Protein AF-0000000078466934 (afdb_homodimer)

Organism: Toxocara canis (NCBI:txid6265)

Sequence (794 aa):
MNRVVITGIGVLSPFGVGKKLLFESLISAKVGLKYNNALKTIVGCIPEGTAPDQLDLSKWPKGERRKMSRGSLLALIAAEEAIKDSGLEEKDLLETGVDIGMGIADLELIAESANLIRDGKSHKVTPYFVPRILTNMPAGHVSIRYGMRGANLSSCTACATGLHAIGDASTFIAMGRAKKMLAGAVEGCINPIAITGFQRCRALSASGSRPFDRTRDGFILSEGAALLVLEKLEDAQERNAHIYAEVRGYGVAGDAFHLTLPAEDGVGGSLSMQRCLNDAHVNASDITYVNAHATSTPAGDRAEAHAIAALMPGVPVSSIKGHIGHTLGAAGAIEVAATAMCIDQKVIVGNVNLNETDINENVNLLRSPVDWEGRRIALVNSFGFGGSHATLCLFGFMNRVVITGIGVLSPFGVGKKLLFESLISAKVGLKYNNALKTIVGCIPEGTAPDQLDLSKWPKGERRKMSRGSLLALIAAEEAIKDSGLEEKDLLETGVDIGMGIADLELIAESANLIRDGKSHKVTPYFVPRILTNMPAGHVSIRYGMRGANLSSCTACATGLHAIGDASTFIAMGRAKKMLAGAVEGCINPIAITGFQRCRALSASGSRPFDRTRDGFILSEGAALLVLEKLEDAQERNAHIYAEVRGYGVAGDAFHLTLPAEDGVGGSLSMQRCLNDAHVNASDITYVNAHATSTPAGDRAEAHAIAALMPGVPVSSIKGHIGHTLGAAGAIEVAATAMCIDQKVIVGNVNLNETDINENVNLLRSPVDWEGRRIALVNSFGFGGSHATLCLFGF

pLDDT: mean 97.26, std 2.37, range [85.25, 99.0]

Structure (mmCIF, N/CA/C/O backbone):
data_AF-0000000078466934-model_v1
#
loop_
_entity.id
_entity.type
_entity.pdbx_description
1 polymer beta-ketoacyl-
#
loop_
_atom_site.group_PDB
_atom_site.id
_atom_site.type_symbol
_atom_site.label_atom_id
_atom_site.label_alt_id
_atom_site.label_comp_id
_atom_site.label_asym_id
_atom_site.label_entity_id
_atom_site.label_seq_id
_atom_site.pdbx_PDB_ins_code
_atom_site.Cartn_x
_atom_site.Cartn_y
_atom_site.Cartn_z
_atom_site.occupancy
_atom_site.B_iso_or_equiv
_atom_site.auth_seq_id
_atom_site.auth_comp_id
_atom_site.auth_asym_id
_atom_site.auth_atom_id
_atom_site.pdbx_PDB_model_num
ATOM 1 N N . MET A 1 1 ? 24.797 -0.264 -6.109 1 90.25 1 MET A N 1
ATOM 2 C CA . MET A 1 1 ? 23.672 -0.821 -5.359 1 90.25 1 MET A CA 1
ATOM 3 C C . MET A 1 1 ? 24 -2.227 -4.859 1 90.25 1 MET A C 1
ATOM 5 O O . MET A 1 1 ? 24.797 -2.938 -5.473 1 90.25 1 MET A O 1
ATOM 9 N N . ASN A 1 2 ? 23.484 -2.596 -3.73 1 96.38 2 ASN A N 1
ATOM 10 C CA . ASN A 1 2 ? 23.688 -3.932 -3.184 1 96.38 2 ASN A CA 1
ATOM 11 C C . ASN A 1 2 ? 22.938 -4.992 -3.988 1 96.38 2 ASN A C 1
ATOM 13 O O . ASN A 1 2 ? 21.844 -4.734 -4.488 1 96.38 2 ASN A O 1
ATOM 17 N N . ARG A 1 3 ? 23.562 -6.109 -4.121 1 98 3 ARG A N 1
ATOM 18 C CA . ARG A 1 3 ? 22.875 -7.238 -4.742 1 98 3 ARG A CA 1
ATOM 19 C C . ARG A 1 3 ? 21.938 -7.918 -3.754 1 98 3 ARG A C 1
ATOM 21 O O . ARG A 1 3 ? 22.281 -8.094 -2.582 1 98 3 ARG A O 1
ATOM 28 N N . VAL A 1 4 ? 20.734 -8.273 -4.176 1 98.75 4 VAL A N 1
ATOM 29 C CA . VAL A 1 4 ? 19.688 -8.773 -3.291 1 98.75 4 VAL A CA 1
ATOM 30 C C . VAL A 1 4 ? 19.344 -10.211 -3.672 1 98.75 4 VAL A C 1
ATOM 32 O O . VAL A 1 4 ? 19.094 -10.508 -4.844 1 98.75 4 VAL A O 1
ATOM 35 N N . VAL A 1 5 ? 19.266 -11.133 -2.654 1 98.94 5 VAL A N 1
ATOM 36 C CA . VAL A 1 5 ? 19 -12.539 -2.941 1 98.94 5 VAL A CA 1
ATOM 37 C C . VAL A 1 5 ? 17.844 -13.031 -2.072 1 98.94 5 VAL A C 1
ATOM 39 O O . VAL A 1 5 ? 17.562 -12.453 -1.02 1 98.94 5 VAL A O 1
ATOM 42 N N . ILE A 1 6 ? 17.172 -14 -2.562 1 98.94 6 ILE A N 1
ATOM 43 C CA . ILE A 1 6 ? 16.125 -14.703 -1.837 1 98.94 6 ILE A CA 1
ATOM 44 C C . ILE A 1 6 ? 16.719 -15.906 -1.101 1 98.94 6 ILE A C 1
ATOM 46 O O . ILE A 1 6 ? 17.266 -16.812 -1.726 1 98.94 6 ILE A O 1
ATOM 50 N N . THR A 1 7 ? 16.516 -15.93 0.231 1 98.94 7 THR A N 1
ATOM 51 C CA . THR A 1 7 ? 17.156 -17 0.992 1 98.94 7 THR A CA 1
ATOM 52 C C . THR A 1 7 ? 16.125 -17.781 1.794 1 98.94 7 THR A C 1
ATOM 54 O O . THR A 1 7 ? 16.453 -18.828 2.377 1 98.94 7 THR A O 1
ATOM 57 N N . GLY A 1 8 ? 14.93 -17.328 1.836 1 98.94 8 GLY A N 1
ATOM 58 C CA . GLY A 1 8 ? 13.844 -18.016 2.514 1 98.94 8 GLY A CA 1
ATOM 59 C C . GLY A 1 8 ? 12.508 -17.844 1.814 1 98.94 8 GLY A C 1
ATOM 60 O O . GLY A 1 8 ? 12.219 -16.781 1.263 1 98.94 8 GLY A O 1
ATOM 61 N N . ILE A 1 9 ? 11.734 -18.922 1.892 1 98.94 9 ILE A N 1
ATOM 62 C CA . ILE A 1 9 ? 10.43 -18.938 1.245 1 98.94 9 ILE A CA 1
ATOM 63 C C . ILE A 1 9 ? 9.406 -19.594 2.172 1 98.94 9 ILE A C 1
ATOM 65 O O . ILE A 1 9 ? 9.641 -20.672 2.717 1 98.94 9 ILE A O 1
ATOM 69 N N . GLY A 1 10 ? 8.289 -18.875 2.424 1 98.88 10 GLY A N 1
ATOM 70 C CA . GLY A 1 10 ? 7.09 -19.422 3.047 1 98.88 10 GLY A CA 1
ATOM 71 C C . GLY A 1 10 ? 5.84 -19.234 2.209 1 98.88 10 GLY A C 1
ATOM 72 O O . GLY A 1 10 ? 5.621 -18.156 1.65 1 98.88 10 GLY A O 1
ATOM 73 N N . VAL A 1 11 ? 5.031 -20.375 2.061 1 98.75 11 VAL A N 1
ATOM 74 C CA . VAL A 1 11 ? 3.906 -20.266 1.135 1 98.75 11 VAL A CA 1
ATOM 75 C C . VAL A 1 11 ? 2.715 -21.062 1.678 1 98.75 11 VAL A C 1
ATOM 77 O O . VAL A 1 11 ? 2.887 -22.125 2.271 1 98.75 11 VAL A O 1
ATOM 80 N N . LEU A 1 12 ? 1.579 -20.516 1.614 1 98.81 12 LEU A N 1
ATOM 81 C CA . LEU A 1 12 ? 0.293 -21.188 1.695 1 98.81 12 LEU A CA 1
ATOM 82 C C . LEU A 1 12 ? -0.465 -21.078 0.376 1 98.81 12 LEU A C 1
ATOM 84 O O . LEU A 1 12 ? -0.507 -20.016 -0.233 1 98.81 12 LEU A O 1
ATOM 88 N N . SER A 1 13 ? -1 -22.156 -0.11 1 98.81 13 SER A N 1
ATOM 89 C CA . SER A 1 13 ? -1.737 -22.203 -1.369 1 98.81 13 SER A CA 1
ATOM 90 C C . SER A 1 13 ? -2.924 -23.156 -1.271 1 98.81 13 SER A C 1
ATOM 92 O O . SER A 1 13 ? -3.113 -23.812 -0.248 1 98.81 13 SER A O 1
ATOM 94 N N . PRO A 1 14 ? -3.725 -23.25 -2.297 1 98.62 14 PRO A N 1
ATOM 95 C CA . PRO A 1 14 ? -4.855 -24.188 -2.271 1 98.62 14 PRO A CA 1
ATOM 96 C C . PRO A 1 14 ? -4.418 -25.641 -2.113 1 98.62 14 PRO A C 1
ATOM 98 O O . PRO A 1 14 ? -5.242 -26.5 -1.812 1 98.62 14 PRO A O 1
ATOM 101 N N . PHE A 1 15 ? -3.17 -25.922 -2.312 1 98.75 15 PHE A N 1
ATOM 102 C CA . PHE A 1 15 ? -2.666 -27.281 -2.076 1 98.75 15 PHE A CA 1
ATOM 103 C C . PHE A 1 15 ? -2.461 -27.516 -0.585 1 98.75 15 PHE A C 1
ATOM 105 O O . PHE A 1 15 ? -2.451 -28.672 -0.136 1 98.75 15 PHE A O 1
ATOM 112 N N . GLY A 1 16 ? -2.223 -26.469 0.193 1 98.56 16 GLY A N 1
ATOM 113 C CA . GLY A 1 16 ? -1.96 -26.562 1.62 1 98.56 16 GLY A CA 1
ATOM 114 C C . GLY A 1 16 ? -0.81 -25.688 2.074 1 98.56 16 GLY A C 1
ATOM 115 O O . GLY A 1 16 ? -0.494 -24.688 1.428 1 98.56 16 GLY A O 1
ATOM 116 N N . VAL A 1 17 ? -0.292 -26.047 3.221 1 98.19 17 VAL A N 1
ATOM 117 C CA . VAL A 1 17 ? 0.762 -25.25 3.848 1 98.19 17 VAL A CA 1
ATOM 118 C C . VAL A 1 17 ? 2.127 -25.828 3.482 1 98.19 17 VAL A C 1
ATOM 120 O O . VAL A 1 17 ? 2.365 -27.031 3.643 1 98.19 17 VAL A O 1
ATOM 123 N N . GLY A 1 18 ? 2.947 -24.891 2.867 1 98.56 18 GLY A N 1
ATOM 124 C CA . GLY A 1 18 ? 4.32 -25.312 2.658 1 98.56 18 GLY A CA 1
ATOM 125 C C . GLY A 1 18 ? 4.797 -25.125 1.231 1 98.56 18 GLY A C 1
ATOM 126 O O . GLY A 1 18 ? 4.094 -25.469 0.281 1 98.56 18 GLY A O 1
ATOM 127 N N . LYS A 1 19 ? 6.062 -24.656 1.145 1 98.44 19 LYS A N 1
ATOM 128 C CA . LYS A 1 19 ? 6.641 -24.375 -0.167 1 98.44 19 LYS A CA 1
ATOM 129 C C . LYS A 1 19 ? 6.887 -25.656 -0.944 1 98.44 19 LYS A C 1
ATOM 131 O O . LYS A 1 19 ? 6.699 -25.703 -2.162 1 98.44 19 LYS A O 1
ATOM 136 N N . LYS A 1 20 ? 7.27 -26.719 -0.302 1 98.25 20 LYS A N 1
ATOM 137 C CA . LYS A 1 20 ? 7.539 -27.984 -0.962 1 98.25 20 LYS A CA 1
ATOM 138 C C . LYS A 1 20 ? 6.273 -28.562 -1.591 1 98.25 20 LYS A C 1
ATOM 140 O O . LYS A 1 20 ? 6.305 -29.062 -2.715 1 98.25 20 LYS A O 1
ATOM 145 N N . LEU A 1 21 ? 5.238 -28.516 -0.794 1 98.56 21 LEU A N 1
ATOM 146 C CA . LEU A 1 21 ? 3.959 -29.016 -1.287 1 98.56 21 LEU A CA 1
ATOM 147 C C . LEU A 1 21 ? 3.525 -28.25 -2.533 1 98.56 21 LEU A C 1
ATOM 149 O O . LEU A 1 21 ? 3.041 -28.844 -3.498 1 98.56 21 LEU A O 1
ATOM 153 N N . LEU A 1 22 ? 3.629 -26.938 -2.498 1 98.75 22 LEU A N 1
ATOM 154 C CA . LEU A 1 22 ? 3.309 -26.156 -3.68 1 98.75 22 LEU A CA 1
ATOM 155 C C . LEU A 1 22 ? 4.141 -26.594 -4.879 1 98.75 22 LEU A C 1
ATOM 157 O O . LEU A 1 22 ? 3.592 -26.906 -5.941 1 98.75 22 LEU A O 1
ATOM 161 N N . PHE A 1 23 ? 5.445 -26.641 -4.68 1 98.69 23 PHE A N 1
ATOM 162 C CA . PHE A 1 23 ? 6.352 -26.875 -5.797 1 98.69 23 PHE A CA 1
ATOM 163 C C . PHE A 1 23 ? 6.117 -28.266 -6.398 1 98.69 23 PHE A C 1
ATOM 165 O O . PHE A 1 23 ? 6.012 -28.406 -7.621 1 98.69 23 PHE A O 1
ATOM 172 N N . GLU A 1 24 ? 6 -29.234 -5.582 1 98.56 24 GLU A N 1
ATOM 173 C CA . GLU A 1 24 ? 5.777 -30.594 -6.055 1 98.56 24 GLU A CA 1
ATOM 174 C C . GLU A 1 24 ? 4.445 -30.719 -6.789 1 98.56 24 GLU A C 1
ATOM 176 O O . GLU A 1 24 ? 4.344 -31.422 -7.789 1 98.56 24 GLU A O 1
ATOM 181 N N . SER A 1 25 ? 3.451 -30.078 -6.27 1 98.75 25 SER A N 1
ATOM 182 C CA . SER A 1 25 ? 2.141 -30.109 -6.91 1 98.75 25 SER A CA 1
ATOM 183 C C . SER A 1 25 ? 2.18 -29.438 -8.281 1 98.75 25 SER A C 1
ATOM 185 O O . SER A 1 25 ? 1.555 -29.922 -9.234 1 98.75 25 SER A O 1
ATOM 187 N N . LEU A 1 26 ? 2.943 -28.312 -8.375 1 98.69 26 LEU A N 1
ATOM 188 C CA . LEU A 1 26 ? 3.066 -27.594 -9.641 1 98.69 26 LEU A CA 1
ATOM 189 C C . LEU A 1 26 ? 3.762 -28.469 -10.688 1 98.69 26 LEU A C 1
ATOM 191 O O . LEU A 1 26 ? 3.299 -28.562 -11.828 1 98.69 26 LEU A O 1
ATOM 195 N N . ILE A 1 27 ? 4.832 -29.109 -10.297 1 98.06 27 ILE A N 1
ATOM 196 C CA . ILE A 1 27 ? 5.641 -29.891 -11.227 1 98.06 27 ILE A CA 1
ATOM 197 C C . ILE A 1 27 ? 4.883 -31.156 -11.633 1 98.06 27 ILE A C 1
ATOM 199 O O . ILE A 1 27 ? 5.086 -31.688 -12.727 1 98.06 27 ILE A O 1
ATOM 203 N N . SER A 1 28 ? 3.977 -31.578 -10.797 1 98 28 SER A N 1
ATOM 204 C CA . SER A 1 28 ? 3.178 -32.781 -11.086 1 98 28 SER A CA 1
ATOM 205 C C . SER A 1 28 ? 1.878 -32.406 -11.797 1 98 28 SER A C 1
ATOM 207 O O . SER A 1 28 ? 0.989 -33.25 -11.953 1 98 28 SER A O 1
ATOM 209 N N . ALA A 1 29 ? 1.684 -31.125 -12.117 1 97.56 29 ALA A N 1
ATOM 210 C CA . ALA A 1 29 ? 0.549 -30.609 -12.875 1 97.56 29 ALA A CA 1
ATOM 211 C C . ALA A 1 29 ? -0.764 -30.844 -12.141 1 97.56 29 ALA A C 1
ATOM 213 O O . ALA A 1 29 ? -1.777 -31.188 -12.758 1 97.56 29 ALA A O 1
ATOM 214 N N . LYS A 1 30 ? -0.741 -30.766 -10.852 1 98.12 30 LYS A N 1
ATOM 215 C CA . LYS A 1 30 ? -1.953 -30.906 -10.055 1 98.12 30 LYS A CA 1
ATOM 216 C C . LYS A 1 30 ? -2.768 -29.625 -10.039 1 98.12 30 LYS A C 1
ATOM 218 O O . LYS A 1 30 ? -2.232 -28.531 -10.289 1 98.12 30 LYS A O 1
ATOM 223 N N . VAL A 1 31 ? -4.059 -29.75 -9.789 1 98.31 31 VAL A N 1
ATOM 224 C CA . VAL A 1 31 ? -4.977 -28.625 -9.672 1 98.31 31 VAL A CA 1
ATOM 225 C C . VAL A 1 31 ? -5.594 -28.609 -8.273 1 98.31 31 VAL A C 1
ATOM 227 O O . VAL A 1 31 ? -6.188 -29.594 -7.836 1 98.31 31 VAL A O 1
ATOM 230 N N . GLY A 1 32 ? -5.391 -27.453 -7.566 1 98.19 32 GLY A N 1
ATOM 231 C CA . GLY A 1 32 ? -5.836 -27.359 -6.184 1 98.19 32 GLY A CA 1
ATOM 232 C C . GLY A 1 32 ? -7.203 -26.719 -6.043 1 98.19 32 GLY A C 1
ATOM 233 O O . GLY A 1 32 ? -7.605 -26.328 -4.945 1 98.19 32 GLY A O 1
ATOM 234 N N . LEU A 1 33 ? -8.023 -26.625 -7.074 1 98.12 33 LEU A N 1
ATOM 235 C CA . LEU A 1 33 ? -9.328 -25.969 -7.105 1 98.12 33 LEU A CA 1
ATOM 236 C C . LEU A 1 33 ? -10.445 -27 -6.922 1 98.12 33 LEU A C 1
ATOM 238 O O . LEU A 1 33 ? -10.383 -28.094 -7.48 1 98.12 33 LEU A O 1
ATOM 242 N N . LYS A 1 34 ? -11.398 -26.656 -6.066 1 97.19 34 LYS A N 1
ATOM 243 C CA . LYS A 1 34 ? -12.484 -27.594 -5.762 1 97.19 34 LYS A CA 1
ATOM 244 C C . LYS A 1 34 ? -13.812 -26.859 -5.641 1 97.19 34 LYS A C 1
ATOM 246 O O . LYS A 1 34 ? -13.859 -25.688 -5.266 1 97.19 34 LYS A O 1
ATOM 251 N N . TYR A 1 35 ? -14.859 -27.594 -5.973 1 97.56 35 TYR A N 1
ATOM 252 C CA . TYR A 1 35 ? -16.203 -27.062 -5.766 1 97.56 35 TYR A CA 1
ATOM 253 C C . TYR A 1 35 ? -16.516 -26.922 -4.277 1 97.56 35 TYR A C 1
ATOM 255 O O . TYR A 1 35 ? -16.25 -27.844 -3.5 1 97.56 35 TYR A O 1
ATOM 263 N N . ASN A 1 36 ? -16.953 -25.766 -3.904 1 97.25 36 ASN A N 1
ATOM 264 C CA . ASN A 1 36 ? -17.375 -25.484 -2.539 1 97.25 36 ASN A CA 1
ATOM 265 C C . ASN A 1 36 ? -18.906 -25.438 -2.432 1 97.25 36 ASN A C 1
ATOM 267 O O . ASN A 1 36 ? -19.531 -24.531 -2.971 1 97.25 36 ASN A O 1
ATOM 271 N N . ASN A 1 37 ? -19.484 -26.328 -1.675 1 96.25 37 ASN A N 1
ATOM 272 C CA . ASN A 1 37 ? -20.938 -26.469 -1.6 1 96.25 37 ASN A CA 1
ATOM 273 C C . ASN A 1 37 ? -21.594 -25.234 -0.994 1 96.25 37 ASN A C 1
ATOM 275 O O . ASN A 1 37 ? -22.688 -24.844 -1.414 1 96.25 37 ASN A O 1
ATOM 279 N N . ALA A 1 38 ? -20.969 -24.656 -0.015 1 94.56 38 ALA A N 1
ATOM 280 C CA . ALA A 1 38 ? -21.531 -23.5 0.668 1 94.56 38 ALA A CA 1
ATOM 281 C C . ALA A 1 38 ? -21.547 -22.281 -0.245 1 94.56 38 ALA A C 1
ATOM 283 O O . ALA A 1 38 ? -22.469 -21.453 -0.176 1 94.56 38 ALA A O 1
ATOM 284 N N . LEU A 1 39 ? -20.562 -22.188 -1.089 1 95.88 39 LEU A N 1
ATOM 285 C CA . LEU A 1 39 ? -20.406 -21.031 -1.964 1 95.88 39 LEU A CA 1
ATOM 286 C C . LEU A 1 39 ? -20.984 -21.312 -3.344 1 95.88 39 LEU A C 1
ATOM 288 O O . LEU A 1 39 ? -21.172 -20.406 -4.145 1 95.88 39 LEU A O 1
ATOM 292 N N . LYS A 1 40 ? -21.266 -22.531 -3.686 1 95.19 40 LYS A N 1
ATOM 293 C CA . LYS A 1 40 ? -21.891 -23.016 -4.914 1 95.19 40 LYS A CA 1
ATOM 294 C C . LYS A 1 40 ? -21.062 -22.625 -6.137 1 95.19 40 LYS A C 1
ATOM 296 O O . LYS A 1 40 ? -21.609 -22.172 -7.148 1 95.19 40 LYS A O 1
ATOM 301 N N . THR A 1 41 ? -19.797 -22.688 -5.969 1 97.25 41 THR A N 1
ATOM 302 C CA . THR A 1 41 ? -18.859 -22.422 -7.059 1 97.25 41 THR A CA 1
ATOM 303 C C . THR A 1 41 ? -17.5 -23.062 -6.77 1 97.25 41 THR A C 1
ATOM 305 O O . THR A 1 41 ? -17.266 -23.562 -5.668 1 97.25 41 THR A O 1
ATOM 308 N N . ILE A 1 42 ? -16.656 -23.188 -7.758 1 98.19 42 ILE A N 1
ATOM 309 C CA . ILE A 1 42 ? -15.305 -23.688 -7.59 1 98.19 42 ILE A CA 1
ATOM 310 C C . ILE A 1 42 ? -14.422 -22.578 -7.004 1 98.19 42 ILE A C 1
ATOM 312 O O . ILE A 1 42 ? -14.461 -21.438 -7.461 1 98.19 42 ILE A O 1
ATOM 316 N N . VAL A 1 43 ? -13.648 -22.859 -5.957 1 98.62 43 VAL A N 1
ATOM 317 C CA . VAL A 1 43 ? -12.742 -21.922 -5.312 1 98.62 43 VAL A CA 1
ATOM 318 C C . VAL A 1 43 ? -11.438 -22.641 -4.945 1 98.62 43 VAL A C 1
ATOM 320 O O . VAL A 1 43 ? -11.359 -23.875 -5 1 98.62 43 VAL A O 1
ATOM 323 N N . GLY A 1 44 ? -10.391 -21.859 -4.754 1 98.69 44 GLY A N 1
ATOM 324 C CA . GLY A 1 44 ? -9.133 -22.359 -4.215 1 98.69 44 GLY A CA 1
ATOM 325 C C . GLY A 1 44 ? -8.938 -22.031 -2.752 1 98.69 44 GLY A C 1
ATOM 326 O O . GLY A 1 44 ? -8.211 -21.078 -2.418 1 98.69 44 GLY A O 1
ATOM 327 N N . CYS A 1 45 ? -9.453 -22.844 -1.829 1 98.25 45 CYS A N 1
ATOM 328 C CA . CYS A 1 45 ? -9.312 -22.672 -0.389 1 98.25 45 CYS A CA 1
ATOM 329 C C . CYS A 1 45 ? -8.117 -23.453 0.143 1 98.25 45 CYS A C 1
ATOM 331 O O . CYS A 1 45 ? -7.82 -24.547 -0.345 1 98.25 45 CYS A O 1
ATOM 333 N N . ILE A 1 46 ? -7.441 -22.859 1.079 1 98.56 46 ILE A N 1
ATOM 334 C CA . ILE A 1 46 ? -6.422 -23.609 1.798 1 98.56 46 ILE A CA 1
ATOM 335 C C . ILE A 1 46 ? -7.09 -24.641 2.707 1 98.56 46 ILE A C 1
ATOM 337 O O . ILE A 1 46 ? -7.934 -24.297 3.537 1 98.56 46 ILE A O 1
ATOM 341 N N . PRO A 1 47 ? -6.762 -25.906 2.551 1 97.81 47 PRO A N 1
ATOM 342 C CA . PRO A 1 47 ? -7.387 -26.922 3.41 1 97.81 47 PRO A CA 1
ATOM 343 C C . PRO A 1 47 ? -7.105 -26.688 4.895 1 97.81 47 PRO A C 1
ATOM 345 O O . PRO A 1 47 ? -5.953 -26.469 5.281 1 97.81 47 PRO A O 1
ATOM 348 N N . GLU A 1 48 ? -8.156 -26.703 5.676 1 96.56 48 GLU A N 1
ATOM 349 C CA . GLU A 1 48 ? -8.031 -26.531 7.121 1 96.56 48 GLU A CA 1
ATOM 350 C C . GLU A 1 48 ? -8.055 -27.875 7.836 1 96.56 48 GLU A C 1
ATOM 352 O O . GLU A 1 48 ? -8.766 -28.797 7.422 1 96.56 48 GLU A O 1
ATOM 357 N N . GLY A 1 49 ? -7.277 -28.016 8.812 1 96 49 GLY A N 1
ATOM 358 C CA . GLY A 1 49 ? -7.176 -29.234 9.609 1 96 49 GLY A CA 1
ATOM 359 C C . GLY A 1 49 ? -5.941 -29.281 10.484 1 96 49 GLY A C 1
ATOM 360 O O . GLY A 1 49 ? -5.312 -28.234 10.734 1 96 49 GLY A O 1
ATOM 361 N N . THR A 1 50 ? -5.574 -30.438 11.008 1 93.88 50 THR A N 1
ATOM 362 C CA . THR A 1 50 ? -4.469 -30.547 11.953 1 93.88 50 THR A CA 1
ATOM 363 C C . THR A 1 50 ? -3.293 -31.281 11.328 1 93.88 50 THR A C 1
ATOM 365 O O . THR A 1 50 ? -2.225 -31.391 11.93 1 93.88 50 THR A O 1
ATOM 368 N N . ALA A 1 51 ? -3.486 -31.688 10.07 1 93.88 51 ALA A N 1
ATOM 369 C CA . ALA A 1 51 ? -2.371 -32.344 9.391 1 93.88 51 ALA A CA 1
ATOM 370 C C . ALA A 1 51 ? -1.274 -31.344 9.047 1 93.88 51 ALA A C 1
ATOM 372 O O . ALA A 1 51 ? -1.527 -30.141 8.961 1 93.88 51 ALA A O 1
ATOM 373 N N . PRO A 1 52 ? -0.032 -31.812 8.875 1 90.62 52 PRO A N 1
ATOM 374 C CA . PRO A 1 52 ? 1.103 -30.906 8.641 1 90.62 52 PRO A CA 1
ATOM 375 C C . PRO A 1 52 ? 0.914 -30.031 7.406 1 90.62 52 PRO A C 1
ATOM 377 O O . PRO A 1 52 ? 1.456 -28.922 7.344 1 90.62 52 PRO A O 1
ATOM 380 N N . ASP A 1 53 ? 0.176 -30.469 6.477 1 94.19 53 ASP A N 1
ATOM 381 C CA . ASP A 1 53 ? 0.009 -29.719 5.238 1 94.19 53 ASP A CA 1
ATOM 382 C C . ASP A 1 53 ? -1.29 -28.906 5.254 1 94.19 53 ASP A C 1
ATOM 384 O O . ASP A 1 53 ? -1.7 -28.359 4.23 1 94.19 53 ASP A O 1
ATOM 388 N N . GLN A 1 54 ? -1.911 -28.828 6.41 1 96.81 54 GLN A N 1
ATOM 389 C CA . GLN A 1 54 ? -3.184 -28.125 6.527 1 96.81 54 GLN A CA 1
ATOM 390 C C . GLN A 1 54 ? -3.051 -26.891 7.414 1 96.81 54 GLN A C 1
ATOM 392 O O . GLN A 1 54 ? -2.121 -26.797 8.219 1 96.81 54 GLN A O 1
ATOM 397 N N . LEU A 1 55 ? -3.857 -25.922 7.098 1 96.44 55 LEU A N 1
ATOM 398 C CA . LEU A 1 55 ? -3.943 -24.75 7.945 1 96.44 55 LEU A CA 1
ATOM 399 C C . LEU A 1 55 ? -4.543 -25.094 9.305 1 96.44 55 LEU A C 1
ATOM 401 O O . LEU A 1 55 ? -5.742 -25.344 9.414 1 96.44 55 LEU A O 1
ATOM 405 N N . ASP A 1 56 ? -3.732 -25.094 10.336 1 94.12 56 ASP A N 1
ATOM 406 C CA . ASP A 1 56 ? -4.168 -25.438 11.688 1 94.12 56 ASP A CA 1
ATOM 407 C C . ASP A 1 56 ? -4.465 -24.172 12.5 1 94.12 56 ASP A C 1
ATOM 409 O O . ASP A 1 56 ? -3.57 -23.625 13.148 1 94.12 56 ASP A O 1
ATOM 413 N N . LEU A 1 57 ? -5.66 -23.781 12.555 1 90.31 57 LEU A N 1
ATOM 414 C CA . LEU A 1 57 ? -6.09 -22.578 13.25 1 90.31 57 LEU A CA 1
ATOM 415 C C . LEU A 1 57 ? -6.125 -22.797 14.758 1 90.31 57 LEU A C 1
ATOM 417 O O . LEU A 1 57 ? -6.18 -21.844 15.539 1 90.31 57 LEU A O 1
ATOM 421 N N . SER A 1 58 ? -6.086 -24.031 15.219 1 89.19 58 SER A N 1
ATOM 422 C CA . SER A 1 58 ? -6.148 -24.328 16.641 1 89.19 58 SER A CA 1
ATOM 423 C C . SER A 1 58 ? -4.871 -23.906 17.359 1 89.19 58 SER A C 1
ATOM 425 O O . SER A 1 58 ? -4.832 -23.844 18.578 1 89.19 58 SER A O 1
ATOM 427 N N . LYS A 1 59 ? -3.945 -23.641 16.531 1 87.38 59 LYS A N 1
ATOM 428 C CA . LYS A 1 59 ? -2.688 -23.172 17.109 1 87.38 59 LYS A CA 1
ATOM 429 C C . LYS A 1 59 ? -2.859 -21.797 17.75 1 87.38 59 LYS A C 1
ATOM 431 O O . LYS A 1 59 ? -2.008 -21.359 18.531 1 87.38 59 LYS A O 1
ATOM 436 N N . TRP A 1 60 ? -3.92 -21.062 17.422 1 90.06 60 TRP A N 1
ATOM 437 C CA . TRP A 1 60 ? -4.23 -19.781 18.031 1 90.06 60 TRP A CA 1
ATOM 438 C C . TRP A 1 60 ? -5.461 -19.875 18.922 1 90.06 60 TRP A C 1
ATOM 440 O O . TRP A 1 60 ? -6.523 -20.312 18.484 1 90.06 60 TRP A O 1
ATOM 450 N N . PRO A 1 61 ? -5.215 -19.516 20.203 1 91.62 61 PRO A N 1
ATOM 451 C CA . PRO A 1 61 ? -6.41 -19.453 21.047 1 91.62 61 PRO A CA 1
ATOM 452 C C . PRO A 1 61 ? -7.508 -18.578 20.438 1 91.62 61 PRO A C 1
ATOM 454 O O . PRO A 1 61 ? -7.219 -17.656 19.672 1 91.62 61 PRO A O 1
ATOM 457 N N . LYS A 1 62 ? -8.695 -18.875 20.859 1 87.88 62 LYS A N 1
ATOM 458 C CA . LYS A 1 62 ? -9.867 -18.172 20.344 1 87.88 62 LYS A CA 1
ATOM 459 C C . LYS A 1 62 ? -9.734 -16.672 20.516 1 87.88 62 LYS A C 1
ATOM 461 O O . LYS A 1 62 ? -10.141 -15.898 19.641 1 87.88 62 LYS A O 1
ATOM 466 N N . GLY A 1 63 ? -9.258 -16.266 21.594 1 88.94 63 GLY A N 1
ATOM 467 C CA . GLY A 1 63 ? -9.086 -14.852 21.859 1 88.94 63 GLY A CA 1
ATOM 468 C C . GLY A 1 63 ? -8.148 -14.164 20.875 1 88.94 63 GLY A C 1
ATOM 469 O O . GLY A 1 63 ? -8.398 -13.039 20.453 1 88.94 63 GLY A O 1
ATOM 470 N N . GLU A 1 64 ? -7.121 -14.844 20.469 1 89.94 64 GLU A N 1
ATOM 471 C CA . GLU A 1 64 ? -6.16 -14.297 19.516 1 89.94 64 GLU A CA 1
ATOM 472 C C . GLU A 1 64 ? -6.75 -14.273 18.109 1 89.94 64 GLU A C 1
ATOM 474 O O . GLU A 1 64 ? -6.523 -13.32 17.344 1 89.94 64 GLU A O 1
ATOM 479 N N . ARG A 1 65 ? -7.434 -15.281 17.797 1 91.44 65 ARG A N 1
ATOM 480 C CA . ARG A 1 65 ? -8.031 -15.391 16.469 1 91.44 65 ARG A CA 1
ATOM 481 C C . ARG A 1 65 ? -9.031 -14.266 16.219 1 91.44 65 ARG A C 1
ATOM 483 O O . ARG A 1 65 ? -9.188 -13.797 15.094 1 91.44 65 ARG A O 1
ATOM 490 N N . ARG A 1 66 ? -9.695 -13.82 17.266 1 90.56 66 ARG A N 1
ATOM 491 C CA . ARG A 1 66 ? -10.688 -12.758 17.141 1 90.56 66 ARG A CA 1
ATOM 492 C C . ARG A 1 66 ? -10.031 -11.414 16.859 1 90.56 66 ARG A C 1
ATOM 494 O O . ARG A 1 66 ? -10.68 -10.492 16.375 1 90.56 66 ARG A O 1
ATOM 501 N N . LYS A 1 67 ? -8.742 -11.32 17.125 1 92.69 67 LYS A N 1
ATOM 502 C CA . LYS A 1 67 ? -8.023 -10.055 17 1 92.69 67 LYS A CA 1
ATOM 503 C C . LYS A 1 67 ? -7.391 -9.922 15.617 1 92.69 67 LYS A C 1
ATOM 505 O O . LYS A 1 67 ? -6.934 -8.836 15.242 1 92.69 67 LYS A O 1
ATOM 510 N N . MET A 1 68 ? -7.465 -11.039 14.859 1 95.69 68 MET A N 1
ATOM 511 C CA . MET A 1 68 ? -6.723 -11.055 13.602 1 95.69 68 MET A CA 1
ATOM 512 C C . MET A 1 68 ? -7.629 -11.445 12.438 1 95.69 68 MET A C 1
ATOM 514 O O . MET A 1 68 ? -8.516 -12.289 12.586 1 95.69 68 MET A O 1
ATOM 518 N N . SER A 1 69 ? -7.387 -10.781 11.336 1 96.12 69 SER A N 1
ATOM 519 C CA . SER A 1 69 ? -8.023 -11.242 10.109 1 96.12 69 SER A CA 1
ATOM 520 C C . SER A 1 69 ? -7.414 -12.555 9.633 1 96.12 69 SER A C 1
ATOM 522 O O . SER A 1 69 ? -6.309 -12.922 10.039 1 96.12 69 SER A O 1
ATOM 524 N N . ARG A 1 70 ? -8.148 -13.281 8.797 1 96.25 70 ARG A N 1
ATOM 525 C CA . ARG A 1 70 ? -7.617 -14.492 8.188 1 96.25 70 ARG A CA 1
ATOM 526 C C . ARG A 1 70 ? -6.309 -14.211 7.453 1 96.25 70 ARG A C 1
ATOM 528 O O . ARG A 1 70 ? -5.352 -14.984 7.555 1 96.25 70 ARG A O 1
ATOM 535 N N . GLY A 1 71 ? -6.238 -13.07 6.719 1 97.19 71 GLY A N 1
ATOM 536 C CA . GLY A 1 71 ? -5.008 -12.688 6.051 1 97.19 71 GLY A CA 1
ATOM 537 C C . GLY A 1 71 ? -3.826 -12.57 6.996 1 97.19 71 GLY A C 1
ATOM 538 O O . GLY A 1 71 ? -2.715 -12.992 6.664 1 97.19 71 GLY A O 1
ATOM 539 N N . SER A 1 72 ? -4.047 -11.992 8.164 1 97.5 72 SER A N 1
ATOM 540 C CA . SER A 1 72 ? -2.98 -11.836 9.148 1 97.5 72 SER A CA 1
ATOM 541 C C . SER A 1 72 ? -2.502 -13.195 9.664 1 97.5 72 SER A C 1
ATOM 543 O O . SER A 1 72 ? -1.305 -13.398 9.867 1 97.5 72 SER A O 1
ATOM 545 N N . LEU A 1 73 ? -3.424 -14.086 9.891 1 97.25 73 LEU A N 1
ATOM 546 C CA . LEU A 1 73 ? -3.066 -15.422 10.352 1 97.25 73 LEU A CA 1
ATOM 547 C C . LEU A 1 73 ? -2.232 -16.156 9.305 1 97.25 73 LEU A C 1
ATOM 549 O O . LEU A 1 73 ? -1.231 -16.797 9.641 1 97.25 73 LEU A O 1
ATOM 553 N N . LEU A 1 74 ? -2.648 -16.047 8.039 1 98.12 74 LEU A N 1
ATOM 554 C CA . LEU A 1 74 ? -1.892 -16.672 6.953 1 98.12 74 LEU A CA 1
ATOM 555 C C . LEU A 1 74 ? -0.483 -16.078 6.879 1 98.12 74 LEU A C 1
ATOM 557 O O . LEU A 1 74 ? 0.484 -16.812 6.656 1 98.12 74 LEU A O 1
ATOM 561 N N . ALA A 1 75 ? -0.381 -14.781 7.09 1 98.5 75 ALA A N 1
ATOM 562 C CA . ALA A 1 75 ? 0.914 -14.109 7.043 1 98.5 75 ALA A CA 1
ATOM 563 C C . ALA A 1 75 ? 1.847 -14.641 8.125 1 98.5 75 ALA A C 1
ATOM 565 O O . ALA A 1 75 ? 3.041 -14.828 7.891 1 98.5 75 ALA A O 1
ATOM 566 N N . LEU A 1 76 ? 1.339 -14.836 9.289 1 97.94 76 LEU A N 1
ATOM 567 C CA . LEU A 1 76 ? 2.15 -15.32 10.398 1 97.94 76 LEU A CA 1
ATOM 568 C C . LEU A 1 76 ? 2.686 -16.719 10.109 1 97.94 76 LEU A C 1
ATOM 570 O O . LEU A 1 76 ? 3.834 -17.031 10.438 1 97.94 76 LEU A O 1
ATOM 574 N N . ILE A 1 77 ? 1.853 -17.562 9.484 1 97.75 77 ILE A N 1
ATOM 575 C CA . ILE A 1 77 ? 2.262 -18.922 9.164 1 97.75 77 ILE A CA 1
ATOM 576 C C . ILE A 1 77 ? 3.316 -18.891 8.062 1 97.75 77 ILE A C 1
ATOM 578 O O . ILE A 1 77 ? 4.332 -19.594 8.148 1 97.75 77 ILE A O 1
ATOM 582 N N . ALA A 1 78 ? 3.094 -18.109 7.047 1 98.62 78 ALA A N 1
ATOM 583 C CA . ALA A 1 78 ? 4.066 -17.969 5.969 1 98.62 78 ALA A CA 1
ATOM 584 C C . ALA A 1 78 ? 5.391 -17.422 6.496 1 98.62 78 ALA A C 1
ATOM 586 O O . ALA A 1 78 ? 6.465 -17.844 6.059 1 98.62 78 ALA A O 1
ATOM 587 N N . ALA A 1 79 ? 5.316 -16.453 7.395 1 98.69 79 ALA A N 1
ATOM 588 C CA . ALA A 1 79 ? 6.508 -15.852 7.98 1 98.69 79 ALA A CA 1
ATOM 589 C C . ALA A 1 79 ? 7.336 -16.891 8.727 1 98.69 79 ALA A C 1
ATOM 591 O O . ALA A 1 79 ? 8.562 -16.922 8.609 1 98.69 79 ALA A O 1
ATOM 592 N N . GLU A 1 80 ? 6.656 -17.656 9.508 1 97.5 80 GLU A N 1
ATOM 593 C CA . GLU A 1 80 ? 7.348 -18.703 10.258 1 97.5 80 GLU A CA 1
ATOM 594 C C . GLU A 1 80 ? 8.133 -19.625 9.336 1 97.5 80 GLU A C 1
ATOM 596 O O . GLU A 1 80 ? 9.305 -19.906 9.578 1 97.5 80 GLU A O 1
ATOM 601 N N . GLU A 1 81 ? 7.484 -20.078 8.289 1 98.31 81 GLU A N 1
ATOM 602 C CA . GLU A 1 81 ? 8.156 -20.969 7.348 1 98.31 81 GLU A CA 1
ATOM 603 C C . GLU A 1 81 ? 9.32 -20.266 6.66 1 98.31 81 GLU A C 1
ATOM 605 O O . GLU A 1 81 ? 10.398 -20.859 6.496 1 98.31 81 GLU A O 1
ATOM 610 N N . ALA A 1 82 ? 9.148 -19.031 6.188 1 98.88 82 ALA A N 1
ATOM 611 C CA . ALA A 1 82 ? 10.188 -18.297 5.469 1 98.88 82 ALA A CA 1
ATOM 612 C C . ALA A 1 82 ? 11.414 -18.078 6.352 1 98.88 82 ALA A C 1
ATOM 614 O O . ALA A 1 82 ? 12.547 -18.219 5.895 1 98.88 82 ALA A O 1
ATOM 615 N N . ILE A 1 83 ? 11.18 -17.688 7.605 1 98.75 83 ILE A N 1
ATOM 616 C CA . ILE A 1 83 ? 12.266 -17.438 8.547 1 98.75 83 ILE A CA 1
ATOM 617 C C . ILE A 1 83 ? 13.031 -18.734 8.797 1 98.75 83 ILE A C 1
ATOM 619 O O . ILE A 1 83 ? 14.266 -18.75 8.758 1 98.75 83 ILE A O 1
ATOM 623 N N . LYS A 1 84 ? 12.281 -19.797 9.055 1 98.31 84 LYS A N 1
ATOM 624 C CA . LYS A 1 84 ? 12.922 -21.094 9.266 1 98.31 84 LYS A CA 1
ATOM 625 C C . LYS A 1 84 ? 13.719 -21.531 8.039 1 98.31 84 LYS A C 1
ATOM 627 O O . LYS A 1 84 ? 14.852 -21.984 8.156 1 98.31 84 LYS A O 1
ATOM 632 N N . ASP A 1 85 ? 13.148 -21.359 6.914 1 98.75 85 ASP A N 1
ATOM 633 C CA . ASP A 1 85 ? 13.781 -21.75 5.656 1 98.75 85 ASP A CA 1
ATOM 634 C C . ASP A 1 85 ? 15.062 -20.953 5.426 1 98.75 85 ASP A C 1
ATOM 636 O O . ASP A 1 85 ? 16.031 -21.469 4.875 1 98.75 85 ASP A O 1
ATOM 640 N N . SER A 1 86 ? 15.117 -19.719 5.77 1 98.56 86 SER A N 1
ATOM 641 C CA . SER A 1 86 ? 16.25 -18.828 5.531 1 98.56 86 SER A CA 1
ATOM 642 C C . SER A 1 86 ? 17.422 -19.156 6.461 1 98.56 86 SER A C 1
ATOM 644 O O . SER A 1 86 ? 18.562 -18.781 6.184 1 98.56 86 SER A O 1
ATOM 646 N N . GLY A 1 87 ? 17.078 -19.719 7.609 1 98.12 87 GLY A N 1
ATOM 647 C CA . GLY A 1 87 ? 18.109 -19.984 8.602 1 98.12 87 GLY A CA 1
ATOM 648 C C . GLY A 1 87 ? 18.453 -18.766 9.445 1 98.12 87 GLY A C 1
ATOM 649 O O . GLY A 1 87 ? 19.422 -18.781 10.195 1 98.12 87 GLY A O 1
ATOM 650 N N . LEU A 1 88 ? 17.672 -17.703 9.359 1 97.19 88 LEU A N 1
ATOM 651 C CA . LEU A 1 88 ? 17.906 -16.531 10.195 1 97.19 88 LEU A CA 1
ATOM 652 C C . LEU A 1 88 ? 17.688 -16.875 11.672 1 97.19 88 LEU A C 1
ATOM 654 O O . LEU A 1 88 ? 16.797 -17.656 12.016 1 97.19 88 LEU A O 1
ATOM 658 N N . GLU A 1 89 ? 18.484 -16.234 12.469 1 95.81 89 GLU A N 1
ATOM 659 C CA . GLU A 1 89 ? 18.391 -16.391 13.922 1 95.81 89 GLU A CA 1
ATOM 660 C C . GLU A 1 89 ? 17.719 -15.195 14.562 1 95.81 89 GLU A C 1
ATOM 662 O O . GLU A 1 89 ? 17.469 -14.18 13.906 1 95.81 89 GLU A O 1
ATOM 667 N N . GLU A 1 90 ? 17.406 -15.352 15.773 1 93.88 90 GLU A N 1
ATOM 668 C CA . GLU A 1 90 ? 16.719 -14.297 16.516 1 93.88 90 GLU A CA 1
ATOM 669 C C . GLU A 1 90 ? 17.484 -12.977 16.438 1 93.88 90 GLU A C 1
ATOM 671 O O . GLU A 1 90 ? 16.875 -11.906 16.328 1 93.88 90 GLU A O 1
ATOM 676 N N . LYS A 1 91 ? 18.734 -13.031 16.5 1 92.75 91 LYS A N 1
ATOM 677 C CA . LYS A 1 91 ? 19.578 -11.844 16.484 1 92.75 91 LYS A CA 1
ATOM 678 C C . LYS A 1 91 ? 19.469 -11.094 15.164 1 92.75 91 LYS A C 1
ATOM 680 O O . LYS A 1 91 ? 19.703 -9.891 15.102 1 92.75 91 LYS A O 1
ATOM 685 N N . ASP A 1 92 ? 19.094 -11.797 14.117 1 94.44 92 ASP A N 1
ATOM 686 C CA . ASP A 1 92 ? 19 -11.203 12.789 1 94.44 92 ASP A CA 1
ATOM 687 C C . ASP A 1 92 ? 17.656 -10.492 12.594 1 94.44 92 ASP A C 1
ATOM 689 O O . ASP A 1 92 ? 17.516 -9.688 11.672 1 94.44 92 ASP A O 1
ATOM 693 N N . LEU A 1 93 ? 16.719 -10.766 13.453 1 97.19 93 LEU A N 1
ATOM 694 C CA . LEU A 1 93 ? 15.336 -10.383 13.188 1 97.19 93 LEU A CA 1
ATOM 695 C C . LEU A 1 93 ? 15.078 -8.938 13.617 1 97.19 93 LEU A C 1
ATOM 697 O O . LEU A 1 93 ? 14.242 -8.25 13.031 1 97.19 93 LEU A O 1
ATOM 701 N N . LEU A 1 94 ? 15.75 -8.383 14.57 1 96.25 94 LEU A N 1
ATOM 702 C CA . LEU A 1 94 ? 15.484 -7.066 15.133 1 96.25 94 LEU A CA 1
ATOM 703 C C . LEU A 1 94 ? 15.578 -5.984 14.062 1 96.25 94 LEU A C 1
ATOM 705 O O . LEU A 1 94 ? 14.719 -5.102 13.992 1 96.25 94 LEU A O 1
ATOM 709 N N . GLU A 1 95 ? 16.578 -6.07 13.219 1 94.69 95 GLU A N 1
ATOM 710 C CA . GLU A 1 95 ? 16.781 -5.023 12.219 1 94.69 95 GLU A CA 1
ATOM 711 C C . GLU A 1 95 ? 16.125 -5.375 10.898 1 94.69 95 GLU A C 1
ATOM 713 O O . GLU A 1 95 ? 16.156 -4.59 9.945 1 94.69 95 GLU A O 1
ATOM 718 N N . THR A 1 96 ? 15.516 -6.559 10.844 1 98.25 96 THR A N 1
ATOM 719 C CA . THR A 1 96 ? 14.82 -6.984 9.633 1 98.25 96 THR A CA 1
ATOM 720 C C . THR A 1 96 ? 13.547 -6.168 9.422 1 98.25 96 THR A C 1
ATOM 722 O O . THR A 1 96 ? 12.828 -5.883 10.375 1 98.25 96 THR A O 1
ATOM 725 N N . GLY A 1 97 ? 13.328 -5.695 8.219 1 98.62 97 GLY A N 1
ATOM 726 C CA . GLY A 1 97 ? 12.086 -5.023 7.895 1 98.62 97 GLY A CA 1
ATOM 727 C C . GLY A 1 97 ? 11.031 -5.957 7.328 1 98.62 97 GLY A C 1
ATOM 728 O O . GLY A 1 97 ? 11.312 -7.125 7.047 1 98.62 97 GLY A O 1
ATOM 729 N N . VAL A 1 98 ? 9.836 -5.465 7.234 1 98.88 98 VAL A N 1
ATOM 730 C CA . VAL A 1 98 ? 8.742 -6.203 6.621 1 98.88 98 VAL A CA 1
ATOM 731 C C . VAL A 1 98 ? 8.078 -5.34 5.547 1 98.88 98 VAL A C 1
ATOM 733 O O . VAL A 1 98 ? 7.969 -4.121 5.699 1 98.88 98 VAL A O 1
ATOM 736 N N . ASP A 1 99 ? 7.738 -5.887 4.465 1 98.88 99 ASP A N 1
ATOM 737 C CA . ASP A 1 99 ? 6.848 -5.332 3.451 1 98.88 99 ASP A CA 1
ATOM 738 C C . ASP A 1 99 ? 5.816 -6.363 2.998 1 98.88 99 ASP A C 1
ATOM 740 O O . ASP A 1 99 ? 6.062 -7.121 2.057 1 98.88 99 ASP A O 1
ATOM 744 N N . ILE A 1 100 ? 4.676 -6.359 3.672 1 98.94 100 ILE A N 1
ATOM 745 C CA . ILE A 1 100 ? 3.635 -7.359 3.463 1 98.94 100 ILE A CA 1
ATOM 746 C C . ILE A 1 100 ? 2.326 -6.668 3.088 1 98.94 100 ILE A C 1
ATOM 748 O O . ILE A 1 100 ? 1.802 -5.859 3.855 1 98.94 100 ILE A O 1
ATOM 752 N N . GLY A 1 101 ? 1.85 -6.996 1.882 1 98.56 101 GLY A N 1
ATOM 753 C CA . GLY A 1 101 ? 0.625 -6.375 1.406 1 98.56 101 GLY A CA 1
ATOM 754 C C . GLY A 1 101 ? -0.577 -7.297 1.468 1 98.56 101 GLY A C 1
ATOM 755 O O . GLY A 1 101 ? -0.427 -8.516 1.606 1 98.56 101 GLY A O 1
ATOM 756 N N . MET A 1 102 ? -1.712 -6.766 1.405 1 98.31 102 MET A N 1
ATOM 757 C CA . MET A 1 102 ? -3.014 -7.414 1.279 1 98.31 102 MET A CA 1
ATOM 758 C C . MET A 1 102 ? -3.98 -6.543 0.482 1 98.31 102 MET A C 1
ATOM 760 O O . MET A 1 102 ? -4 -5.32 0.645 1 98.31 102 MET A O 1
ATOM 764 N N . GLY A 1 103 ? -4.742 -7.16 -0.353 1 96.62 103 GLY A N 1
ATOM 765 C CA . GLY A 1 103 ? -5.52 -6.391 -1.309 1 96.62 103 GLY A CA 1
ATOM 766 C C . GLY A 1 103 ? -6.906 -6.031 -0.801 1 96.62 103 GLY A C 1
ATOM 767 O O . GLY A 1 103 ? -7.434 -4.961 -1.12 1 96.62 103 GLY A O 1
ATOM 768 N N . ILE A 1 104 ? -7.52 -6.883 -0.033 1 97.62 104 ILE A N 1
ATOM 769 C CA . ILE A 1 104 ? -8.93 -6.707 0.28 1 97.62 104 ILE A CA 1
ATOM 770 C C . ILE A 1 104 ? -9.141 -6.785 1.791 1 97.62 104 ILE A C 1
ATOM 772 O O . ILE A 1 104 ? -8.633 -7.691 2.449 1 97.62 104 ILE A O 1
ATOM 776 N N . ALA A 1 105 ? -9.883 -5.816 2.295 1 97.19 105 ALA A N 1
ATOM 777 C CA . ALA A 1 105 ? -10.188 -5.758 3.721 1 97.19 105 ALA A CA 1
ATOM 778 C C . ALA A 1 105 ? -11.117 -6.895 4.129 1 97.19 105 ALA A C 1
ATOM 780 O O . ALA A 1 105 ? -11.609 -7.637 3.279 1 97.19 105 ALA A O 1
ATOM 781 N N . ASP A 1 106 ? -11.305 -7.098 5.426 1 97.44 106 ASP A N 1
ATOM 782 C CA . ASP A 1 106 ? -12.188 -8.117 5.988 1 97.44 106 ASP A CA 1
ATOM 783 C C . ASP A 1 106 ? -13.656 -7.773 5.727 1 97.44 106 ASP A C 1
ATOM 785 O O . ASP A 1 106 ? -14.336 -7.215 6.594 1 97.44 106 ASP A O 1
ATOM 789 N N . LEU A 1 107 ? -14.172 -8.211 4.582 1 98.5 107 LEU A N 1
ATOM 790 C CA . LEU A 1 107 ? -15.492 -7.832 4.102 1 98.5 107 LEU A CA 1
ATOM 791 C C . LEU A 1 107 ? -16.578 -8.305 5.062 1 98.5 107 LEU A C 1
ATOM 793 O O . LEU A 1 107 ? -17.547 -7.582 5.332 1 98.5 107 LEU A O 1
ATOM 797 N N . GLU A 1 108 ? -16.422 -9.477 5.535 1 97.81 108 GLU A N 1
ATOM 798 C CA . GLU A 1 108 ? -17.438 -10.055 6.41 1 97.81 108 GLU A CA 1
ATOM 799 C C . GLU A 1 108 ? -17.5 -9.305 7.742 1 97.81 108 GLU A C 1
ATOM 801 O O . GLU A 1 108 ? -18.594 -9.055 8.266 1 97.81 108 GLU A O 1
ATOM 806 N N . LEU A 1 109 ? -16.344 -9 8.297 1 98.19 109 LEU A N 1
ATOM 807 C CA . LEU A 1 109 ? -16.344 -8.242 9.539 1 98.19 109 LEU A CA 1
ATOM 808 C C . LEU A 1 109 ? -16.984 -6.879 9.352 1 98.19 109 LEU A C 1
ATOM 810 O O . LEU A 1 109 ? -17.719 -6.41 10.227 1 98.19 109 LEU A O 1
ATOM 814 N N . ILE A 1 110 ? -16.688 -6.211 8.242 1 98.69 110 ILE A N 1
ATOM 815 C CA . ILE A 1 110 ? -17.266 -4.906 7.941 1 98.69 110 ILE A CA 1
ATOM 816 C C . ILE A 1 110 ? -18.797 -5.02 7.867 1 98.69 110 ILE A C 1
ATOM 818 O O . ILE A 1 110 ? -19.516 -4.211 8.453 1 98.69 110 ILE A O 1
ATOM 822 N N . ALA A 1 111 ? -19.266 -6.008 7.152 1 98.56 111 ALA A N 1
ATOM 823 C CA . ALA A 1 111 ? -20.703 -6.234 7.008 1 98.56 111 ALA A CA 1
ATOM 824 C C . ALA A 1 111 ? -21.359 -6.492 8.359 1 98.56 111 ALA A C 1
ATOM 826 O O . ALA A 1 111 ? -22.406 -5.914 8.672 1 98.56 111 ALA A O 1
ATOM 827 N N . GLU A 1 112 ? -20.734 -7.387 9.133 1 98.25 112 GLU A N 1
ATOM 828 C CA . GLU A 1 112 ? -21.266 -7.738 10.453 1 98.25 112 GLU A CA 1
ATOM 829 C C . GLU A 1 112 ? -21.344 -6.512 11.359 1 98.25 112 GLU A C 1
ATOM 831 O O . GLU A 1 112 ? -22.359 -6.285 12.016 1 98.25 112 GLU A O 1
ATOM 836 N N . SER A 1 113 ? -20.297 -5.754 11.398 1 98.62 113 SER A N 1
ATOM 837 C CA . SER A 1 113 ? -20.234 -4.574 12.25 1 98.62 113 SER A CA 1
ATOM 838 C C . SER A 1 113 ? -21.234 -3.514 11.812 1 98.62 113 SER A C 1
ATOM 840 O O . SER A 1 113 ? -21.859 -2.865 12.648 1 98.62 113 SER A O 1
ATOM 842 N N . ALA A 1 114 ? -21.328 -3.33 10.508 1 98.56 114 ALA A N 1
ATOM 843 C CA . ALA A 1 114 ? -22.297 -2.373 9.977 1 98.56 114 ALA A CA 1
ATOM 844 C C . ALA A 1 114 ? -23.719 -2.746 10.383 1 98.56 114 ALA A C 1
ATOM 846 O O . ALA A 1 114 ? -24.531 -1.873 10.695 1 98.56 114 ALA A O 1
ATOM 847 N N . ASN A 1 115 ? -24.047 -4.004 10.352 1 98.38 115 ASN A N 1
ATOM 848 C CA . ASN A 1 115 ? -25.375 -4.473 10.734 1 98.38 115 ASN A CA 1
ATOM 849 C C . ASN A 1 115 ? -25.625 -4.262 12.227 1 98.38 115 ASN A C 1
ATOM 851 O O . ASN A 1 115 ? -26.75 -3.924 12.625 1 98.38 115 ASN A O 1
ATOM 855 N N . LEU A 1 116 ? -24.594 -4.547 13.062 1 98.56 116 LEU A N 1
ATOM 856 C CA . LEU A 1 116 ? -24.719 -4.273 14.492 1 98.56 116 LEU A CA 1
ATOM 857 C C . LEU A 1 116 ? -25.078 -2.807 14.734 1 98.56 116 LEU A C 1
ATOM 859 O O . LEU A 1 116 ? -25.953 -2.498 15.531 1 98.56 116 LEU A O 1
ATOM 863 N N . ILE A 1 117 ? -24.406 -1.92 14.047 1 98.25 117 ILE A N 1
ATOM 864 C CA . ILE A 1 117 ? -24.609 -0.483 14.195 1 98.25 117 ILE A CA 1
ATOM 865 C C . ILE A 1 117 ? -26.031 -0.111 13.742 1 98.25 117 ILE A C 1
ATOM 867 O O . ILE A 1 117 ? -26.734 0.64 14.422 1 98.25 117 ILE A O 1
ATOM 871 N N . ARG A 1 118 ? -26.391 -0.611 12.602 1 96.94 118 ARG A N 1
ATOM 872 C CA . ARG A 1 118 ? -27.734 -0.363 12.062 1 96.94 118 ARG A CA 1
ATOM 873 C C . ARG A 1 118 ? -28.812 -0.801 13.047 1 96.94 118 ARG A C 1
ATOM 875 O O . ARG A 1 118 ? -29.844 -0.149 13.164 1 96.94 118 ARG A O 1
ATOM 882 N N . 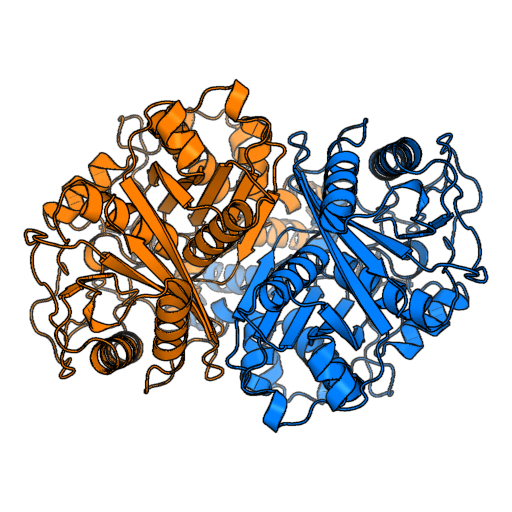ASP A 1 119 ? -28.531 -1.832 13.781 1 97.56 119 ASP A N 1
ATOM 883 C CA . ASP A 1 119 ? -29.5 -2.418 14.703 1 97.56 119 ASP A CA 1
ATOM 884 C C . ASP A 1 119 ? -29.422 -1.748 16.078 1 97.56 119 ASP A C 1
ATOM 886 O O . ASP A 1 119 ? -30.062 -2.199 17.031 1 97.56 119 ASP A O 1
ATOM 890 N N . GLY A 1 120 ? -28.672 -0.756 16.297 1 97 120 GLY A N 1
ATOM 891 C CA . GLY A 1 120 ? -28.547 -0.033 17.547 1 97 120 GLY A CA 1
ATOM 892 C C . GLY A 1 120 ? -27.656 -0.727 18.562 1 97 120 GLY A C 1
ATOM 893 O O . GLY A 1 120 ? -27.766 -0.482 19.766 1 97 120 GLY A O 1
ATOM 894 N N . LYS A 1 121 ? -26.844 -1.642 18.125 1 98.12 121 LYS A N 1
ATOM 895 C CA . LYS A 1 121 ? -25.969 -2.426 19 1 98.12 121 LYS A CA 1
ATOM 896 C C . LYS A 1 121 ? -24.5 -2.066 18.781 1 98.12 121 LYS A C 1
ATOM 898 O O . LYS A 1 121 ? -23.656 -2.951 18.625 1 98.12 121 LYS A O 1
ATOM 903 N N . SER A 1 122 ? -24.203 -0.807 18.625 1 97.69 122 SER A N 1
ATOM 904 C CA . SER A 1 122 ? -22.859 -0.326 18.359 1 97.69 122 SER A CA 1
ATOM 905 C C . SER A 1 122 ? -21.891 -0.798 19.438 1 97.69 122 SER A C 1
ATOM 907 O O . SER A 1 122 ? -20.703 -1.006 19.156 1 97.69 122 SER A O 1
ATOM 909 N N . HIS A 1 123 ? -22.344 -0.981 20.641 1 97.19 123 HIS A N 1
ATOM 910 C CA . HIS A 1 123 ? -21.5 -1.385 21.75 1 97.19 123 HIS A CA 1
ATOM 911 C C . HIS A 1 123 ? -20.984 -2.807 21.562 1 97.19 123 HIS A C 1
ATOM 913 O O . HIS A 1 123 ? -20.047 -3.227 22.25 1 97.19 123 HIS A O 1
ATOM 919 N N . LYS A 1 124 ? -21.547 -3.568 20.625 1 98 124 LYS A N 1
ATOM 920 C CA . LYS A 1 124 ? -21.141 -4.953 20.375 1 98 124 LYS A CA 1
ATOM 921 C C . LYS A 1 124 ? -20.062 -5.035 19.312 1 98 124 LYS A C 1
ATOM 923 O O . LYS A 1 124 ? -19.484 -6.102 19.078 1 98 124 LYS A O 1
ATOM 928 N N . VAL A 1 125 ? -19.812 -3.93 18.641 1 98.31 125 VAL A N 1
ATOM 929 C CA . VAL A 1 125 ? -18.703 -3.91 17.688 1 98.31 125 VAL A CA 1
ATOM 930 C C . VAL A 1 125 ? -17.391 -4.129 18.406 1 98.31 125 VAL A C 1
ATOM 932 O O . VAL A 1 125 ? -17.125 -3.506 19.438 1 98.31 125 VAL A O 1
ATOM 935 N N . THR A 1 126 ? -16.578 -5.074 17.938 1 97.5 126 THR A N 1
ATOM 936 C CA . THR A 1 126 ? -15.32 -5.434 18.578 1 97.5 126 THR A CA 1
ATOM 937 C C . THR A 1 126 ? -14.352 -4.254 18.594 1 97.5 126 THR A C 1
ATOM 939 O O . THR A 1 126 ? -14.289 -3.492 17.609 1 97.5 126 THR A O 1
ATOM 942 N N . PRO A 1 127 ? -13.547 -4.047 19.656 1 96.19 127 PRO A N 1
ATOM 943 C CA . PRO A 1 127 ? -12.516 -3.012 19.672 1 96.19 127 PRO A CA 1
ATOM 944 C C . PRO A 1 127 ? -11.406 -3.271 18.656 1 96.19 127 PRO A C 1
ATOM 946 O O . PRO A 1 127 ? -10.586 -2.387 18.375 1 96.19 127 PRO A O 1
ATOM 949 N N . TYR A 1 128 ? -11.391 -4.457 18.031 1 96.44 128 TYR A N 1
ATOM 950 C CA . TYR A 1 128 ? -10.367 -4.82 17.062 1 96.44 128 TYR A CA 1
ATOM 951 C C . TYR A 1 128 ? -10.867 -4.609 15.633 1 96.44 128 TYR A C 1
ATOM 953 O O . TYR A 1 128 ? -10.195 -4.973 14.672 1 96.44 128 TYR A O 1
ATOM 961 N N . PHE A 1 129 ? -12.062 -3.949 15.516 1 98.06 129 PHE A N 1
ATOM 962 C CA . PHE A 1 129 ? -12.648 -3.736 14.195 1 98.06 129 PHE A CA 1
ATOM 963 C C . PHE A 1 129 ? -11.672 -3.004 13.289 1 98.06 129 PHE A C 1
ATOM 965 O O . PHE A 1 129 ? -11.328 -3.498 12.211 1 98.06 129 PHE A O 1
ATOM 972 N N . VAL A 1 130 ? -11.117 -1.86 13.727 1 97.5 130 VAL A N 1
ATOM 973 C CA . VAL A 1 130 ? -10.281 -1.026 12.867 1 97.5 130 VAL A CA 1
ATOM 974 C C . VAL A 1 130 ? -8.992 -1.764 12.531 1 97.5 130 VAL A C 1
ATOM 976 O O . VAL A 1 130 ? -8.648 -1.931 11.359 1 97.5 130 VAL A O 1
ATOM 979 N N . PRO A 1 131 ? -8.273 -2.305 13.484 1 96 131 PRO A N 1
ATOM 980 C CA . PRO A 1 131 ? -7.047 -3.031 13.133 1 96 131 PRO A CA 1
ATOM 981 C C . PRO A 1 131 ? -7.309 -4.207 12.195 1 96 131 PRO A C 1
ATOM 983 O O . PRO A 1 131 ? -6.492 -4.492 11.32 1 96 131 PRO A O 1
ATOM 986 N N . ARG A 1 132 ? -8.414 -4.84 12.336 1 97.06 132 ARG A N 1
ATOM 987 C CA . ARG A 1 132 ? -8.672 -6.055 11.57 1 97.06 132 ARG A CA 1
ATOM 988 C C . ARG A 1 132 ? -9.016 -5.73 10.125 1 97.06 132 ARG A C 1
ATOM 990 O O . ARG A 1 132 ? -8.812 -6.555 9.227 1 97.06 132 ARG A O 1
ATOM 997 N N . ILE A 1 133 ? -9.5 -4.531 9.875 1 97.44 133 ILE A N 1
ATOM 998 C CA . ILE A 1 133 ? -9.953 -4.27 8.508 1 97.44 133 ILE A CA 1
ATOM 999 C C . ILE A 1 133 ? -8.867 -3.535 7.734 1 97.44 133 ILE A C 1
ATOM 1001 O O . ILE A 1 133 ? -9.016 -3.283 6.535 1 97.44 133 ILE A O 1
ATOM 1005 N N . LEU A 1 134 ? -7.77 -3.168 8.375 1 97.69 134 LEU A N 1
ATOM 1006 C CA . LEU A 1 134 ? -6.668 -2.498 7.691 1 97.69 134 LEU A CA 1
ATOM 1007 C C . LEU A 1 134 ? -5.781 -3.506 6.969 1 97.69 134 LEU A C 1
ATOM 1009 O O . LEU A 1 134 ? -5.402 -4.531 7.539 1 97.69 134 LEU A O 1
ATOM 1013 N N . THR A 1 135 ? -5.387 -3.154 5.734 1 98 135 THR A N 1
ATOM 1014 C CA . THR A 1 135 ? -4.711 -4.125 4.883 1 98 135 THR A CA 1
ATOM 1015 C C . THR A 1 135 ? -3.223 -4.188 5.215 1 98 135 THR A C 1
ATOM 1017 O O . THR A 1 135 ? -2.512 -5.07 4.73 1 98 135 THR A O 1
ATOM 1020 N N . ASN A 1 136 ? -2.727 -3.307 6.051 1 98.44 136 ASN A N 1
ATOM 1021 C CA . ASN A 1 136 ? -1.317 -3.359 6.422 1 98.44 136 ASN A CA 1
ATOM 1022 C C . ASN A 1 136 ? -1.104 -4.18 7.691 1 98.44 136 ASN A C 1
ATOM 1024 O O . ASN A 1 136 ? 0.032 -4.379 8.125 1 98.44 136 ASN A O 1
ATOM 1028 N N . MET A 1 137 ? -2.104 -4.734 8.297 1 98.25 137 MET A N 1
ATOM 1029 C CA . MET A 1 137 ? -1.998 -5.34 9.617 1 98.25 137 MET A CA 1
ATOM 1030 C C . MET A 1 137 ? -1.238 -6.66 9.555 1 98.25 137 MET A C 1
ATOM 1032 O O . MET A 1 137 ? -0.568 -7.047 10.516 1 98.25 137 MET A O 1
ATOM 1036 N N . PRO A 1 138 ? -1.334 -7.414 8.406 1 98.5 138 PRO A N 1
ATOM 1037 C CA . PRO A 1 138 ? -0.433 -8.57 8.344 1 98.5 138 PRO A CA 1
ATOM 1038 C C . PRO A 1 138 ? 1.024 -8.195 8.602 1 98.5 138 PRO A C 1
ATOM 1040 O O . PRO A 1 138 ? 1.73 -8.906 9.32 1 98.5 138 PRO A O 1
ATOM 1043 N N . ALA A 1 139 ? 1.511 -7.102 8.031 1 98.75 139 ALA A N 1
ATOM 1044 C CA . ALA A 1 139 ? 2.865 -6.625 8.289 1 98.75 139 ALA A CA 1
ATOM 1045 C C . ALA A 1 139 ? 3.059 -6.289 9.766 1 98.75 139 ALA A C 1
ATOM 1047 O O . ALA A 1 139 ? 4.09 -6.617 10.352 1 98.75 139 ALA A O 1
ATOM 1048 N N . GLY A 1 140 ? 2.076 -5.598 10.336 1 98.31 140 GLY A N 1
ATOM 1049 C CA . GLY A 1 140 ? 2.129 -5.254 11.75 1 98.31 140 GLY A CA 1
ATOM 1050 C C . GLY A 1 140 ? 2.244 -6.469 12.656 1 98.31 140 GLY A C 1
ATOM 1051 O O . GLY A 1 140 ? 3.09 -6.504 13.547 1 98.31 140 GLY A O 1
ATOM 1052 N N . HIS A 1 141 ? 1.352 -7.508 12.414 1 98.12 141 HIS A N 1
ATOM 1053 C CA . HIS A 1 141 ? 1.341 -8.711 13.227 1 98.12 141 HIS A CA 1
ATOM 1054 C C . HIS A 1 141 ? 2.674 -9.445 13.141 1 98.12 141 HIS A C 1
ATOM 1056 O O . HIS A 1 141 ? 3.188 -9.938 14.156 1 98.12 141 HIS A O 1
ATOM 1062 N N . VAL A 1 142 ? 3.23 -9.516 11.961 1 98.56 142 VAL A N 1
ATOM 1063 C CA . VAL A 1 142 ? 4.492 -10.219 11.766 1 98.56 142 VAL A CA 1
ATOM 1064 C C . VAL A 1 142 ? 5.621 -9.461 12.453 1 98.56 142 VAL A C 1
ATOM 1066 O O . VAL A 1 142 ? 6.453 -10.055 13.141 1 98.56 142 VAL A O 1
ATOM 1069 N N . SER A 1 143 ? 5.703 -8.148 12.266 1 98.38 143 SER A N 1
ATOM 1070 C CA . SER A 1 143 ? 6.711 -7.305 12.898 1 98.38 143 SER A CA 1
ATOM 1071 C C . SER A 1 143 ? 6.684 -7.465 14.414 1 98.38 143 SER A C 1
ATOM 1073 O O . SER A 1 143 ? 7.73 -7.633 15.047 1 98.38 143 SER A O 1
ATOM 1075 N N . ILE A 1 144 ? 5.527 -7.461 15.008 1 97.5 144 ILE A N 1
ATOM 1076 C CA . ILE A 1 144 ? 5.352 -7.551 16.453 1 97.5 144 ILE A CA 1
ATOM 1077 C C . ILE A 1 144 ? 5.762 -8.938 16.938 1 97.5 144 ILE A C 1
ATOM 1079 O O . ILE A 1 144 ? 6.496 -9.07 17.922 1 97.5 144 ILE A O 1
ATOM 1083 N N . ARG A 1 145 ? 5.301 -9.992 16.219 1 96.69 145 ARG A N 1
ATOM 1084 C CA . ARG A 1 145 ? 5.551 -11.367 16.625 1 96.69 145 ARG A CA 1
ATOM 1085 C C . ARG A 1 145 ? 7.047 -11.656 16.703 1 96.69 145 ARG A C 1
ATOM 1087 O O . ARG A 1 145 ? 7.5 -12.367 17.594 1 96.69 145 ARG A O 1
ATOM 1094 N N . TYR A 1 146 ? 7.82 -11.062 15.766 1 97.94 146 TYR A N 1
ATOM 1095 C CA . TYR A 1 146 ? 9.219 -11.453 15.664 1 97.94 146 TYR A CA 1
ATOM 1096 C C . TYR A 1 146 ? 10.141 -10.305 16.047 1 97.94 146 TYR A C 1
ATOM 1098 O O . TYR A 1 146 ? 11.359 -10.383 15.867 1 97.94 146 TYR A O 1
ATOM 1106 N N . GLY A 1 147 ? 9.578 -9.234 16.562 1 97.38 147 GLY A N 1
ATOM 1107 C CA . GLY A 1 147 ? 10.367 -8.117 17.047 1 97.38 147 GLY A CA 1
ATOM 1108 C C . GLY A 1 147 ? 11.141 -7.406 15.953 1 97.38 147 GLY A C 1
ATOM 1109 O O . GLY A 1 147 ? 12.273 -6.977 16.172 1 97.38 147 GLY A O 1
ATOM 1110 N N . MET A 1 148 ? 10.594 -7.293 14.781 1 98.25 148 MET A N 1
ATOM 1111 C CA . MET A 1 148 ? 11.273 -6.703 13.633 1 98.25 148 MET A CA 1
ATOM 1112 C C . MET A 1 148 ? 11.094 -5.188 13.617 1 98.25 148 MET A C 1
ATOM 1114 O O . MET A 1 148 ? 10.008 -4.688 13.336 1 98.25 148 MET A O 1
ATOM 1118 N N . ARG A 1 149 ? 12.172 -4.41 13.766 1 98 149 ARG A N 1
ATOM 1119 C CA . ARG A 1 149 ? 12.062 -2.959 13.891 1 98 149 ARG A CA 1
ATOM 1120 C C . ARG A 1 149 ? 12.633 -2.264 12.656 1 98 149 ARG A C 1
ATOM 1122 O O . ARG A 1 149 ? 12.82 -1.045 12.656 1 98 149 ARG A O 1
ATOM 1129 N N . GLY A 1 150 ? 12.992 -3.059 11.609 1 98.19 150 GLY A N 1
ATOM 1130 C CA . GLY A 1 150 ? 13.297 -2.455 10.32 1 98.19 150 GLY A CA 1
ATOM 1131 C C . GLY A 1 150 ? 12.109 -1.76 9.695 1 98.19 150 GLY A C 1
ATOM 1132 O O . GLY A 1 150 ? 11.125 -1.453 10.375 1 98.19 150 GLY A O 1
ATOM 1133 N N . ALA A 1 151 ? 12.195 -1.512 8.438 1 98.25 151 ALA A N 1
ATOM 1134 C CA . ALA A 1 151 ? 11.102 -0.883 7.703 1 98.25 151 ALA A CA 1
ATOM 1135 C C . ALA A 1 151 ? 9.812 -1.676 7.863 1 98.25 151 ALA A C 1
ATOM 1137 O O . ALA A 1 151 ? 9.82 -2.908 7.832 1 98.25 151 ALA A O 1
ATOM 1138 N N . ASN A 1 152 ? 8.75 -1.025 8.18 1 98.56 152 ASN A N 1
ATOM 1139 C CA . ASN A 1 152 ? 7.414 -1.609 8.242 1 98.56 152 ASN A CA 1
ATOM 1140 C C . ASN A 1 152 ? 6.496 -1.026 7.172 1 98.56 152 ASN A C 1
ATOM 1142 O O . ASN A 1 152 ? 5.871 0.015 7.383 1 98.56 152 ASN A O 1
ATOM 1146 N N . LEU A 1 153 ? 6.395 -1.718 6.035 1 98.62 153 LEU A N 1
ATOM 1147 C CA . LEU A 1 153 ? 5.738 -1.243 4.82 1 98.62 153 LEU A CA 1
ATOM 1148 C C . LEU A 1 153 ? 4.621 -2.191 4.398 1 98.62 153 LEU A C 1
ATOM 1150 O O . LEU A 1 153 ? 4.602 -3.355 4.809 1 98.62 153 LEU A O 1
ATOM 1154 N N . SER A 1 154 ? 3.756 -1.658 3.592 1 98.69 154 SER A N 1
ATOM 1155 C CA . SER A 1 154 ? 2.674 -2.445 3.006 1 98.69 154 SER A CA 1
ATOM 1156 C C . SER A 1 154 ? 2.172 -1.816 1.711 1 98.69 154 SER A C 1
ATOM 1158 O O . SER A 1 154 ? 1.765 -0.653 1.696 1 98.69 154 SER A O 1
ATOM 1160 N N . SER A 1 155 ? 2.219 -2.568 0.656 1 97.12 155 SER A N 1
ATOM 1161 C CA . SER A 1 155 ? 1.647 -2.164 -0.625 1 97.12 155 SER A CA 1
ATOM 1162 C C . SER A 1 155 ? 0.23 -2.703 -0.791 1 97.12 155 SER A C 1
ATOM 1164 O O . SER A 1 155 ? -0.109 -3.754 -0.245 1 97.12 155 SER A O 1
ATOM 1166 N N . CYS A 1 156 ? -0.567 -1.943 -1.471 1 97.19 156 CYS A N 1
ATOM 1167 C CA . CYS A 1 156 ? -1.897 -2.385 -1.876 1 97.19 156 CYS A CA 1
ATOM 1168 C C . CYS A 1 156 ? -2.213 -1.932 -3.297 1 97.19 156 CYS A C 1
ATOM 1170 O O . CYS A 1 156 ? -2.762 -0.848 -3.5 1 97.19 156 CYS A O 1
ATOM 1172 N N . THR A 1 157 ? -1.909 -2.781 -4.219 1 97.81 157 THR A N 1
ATOM 1173 C CA . THR A 1 157 ? -2.088 -2.482 -5.633 1 97.81 157 THR A CA 1
ATOM 1174 C C . THR A 1 157 ? -2.857 -3.602 -6.332 1 97.81 157 THR A C 1
ATOM 1176 O O . THR A 1 157 ? -2.463 -4.055 -7.406 1 97.81 157 THR A O 1
ATOM 1179 N N . ALA A 1 158 ? -3.85 -4.082 -5.668 1 97.19 158 ALA A N 1
ATOM 1180 C CA . ALA A 1 158 ? -4.695 -5.156 -6.18 1 97.19 158 ALA A CA 1
ATOM 1181 C C . ALA A 1 158 ? -3.875 -6.41 -6.465 1 97.19 158 ALA A C 1
ATOM 1183 O O . ALA A 1 158 ? -3.131 -6.883 -5.605 1 97.19 158 ALA A O 1
ATOM 1184 N N . CYS A 1 159 ? -4.012 -6.973 -7.641 1 97.69 159 CYS A N 1
ATOM 1185 C CA . CYS A 1 159 ? -3.408 -8.266 -7.957 1 97.69 159 CYS A CA 1
ATOM 1186 C C . CYS A 1 159 ? -1.895 -8.141 -8.078 1 97.69 159 CYS A C 1
ATOM 1188 O O . CYS A 1 159 ? -1.184 -9.148 -8.055 1 97.69 159 CYS A O 1
ATOM 1190 N N . ALA A 1 160 ? -1.343 -6.934 -8.094 1 98.25 160 ALA A N 1
ATOM 1191 C CA . ALA A 1 160 ? 0.097 -6.727 -8.234 1 98.25 160 ALA A CA 1
ATOM 1192 C C . ALA A 1 160 ? 0.747 -6.484 -6.871 1 98.25 160 ALA A C 1
ATOM 1194 O O . ALA A 1 160 ? 1.96 -6.277 -6.785 1 98.25 160 ALA A O 1
ATOM 1195 N N . THR A 1 161 ? 0.004 -6.555 -5.801 1 98.75 161 THR A N 1
ATOM 1196 C CA . THR A 1 161 ? 0.414 -6.199 -4.445 1 98.75 161 THR A CA 1
ATOM 1197 C C . THR A 1 161 ? 1.678 -6.953 -4.047 1 98.75 161 THR A C 1
ATOM 1199 O O . THR A 1 161 ? 2.652 -6.352 -3.594 1 98.75 161 THR A O 1
ATOM 1202 N N . GLY A 1 162 ? 1.647 -8.234 -4.223 1 98.81 162 GLY A N 1
ATOM 1203 C CA . GLY A 1 162 ? 2.773 -9.055 -3.797 1 98.81 162 GLY A CA 1
ATOM 1204 C C . GLY A 1 162 ? 4.062 -8.719 -4.523 1 98.81 162 GLY A C 1
ATOM 1205 O O . GLY A 1 162 ? 5.133 -8.68 -3.914 1 98.81 162 GLY A O 1
ATOM 1206 N N . LEU A 1 163 ? 3.971 -8.516 -5.816 1 98.69 163 LEU A N 1
ATOM 1207 C CA . LEU A 1 163 ? 5.164 -8.219 -6.605 1 98.69 163 LEU A CA 1
ATOM 1208 C C . LEU A 1 163 ? 5.723 -6.844 -6.246 1 98.69 163 LEU A C 1
ATOM 1210 O O . LEU A 1 163 ? 6.938 -6.664 -6.176 1 98.69 163 LEU A O 1
ATOM 1214 N N . HIS A 1 164 ? 4.828 -5.867 -6.062 1 98.75 164 HIS A N 1
ATOM 1215 C CA . HIS A 1 164 ? 5.262 -4.547 -5.625 1 98.75 164 HIS A CA 1
ATOM 1216 C C . HIS A 1 164 ? 5.949 -4.613 -4.266 1 98.75 164 HIS A C 1
ATOM 1218 O O . HIS A 1 164 ? 6.961 -3.941 -4.043 1 98.75 164 HIS A O 1
ATOM 1224 N N . ALA A 1 165 ? 5.387 -5.414 -3.344 1 98.88 165 ALA A N 1
ATOM 1225 C CA . ALA A 1 165 ? 5.984 -5.539 -2.016 1 98.88 165 ALA A CA 1
ATOM 1226 C C . ALA A 1 165 ? 7.406 -6.074 -2.102 1 98.88 165 ALA A C 1
ATOM 1228 O O . ALA A 1 165 ? 8.32 -5.551 -1.455 1 98.88 165 ALA A O 1
ATOM 1229 N N . ILE A 1 166 ? 7.637 -7.078 -2.893 1 98.94 166 ILE A N 1
ATOM 1230 C CA . ILE A 1 166 ? 8.953 -7.695 -3.029 1 98.94 166 ILE A CA 1
ATOM 1231 C C . ILE A 1 166 ? 9.898 -6.742 -3.752 1 98.94 166 ILE A C 1
ATOM 1233 O O . ILE A 1 166 ? 11.062 -6.598 -3.361 1 98.94 166 ILE A O 1
ATOM 1237 N N . GLY A 1 167 ? 9.43 -6.102 -4.84 1 98.81 167 GLY A N 1
ATOM 1238 C CA . GLY A 1 167 ? 10.25 -5.133 -5.555 1 98.81 167 GLY A CA 1
ATOM 1239 C C . GLY A 1 167 ? 10.695 -3.971 -4.688 1 98.81 167 GLY A C 1
ATOM 1240 O O . GLY A 1 167 ? 11.859 -3.578 -4.719 1 98.81 167 GLY A O 1
ATOM 1241 N N . ASP A 1 168 ? 9.766 -3.42 -3.904 1 98.56 168 ASP A N 1
ATOM 1242 C CA . ASP A 1 168 ? 10.078 -2.303 -3.02 1 98.56 168 ASP A CA 1
ATOM 1243 C C . ASP A 1 168 ? 11.047 -2.727 -1.919 1 98.56 168 ASP A C 1
ATOM 1245 O O . ASP A 1 168 ? 11.961 -1.979 -1.565 1 98.56 168 ASP A O 1
ATOM 1249 N N . ALA A 1 169 ? 10.758 -3.914 -1.371 1 98.81 169 ALA A N 1
ATOM 1250 C CA . ALA A 1 169 ? 11.664 -4.434 -0.353 1 98.81 169 ALA A CA 1
ATOM 1251 C C . ALA A 1 169 ? 13.078 -4.613 -0.912 1 98.81 169 ALA A C 1
ATOM 1253 O O . ALA A 1 169 ? 14.062 -4.273 -0.251 1 98.81 169 ALA A O 1
ATOM 1254 N N . SER A 1 170 ? 13.164 -5.141 -2.086 1 98.75 170 SER A N 1
ATOM 1255 C CA . SER A 1 170 ? 14.461 -5.301 -2.742 1 98.75 170 SER A CA 1
ATOM 1256 C C . SER A 1 170 ? 15.141 -3.953 -2.957 1 98.75 170 SER A C 1
ATOM 1258 O O . SER A 1 170 ? 16.359 -3.844 -2.844 1 98.75 170 SER A O 1
ATOM 1260 N N . THR A 1 171 ? 14.383 -2.938 -3.309 1 98 171 THR A N 1
ATOM 1261 C CA . THR A 1 171 ? 14.898 -1.589 -3.51 1 98 171 THR A CA 1
ATOM 1262 C C . THR A 1 171 ? 15.5 -1.041 -2.219 1 98 171 THR A C 1
ATOM 1264 O O . THR A 1 171 ? 16.578 -0.424 -2.238 1 98 171 THR A O 1
ATOM 1267 N N . PHE A 1 172 ? 14.836 -1.284 -1.078 1 98.12 172 PHE A N 1
ATOM 1268 C CA . PHE A 1 172 ? 15.328 -0.823 0.212 1 98.12 172 PHE A CA 1
ATOM 1269 C C . PHE A 1 172 ? 16.688 -1.453 0.528 1 98.12 172 PHE A C 1
ATOM 1271 O O . PHE A 1 172 ? 17.578 -0.78 1.029 1 98.12 172 PHE A O 1
ATOM 1278 N N . ILE A 1 173 ? 16.797 -2.682 0.246 1 98.31 173 ILE A N 1
ATOM 1279 C CA . ILE A 1 173 ? 18.062 -3.369 0.494 1 98.31 173 ILE A CA 1
ATOM 1280 C C . ILE A 1 173 ? 19.125 -2.867 -0.481 1 98.31 173 ILE A C 1
ATOM 1282 O O . ILE A 1 173 ? 20.25 -2.588 -0.084 1 98.31 173 ILE A O 1
ATOM 1286 N N . ALA A 1 174 ? 18.734 -2.771 -1.752 1 97.5 174 ALA A N 1
ATOM 1287 C CA . ALA A 1 174 ? 19.672 -2.355 -2.791 1 97.5 174 ALA A CA 1
ATOM 1288 C C . ALA A 1 174 ? 20.281 -0.988 -2.471 1 97.5 174 ALA A C 1
ATOM 1290 O O . ALA A 1 174 ? 21.453 -0.748 -2.723 1 97.5 174 ALA A O 1
ATOM 1291 N N . MET A 1 175 ? 19.484 -0.136 -1.844 1 95.06 175 MET A N 1
ATOM 1292 C CA . MET A 1 175 ? 19.938 1.233 -1.6 1 95.06 175 MET A CA 1
ATOM 1293 C C . MET A 1 175 ? 20.578 1.357 -0.225 1 95.06 175 MET A C 1
ATOM 1295 O O . MET A 1 175 ? 21.062 2.432 0.146 1 95.06 175 MET A O 1
ATOM 1299 N N . GLY A 1 176 ? 20.547 0.307 0.563 1 95.56 176 GLY A N 1
ATOM 1300 C CA . GLY A 1 176 ? 21.219 0.31 1.855 1 95.56 176 GLY A CA 1
ATOM 1301 C C . GLY A 1 176 ? 20.328 0.778 2.988 1 95.56 176 GLY A C 1
ATOM 1302 O O . GLY A 1 176 ? 20.797 1.004 4.105 1 95.56 176 GLY A O 1
ATOM 1303 N N . ARG A 1 177 ? 19.016 0.944 2.746 1 96.31 177 ARG A N 1
ATOM 1304 C CA . ARG A 1 177 ? 18.078 1.367 3.777 1 96.31 177 ARG A CA 1
ATOM 1305 C C . ARG A 1 177 ? 17.703 0.203 4.688 1 96.31 177 ARG A C 1
ATOM 1307 O O . ARG A 1 177 ? 17.188 0.411 5.793 1 96.31 177 ARG A O 1
ATOM 1314 N N . ALA A 1 178 ? 17.891 -1.038 4.219 1 96.31 178 ALA A N 1
ATOM 1315 C CA . ALA A 1 178 ? 17.656 -2.256 4.984 1 96.31 178 ALA A CA 1
ATOM 1316 C C . ALA A 1 178 ? 18.703 -3.322 4.668 1 96.31 178 ALA A C 1
ATOM 1318 O O . ALA A 1 178 ? 19.266 -3.344 3.568 1 96.31 178 ALA A O 1
ATOM 1319 N N . LYS A 1 179 ? 18.984 -4.156 5.609 1 95 179 LYS A N 1
ATOM 1320 C CA . LYS A 1 179 ? 19.875 -5.281 5.359 1 95 179 LYS A CA 1
ATOM 1321 C C . LYS A 1 179 ? 19.094 -6.531 4.969 1 95 179 LYS A C 1
ATOM 1323 O O . LYS A 1 179 ? 19.547 -7.32 4.141 1 95 179 LYS A O 1
ATOM 1328 N N . LYS A 1 180 ? 18.016 -6.734 5.645 1 98.31 180 LYS A N 1
ATOM 1329 C CA . LYS A 1 180 ? 17.125 -7.871 5.418 1 98.31 180 LYS A CA 1
ATOM 1330 C C . LYS A 1 180 ? 15.664 -7.438 5.449 1 98.31 180 LYS A C 1
ATOM 1332 O O . LYS A 1 180 ? 15.297 -6.52 6.184 1 98.31 180 LYS A O 1
ATOM 1337 N N . MET A 1 181 ? 14.891 -8.039 4.637 1 98.88 181 MET A N 1
ATOM 1338 C CA . MET A 1 181 ? 13.461 -7.789 4.598 1 98.88 181 MET A CA 1
ATOM 1339 C C . MET A 1 181 ? 12.68 -9.094 4.469 1 98.88 181 MET A C 1
ATOM 1341 O O . MET A 1 181 ? 13.109 -10.016 3.775 1 98.88 181 MET A O 1
ATOM 1345 N N . LEU A 1 182 ? 11.625 -9.219 5.168 1 98.94 182 LEU A N 1
ATOM 1346 C CA . LEU A 1 182 ? 10.57 -10.195 4.891 1 98.94 182 LEU A CA 1
ATOM 1347 C C . LEU A 1 182 ? 9.469 -9.578 4.039 1 98.94 182 LEU A C 1
ATOM 1349 O O . LEU A 1 182 ? 8.773 -8.656 4.484 1 98.94 182 LEU A O 1
ATOM 1353 N N . ALA A 1 183 ? 9.297 -10.062 2.764 1 98.94 183 ALA A N 1
ATOM 1354 C CA . ALA A 1 183 ? 8.461 -9.336 1.814 1 98.94 183 ALA A CA 1
ATOM 1355 C C . ALA A 1 183 ? 7.52 -10.281 1.077 1 98.94 183 ALA A C 1
ATOM 1357 O O . ALA A 1 183 ? 7.879 -11.43 0.791 1 98.94 183 ALA A O 1
ATOM 1358 N N . GLY A 1 184 ? 6.359 -9.828 0.738 1 98.94 184 GLY A N 1
ATOM 1359 C CA . GLY A 1 184 ? 5.352 -10.578 -0.001 1 98.94 184 GLY A CA 1
ATOM 1360 C C . GLY A 1 184 ? 3.941 -10.086 0.26 1 98.94 184 GLY A C 1
ATOM 1361 O O . GLY A 1 184 ? 3.709 -8.883 0.394 1 98.94 184 GLY A O 1
ATOM 1362 N N . ALA A 1 185 ? 2.979 -11.023 0.182 1 98.94 185 ALA A N 1
ATOM 1363 C CA . ALA A 1 185 ? 1.583 -10.633 0.361 1 98.94 185 ALA A CA 1
ATOM 1364 C C . ALA A 1 185 ? 0.719 -11.836 0.728 1 98.94 185 ALA A C 1
ATOM 1366 O O . ALA A 1 185 ? 1.162 -12.977 0.619 1 98.94 185 ALA A O 1
ATOM 1367 N N . VAL A 1 186 ? -0.464 -11.492 1.192 1 98.81 186 VAL A N 1
ATOM 1368 C CA . VAL A 1 186 ? -1.454 -12.477 1.605 1 98.81 186 VAL A CA 1
ATOM 1369 C C . VAL A 1 186 ? -2.836 -12.062 1.104 1 98.81 186 VAL A C 1
ATOM 1371 O O . VAL A 1 186 ? -3.07 -10.891 0.803 1 98.81 186 VAL A O 1
ATOM 1374 N N . GLU A 1 187 ? -3.664 -13.039 0.95 1 98.69 187 GLU A N 1
ATOM 1375 C CA . GLU A 1 187 ? -5.086 -12.797 0.721 1 98.69 187 GLU A CA 1
ATOM 1376 C C . GLU A 1 187 ? -5.938 -13.922 1.297 1 98.69 187 GLU A C 1
ATOM 1378 O O . GLU A 1 187 ? -5.645 -15.102 1.081 1 98.69 187 GLU A O 1
ATOM 1383 N N . GLY A 1 188 ? -6.859 -13.641 2.133 1 97.56 188 GLY A N 1
ATOM 1384 C CA . GLY A 1 188 ? -7.797 -14.586 2.699 1 97.56 188 GLY A CA 1
ATOM 1385 C C . GLY A 1 188 ? -9.25 -14.18 2.52 1 97.56 188 GLY A C 1
ATOM 1386 O O . GLY A 1 188 ? -10.023 -14.172 3.479 1 97.56 188 GLY A O 1
ATOM 1387 N N . CYS A 1 189 ? -9.664 -13.914 1.254 1 95.06 189 CYS A N 1
ATOM 1388 C CA . CYS A 1 189 ? -10.938 -13.234 1.037 1 95.06 189 CYS A CA 1
ATOM 1389 C C . CYS A 1 189 ? -11.906 -14.125 0.275 1 95.06 189 CYS A C 1
ATOM 1391 O O . CYS A 1 189 ? -12.625 -13.656 -0.609 1 95.06 189 CYS A O 1
ATOM 1393 N N . ILE A 1 190 ? -12.023 -15.391 0.531 1 98 190 ILE A N 1
ATOM 1394 C CA . ILE A 1 190 ? -13.023 -16.25 -0.096 1 98 190 ILE A CA 1
ATOM 1395 C C . ILE A 1 190 ? -14.305 -16.25 0.734 1 98 190 ILE A C 1
ATOM 1397 O O . ILE A 1 190 ? -14.398 -16.938 1.748 1 98 190 ILE A O 1
ATOM 1401 N N . ASN A 1 191 ? -15.32 -15.547 0.356 1 98.06 191 ASN A N 1
ATOM 1402 C CA . ASN A 1 191 ? -16.625 -15.422 0.982 1 98.06 191 ASN A CA 1
ATOM 1403 C C . ASN A 1 191 ? -17.688 -14.953 -0.014 1 98.06 191 ASN A C 1
ATOM 1405 O O . ASN A 1 191 ? -17.344 -14.531 -1.124 1 98.06 191 ASN A O 1
ATOM 1409 N N . PRO A 1 192 ? -18.953 -14.977 0.305 1 98 192 PRO A N 1
ATOM 1410 C CA . PRO A 1 192 ? -20.016 -14.648 -0.651 1 98 192 PRO A CA 1
ATOM 1411 C C . PRO A 1 192 ? -19.906 -13.227 -1.193 1 98 192 PRO A C 1
ATOM 1413 O O . PRO A 1 192 ? -20.266 -12.977 -2.352 1 98 192 PRO A O 1
ATOM 1416 N N . ILE A 1 193 ? -19.438 -12.281 -0.387 1 98.62 193 ILE A N 1
ATOM 1417 C CA . ILE A 1 193 ? -19.344 -10.891 -0.808 1 98.62 193 ILE A CA 1
ATOM 1418 C C . ILE A 1 193 ? -18.312 -10.75 -1.918 1 98.62 193 ILE A C 1
ATOM 1420 O O . ILE A 1 193 ? -18.594 -10.164 -2.967 1 98.62 193 ILE A O 1
ATOM 1424 N N . ALA A 1 194 ? -17.141 -11.336 -1.667 1 98.38 194 ALA A N 1
ATOM 1425 C CA . ALA A 1 194 ? -16.062 -11.289 -2.656 1 98.38 194 ALA A CA 1
ATOM 1426 C C . ALA A 1 194 ? -16.453 -12.023 -3.934 1 98.38 194 ALA A C 1
ATOM 1428 O O . ALA A 1 194 ? -16.234 -11.523 -5.039 1 98.38 194 ALA A O 1
ATOM 1429 N N . ILE A 1 195 ? -17.016 -13.211 -3.777 1 98.19 195 ILE A N 1
ATOM 1430 C CA . ILE A 1 195 ? -17.406 -14.016 -4.926 1 98.19 195 ILE A CA 1
ATOM 1431 C C . ILE A 1 195 ? -18.422 -13.25 -5.777 1 98.19 195 ILE A C 1
ATOM 1433 O O . ILE A 1 195 ? -18.266 -13.141 -6.992 1 98.19 195 ILE A O 1
ATOM 1437 N N . THR A 1 196 ? -19.438 -12.656 -5.121 1 98.31 196 THR A N 1
ATOM 1438 C CA . THR A 1 196 ? -20.438 -11.883 -5.84 1 98.31 196 THR A CA 1
ATOM 1439 C C . THR A 1 196 ? -19.797 -10.68 -6.531 1 98.31 196 THR A C 1
ATOM 1441 O O . THR A 1 196 ? -20.125 -10.375 -7.684 1 98.31 196 THR A O 1
ATOM 1444 N N . GLY A 1 197 ? -18.953 -9.977 -5.797 1 98.12 197 GLY A N 1
ATOM 1445 C CA . GLY A 1 197 ? -18.281 -8.82 -6.367 1 98.12 197 GLY A CA 1
ATOM 1446 C C . GLY A 1 197 ? -17.516 -9.141 -7.645 1 98.12 197 GLY A C 1
ATOM 1447 O O . GLY A 1 197 ? -17.656 -8.438 -8.648 1 98.12 197 GLY A O 1
ATOM 1448 N N . PHE A 1 198 ? -16.766 -10.219 -7.656 1 97.5 198 PHE A N 1
ATOM 1449 C CA . PHE A 1 198 ? -15.945 -10.57 -8.805 1 97.5 198 PHE A CA 1
ATOM 1450 C C . PHE A 1 198 ? -16.797 -11.18 -9.914 1 97.5 198 PHE A C 1
ATOM 1452 O O . PHE A 1 198 ? -16.453 -11.07 -11.094 1 97.5 198 PHE A O 1
ATOM 1459 N N . GLN A 1 199 ? -17.844 -11.82 -9.539 1 96.81 199 GLN A N 1
ATOM 1460 C CA . GLN A 1 199 ? -18.781 -12.289 -10.547 1 96.81 199 GLN A CA 1
ATOM 1461 C C . GLN A 1 199 ? -19.422 -11.125 -11.297 1 96.81 199 GLN A C 1
ATOM 1463 O O . GLN A 1 199 ? -19.578 -11.164 -12.516 1 96.81 199 GLN A O 1
ATOM 1468 N N . ARG A 1 200 ? -19.812 -10.086 -10.531 1 96.69 200 ARG A N 1
ATOM 1469 C CA . ARG A 1 200 ? -20.516 -8.938 -11.094 1 96.69 200 ARG A CA 1
ATOM 1470 C C . ARG A 1 200 ? -19.609 -8.18 -12.062 1 96.69 200 ARG A C 1
ATOM 1472 O O . ARG A 1 200 ? -20.109 -7.543 -13.008 1 96.69 200 ARG A O 1
ATOM 1479 N N . CYS A 1 201 ? -18.344 -8.266 -11.844 1 93.88 201 CYS A N 1
ATOM 1480 C CA . CYS A 1 201 ? -17.469 -7.574 -12.781 1 93.88 201 CYS A CA 1
ATOM 1481 C C . CYS A 1 201 ? -16.953 -8.531 -13.852 1 93.88 201 CYS A C 1
ATOM 1483 O O . CYS A 1 201 ? -16.016 -8.195 -14.586 1 93.88 201 CYS A O 1
ATOM 1485 N N . ARG A 1 202 ? -17.438 -9.789 -13.961 1 93.38 202 ARG A N 1
ATOM 1486 C CA . ARG A 1 202 ? -17.266 -10.781 -15.016 1 93.38 202 ARG A CA 1
ATOM 1487 C C . ARG A 1 202 ? -15.82 -11.258 -15.078 1 93.38 202 ARG A C 1
ATOM 1489 O O . ARG A 1 202 ? -15.273 -11.461 -16.172 1 93.38 202 ARG A O 1
ATOM 1496 N N . ALA A 1 203 ? -15.297 -11.43 -13.883 1 94.56 203 ALA A N 1
ATOM 1497 C CA . ALA A 1 203 ? -13.898 -11.836 -13.82 1 94.56 203 ALA A CA 1
ATOM 1498 C C . ALA A 1 203 ? -13.766 -13.328 -13.539 1 94.56 203 ALA A C 1
ATOM 1500 O O . ALA A 1 203 ? -12.727 -13.93 -13.805 1 94.56 203 ALA A O 1
ATOM 1501 N N . LEU A 1 204 ? -14.836 -13.961 -13.055 1 97.06 204 LEU A N 1
ATOM 1502 C CA . LEU A 1 204 ? -14.711 -15.32 -12.531 1 97.06 204 LEU A CA 1
ATOM 1503 C C . LEU A 1 204 ? -15.148 -16.344 -13.578 1 97.06 204 LEU A C 1
ATOM 1505 O O . LEU A 1 204 ? -16.109 -16.109 -14.32 1 97.06 204 LEU A O 1
ATOM 1509 N N . SER A 1 205 ? -14.438 -17.406 -13.57 1 97.5 205 SER A N 1
ATOM 1510 C CA . SER A 1 205 ? -14.867 -18.594 -14.312 1 97.5 205 SER A CA 1
ATOM 1511 C C . SER A 1 205 ? -15.703 -19.516 -13.438 1 97.5 205 SER A C 1
ATOM 1513 O O . SER A 1 205 ? -15.492 -19.594 -12.219 1 97.5 205 SER A O 1
ATOM 1515 N N . ALA A 1 206 ? -16.562 -20.25 -14.07 1 92.88 206 ALA A N 1
ATOM 1516 C CA . ALA A 1 206 ? -17.375 -21.25 -13.359 1 92.88 206 ALA A CA 1
ATOM 1517 C C . ALA A 1 206 ? -16.719 -22.625 -13.414 1 92.88 206 ALA A C 1
ATOM 1519 O O . ALA A 1 206 ? -17.094 -23.531 -12.664 1 92.88 206 ALA A O 1
ATOM 1520 N N . SER A 1 207 ? -15.695 -22.75 -14.203 1 92.25 207 SER A N 1
ATOM 1521 C CA . SER A 1 207 ? -15.234 -24.109 -14.469 1 92.25 207 SER A CA 1
ATOM 1522 C C . SER A 1 207 ? -13.742 -24.25 -14.195 1 92.25 207 SER A C 1
ATOM 1524 O O . SER A 1 207 ? -13.258 -25.359 -13.969 1 92.25 207 SER A O 1
ATOM 1526 N N . GLY A 1 208 ? -13.031 -23.219 -14.281 1 95.12 208 GLY A N 1
ATOM 1527 C CA . GLY A 1 208 ? -11.602 -23.328 -14.016 1 95.12 208 GLY A CA 1
ATOM 1528 C C . GLY A 1 208 ? -10.805 -22.172 -14.578 1 95.12 208 GLY A C 1
ATOM 1529 O O . GLY A 1 208 ? -11.289 -21.438 -15.453 1 95.12 208 GLY A O 1
ATOM 1530 N N . SER A 1 209 ? -9.633 -21.953 -13.992 1 96.81 209 SER A N 1
ATOM 1531 C CA . SER A 1 209 ? -8.664 -21.031 -14.578 1 96.81 209 SER A CA 1
ATOM 1532 C C . SER A 1 209 ? -7.816 -21.734 -15.641 1 96.81 209 SER A C 1
ATOM 1534 O O . SER A 1 209 ? -7.168 -22.734 -15.359 1 96.81 209 SER A O 1
ATOM 1536 N N . ARG A 1 210 ? -7.77 -21.203 -16.844 1 97.75 210 ARG A N 1
ATOM 1537 C CA . ARG A 1 210 ? -7.094 -21.844 -17.953 1 97.75 210 ARG A CA 1
ATOM 1538 C C . ARG A 1 210 ? -6.242 -20.844 -18.734 1 97.75 210 ARG A C 1
ATOM 1540 O O . ARG A 1 210 ? -6.539 -20.531 -19.891 1 97.75 210 ARG A O 1
ATOM 1547 N N . PRO A 1 211 ? -5.164 -20.453 -18.172 1 98.44 211 PRO A N 1
ATOM 1548 C CA . PRO A 1 211 ? -4.328 -19.453 -18.844 1 98.44 211 PRO A CA 1
ATOM 1549 C C . PRO A 1 211 ? -4.008 -19.828 -20.297 1 98.44 211 PRO A C 1
ATOM 1551 O O . PRO A 1 211 ? -3.527 -20.938 -20.547 1 98.44 211 PRO A O 1
ATOM 1554 N N . PHE A 1 212 ? -4.32 -18.938 -21.234 1 98.56 212 PHE A N 1
ATOM 1555 C CA . PHE A 1 212 ? -3.959 -18.938 -22.641 1 98.56 212 PHE A CA 1
ATOM 1556 C C . PHE A 1 212 ? -4.758 -20 -23.406 1 98.56 212 PHE A C 1
ATOM 1558 O O . PHE A 1 212 ? -4.633 -20.125 -24.625 1 98.56 212 PHE A O 1
ATOM 1565 N N . ASP A 1 213 ? -5.582 -20.766 -22.703 1 98.62 213 ASP A N 1
ATOM 1566 C CA . ASP A 1 213 ? -6.426 -21.734 -23.391 1 98.62 213 ASP A CA 1
ATOM 1567 C C . ASP A 1 213 ? -7.547 -21.047 -24.156 1 98.62 213 ASP A C 1
ATOM 1569 O O . ASP A 1 213 ? -8.055 -20.016 -23.734 1 98.62 213 ASP A O 1
ATOM 1573 N N . ARG A 1 214 ? -7.969 -21.594 -25.219 1 97.75 214 ARG A N 1
ATOM 1574 C CA . ARG A 1 214 ? -8.969 -20.984 -26.078 1 97.75 214 ARG A CA 1
ATOM 1575 C C . ARG A 1 214 ? -10.312 -20.875 -25.375 1 97.75 214 ARG A C 1
ATOM 1577 O O . ARG A 1 214 ? -11.117 -19.984 -25.688 1 97.75 214 ARG A O 1
ATOM 1584 N N . THR A 1 215 ? -10.555 -21.703 -24.438 1 97.5 215 THR A N 1
ATOM 1585 C CA . THR A 1 215 ? -11.859 -21.734 -23.781 1 97.5 215 THR A CA 1
ATOM 1586 C C . THR A 1 215 ? -11.828 -20.938 -22.484 1 97.5 215 THR A C 1
ATOM 1588 O O . THR A 1 215 ? -12.789 -20.969 -21.703 1 97.5 215 THR A O 1
ATOM 1591 N N . ARG A 1 216 ? -10.758 -20.234 -22.25 1 97.81 216 ARG A N 1
ATOM 1592 C CA . ARG A 1 216 ? -10.633 -19.469 -21.016 1 97.81 216 ARG A CA 1
ATOM 1593 C C . ARG A 1 216 ? -11.75 -18.422 -20.906 1 97.81 216 ARG A C 1
ATOM 1595 O O . ARG A 1 216 ? -12.133 -17.812 -21.906 1 97.81 216 ARG A O 1
ATOM 1602 N N . ASP A 1 217 ? -12.25 -18.188 -19.672 1 97.56 217 ASP A N 1
ATOM 1603 C CA . ASP A 1 217 ? -13.344 -17.234 -19.5 1 97.56 217 ASP A CA 1
ATOM 1604 C C . ASP A 1 217 ? -13.242 -16.531 -18.156 1 97.56 217 ASP A C 1
ATOM 1606 O O . ASP A 1 217 ? -14.234 -15.984 -17.656 1 97.56 217 ASP A O 1
ATOM 1610 N N . GLY A 1 218 ? -12.125 -16.594 -17.484 1 97.44 218 GLY A N 1
ATOM 1611 C CA . GLY A 1 218 ? -11.93 -15.961 -16.203 1 97.44 218 GLY A CA 1
ATOM 1612 C C . GLY A 1 218 ? -11.094 -16.797 -15.242 1 97.44 218 GLY A C 1
ATOM 1613 O O . GLY A 1 218 ? -10.609 -17.859 -15.602 1 97.44 218 GLY A O 1
ATOM 1614 N N . PHE A 1 219 ? -10.906 -16.234 -14.07 1 97.62 219 PHE A N 1
ATOM 1615 C CA . PHE A 1 219 ? -10.117 -16.969 -13.086 1 97.62 219 PHE A CA 1
ATOM 1616 C C . PHE A 1 219 ? -11.008 -17.516 -11.977 1 97.62 219 PHE A C 1
ATOM 1618 O O . PHE A 1 219 ? -12.18 -17.156 -11.875 1 97.62 219 PHE A O 1
ATOM 1625 N N . ILE A 1 220 ? -10.469 -18.469 -11.273 1 98.5 220 ILE A N 1
ATOM 1626 C CA . ILE A 1 220 ? -11.078 -18.984 -10.047 1 98.5 220 ILE A CA 1
ATOM 1627 C C . ILE A 1 220 ? -10.539 -18.219 -8.844 1 98.5 220 ILE A C 1
ATOM 1629 O O . ILE A 1 220 ? -9.32 -18.047 -8.703 1 98.5 220 ILE A O 1
ATOM 1633 N N . LEU A 1 221 ? -11.484 -17.75 -7.992 1 98.56 221 LEU A N 1
ATOM 1634 C CA . LEU A 1 221 ? -11.07 -17.031 -6.793 1 98.56 221 LEU A CA 1
ATOM 1635 C C . LEU A 1 221 ? -10.391 -17.969 -5.805 1 98.56 221 LEU A C 1
ATOM 1637 O O . LEU A 1 221 ? -10.922 -19.031 -5.48 1 98.56 221 LEU A O 1
ATOM 1641 N N . SER A 1 222 ? -9.227 -17.609 -5.363 1 98.75 222 SER A N 1
ATOM 1642 C CA . SER A 1 222 ? -8.453 -18.422 -4.426 1 98.75 222 SER A CA 1
ATOM 1643 C C . SER A 1 222 ? -7.848 -17.562 -3.32 1 98.75 222 SER A C 1
ATOM 1645 O O . SER A 1 222 ? -7.832 -16.328 -3.422 1 98.75 222 SER A O 1
ATOM 1647 N N . GLU A 1 223 ? -7.453 -18.141 -2.219 1 98.69 223 GLU A N 1
ATOM 1648 C CA . GLU A 1 223 ? -6.684 -17.5 -1.157 1 98.69 223 GLU A CA 1
ATOM 1649 C C . GLU A 1 223 ? -5.273 -18.078 -1.069 1 98.69 223 GLU A C 1
ATOM 1651 O O . GLU A 1 223 ? -5 -19.141 -1.612 1 98.69 223 GLU A O 1
ATOM 1656 N N . GLY A 1 224 ? -4.367 -17.312 -0.474 1 98.81 224 GLY A N 1
ATOM 1657 C CA . GLY A 1 224 ? -2.994 -17.781 -0.319 1 98.81 224 GLY A CA 1
ATOM 1658 C C . GLY A 1 224 ? -2.082 -16.734 0.298 1 98.81 224 GLY A C 1
ATOM 1659 O O . GLY A 1 224 ? -2.537 -15.656 0.688 1 98.81 224 GLY A O 1
ATOM 1660 N N . ALA A 1 225 ? -0.867 -17.109 0.455 1 98.88 225 ALA A N 1
ATOM 1661 C CA . ALA A 1 225 ? 0.17 -16.25 1.006 1 98.88 225 ALA A CA 1
ATOM 1662 C C . ALA A 1 225 ? 1.557 -16.688 0.555 1 98.88 225 ALA A C 1
ATOM 1664 O O . ALA A 1 225 ? 1.809 -17.891 0.397 1 98.88 225 ALA A O 1
ATOM 1665 N N . ALA A 1 226 ? 2.389 -15.766 0.309 1 98.94 226 ALA A N 1
ATOM 1666 C CA . ALA A 1 226 ? 3.816 -16.031 0.164 1 98.94 226 ALA A CA 1
ATOM 1667 C C . ALA A 1 226 ? 4.656 -14.906 0.749 1 98.94 226 ALA A C 1
ATOM 1669 O O . ALA A 1 226 ? 4.363 -13.727 0.525 1 98.94 226 ALA A O 1
ATOM 1670 N N . LEU A 1 227 ? 5.57 -15.266 1.577 1 98.94 227 LEU A N 1
ATOM 1671 C CA . LEU A 1 227 ? 6.559 -14.344 2.123 1 98.94 227 LEU A CA 1
ATOM 1672 C C . LEU A 1 227 ? 7.977 -14.844 1.858 1 98.94 227 LEU A C 1
ATOM 1674 O O . LEU A 1 227 ? 8.25 -16.031 1.984 1 98.94 227 LEU A O 1
ATOM 1678 N N . LEU A 1 228 ? 8.836 -13.93 1.412 1 99 228 LEU A N 1
ATOM 1679 C CA . LEU A 1 228 ? 10.219 -14.227 1.071 1 99 228 LEU A CA 1
ATOM 1680 C C . LEU A 1 228 ? 11.18 -13.461 1.978 1 99 228 LEU A C 1
ATOM 1682 O O . LEU A 1 228 ? 10.938 -12.297 2.301 1 99 228 LEU A O 1
ATOM 1686 N N . VAL A 1 229 ? 12.211 -14.133 2.398 1 98.94 229 VAL A N 1
ATOM 1687 C CA . VAL A 1 229 ? 13.32 -13.43 3.039 1 98.94 229 VAL A CA 1
ATOM 1688 C C . VAL A 1 229 ? 14.281 -12.914 1.975 1 98.94 229 VAL A C 1
ATOM 1690 O O . VAL A 1 229 ? 14.828 -13.688 1.191 1 98.94 229 VAL A O 1
ATOM 1693 N N . LEU A 1 230 ? 14.453 -11.633 1.916 1 98.94 230 LEU A N 1
ATOM 1694 C CA . LEU A 1 230 ? 15.406 -10.961 1.052 1 98.94 230 LEU A CA 1
ATOM 1695 C C . LEU A 1 230 ? 16.578 -10.422 1.861 1 98.94 230 LEU A C 1
ATOM 1697 O O . LEU A 1 230 ? 16.391 -9.883 2.955 1 98.94 230 LEU A O 1
ATOM 1701 N N . GLU A 1 231 ? 17.734 -10.547 1.427 1 98.5 231 GLU A N 1
ATOM 1702 C CA . GLU A 1 231 ? 18.891 -9.977 2.123 1 98.5 231 GLU A CA 1
ATOM 1703 C C . GLU A 1 231 ? 20.031 -9.703 1.16 1 98.5 231 GLU A C 1
ATOM 1705 O O . GLU A 1 231 ? 20.016 -10.148 0.012 1 98.5 231 GLU A O 1
ATOM 1710 N N . LYS A 1 232 ? 20.984 -8.953 1.597 1 98 232 LYS A N 1
ATOM 1711 C CA . LYS A 1 232 ? 22.203 -8.664 0.831 1 98 232 LYS A CA 1
ATOM 1712 C C . LYS A 1 232 ? 22.969 -9.945 0.531 1 98 232 LYS A C 1
ATOM 1714 O O . LYS A 1 232 ? 23.125 -10.805 1.4 1 98 232 LYS A O 1
ATOM 1719 N N . LEU A 1 233 ? 23.422 -10.008 -0.724 1 98 233 LEU A N 1
ATOM 1720 C CA . LEU A 1 233 ? 24.172 -11.188 -1.139 1 98 233 LEU A CA 1
ATOM 1721 C C . LEU A 1 233 ? 25.312 -11.469 -0.171 1 98 233 LEU A C 1
ATOM 1723 O O . LEU A 1 233 ? 25.516 -12.617 0.236 1 98 233 LEU A O 1
ATOM 1727 N N . GLU A 1 234 ? 26.031 -10.422 0.223 1 97.69 234 GLU A N 1
ATOM 1728 C CA . GLU A 1 234 ? 27.203 -10.594 1.09 1 97.69 234 GLU A CA 1
ATOM 1729 C C . GLU A 1 234 ? 26.797 -11.164 2.445 1 97.69 234 GLU A C 1
ATOM 1731 O O . GLU A 1 234 ? 27.484 -12.031 2.988 1 97.69 234 GLU A O 1
ATOM 1736 N N . ASP A 1 235 ? 25.688 -10.719 2.979 1 96.62 235 ASP A N 1
ATOM 1737 C CA . ASP A 1 235 ? 25.188 -11.234 4.254 1 96.62 235 ASP A CA 1
ATOM 1738 C C . ASP A 1 235 ? 24.812 -12.711 4.141 1 96.62 235 ASP A C 1
ATOM 1740 O O . ASP A 1 235 ? 25.109 -13.5 5.043 1 96.62 235 ASP A O 1
ATOM 1744 N N . ALA A 1 236 ? 24.125 -13.055 3.078 1 97.81 236 ALA A N 1
ATOM 1745 C CA . ALA A 1 236 ? 23.719 -14.438 2.842 1 97.81 236 ALA A CA 1
ATOM 1746 C C . ALA A 1 236 ? 24.922 -15.359 2.725 1 97.81 236 ALA A C 1
ATOM 1748 O O . ALA A 1 236 ? 24.938 -16.469 3.271 1 97.81 236 ALA A O 1
ATOM 1749 N N . GLN A 1 237 ? 25.938 -14.891 1.997 1 97.88 237 GLN A N 1
ATOM 1750 C CA . GLN A 1 237 ? 27.141 -15.68 1.79 1 97.88 237 GLN A CA 1
ATOM 1751 C C . GLN A 1 237 ? 27.906 -15.867 3.098 1 97.88 237 GLN A C 1
ATOM 1753 O O . GLN A 1 237 ? 28.453 -16.938 3.357 1 97.88 237 GLN A O 1
ATOM 1758 N N . GLU A 1 238 ? 27.969 -14.836 3.934 1 96.88 238 GLU A N 1
ATOM 1759 C CA . GLU A 1 238 ? 28.672 -14.891 5.207 1 96.88 238 GLU A CA 1
ATOM 1760 C C . GLU A 1 238 ? 28.109 -15.984 6.105 1 96.88 238 GLU A C 1
ATOM 1762 O O . GLU A 1 238 ? 28.859 -16.641 6.84 1 96.88 238 GLU A O 1
ATOM 1767 N N . ARG A 1 239 ? 26.875 -16.219 6.039 1 95.88 239 ARG A N 1
ATOM 1768 C CA . ARG A 1 239 ? 26.266 -17.219 6.906 1 95.88 239 ARG A CA 1
ATOM 1769 C C . ARG A 1 239 ? 25.984 -18.516 6.141 1 95.88 239 ARG A C 1
ATOM 1771 O O . ARG A 1 239 ? 25.219 -19.359 6.602 1 95.88 239 ARG A O 1
ATOM 1778 N N . ASN A 1 240 ? 26.438 -18.672 4.902 1 97.56 240 ASN A N 1
ATOM 1779 C CA . ASN A 1 240 ? 26.281 -19.844 4.055 1 97.56 240 ASN A CA 1
ATOM 1780 C C . ASN A 1 240 ? 24.812 -20.203 3.859 1 97.56 240 ASN A C 1
ATOM 1782 O O . ASN A 1 240 ? 24.438 -21.375 3.98 1 97.56 240 ASN A O 1
ATOM 1786 N N . ALA A 1 241 ? 24.062 -19.156 3.602 1 98.06 241 ALA A N 1
ATOM 1787 C CA . ALA A 1 241 ? 22.641 -19.375 3.365 1 98.06 241 ALA A CA 1
ATOM 1788 C C . ALA A 1 241 ? 22.406 -20.016 1.998 1 98.06 241 ALA A C 1
ATOM 1790 O O . ALA A 1 241 ? 23.141 -19.766 1.051 1 98.06 241 ALA A O 1
ATOM 1791 N N . HIS A 1 242 ? 21.391 -20.891 1.953 1 98.44 242 HIS A N 1
ATOM 1792 C CA . HIS A 1 242 ? 20.891 -21.312 0.651 1 98.44 242 HIS A CA 1
ATOM 1793 C C . HIS A 1 242 ? 20.281 -20.141 -0.116 1 98.44 242 HIS A C 1
ATOM 1795 O O . HIS A 1 242 ? 19.484 -19.391 0.434 1 98.44 242 HIS A O 1
ATOM 1801 N N . ILE A 1 243 ? 20.734 -19.953 -1.376 1 98.81 243 ILE A N 1
ATOM 1802 C CA . ILE A 1 243 ? 20.219 -18.859 -2.209 1 98.81 243 ILE A CA 1
ATOM 1803 C C . ILE A 1 243 ? 19.375 -19.438 -3.34 1 98.81 243 ILE A C 1
ATOM 1805 O O . ILE A 1 243 ? 19.859 -20.188 -4.184 1 98.81 243 ILE A O 1
ATOM 1809 N N . TYR A 1 244 ? 18.094 -19.078 -3.352 1 98.88 244 TYR A N 1
ATOM 1810 C CA . TYR A 1 244 ? 17.172 -19.562 -4.379 1 98.88 244 TYR A CA 1
ATOM 1811 C C . TYR A 1 244 ? 17.391 -18.812 -5.695 1 98.88 244 TYR A C 1
ATOM 1813 O O . TYR A 1 244 ? 17.406 -19.438 -6.766 1 98.88 244 TYR A O 1
ATOM 1821 N N . ALA A 1 245 ? 17.469 -17.531 -5.617 1 98.88 245 ALA A N 1
ATOM 1822 C CA . ALA A 1 245 ? 17.594 -16.656 -6.781 1 98.88 245 ALA A CA 1
ATOM 1823 C C . ALA A 1 245 ? 18.031 -15.258 -6.371 1 98.88 245 ALA A C 1
ATOM 1825 O O . ALA A 1 245 ? 18.016 -14.906 -5.188 1 98.88 245 ALA A O 1
ATOM 1826 N N . GLU A 1 246 ? 18.547 -14.5 -7.297 1 98.75 246 GLU A N 1
ATOM 1827 C CA . GLU A 1 246 ? 18.875 -13.086 -7.129 1 98.75 246 GLU A CA 1
ATOM 1828 C C . GLU A 1 246 ? 17.812 -12.195 -7.773 1 98.75 246 GLU A C 1
ATOM 1830 O O . GLU A 1 246 ? 17.359 -12.461 -8.891 1 98.75 246 GLU A O 1
ATOM 1835 N N . VAL A 1 247 ? 17.328 -11.188 -7.031 1 98.75 247 VAL A N 1
ATOM 1836 C CA . VAL A 1 247 ? 16.438 -10.18 -7.602 1 98.75 247 VAL A CA 1
ATOM 1837 C C . VAL A 1 247 ? 17.266 -9.062 -8.234 1 98.75 247 VAL A C 1
ATOM 1839 O O . VAL A 1 247 ? 17.906 -8.273 -7.527 1 98.75 247 VAL A O 1
ATOM 1842 N N . ARG A 1 248 ? 17.203 -8.875 -9.547 1 97.25 248 ARG A N 1
ATOM 1843 C CA . ARG A 1 248 ? 18.141 -7.977 -10.211 1 97.25 248 ARG A CA 1
ATOM 1844 C C . ARG A 1 248 ? 17.422 -6.824 -10.898 1 97.25 248 ARG A C 1
ATOM 1846 O O . ARG A 1 248 ? 18.031 -5.816 -11.25 1 97.25 248 ARG A O 1
ATOM 1853 N N . GLY A 1 249 ? 16.141 -6.977 -11.055 1 98.06 249 GLY A N 1
ATOM 1854 C CA . GLY A 1 249 ? 15.391 -5.938 -11.75 1 98.06 249 GLY A CA 1
ATOM 1855 C C . GLY A 1 249 ? 13.977 -5.773 -11.227 1 98.06 249 GLY A C 1
ATOM 1856 O O . GLY A 1 249 ? 13.352 -6.742 -10.789 1 98.06 249 GLY A O 1
ATOM 1857 N N . TYR A 1 250 ? 13.562 -4.609 -11.305 1 98.69 250 TYR A N 1
ATOM 1858 C CA . TYR A 1 250 ? 12.219 -4.207 -10.883 1 98.69 250 TYR A CA 1
ATOM 1859 C C . TYR A 1 250 ? 11.656 -3.139 -11.812 1 98.69 250 TYR A C 1
ATOM 1861 O O . TYR A 1 250 ? 12.211 -2.043 -11.922 1 98.69 250 TYR A O 1
ATOM 1869 N N . GLY A 1 251 ? 10.57 -3.475 -12.539 1 98.69 251 GLY A N 1
ATOM 1870 C CA . GLY A 1 251 ? 9.898 -2.557 -13.445 1 98.69 251 GLY A CA 1
ATOM 1871 C C . GLY A 1 251 ? 8.438 -2.346 -13.102 1 98.69 251 GLY A C 1
ATOM 1872 O O . GLY A 1 251 ? 7.734 -3.293 -12.75 1 98.69 251 GLY A O 1
ATOM 1873 N N . VAL A 1 252 ? 8.039 -1.092 -13.148 1 98.44 252 VAL A N 1
ATOM 1874 C CA . VAL A 1 252 ? 6.66 -0.746 -12.82 1 98.44 252 VAL A CA 1
ATOM 1875 C C . VAL A 1 252 ? 6.109 0.231 -13.852 1 98.44 252 VAL A C 1
ATOM 1877 O O . VAL A 1 252 ? 6.863 0.998 -14.461 1 98.44 252 VAL A O 1
ATOM 1880 N N . ALA A 1 253 ? 4.754 0.155 -14.055 1 98.38 253 ALA A N 1
ATOM 1881 C CA . ALA A 1 253 ? 4.086 1.026 -15.016 1 98.38 253 ALA A CA 1
ATOM 1882 C C . ALA A 1 253 ? 2.586 1.09 -14.758 1 98.38 253 ALA A C 1
ATOM 1884 O O . ALA A 1 253 ? 2.041 0.258 -14.023 1 98.38 253 ALA A O 1
ATOM 1885 N N . GLY A 1 254 ? 2.025 2.154 -15.281 1 96.69 254 GLY A N 1
ATOM 1886 C CA . GLY A 1 254 ? 0.583 2.23 -15.445 1 96.69 254 GLY A CA 1
ATOM 1887 C C . GLY A 1 254 ? 0.143 2.146 -16.891 1 96.69 254 GLY A C 1
ATOM 1888 O O . GLY A 1 254 ? 0.797 2.701 -17.781 1 96.69 254 GLY A O 1
ATOM 1889 N N . ASP A 1 255 ? -0.939 1.468 -17.094 1 93.5 255 ASP A N 1
ATOM 1890 C CA . ASP A 1 255 ? -1.389 1.408 -18.484 1 93.5 255 ASP A CA 1
ATOM 1891 C C . ASP A 1 255 ? -2.234 2.629 -18.844 1 93.5 255 ASP A C 1
ATOM 1893 O O . ASP A 1 255 ? -2.359 2.98 -20.016 1 93.5 255 ASP A O 1
ATOM 1897 N N . ALA A 1 256 ? -2.82 3.268 -17.797 1 94.31 256 ALA A N 1
ATOM 1898 C CA . ALA A 1 256 ? -3.617 4.48 -17.938 1 94.31 256 ALA A CA 1
ATOM 1899 C C . ALA A 1 256 ? -4.773 4.262 -18.906 1 94.31 256 ALA A C 1
ATOM 1901 O O . ALA A 1 256 ? -5.078 5.133 -19.734 1 94.31 256 ALA A O 1
ATOM 1902 N N . PHE A 1 257 ? -5.406 3.104 -18.844 1 91.06 257 PHE A N 1
ATOM 1903 C CA . PHE A 1 257 ? -6.398 2.752 -19.859 1 91.06 257 PHE A CA 1
ATOM 1904 C C . PHE A 1 257 ? -7.762 2.508 -19.219 1 91.06 257 PHE A C 1
ATOM 1906 O O . PHE A 1 257 ? -8.727 3.217 -19.516 1 91.06 257 PHE A O 1
ATOM 1913 N N . HIS A 1 258 ? -7.836 1.604 -18.391 1 87.44 258 HIS A N 1
ATOM 1914 C CA . HIS A 1 258 ? -9.086 1.207 -17.75 1 87.44 258 HIS A CA 1
ATOM 1915 C C . HIS A 1 258 ? -8.852 0.63 -16.359 1 87.44 258 HIS A C 1
ATOM 1917 O O . HIS A 1 258 ? -7.738 0.188 -16.062 1 87.44 258 HIS A O 1
ATOM 1923 N N . LEU A 1 259 ? -9.906 0.608 -15.594 1 87.94 259 LEU A N 1
ATOM 1924 C CA . LEU A 1 259 ? -9.766 0.186 -14.203 1 87.94 259 LEU A CA 1
ATOM 1925 C C . LEU A 1 259 ? -9.617 -1.329 -14.109 1 87.94 259 LEU A C 1
ATOM 1927 O O . LEU A 1 259 ? -8.961 -1.837 -13.195 1 87.94 259 LEU A O 1
ATOM 1931 N N . THR A 1 260 ? -10.289 -2.045 -15.008 1 87.56 260 THR A N 1
ATOM 1932 C CA . THR A 1 260 ? -10.328 -3.488 -14.805 1 87.56 260 THR A CA 1
ATOM 1933 C C . THR A 1 260 ? -9.852 -4.227 -16.047 1 87.56 260 THR A C 1
ATOM 1935 O O . THR A 1 260 ? -9.648 -5.441 -16.016 1 87.56 260 THR A O 1
ATOM 1938 N N . LEU A 1 261 ? -9.656 -3.512 -17.125 1 87.19 261 LEU A N 1
ATOM 1939 C CA . LEU A 1 261 ? -9.242 -4.133 -18.375 1 87.19 261 LEU A CA 1
ATOM 1940 C C . LEU A 1 261 ? -7.867 -3.639 -18.797 1 87.19 261 LEU A C 1
ATOM 1942 O O . LEU A 1 261 ? -7.547 -2.459 -18.641 1 87.19 261 LEU A O 1
ATOM 1946 N N . PRO A 1 262 ? -7.094 -4.57 -19.297 1 85.25 262 PRO A N 1
ATOM 1947 C CA . PRO A 1 262 ? -5.832 -4.109 -19.875 1 85.25 262 PRO A CA 1
ATOM 1948 C C . PRO A 1 262 ? -6.016 -3.475 -21.25 1 85.25 262 PRO A C 1
ATOM 1950 O O . PRO A 1 262 ? -6.977 -3.785 -21.953 1 85.25 262 PRO A O 1
ATOM 1953 N N . ALA A 1 263 ? -5.059 -2.656 -21.594 1 89.06 263 ALA A N 1
ATOM 1954 C CA . ALA A 1 263 ? -5.027 -2.172 -22.969 1 89.06 263 ALA A CA 1
ATOM 1955 C C . ALA A 1 263 ? -4.777 -3.314 -23.953 1 89.06 263 ALA A C 1
ATOM 1957 O O . ALA A 1 263 ? -3.984 -4.215 -23.672 1 89.06 263 ALA A O 1
ATOM 1958 N N . GLU A 1 264 ? -5.371 -3.299 -25.062 1 88.44 264 GLU A N 1
ATOM 1959 C CA . GLU A 1 264 ? -5.297 -4.383 -26.031 1 88.44 264 GLU A CA 1
ATOM 1960 C C . GLU A 1 264 ? -3.867 -4.578 -26.531 1 88.44 264 GLU A C 1
ATOM 1962 O O . GLU A 1 264 ? -3.459 -5.703 -26.828 1 88.44 264 GLU A O 1
ATOM 1967 N N . ASP A 1 265 ? -3.207 -3.518 -26.547 1 91.5 265 ASP A N 1
ATOM 1968 C CA . ASP A 1 265 ? -1.85 -3.609 -27.078 1 91.5 265 ASP A CA 1
ATOM 1969 C C . ASP A 1 265 ? -0.862 -4.027 -26 1 91.5 265 ASP A C 1
ATOM 1971 O O . ASP A 1 265 ? 0.338 -4.145 -26.25 1 91.5 265 ASP A O 1
ATOM 1975 N N . GLY A 1 266 ? -1.358 -4.195 -24.812 1 95.38 266 GLY A N 1
ATOM 1976 C CA . GLY A 1 266 ? -0.51 -4.664 -23.734 1 95.38 266 GLY A CA 1
ATOM 1977 C C . GLY A 1 266 ? 0.55 -3.658 -23.312 1 95.38 266 GLY A C 1
ATOM 1978 O O . GLY A 1 266 ? 1.635 -4.039 -22.875 1 95.38 266 GLY A O 1
ATOM 1979 N N . VAL A 1 267 ? 0.263 -2.367 -23.422 1 96.56 267 VAL A N 1
ATOM 1980 C CA . VAL A 1 267 ? 1.258 -1.316 -23.234 1 96.56 267 VAL A CA 1
ATOM 1981 C C . VAL A 1 267 ? 1.771 -1.336 -21.797 1 96.56 267 VAL A C 1
ATOM 1983 O O . VAL A 1 267 ? 2.969 -1.17 -21.562 1 96.56 267 VAL A O 1
ATOM 1986 N N . GLY A 1 268 ? 0.892 -1.521 -20.828 1 96.94 268 GLY A N 1
ATOM 1987 C CA . GLY A 1 268 ? 1.327 -1.581 -19.453 1 96.94 268 GLY A CA 1
ATOM 1988 C C . GLY A 1 268 ? 2.334 -2.686 -19.188 1 96.94 268 GLY A C 1
ATOM 1989 O O . GLY A 1 268 ? 3.354 -2.461 -18.531 1 96.94 268 GLY A O 1
ATOM 1990 N N . GLY A 1 269 ? 1.988 -3.873 -19.688 1 97.88 269 GLY A N 1
ATOM 1991 C CA . GLY A 1 269 ? 2.902 -4.996 -19.547 1 97.88 269 GLY A CA 1
ATOM 1992 C C . GLY A 1 269 ? 4.223 -4.781 -20.266 1 97.88 269 GLY A C 1
ATOM 1993 O O . GLY A 1 269 ? 5.285 -5.102 -19.719 1 97.88 269 GLY A O 1
ATOM 1994 N N . SER A 1 270 ? 4.152 -4.234 -21.453 1 98.38 270 SER A N 1
ATOM 1995 C CA . SER A 1 270 ? 5.359 -3.941 -22.219 1 98.38 270 SER A CA 1
ATOM 1996 C C . SER A 1 270 ? 6.262 -2.963 -21.484 1 98.38 270 SER A C 1
ATOM 1998 O O . SER A 1 270 ? 7.473 -3.18 -21.375 1 98.38 270 SER A O 1
ATOM 2000 N N . LEU A 1 271 ? 5.703 -1.911 -20.969 1 98.19 271 LEU A N 1
ATOM 2001 C CA . LEU A 1 271 ? 6.465 -0.876 -20.281 1 98.19 271 LEU A CA 1
ATOM 2002 C C . LEU A 1 271 ? 7.102 -1.427 -19 1 98.19 271 LEU A C 1
ATOM 2004 O O . LEU A 1 271 ? 8.273 -1.162 -18.719 1 98.19 271 LEU A O 1
ATOM 2008 N N . SER A 1 272 ? 6.328 -2.168 -18.203 1 98.5 272 SER A N 1
ATOM 2009 C CA . SER A 1 272 ? 6.879 -2.705 -16.953 1 98.5 272 SER A CA 1
ATOM 2010 C C . SER A 1 272 ? 8.031 -3.668 -17.234 1 98.5 272 SER A C 1
ATOM 2012 O O . SER A 1 272 ? 9.055 -3.635 -16.547 1 98.5 272 SER A O 1
ATOM 2014 N N . MET A 1 273 ? 7.883 -4.535 -18.25 1 98.81 273 MET A N 1
ATOM 2015 C CA . MET A 1 273 ? 8.945 -5.477 -18.594 1 98.81 273 MET A CA 1
ATOM 2016 C C . MET A 1 273 ? 10.172 -4.738 -19.125 1 98.81 273 MET A C 1
ATOM 2018 O O . MET A 1 273 ? 11.305 -5.062 -18.75 1 98.81 273 MET A O 1
ATOM 2022 N N . GLN A 1 274 ? 9.969 -3.779 -20 1 98.69 274 GLN A N 1
ATOM 2023 C CA . GLN A 1 274 ? 11.086 -3.008 -20.531 1 98.69 274 GLN A CA 1
ATOM 2024 C C . GLN A 1 274 ? 11.852 -2.295 -19.422 1 98.69 274 GLN A C 1
ATOM 2026 O O . GLN A 1 274 ? 13.086 -2.303 -19.406 1 98.69 274 GLN A O 1
ATOM 2031 N N . ARG A 1 275 ? 11.133 -1.669 -18.531 1 98.5 275 ARG A N 1
ATOM 2032 C CA . ARG A 1 275 ? 11.758 -0.959 -17.422 1 98.5 275 ARG A CA 1
ATOM 2033 C C . ARG A 1 275 ? 12.492 -1.926 -16.5 1 98.5 275 ARG A C 1
ATOM 2035 O O . ARG A 1 275 ? 13.531 -1.583 -15.93 1 98.5 275 ARG A O 1
ATOM 2042 N N . CYS A 1 276 ? 11.93 -3.1 -16.344 1 98.69 276 CYS A N 1
ATOM 2043 C CA . CYS A 1 276 ? 12.586 -4.137 -15.562 1 98.69 276 CYS A CA 1
ATOM 2044 C C . CYS A 1 276 ? 13.898 -4.562 -16.203 1 98.69 276 CYS A C 1
ATOM 2046 O O . CYS A 1 276 ? 14.914 -4.695 -15.516 1 98.69 276 CYS A O 1
ATOM 2048 N N . LEU A 1 277 ? 13.875 -4.797 -17.516 1 98.69 277 LEU A N 1
ATOM 2049 C CA . LEU A 1 277 ? 15.078 -5.164 -18.234 1 98.69 277 LEU A CA 1
ATOM 2050 C C . LEU A 1 277 ? 16.141 -4.078 -18.109 1 98.69 277 LEU A C 1
ATOM 2052 O O . LEU A 1 277 ? 17.328 -4.379 -17.891 1 98.69 277 LEU A O 1
ATOM 2056 N N . ASN A 1 278 ? 15.711 -2.834 -18.219 1 98.06 278 ASN A N 1
ATOM 2057 C CA . ASN A 1 278 ? 16.641 -1.714 -18.062 1 98.06 278 ASN A CA 1
ATOM 2058 C C . ASN A 1 278 ? 17.219 -1.673 -16.656 1 98.06 278 ASN A C 1
ATOM 2060 O O . ASN A 1 278 ? 18.422 -1.451 -16.484 1 98.06 278 ASN A O 1
ATOM 2064 N N . ASP A 1 279 ? 16.359 -1.899 -15.703 1 97.5 279 ASP A N 1
ATOM 2065 C CA . ASP A 1 279 ? 16.797 -1.877 -14.305 1 97.5 279 ASP A CA 1
ATOM 2066 C C . ASP A 1 279 ? 17.781 -3.008 -14.016 1 97.5 279 ASP A C 1
ATOM 2068 O O . ASP A 1 279 ? 18.719 -2.84 -13.227 1 97.5 279 ASP A O 1
ATOM 2072 N N . ALA A 1 280 ? 17.562 -4.133 -14.617 1 97.5 280 ALA A N 1
ATOM 2073 C CA . ALA A 1 280 ? 18.375 -5.324 -14.414 1 97.5 280 ALA A CA 1
ATOM 2074 C C . ALA A 1 280 ? 19.641 -5.27 -15.266 1 97.5 280 ALA A C 1
ATOM 2076 O O . ALA A 1 280 ? 20.562 -6.059 -15.062 1 97.5 280 ALA A O 1
ATOM 2077 N N . HIS A 1 281 ? 19.703 -4.371 -16.203 1 97.25 281 HIS A N 1
ATOM 2078 C CA . HIS A 1 281 ? 20.797 -4.285 -17.172 1 97.25 281 HIS A CA 1
ATOM 2079 C C . HIS A 1 281 ? 20.969 -5.605 -17.922 1 97.25 281 HIS A C 1
ATOM 2081 O O . HIS A 1 281 ? 22.078 -6.145 -17.984 1 97.25 281 HIS A O 1
ATOM 2087 N N . VAL A 1 282 ? 19.891 -6.066 -18.422 1 97.44 282 VAL A N 1
ATOM 2088 C CA . VAL A 1 282 ? 19.906 -7.297 -19.203 1 97.44 282 VAL A CA 1
ATOM 2089 C C . VAL A 1 282 ? 19.141 -7.09 -20.516 1 97.44 282 VAL A C 1
ATOM 2091 O O . VAL A 1 282 ? 18.234 -6.25 -20.578 1 97.44 282 VAL A O 1
ATOM 2094 N N . ASN A 1 283 ? 19.547 -7.828 -21.516 1 98.06 283 ASN A N 1
ATOM 2095 C CA . ASN A 1 283 ? 18.844 -7.793 -22.797 1 98.06 283 ASN A CA 1
ATOM 2096 C C . ASN A 1 283 ? 17.641 -8.727 -22.797 1 98.06 283 ASN A C 1
ATOM 2098 O O . ASN A 1 283 ? 17.656 -9.758 -22.125 1 98.06 283 ASN A O 1
ATOM 2102 N N . ALA A 1 284 ? 16.688 -8.344 -23.562 1 98.38 284 ALA A N 1
ATOM 2103 C CA . ALA A 1 284 ? 15.484 -9.172 -23.672 1 98.38 284 ALA A CA 1
ATOM 2104 C C . ALA A 1 284 ? 15.836 -10.586 -24.109 1 98.38 284 ALA A C 1
ATOM 2106 O O . ALA A 1 284 ? 15.188 -11.555 -23.688 1 98.38 284 ALA A O 1
ATOM 2107 N N . SER A 1 285 ? 16.844 -10.727 -24.922 1 97.62 285 SER A N 1
ATOM 2108 C CA . SER A 1 285 ? 17.25 -12.016 -25.469 1 97.62 285 SER A CA 1
ATOM 2109 C C . SER A 1 285 ? 17.859 -12.914 -24.391 1 97.62 285 SER A C 1
ATOM 2111 O O . SER A 1 285 ? 18 -14.117 -24.594 1 97.62 285 SER A O 1
ATOM 2113 N N . ASP A 1 286 ? 18.203 -12.328 -23.25 1 97.69 286 ASP A N 1
ATOM 2114 C CA . ASP A 1 286 ? 18.797 -13.094 -22.156 1 97.69 286 ASP A CA 1
ATOM 2115 C C . ASP A 1 286 ? 17.719 -13.805 -21.328 1 97.69 286 ASP A C 1
ATOM 2117 O O . ASP A 1 286 ? 18.016 -14.711 -20.562 1 97.69 286 ASP A O 1
ATOM 2121 N N . ILE A 1 287 ? 16.5 -13.375 -21.484 1 98.69 287 ILE A N 1
ATOM 2122 C CA . ILE A 1 287 ? 15.398 -13.945 -20.703 1 98.69 287 ILE A CA 1
ATOM 2123 C C . ILE A 1 287 ? 15.039 -15.32 -21.25 1 98.69 287 ILE A C 1
ATOM 2125 O O . ILE A 1 287 ? 14.758 -15.477 -22.438 1 98.69 287 ILE A O 1
ATOM 2129 N N . THR A 1 288 ? 14.953 -16.312 -20.344 1 98.75 288 THR A N 1
ATOM 2130 C CA . THR A 1 288 ? 14.711 -17.672 -20.812 1 98.75 288 THR A CA 1
ATOM 2131 C C . THR A 1 288 ? 13.414 -18.219 -20.234 1 98.75 288 THR A C 1
ATOM 2133 O O . THR A 1 288 ? 13.078 -19.391 -20.453 1 98.75 288 THR A O 1
ATOM 2136 N N . TYR A 1 289 ? 12.75 -17.422 -19.484 1 98.81 289 TYR A N 1
ATOM 2137 C CA . TYR A 1 289 ? 11.445 -17.812 -18.953 1 98.81 289 TYR A CA 1
ATOM 2138 C C . TYR A 1 289 ? 10.656 -16.594 -18.5 1 98.81 289 TYR A C 1
ATOM 2140 O O . TYR A 1 289 ? 11.211 -15.656 -17.922 1 98.81 289 TYR A O 1
ATOM 2148 N N . VAL A 1 290 ? 9.375 -16.5 -18.797 1 98.94 290 VAL A N 1
ATOM 2149 C CA . VAL A 1 290 ? 8.469 -15.492 -18.25 1 98.94 290 VAL A CA 1
ATOM 2150 C C . VAL A 1 290 ? 7.32 -16.172 -17.516 1 98.94 290 VAL A C 1
ATOM 2152 O O . VAL A 1 290 ? 6.555 -16.938 -18.109 1 98.94 290 VAL A O 1
ATOM 2155 N N . ASN A 1 291 ? 7.289 -16.031 -16.234 1 98.94 291 ASN A N 1
ATOM 2156 C CA . ASN A 1 291 ? 6.059 -16.328 -15.508 1 98.94 291 ASN A CA 1
ATOM 2157 C C . ASN A 1 291 ? 4.988 -15.266 -15.742 1 98.94 291 ASN A C 1
ATOM 2159 O O . ASN A 1 291 ? 5.105 -14.141 -15.25 1 98.94 291 ASN A O 1
ATOM 2163 N N . ALA A 1 292 ? 3.986 -15.602 -16.469 1 98.81 292 ALA A N 1
ATOM 2164 C CA . ALA A 1 292 ? 2.916 -14.672 -16.812 1 98.81 292 ALA A CA 1
ATOM 2165 C C . ALA A 1 292 ? 1.922 -14.531 -15.656 1 98.81 292 ALA A C 1
ATOM 2167 O O . ALA A 1 292 ? 1.765 -15.453 -14.852 1 98.81 292 ALA A O 1
ATOM 2168 N N . HIS A 1 293 ? 1.33 -13.398 -15.555 1 97.75 293 HIS A N 1
ATOM 2169 C CA . HIS A 1 293 ? 0.215 -13.195 -14.633 1 97.75 293 HIS A CA 1
ATOM 2170 C C . HIS A 1 293 ? -1.021 -13.961 -15.094 1 97.75 293 HIS A C 1
ATOM 2172 O O . HIS A 1 293 ? -1.648 -14.664 -14.297 1 97.75 293 HIS A O 1
ATOM 2178 N N . ALA A 1 294 ? -1.447 -13.812 -16.359 1 94.69 294 ALA A N 1
ATOM 2179 C CA . ALA A 1 294 ? -2.393 -14.633 -17.109 1 94.69 294 ALA A CA 1
ATOM 2180 C C . ALA A 1 294 ? -3.65 -14.906 -16.281 1 94.69 294 ALA A C 1
ATOM 2182 O O . ALA A 1 294 ? -3.854 -16.031 -15.812 1 94.69 294 ALA A O 1
ATOM 2183 N N . THR A 1 295 ? -4.598 -14.008 -16.297 1 94.38 295 THR A N 1
ATOM 2184 C CA . THR A 1 295 ? -5.793 -14.117 -15.469 1 94.38 295 THR A CA 1
ATOM 2185 C C . THR A 1 295 ? -6.828 -15.023 -16.125 1 94.38 295 THR A C 1
ATOM 2187 O O . THR A 1 295 ? -7.953 -15.141 -15.641 1 94.38 295 THR A O 1
ATOM 2190 N N . SER A 1 296 ? -6.492 -15.633 -17.203 1 97.31 296 SER A N 1
ATOM 2191 C CA . SER A 1 296 ? -7.383 -16.547 -17.906 1 97.31 296 SER A CA 1
ATOM 2192 C C . SER A 1 296 ? -8.586 -15.82 -18.484 1 97.31 296 SER A C 1
ATOM 2194 O O . SER A 1 296 ? -9.68 -16.391 -18.578 1 97.31 296 SER A O 1
ATOM 2196 N N . THR A 1 297 ? -8.484 -14.555 -18.734 1 95.25 297 THR A N 1
ATOM 2197 C CA . THR A 1 297 ? -9.469 -13.805 -19.5 1 95.25 297 THR A CA 1
ATOM 2198 C C . THR A 1 297 ? -8.992 -13.617 -20.938 1 95.25 297 THR A C 1
ATOM 2200 O O . THR A 1 297 ? -7.797 -13.461 -21.188 1 95.25 297 THR A O 1
ATOM 2203 N N . PRO A 1 298 ? -9.922 -13.641 -21.859 1 94.94 298 PRO A N 1
ATOM 2204 C CA . PRO A 1 298 ? -9.508 -13.508 -23.266 1 94.94 298 PRO A CA 1
ATOM 2205 C C . PRO A 1 298 ? -8.68 -12.25 -23.516 1 94.94 298 PRO A C 1
ATOM 2207 O O . PRO A 1 298 ? -7.582 -12.328 -24.062 1 94.94 298 PRO A O 1
ATOM 2210 N N . ALA A 1 299 ? -9.156 -11.148 -23.047 1 93.56 299 ALA A N 1
ATOM 2211 C CA . ALA A 1 299 ? -8.477 -9.883 -23.297 1 93.56 299 ALA A CA 1
ATOM 2212 C C . ALA A 1 299 ? -7.145 -9.82 -22.547 1 93.56 299 ALA A C 1
ATOM 2214 O O . ALA A 1 299 ? -6.133 -9.383 -23.094 1 93.56 299 ALA A O 1
ATOM 2215 N N . GLY A 1 300 ? -7.125 -10.219 -21.281 1 95.25 300 GLY A N 1
ATOM 2216 C CA . GLY A 1 300 ? -5.93 -10.141 -20.453 1 95.25 300 GLY A CA 1
ATOM 2217 C C . GLY A 1 300 ? -4.797 -11.008 -20.969 1 95.25 300 GLY A C 1
ATOM 2218 O O . GLY A 1 300 ? -3.66 -10.547 -21.094 1 95.25 300 GLY A O 1
ATOM 2219 N N . ASP A 1 301 ? -5.113 -12.258 -21.297 1 97.69 301 ASP A N 1
ATOM 2220 C CA . ASP A 1 301 ? -4.086 -13.195 -21.734 1 97.69 301 ASP A CA 1
ATOM 2221 C C . ASP A 1 301 ? -3.504 -12.773 -23.094 1 97.69 301 ASP A C 1
ATOM 2223 O O . ASP A 1 301 ? -2.297 -12.883 -23.312 1 97.69 301 ASP A O 1
ATOM 2227 N N . ARG A 1 302 ? -4.371 -12.336 -23.953 1 97 302 ARG A N 1
ATOM 2228 C CA . ARG A 1 302 ? -3.91 -11.914 -25.266 1 97 302 ARG A CA 1
ATOM 2229 C C . ARG A 1 302 ? -2.992 -10.703 -25.156 1 97 302 ARG A C 1
ATOM 2231 O O . ARG A 1 302 ? -1.952 -10.641 -25.828 1 97 302 ARG A O 1
ATOM 2238 N N . ALA A 1 303 ? -3.428 -9.719 -24.406 1 97.19 303 ALA A N 1
ATOM 2239 C CA . ALA A 1 303 ? -2.633 -8.508 -24.219 1 97.19 303 ALA A CA 1
ATOM 2240 C C . ALA A 1 303 ? -1.257 -8.836 -23.641 1 97.19 303 ALA A C 1
ATOM 2242 O O . ALA A 1 303 ? -0.246 -8.281 -24.078 1 97.19 303 ALA A O 1
ATOM 2243 N N . GLU A 1 304 ? -1.203 -9.703 -22.641 1 98.12 304 GLU A N 1
ATOM 2244 C CA . GLU A 1 304 ? 0.065 -10.07 -22.016 1 98.12 304 GLU A CA 1
ATOM 2245 C C . GLU A 1 304 ? 0.949 -10.852 -22.984 1 98.12 304 GLU A C 1
ATOM 2247 O O . GLU A 1 304 ? 2.154 -10.602 -23.062 1 98.12 304 GLU A O 1
ATOM 2252 N N . ALA A 1 305 ? 0.34 -11.805 -23.719 1 98.44 305 ALA A N 1
ATOM 2253 C CA . ALA A 1 305 ? 1.099 -12.562 -24.703 1 98.44 305 ALA A CA 1
ATOM 2254 C C . ALA A 1 305 ? 1.701 -11.641 -25.766 1 98.44 305 ALA A C 1
ATOM 2256 O O . ALA A 1 305 ? 2.848 -11.828 -26.172 1 98.44 305 ALA A O 1
ATOM 2257 N N . HIS A 1 306 ? 0.926 -10.719 -26.172 1 98.12 306 HIS A N 1
ATOM 2258 C CA . HIS A 1 306 ? 1.393 -9.75 -27.156 1 98.12 306 HIS A CA 1
ATOM 2259 C C . HIS A 1 306 ? 2.594 -8.969 -26.641 1 98.12 306 HIS A C 1
ATOM 2261 O O . HIS A 1 306 ? 3.592 -8.805 -27.344 1 98.12 306 HIS A O 1
ATOM 2267 N N . ALA A 1 307 ? 2.471 -8.445 -25.438 1 98.38 307 ALA A N 1
ATOM 2268 C CA . ALA A 1 307 ? 3.547 -7.664 -24.828 1 98.38 307 ALA A CA 1
ATOM 2269 C C . ALA A 1 307 ? 4.82 -8.5 -24.703 1 98.38 307 ALA A C 1
ATOM 2271 O O . ALA A 1 307 ? 5.918 -8.008 -24.969 1 98.38 307 ALA A O 1
ATOM 2272 N N . ILE A 1 308 ? 4.691 -9.766 -24.266 1 98.75 308 ILE A N 1
ATOM 2273 C CA . ILE A 1 308 ? 5.836 -10.648 -24.078 1 98.75 308 ILE A CA 1
ATOM 2274 C C . ILE A 1 308 ? 6.488 -10.93 -25.438 1 98.75 308 ILE A C 1
ATOM 2276 O O . ILE A 1 308 ? 7.707 -10.82 -25.578 1 98.75 308 ILE A O 1
ATOM 2280 N N . ALA A 1 309 ? 5.684 -11.273 -26.406 1 98.44 309 ALA A N 1
ATOM 2281 C CA . ALA A 1 309 ? 6.184 -11.641 -27.734 1 98.44 309 ALA A CA 1
ATOM 2282 C C . ALA A 1 309 ? 6.93 -10.477 -28.375 1 98.44 309 ALA A C 1
ATOM 2284 O O . ALA A 1 309 ? 7.91 -10.68 -29.094 1 98.44 309 ALA A O 1
ATOM 2285 N N . ALA A 1 310 ? 6.438 -9.305 -28.141 1 97.88 310 ALA A N 1
ATOM 2286 C CA . ALA A 1 310 ? 7.039 -8.117 -28.734 1 97.88 310 ALA A CA 1
ATOM 2287 C C . ALA A 1 310 ? 8.453 -7.895 -28.203 1 97.88 310 ALA A C 1
ATOM 2289 O O . ALA A 1 310 ? 9.328 -7.426 -28.922 1 97.88 310 ALA A O 1
ATOM 2290 N N . LEU A 1 311 ? 8.703 -8.25 -26.984 1 98.19 311 LEU A N 1
ATOM 2291 C CA . LEU A 1 311 ? 9.992 -8.008 -26.344 1 98.19 311 LEU A CA 1
ATOM 2292 C C . LEU A 1 311 ? 10.875 -9.242 -26.406 1 98.19 311 LEU A C 1
ATOM 2294 O O . LEU A 1 311 ? 12.102 -9.133 -26.516 1 98.19 311 LEU A O 1
ATOM 2298 N N . MET A 1 312 ? 10.219 -10.367 -26.281 1 98.44 312 MET A N 1
ATOM 2299 C CA . MET A 1 312 ? 10.953 -11.625 -26.172 1 98.44 312 MET A CA 1
ATOM 2300 C C . MET A 1 312 ? 10.312 -12.695 -27.047 1 98.44 312 MET A C 1
ATOM 2302 O O . MET A 1 312 ? 9.789 -13.688 -26.531 1 98.44 312 MET A O 1
ATOM 2306 N N . PRO A 1 313 ? 10.445 -12.578 -28.344 1 98.31 313 PRO A N 1
ATOM 2307 C CA . PRO A 1 313 ? 9.82 -13.578 -29.219 1 98.31 313 PRO A CA 1
ATOM 2308 C C . PRO A 1 313 ? 10.328 -14.992 -28.953 1 98.31 313 PRO A C 1
ATOM 2310 O O . PRO A 1 313 ? 11.539 -15.203 -28.844 1 98.31 313 PRO A O 1
ATOM 2313 N N . GLY A 1 314 ? 9.406 -15.906 -28.781 1 98.25 314 GLY A N 1
ATOM 2314 C CA . GLY A 1 314 ? 9.727 -17.312 -28.672 1 98.25 314 GLY A CA 1
ATOM 2315 C C . GLY A 1 314 ? 10.047 -17.75 -27.25 1 98.25 314 GLY A C 1
ATOM 2316 O O . GLY A 1 314 ? 10.266 -18.938 -27 1 98.25 314 GLY A O 1
ATOM 2317 N N . VAL A 1 315 ? 10.039 -16.844 -26.312 1 98.56 315 VAL A N 1
ATOM 2318 C CA . VAL A 1 315 ? 10.43 -17.156 -24.953 1 98.56 315 VAL A CA 1
ATOM 2319 C C . VAL A 1 315 ? 9.43 -18.141 -24.328 1 98.56 315 VAL A C 1
ATOM 2321 O O . VAL A 1 315 ? 8.234 -18.062 -24.594 1 98.56 315 VAL A O 1
ATOM 2324 N N . PRO A 1 316 ? 9.875 -19.141 -23.5 1 98.69 316 PRO A N 1
ATOM 2325 C CA . PRO A 1 316 ? 8.945 -19.984 -22.734 1 98.69 316 PRO A CA 1
ATOM 2326 C C . PRO A 1 316 ? 8.094 -19.188 -21.75 1 98.69 316 PRO A C 1
ATOM 2328 O O . PRO A 1 316 ? 8.609 -18.297 -21.062 1 98.69 316 PRO A O 1
ATOM 2331 N N . VAL A 1 317 ? 6.793 -19.453 -21.766 1 98.81 317 VAL A N 1
ATOM 2332 C CA . VAL A 1 317 ? 5.848 -18.75 -20.922 1 98.81 317 VAL A CA 1
ATOM 2333 C C . VAL A 1 317 ? 4.93 -19.734 -20.219 1 98.81 317 VAL A C 1
ATOM 2335 O O . VAL A 1 317 ? 4.461 -20.703 -20.828 1 98.81 317 VAL A O 1
ATOM 2338 N N . SER A 1 318 ? 4.734 -19.547 -18.969 1 98.62 318 SER A N 1
ATOM 2339 C CA . SER A 1 318 ? 3.691 -20.297 -18.266 1 98.62 318 SER A CA 1
ATOM 2340 C C . SER A 1 318 ? 3.105 -19.469 -17.125 1 98.62 318 SER A C 1
ATOM 2342 O O . SER A 1 318 ? 3.637 -18.406 -16.766 1 98.62 318 SER A O 1
ATOM 2344 N N . SER A 1 319 ? 1.984 -19.844 -16.609 1 98.5 319 SER A N 1
ATOM 2345 C CA . SER A 1 319 ? 1.3 -19.297 -15.445 1 98.5 319 SER A CA 1
ATOM 2346 C C . SER A 1 319 ? 0.814 -20.422 -14.523 1 98.5 319 SER A C 1
ATOM 2348 O O . SER A 1 319 ? 0.347 -21.453 -15 1 98.5 319 SER A O 1
ATOM 2350 N N . ILE A 1 320 ? 0.881 -20.141 -13.266 1 98.44 320 ILE A N 1
ATOM 2351 C CA . ILE A 1 320 ? 0.51 -21.188 -12.328 1 98.44 320 ILE A CA 1
ATOM 2352 C C . ILE A 1 320 ? -0.959 -21.047 -11.938 1 98.44 320 ILE A C 1
ATOM 2354 O O . ILE A 1 320 ? -1.463 -21.781 -11.094 1 98.44 320 ILE A O 1
ATOM 2358 N N . LYS A 1 321 ? -1.678 -20.109 -12.531 1 97.88 321 LYS A N 1
ATOM 2359 C CA . LYS A 1 321 ? -3.057 -19.859 -12.125 1 97.88 321 LYS A CA 1
ATOM 2360 C C . LYS A 1 321 ? -3.967 -21.016 -12.508 1 97.88 321 LYS A C 1
ATOM 2362 O O . LYS A 1 321 ? -5.035 -21.203 -11.914 1 97.88 321 LYS A O 1
ATOM 2367 N N . GLY A 1 322 ? -3.582 -21.734 -13.531 1 98.12 322 GLY A N 1
ATOM 2368 C CA . GLY A 1 322 ? -4.332 -22.953 -13.797 1 98.12 322 GLY A CA 1
ATOM 2369 C C . GLY A 1 322 ? -4.316 -23.922 -12.641 1 98.12 322 GLY A C 1
ATOM 2370 O O . GLY A 1 322 ? -5.258 -24.688 -12.453 1 98.12 322 GLY A O 1
ATOM 2371 N N . HIS A 1 323 ? -3.236 -23.969 -11.867 1 98.69 323 HIS A N 1
ATOM 2372 C CA . HIS A 1 323 ? -3.027 -24.875 -10.75 1 98.69 323 HIS A CA 1
ATOM 2373 C C . HIS A 1 323 ? -3.771 -24.406 -9.508 1 98.69 323 HIS A C 1
ATOM 2375 O O . HIS A 1 323 ? -4.391 -25.219 -8.805 1 98.69 323 HIS A O 1
ATOM 2381 N N . ILE A 1 324 ? -3.762 -23.062 -9.227 1 98.69 324 ILE A N 1
ATOM 2382 C CA . ILE A 1 324 ? -4.156 -22.641 -7.883 1 98.69 324 ILE A CA 1
ATOM 2383 C C . ILE A 1 324 ? -5.195 -21.531 -7.977 1 98.69 324 ILE A C 1
ATOM 2385 O O . ILE A 1 324 ? -5.594 -20.969 -6.957 1 98.69 324 ILE A O 1
ATOM 2389 N N . GLY A 1 325 ? -5.617 -21.188 -9.133 1 98.5 325 GLY A N 1
ATOM 2390 C CA . GLY A 1 325 ? -6.516 -20.047 -9.281 1 98.5 325 GLY A CA 1
ATOM 2391 C C . GLY A 1 325 ? -5.832 -18.719 -9.062 1 98.5 325 GLY A C 1
ATOM 2392 O O . GLY A 1 325 ? -4.629 -18.578 -9.289 1 98.5 325 GLY A O 1
ATOM 2393 N N . HIS A 1 326 ? -6.602 -17.719 -8.836 1 98.56 326 HIS A N 1
ATOM 2394 C CA . HIS A 1 326 ? -6.098 -16.359 -8.633 1 98.56 326 HIS A CA 1
ATOM 2395 C C . HIS A 1 326 ? -6.195 -15.953 -7.164 1 98.56 326 HIS A C 1
ATOM 2397 O O . HIS A 1 326 ? -7.297 -15.789 -6.633 1 98.56 326 HIS A O 1
ATOM 2403 N N . THR A 1 327 ? -5.043 -15.773 -6.586 1 98.69 327 THR A N 1
ATOM 2404 C CA . THR A 1 327 ? -4.977 -15.5 -5.152 1 98.69 327 THR A CA 1
ATOM 2405 C C . THR A 1 327 ? -4.922 -14 -4.891 1 98.69 327 THR A C 1
ATOM 2407 O O . THR A 1 327 ? -4.395 -13.562 -3.865 1 98.69 327 THR A O 1
ATOM 2410 N N . LEU A 1 328 ? -5.344 -13.211 -5.797 1 98.12 328 LEU A N 1
ATOM 2411 C CA . LEU A 1 328 ? -5.516 -11.766 -5.68 1 98.12 328 LEU A CA 1
ATOM 2412 C C . LEU A 1 328 ? -4.211 -11.102 -5.262 1 98.12 328 LEU A C 1
ATOM 2414 O O . LEU A 1 328 ? -3.197 -11.203 -5.957 1 98.12 328 LEU A O 1
ATOM 2418 N N . GLY A 1 329 ? -4.176 -10.43 -4.16 1 98.31 329 GLY A N 1
ATOM 2419 C CA . GLY A 1 329 ? -2.986 -9.703 -3.744 1 98.31 329 GLY A CA 1
ATOM 2420 C C . GLY A 1 329 ? -1.78 -10.602 -3.543 1 98.31 329 GLY A C 1
ATOM 2421 O O . GLY A 1 329 ? -0.639 -10.164 -3.699 1 98.31 329 GLY A O 1
ATOM 2422 N N . ALA A 1 330 ? -1.981 -11.836 -3.25 1 98.75 330 ALA A N 1
ATOM 2423 C CA . ALA A 1 330 ? -0.893 -12.758 -2.941 1 98.75 330 ALA A CA 1
ATOM 2424 C C . ALA A 1 330 ? -0.311 -13.367 -4.215 1 98.75 330 ALA A C 1
ATOM 2426 O O . ALA A 1 330 ? 0.755 -13.984 -4.184 1 98.75 330 ALA A O 1
ATOM 2427 N N . ALA A 1 331 ? -0.955 -13.164 -5.344 1 98.69 331 ALA A N 1
ATOM 2428 C CA . ALA A 1 331 ? -0.621 -13.859 -6.586 1 98.69 331 ALA A CA 1
ATOM 2429 C C . ALA A 1 331 ? 0.837 -13.625 -6.969 1 98.69 331 ALA A C 1
ATOM 2431 O O . ALA A 1 331 ? 1.587 -14.578 -7.191 1 98.69 331 ALA A O 1
ATOM 2432 N N . GLY A 1 332 ? 1.205 -12.32 -7 1 98.62 332 GLY A N 1
ATOM 2433 C CA . GLY A 1 332 ? 2.562 -12 -7.406 1 98.62 332 GLY A CA 1
ATOM 2434 C C . GLY A 1 332 ? 3.617 -12.594 -6.496 1 98.62 332 GLY A C 1
ATOM 2435 O O . GLY A 1 332 ? 4.68 -13.016 -6.957 1 98.62 332 GLY A O 1
ATOM 2436 N N . ALA A 1 333 ? 3.334 -12.617 -5.227 1 98.94 333 ALA A N 1
ATOM 2437 C CA . ALA A 1 333 ? 4.293 -13.164 -4.27 1 98.94 333 ALA A CA 1
ATOM 2438 C C . ALA A 1 333 ? 4.457 -14.672 -4.457 1 98.94 333 ALA A C 1
ATOM 2440 O O . ALA A 1 333 ? 5.578 -15.188 -4.414 1 98.94 333 ALA A O 1
ATOM 2441 N N . ILE A 1 334 ? 3.371 -15.367 -4.629 1 98.94 334 ILE A N 1
ATOM 2442 C CA . ILE A 1 334 ? 3.418 -16.812 -4.828 1 98.94 334 ILE A CA 1
ATOM 2443 C C . ILE A 1 3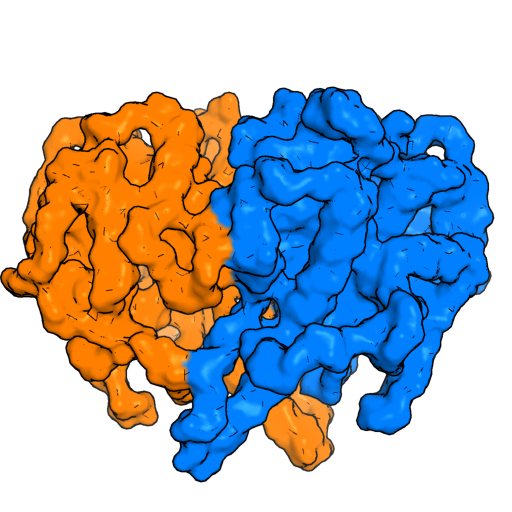34 ? 4.125 -17.125 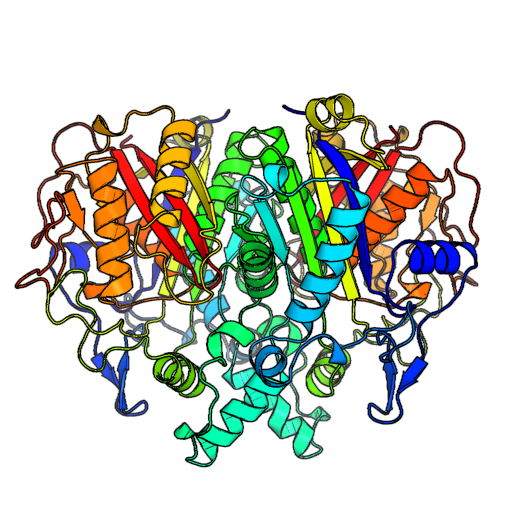-6.141 1 98.94 334 ILE A C 1
ATOM 2445 O O . ILE A 1 334 ? 4.883 -18.094 -6.227 1 98.94 334 ILE A O 1
ATOM 2449 N N . GLU A 1 335 ? 3.893 -16.328 -7.137 1 98.94 335 GLU A N 1
ATOM 2450 C CA . GLU A 1 335 ? 4.527 -16.516 -8.438 1 98.94 335 GLU A CA 1
ATOM 2451 C C . GLU A 1 335 ? 6.035 -16.312 -8.352 1 98.94 335 GLU A C 1
ATOM 2453 O O . GLU A 1 335 ? 6.809 -17.031 -8.992 1 98.94 335 GLU A O 1
ATOM 2458 N N . VAL A 1 336 ? 6.469 -15.305 -7.582 1 98.94 336 VAL A N 1
ATOM 2459 C CA . VAL A 1 336 ? 7.898 -15.086 -7.387 1 98.94 336 VAL A CA 1
ATOM 2460 C C . VAL A 1 336 ? 8.508 -16.266 -6.641 1 98.94 336 VAL A C 1
ATOM 2462 O O . VAL A 1 336 ? 9.586 -16.75 -7 1 98.94 336 VAL A O 1
ATOM 2465 N N . ALA A 1 337 ? 7.82 -16.719 -5.598 1 98.94 337 ALA A N 1
ATOM 2466 C CA . ALA A 1 337 ? 8.289 -17.875 -4.852 1 98.94 337 ALA A CA 1
ATOM 2467 C C . ALA A 1 337 ? 8.445 -19.094 -5.762 1 98.94 337 ALA A C 1
ATOM 2469 O O . ALA A 1 337 ? 9.477 -19.766 -5.738 1 98.94 337 ALA A O 1
ATOM 2470 N N . ALA A 1 338 ? 7.414 -19.375 -6.535 1 98.94 338 ALA A N 1
ATOM 2471 C CA . ALA A 1 338 ? 7.441 -20.516 -7.449 1 98.94 338 ALA A CA 1
ATOM 2472 C C . ALA A 1 338 ? 8.578 -20.391 -8.461 1 98.94 338 ALA A C 1
ATOM 2474 O O . ALA A 1 338 ? 9.297 -21.344 -8.734 1 98.94 338 ALA A O 1
ATOM 2475 N N . THR A 1 339 ? 8.711 -19.203 -9.039 1 98.94 339 THR A N 1
ATOM 2476 C CA . THR A 1 339 ? 9.742 -18.969 -10.039 1 98.94 339 THR A CA 1
ATOM 2477 C C . THR A 1 339 ? 11.133 -19.125 -9.438 1 98.94 339 THR A C 1
ATOM 2479 O O . THR A 1 339 ? 12.031 -19.672 -10.062 1 98.94 339 THR A O 1
ATOM 2482 N N . ALA A 1 340 ? 11.336 -18.609 -8.219 1 98.94 340 ALA A N 1
ATOM 2483 C CA . ALA A 1 340 ? 12.609 -18.781 -7.527 1 98.94 340 ALA A CA 1
ATOM 2484 C C . ALA A 1 340 ? 12.938 -20.25 -7.324 1 98.94 340 ALA A C 1
ATOM 2486 O O . ALA A 1 340 ? 14.086 -20.672 -7.492 1 98.94 340 ALA A O 1
ATOM 2487 N N . MET A 1 341 ? 11.953 -21.031 -6.93 1 98.88 341 MET A N 1
ATOM 2488 C CA . MET A 1 341 ? 12.164 -22.453 -6.75 1 98.88 341 MET A CA 1
ATOM 2489 C C . MET A 1 341 ? 12.438 -23.141 -8.086 1 98.88 341 MET A C 1
ATOM 2491 O O . MET A 1 341 ? 13.219 -24.094 -8.156 1 98.88 341 MET A O 1
ATOM 2495 N N . CYS A 1 342 ? 11.75 -22.688 -9.156 1 98.88 342 CYS A N 1
ATOM 2496 C CA . CYS A 1 342 ? 12.047 -23.203 -10.492 1 98.88 342 CYS A CA 1
ATOM 2497 C C . CYS A 1 342 ? 13.516 -22.984 -10.844 1 98.88 342 CYS A C 1
ATOM 2499 O O . CYS A 1 342 ? 14.172 -23.891 -11.367 1 98.88 342 CYS A O 1
ATOM 2501 N N . ILE A 1 343 ? 13.984 -21.781 -10.602 1 98.81 343 ILE A N 1
ATOM 2502 C CA . ILE A 1 343 ? 15.383 -21.453 -10.844 1 98.81 343 ILE A CA 1
ATOM 2503 C C . ILE A 1 343 ? 16.281 -22.391 -10.047 1 98.81 343 ILE A C 1
ATOM 2505 O O . ILE A 1 343 ? 17.234 -22.953 -10.594 1 98.81 343 ILE A O 1
ATOM 2509 N N . ASP A 1 344 ? 15.969 -22.562 -8.812 1 98.56 344 ASP A N 1
ATOM 2510 C CA . ASP A 1 344 ? 16.766 -23.359 -7.887 1 98.56 344 ASP A CA 1
ATOM 2511 C C . ASP A 1 344 ? 16.797 -24.828 -8.312 1 98.56 344 ASP A C 1
ATOM 2513 O O . ASP A 1 344 ? 17.844 -25.484 -8.211 1 98.56 344 ASP A O 1
ATOM 2517 N N . GLN A 1 345 ? 15.688 -25.359 -8.758 1 98.25 345 GLN A N 1
ATOM 2518 C CA . GLN A 1 345 ? 15.539 -26.766 -9.062 1 98.25 345 GLN A CA 1
ATOM 2519 C C . GLN A 1 345 ? 15.766 -27.031 -10.547 1 98.25 345 GLN A C 1
ATOM 2521 O O . GLN A 1 345 ? 15.719 -28.188 -10.992 1 98.25 345 GLN A O 1
ATOM 2526 N N . LYS A 1 346 ? 15.93 -26.047 -11.32 1 98.5 346 LYS A N 1
ATOM 2527 C CA . LYS A 1 346 ? 16.25 -26.125 -12.742 1 98.5 346 LYS A CA 1
ATOM 2528 C C . LYS A 1 346 ? 15.125 -26.797 -13.523 1 98.5 346 LYS A C 1
ATOM 2530 O O . LYS A 1 346 ? 15.367 -27.688 -14.336 1 98.5 346 LYS A O 1
ATOM 2535 N N . VAL A 1 347 ? 13.914 -26.359 -13.227 1 98.56 347 VAL A N 1
ATOM 2536 C CA . VAL A 1 347 ? 12.719 -26.844 -13.922 1 98.56 347 VAL A CA 1
ATOM 2537 C C . VAL A 1 347 ? 11.719 -25.703 -14.086 1 98.56 347 VAL A C 1
ATOM 2539 O O . VAL A 1 347 ? 11.578 -24.859 -13.195 1 98.56 347 VAL A O 1
ATOM 2542 N N . ILE A 1 348 ? 11.047 -25.562 -15.211 1 98.56 348 ILE A N 1
ATOM 2543 C CA . ILE A 1 348 ? 10 -24.578 -15.438 1 98.56 348 ILE A CA 1
ATOM 2544 C C . ILE A 1 348 ? 8.633 -25.266 -15.406 1 98.56 348 ILE A C 1
ATOM 2546 O O . ILE A 1 348 ? 8.445 -26.328 -16 1 98.56 348 ILE A O 1
ATOM 2550 N N . VAL A 1 349 ? 7.723 -24.719 -14.703 1 98.31 349 VAL A N 1
ATOM 2551 C CA . VAL A 1 349 ? 6.375 -25.25 -14.586 1 98.31 349 VAL A CA 1
ATOM 2552 C C . VAL A 1 349 ? 5.617 -25.031 -15.898 1 98.31 349 VAL A C 1
ATOM 2554 O O . VAL A 1 349 ? 5.918 -24.109 -16.641 1 98.31 349 VAL A O 1
ATOM 2557 N N . GLY A 1 350 ? 4.691 -25.891 -16.234 1 98.25 350 GLY A N 1
ATOM 2558 C CA . GLY A 1 350 ? 3.84 -25.719 -17.391 1 98.25 350 GLY A CA 1
ATOM 2559 C C . GLY A 1 350 ? 2.498 -25.094 -17.078 1 98.25 350 GLY A C 1
ATOM 2560 O O . GLY A 1 350 ? 2.182 -24.859 -15.906 1 98.25 350 GLY A O 1
ATOM 2561 N N . ASN A 1 351 ? 1.714 -24.734 -18.141 1 98.25 351 ASN A N 1
ATOM 2562 C CA . ASN A 1 351 ? 0.324 -24.312 -18 1 98.25 351 ASN A CA 1
ATOM 2563 C C . ASN A 1 351 ? -0.618 -25.516 -17.891 1 98.25 351 ASN A C 1
ATOM 2565 O O . ASN A 1 351 ? -1.021 -26.094 -18.891 1 98.25 351 ASN A O 1
ATOM 2569 N N . VAL A 1 352 ? -1.03 -25.703 -16.672 1 96.81 352 VAL A N 1
ATOM 2570 C CA . VAL A 1 352 ? -2.037 -26.766 -16.562 1 96.81 352 VAL A CA 1
ATOM 2571 C C . VAL A 1 352 ? -3.344 -26.297 -17.203 1 96.81 352 VAL A C 1
ATOM 2573 O O . VAL A 1 352 ? -3.629 -25.094 -17.25 1 96.81 352 VAL A O 1
ATOM 2576 N N . ASN A 1 353 ? -4.156 -27.172 -17.828 1 94.12 353 ASN A N 1
ATOM 2577 C CA . ASN A 1 353 ? -5.453 -26.922 -18.438 1 94.12 353 ASN A CA 1
ATOM 2578 C C . ASN A 1 353 ? -5.301 -26.234 -19.797 1 94.12 353 ASN A C 1
ATOM 2580 O O . ASN A 1 353 ? -6.289 -25.797 -20.391 1 94.12 353 ASN A O 1
ATOM 2584 N N . LEU A 1 354 ? -4.02 -26.016 -20.266 1 98 354 LEU A N 1
ATOM 2585 C CA . LEU A 1 354 ? -3.82 -25.5 -21.609 1 98 354 LEU A CA 1
ATOM 2586 C C . LEU A 1 354 ? -3.861 -26.625 -22.641 1 98 354 LEU A C 1
ATOM 2588 O O . LEU A 1 354 ? -2.85 -27.297 -22.875 1 98 354 LEU A O 1
ATOM 2592 N N . ASN A 1 355 ? -4.965 -26.781 -23.297 1 96.81 355 ASN A N 1
ATOM 2593 C CA . ASN A 1 355 ? -5.145 -27.844 -24.297 1 96.81 355 ASN A CA 1
ATOM 2594 C C . ASN A 1 355 ? -4.949 -27.312 -25.703 1 96.81 355 ASN A C 1
ATOM 2596 O O . ASN A 1 355 ? -4.227 -27.906 -26.5 1 96.81 355 ASN A O 1
ATOM 2600 N N . GLU A 1 356 ? -5.648 -26.266 -26.016 1 97.44 356 GLU A N 1
ATOM 2601 C CA . GLU A 1 356 ? -5.559 -25.547 -27.281 1 97.44 356 GLU A CA 1
ATOM 2602 C C . GLU A 1 356 ? -5.547 -24.031 -27.062 1 97.44 356 GLU A C 1
ATOM 2604 O O . GLU A 1 356 ? -6.254 -23.531 -26.188 1 97.44 356 GLU A O 1
ATOM 2609 N N . THR A 1 357 ? -4.711 -23.422 -27.844 1 98 357 THR A N 1
ATOM 2610 C CA . THR A 1 357 ? -4.613 -21.984 -27.625 1 98 357 THR A CA 1
ATOM 2611 C C . THR A 1 357 ? -5.105 -21.219 -28.859 1 98 357 THR A C 1
ATOM 2613 O O . THR A 1 357 ? -5.051 -21.75 -29.984 1 98 357 THR A O 1
ATOM 2616 N N . ASP A 1 358 ? -5.68 -20.078 -28.703 1 97.56 358 ASP A N 1
ATOM 2617 C CA . ASP A 1 358 ? -6.02 -19.156 -29.781 1 97.56 358 ASP A CA 1
ATOM 2618 C C . ASP A 1 358 ? -5.023 -18 -29.844 1 97.56 358 ASP A C 1
ATOM 2620 O O . ASP A 1 358 ? -5.223 -17.047 -30.594 1 97.56 358 ASP A O 1
ATOM 2624 N N . ILE A 1 359 ? -4.016 -18.062 -28.953 1 97.31 359 ILE A N 1
ATOM 2625 C CA . ILE A 1 359 ? -2.955 -17.062 -28.953 1 97.31 359 ILE A CA 1
ATOM 2626 C C . ILE A 1 359 ? -2.053 -17.266 -30.172 1 97.31 359 ILE A C 1
ATOM 2628 O O . ILE A 1 359 ? -1.426 -18.312 -30.312 1 97.31 359 ILE A O 1
ATOM 2632 N N . ASN A 1 360 ? -1.946 -16.234 -31 1 96.44 360 ASN A N 1
ATOM 2633 C CA . ASN A 1 360 ? -1.152 -16.312 -32.219 1 96.44 360 ASN A CA 1
ATOM 2634 C C . ASN A 1 360 ? 0.192 -15.617 -32.062 1 96.44 360 ASN A C 1
ATOM 2636 O O . ASN A 1 360 ? 1.068 -15.742 -32.938 1 96.44 360 ASN A O 1
ATOM 2640 N N . GLU A 1 361 ? 0.356 -14.938 -30.969 1 96.75 361 GLU A N 1
ATOM 2641 C CA . GLU A 1 361 ? 1.62 -14.258 -30.719 1 96.75 361 GLU A CA 1
ATOM 2642 C C . GLU A 1 361 ? 2.775 -15.25 -30.625 1 96.75 361 GLU A C 1
ATOM 2644 O O . GLU A 1 361 ? 2.574 -16.422 -30.266 1 96.75 361 GLU A O 1
ATOM 2649 N N . ASN A 1 362 ? 3.957 -14.758 -30.938 1 98.06 362 ASN A N 1
ATOM 2650 C CA . ASN A 1 362 ? 5.141 -15.617 -30.953 1 98.06 362 ASN A CA 1
ATOM 2651 C C . ASN A 1 362 ? 5.688 -15.82 -29.547 1 98.06 362 ASN A C 1
ATOM 2653 O O . ASN A 1 362 ? 6.777 -15.344 -29.219 1 98.06 362 ASN A O 1
ATOM 2657 N N . VAL A 1 363 ? 5.027 -16.594 -28.719 1 98.12 363 VAL A N 1
ATOM 2658 C CA . VAL A 1 363 ? 5.469 -17.062 -27.406 1 98.12 363 VAL A CA 1
ATOM 2659 C C . VAL A 1 363 ? 5.379 -18.578 -27.344 1 98.12 363 VAL A C 1
ATOM 2661 O O . VAL A 1 363 ? 4.547 -19.188 -28.016 1 98.12 363 VAL A O 1
ATOM 2664 N N . ASN A 1 364 ? 6.281 -19.172 -26.609 1 98.56 364 ASN A N 1
ATOM 2665 C CA . ASN A 1 364 ? 6.238 -20.609 -26.375 1 98.56 364 ASN A CA 1
ATOM 2666 C C . ASN A 1 364 ? 5.465 -20.953 -25.094 1 98.56 364 ASN A C 1
ATOM 2668 O O . ASN A 1 364 ? 6.051 -21.031 -24.016 1 98.56 364 ASN A O 1
ATOM 2672 N N . LEU A 1 365 ? 4.207 -21.203 -25.25 1 98.75 365 LEU A N 1
ATOM 2673 C CA . LEU A 1 365 ? 3.367 -21.531 -24.109 1 98.75 365 LEU A CA 1
ATOM 2674 C C . LEU A 1 365 ? 3.602 -22.969 -23.656 1 98.75 365 LEU A C 1
ATOM 2676 O O . LEU A 1 365 ? 3.146 -23.922 -24.312 1 98.75 365 LEU A O 1
ATOM 2680 N N . LEU A 1 366 ? 4.207 -23.141 -22.516 1 98.44 366 LEU A N 1
ATOM 2681 C CA . LEU A 1 366 ? 4.57 -24.469 -22.031 1 98.44 366 LEU A CA 1
ATOM 2682 C C . LEU A 1 366 ? 3.348 -25.219 -21.5 1 98.44 366 LEU A C 1
ATOM 2684 O O . LEU A 1 366 ? 2.639 -24.703 -20.625 1 98.44 366 LEU A O 1
ATOM 2688 N N . ARG A 1 367 ? 3.105 -26.391 -21.953 1 97.25 367 ARG A N 1
ATOM 2689 C CA . ARG A 1 367 ? 1.947 -27.172 -21.531 1 97.25 367 ARG A CA 1
ATOM 2690 C C . ARG A 1 367 ? 2.305 -28.109 -20.375 1 97.25 367 ARG A C 1
ATOM 2692 O O . ARG A 1 367 ? 1.434 -28.516 -19.609 1 97.25 367 ARG A O 1
ATOM 2699 N N . SER A 1 368 ? 3.576 -28.484 -20.344 1 97.25 368 SER A N 1
ATOM 2700 C CA . SER A 1 368 ? 4.105 -29.375 -19.297 1 97.25 368 SER A CA 1
ATOM 2701 C C . SER A 1 368 ? 5.434 -28.859 -18.766 1 97.25 368 SER A C 1
ATOM 2703 O O . SER A 1 368 ? 6.082 -28.016 -19.391 1 97.25 368 SER A O 1
ATOM 2705 N N . PRO A 1 369 ? 5.75 -29.344 -17.547 1 98 369 PRO A N 1
ATOM 2706 C CA . PRO A 1 369 ? 7.055 -28.922 -17.031 1 98 369 PRO A CA 1
ATOM 2707 C C . PRO A 1 369 ? 8.211 -29.344 -17.938 1 98 369 PRO A C 1
ATOM 2709 O O . PRO A 1 369 ? 8.164 -30.422 -18.547 1 98 369 PRO A O 1
ATOM 2712 N N . VAL A 1 370 ? 9.234 -28.516 -17.984 1 98.19 370 VAL A N 1
ATOM 2713 C CA . VAL A 1 370 ? 10.422 -28.828 -18.781 1 98.19 370 VAL A CA 1
ATOM 2714 C C . VAL A 1 370 ? 11.68 -28.547 -17.969 1 98.19 370 VAL A C 1
ATOM 2716 O O . VAL A 1 370 ? 11.656 -27.734 -17.031 1 98.19 370 VAL A O 1
ATOM 2719 N N . ASP A 1 371 ? 12.75 -29.188 -18.297 1 98.25 371 ASP A N 1
ATOM 2720 C CA . ASP A 1 371 ? 14.039 -28.875 -17.703 1 98.25 371 ASP A CA 1
ATOM 2721 C C . ASP A 1 371 ? 14.516 -27.484 -18.094 1 98.25 371 ASP A C 1
ATOM 2723 O O . ASP A 1 371 ? 14.336 -27.062 -19.25 1 98.25 371 ASP A O 1
ATOM 2727 N N . TRP A 1 372 ? 14.961 -26.766 -17.156 1 97.81 372 TRP A N 1
ATOM 2728 C CA . TRP A 1 372 ? 15.5 -25.438 -17.406 1 97.81 372 TRP A CA 1
ATOM 2729 C C . TRP A 1 372 ? 17.016 -25.469 -17.562 1 97.81 372 TRP A C 1
ATOM 2731 O O . TRP A 1 372 ? 17.75 -25.328 -16.578 1 97.81 372 TRP A O 1
ATOM 2741 N N . GLU A 1 373 ? 17.516 -25.609 -18.781 1 92.62 373 GLU A N 1
ATOM 2742 C CA . GLU A 1 373 ? 18.938 -25.719 -19.078 1 92.62 373 GLU A CA 1
ATOM 2743 C C . GLU A 1 373 ? 19.547 -24.344 -19.391 1 92.62 373 GLU A C 1
ATOM 2745 O O . GLU A 1 373 ? 18.844 -23.422 -19.766 1 92.62 373 GLU A O 1
ATOM 2750 N N . GLY A 1 374 ? 20.766 -24.156 -19.156 1 91.75 374 GLY A N 1
ATOM 2751 C CA . GLY A 1 374 ? 21.453 -22.922 -19.469 1 91.75 374 GLY A CA 1
ATOM 2752 C C . GLY A 1 374 ? 21.25 -21.844 -18.422 1 91.75 374 GLY A C 1
ATOM 2753 O O . GLY A 1 374 ? 21.094 -22.125 -17.234 1 91.75 374 GLY A O 1
ATOM 2754 N N . ARG A 1 375 ? 21.438 -20.562 -18.969 1 94.81 375 ARG A N 1
ATOM 2755 C CA . ARG A 1 375 ? 21.266 -19.406 -18.094 1 94.81 375 ARG A CA 1
ATOM 2756 C C . ARG A 1 375 ? 19.812 -19.266 -17.641 1 94.81 375 ARG A C 1
ATOM 2758 O O . ARG A 1 375 ? 18.906 -19.188 -18.484 1 94.81 375 ARG A O 1
ATOM 2765 N N . ARG A 1 376 ? 19.578 -19.203 -16.344 1 98.56 376 ARG A N 1
ATOM 2766 C CA . ARG A 1 376 ? 18.219 -19.125 -15.797 1 98.56 376 ARG A CA 1
ATOM 2767 C C . ARG A 1 376 ? 17.891 -17.703 -15.359 1 98.56 376 ARG A C 1
ATOM 2769 O O . ARG A 1 376 ? 18.156 -17.328 -14.219 1 98.56 376 ARG A O 1
ATOM 2776 N N . ILE A 1 377 ? 17.359 -16.938 -16.266 1 98.81 377 ILE A N 1
ATOM 2777 C CA . ILE A 1 377 ? 16.891 -15.578 -16.031 1 98.81 377 ILE A CA 1
ATOM 2778 C C . ILE A 1 377 ? 15.406 -15.484 -16.359 1 98.81 377 ILE A C 1
ATOM 2780 O O . ILE A 1 377 ? 14.984 -15.805 -17.469 1 98.81 377 ILE A O 1
ATOM 2784 N N . ALA A 1 378 ? 14.664 -15.094 -15.383 1 98.88 378 ALA A N 1
ATOM 2785 C CA . ALA A 1 378 ? 13.211 -15.102 -15.539 1 98.88 378 ALA A CA 1
ATOM 2786 C C . ALA A 1 378 ? 12.617 -13.719 -15.266 1 98.88 378 ALA A C 1
ATOM 2788 O O . ALA A 1 378 ? 13.172 -12.945 -14.477 1 98.88 378 ALA A O 1
ATOM 2789 N N . LEU A 1 379 ? 11.562 -13.391 -15.938 1 98.94 379 LEU A N 1
ATOM 2790 C CA . LEU A 1 379 ? 10.688 -12.297 -15.539 1 98.94 379 LEU A CA 1
ATOM 2791 C C . LEU A 1 379 ? 9.422 -12.828 -14.875 1 98.94 379 LEU A C 1
ATOM 2793 O O . LEU A 1 379 ? 8.906 -13.883 -15.266 1 98.94 379 LEU A O 1
ATOM 2797 N N . VAL A 1 380 ? 8.977 -12.195 -13.875 1 98.94 380 VAL A N 1
ATOM 2798 C CA . VAL A 1 380 ? 7.691 -12.453 -13.242 1 98.94 380 VAL A CA 1
ATOM 2799 C C . VAL A 1 380 ? 6.789 -11.227 -13.375 1 98.94 380 VAL A C 1
ATOM 2801 O O . VAL A 1 380 ? 7.137 -10.141 -12.906 1 98.94 380 VAL A O 1
ATOM 2804 N N . ASN A 1 381 ? 5.633 -11.398 -14.008 1 98.81 381 ASN A N 1
ATOM 2805 C CA . ASN A 1 381 ? 4.691 -10.305 -14.219 1 98.81 381 ASN A CA 1
ATOM 2806 C C . ASN A 1 381 ? 3.527 -10.367 -13.234 1 98.81 381 ASN A C 1
ATOM 2808 O O . ASN A 1 381 ? 3.094 -11.453 -12.844 1 98.81 381 ASN A O 1
ATOM 2812 N N . SER A 1 382 ? 3.045 -9.219 -12.82 1 98.25 382 SER A N 1
ATOM 2813 C CA . SER A 1 382 ? 1.779 -9.039 -12.117 1 98.25 382 SER A CA 1
ATOM 2814 C C . SER A 1 382 ? 1.057 -7.781 -12.578 1 98.25 382 SER A C 1
ATOM 2816 O O . SER A 1 382 ? 1.671 -6.723 -12.711 1 98.25 382 SER A O 1
ATOM 2818 N N . PHE A 1 383 ? -0.224 -7.906 -12.805 1 97.62 383 PHE A N 1
ATOM 2819 C CA . PHE A 1 383 ? -1.068 -6.812 -13.273 1 97.62 383 PHE A CA 1
ATOM 2820 C C . PHE A 1 383 ? -2.293 -6.652 -12.383 1 97.62 383 PHE A C 1
ATOM 2822 O O . PHE A 1 383 ? -2.996 -7.629 -12.109 1 97.62 383 PHE A O 1
ATOM 2829 N N . GLY A 1 384 ? -2.465 -5.438 -11.93 1 96.31 384 GLY A N 1
ATOM 2830 C CA . GLY A 1 384 ? -3.553 -5.227 -10.984 1 96.31 384 GLY A CA 1
ATOM 2831 C C . GLY A 1 384 ? -4.609 -4.27 -11.5 1 96.31 384 GLY A C 1
ATOM 2832 O O . GLY A 1 384 ? -4.32 -3.402 -12.328 1 96.31 384 GLY A O 1
ATOM 2833 N N . PHE A 1 385 ? -5.91 -4.492 -10.922 1 95.56 385 PHE A N 1
ATOM 2834 C CA . PHE A 1 385 ? -6.957 -3.504 -11.148 1 95.56 385 PHE A CA 1
ATOM 2835 C C . PHE A 1 385 ? -6.465 -2.105 -10.805 1 95.56 385 PHE A C 1
ATOM 2837 O O . PHE A 1 385 ? -5.727 -1.924 -9.836 1 95.56 385 PHE A O 1
ATOM 2844 N N . GLY A 1 386 ? -6.84 -1.151 -11.586 1 95.5 386 GLY A N 1
ATOM 2845 C CA . GLY A 1 386 ? -6.336 0.203 -11.422 1 95.5 386 GLY A CA 1
ATOM 2846 C C . GLY A 1 386 ? -5.199 0.533 -12.375 1 95.5 386 GLY A C 1
ATOM 2847 O O . GLY A 1 386 ? -4.734 1.674 -12.422 1 95.5 386 GLY A O 1
ATOM 2848 N N . GLY A 1 387 ? -4.766 -0.475 -13.125 1 96.44 387 GLY A N 1
ATOM 2849 C CA . GLY A 1 387 ? -3.773 -0.26 -14.172 1 96.44 387 GLY A CA 1
ATOM 2850 C C . GLY A 1 387 ? -2.348 -0.384 -13.672 1 96.44 387 GLY A C 1
ATOM 2851 O O . GLY A 1 387 ? -1.411 0.073 -14.328 1 96.44 387 GLY A O 1
ATOM 2852 N N . SER A 1 388 ? -2.168 -1.019 -12.547 1 97.25 388 SER A N 1
ATOM 2853 C CA . SER A 1 388 ? -0.83 -1.2 -11.992 1 97.25 388 SER A CA 1
ATOM 2854 C C . SER A 1 388 ? -0.144 -2.424 -12.586 1 97.25 388 SER A C 1
ATOM 2856 O O . SER A 1 388 ? -0.693 -3.525 -12.555 1 97.25 388 SER A O 1
ATOM 2858 N N . HIS A 1 389 ? 1.026 -2.217 -13.148 1 98.19 389 HIS A N 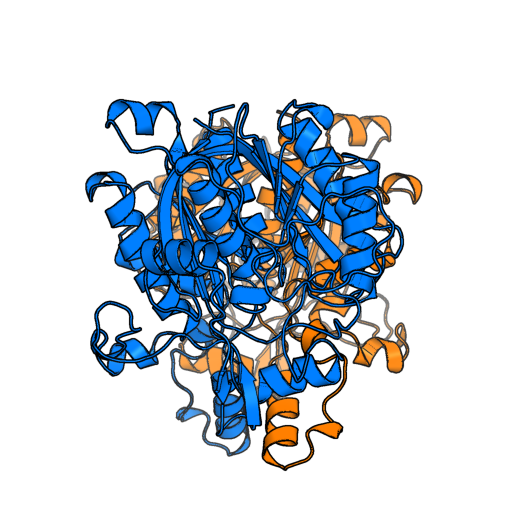1
ATOM 2859 C CA . HIS A 1 389 ? 1.834 -3.281 -13.734 1 98.19 389 HIS A CA 1
ATOM 2860 C C . HIS A 1 389 ? 3.207 -3.355 -13.07 1 98.19 389 HIS A C 1
ATOM 2862 O O . HIS A 1 389 ? 3.842 -2.326 -12.828 1 98.19 389 HIS A O 1
ATOM 2868 N N . ALA A 1 390 ? 3.594 -4.539 -12.727 1 98.62 390 ALA A N 1
ATOM 2869 C CA . ALA A 1 390 ? 4.91 -4.758 -12.133 1 98.62 390 ALA A CA 1
ATOM 2870 C C . ALA A 1 390 ? 5.598 -5.973 -12.75 1 98.62 390 ALA A C 1
ATOM 2872 O O . ALA A 1 390 ? 4.934 -6.945 -13.117 1 98.62 390 ALA A O 1
ATOM 2873 N N . THR A 1 391 ? 6.879 -5.926 -12.906 1 98.88 391 THR A N 1
ATOM 2874 C CA . THR A 1 391 ? 7.727 -7.023 -13.359 1 98.88 391 THR A CA 1
ATOM 2875 C C . THR A 1 391 ? 8.992 -7.121 -12.508 1 98.88 391 THR A C 1
ATOM 2877 O O . THR A 1 391 ? 9.602 -6.102 -12.18 1 98.88 391 THR A O 1
ATOM 2880 N N . LEU A 1 392 ? 9.312 -8.289 -12.062 1 98.94 392 LEU A N 1
ATOM 2881 C CA . LEU A 1 392 ? 10.602 -8.562 -11.43 1 98.94 392 LEU A CA 1
ATOM 2882 C C . LEU A 1 392 ? 11.469 -9.438 -12.312 1 98.94 392 LEU A C 1
ATOM 2884 O O . LEU A 1 392 ? 10.961 -10.297 -13.047 1 98.94 392 LEU A O 1
ATOM 2888 N N . CYS A 1 393 ? 12.711 -9.234 -12.258 1 98.88 393 CYS A N 1
ATOM 2889 C CA . CYS A 1 393 ? 13.695 -10.078 -12.938 1 98.88 393 CYS A CA 1
ATOM 2890 C C . CYS A 1 393 ? 14.492 -10.898 -11.93 1 98.88 393 CYS A C 1
ATOM 2892 O O . CYS A 1 393 ? 15.133 -10.336 -11.039 1 98.88 393 CYS A O 1
ATOM 2894 N N . LEU A 1 394 ? 14.453 -12.227 -12.07 1 98.88 394 LEU A N 1
ATOM 2895 C CA . LEU A 1 394 ? 15.164 -13.141 -11.18 1 98.88 394 LEU A CA 1
ATOM 2896 C C . LEU A 1 394 ? 16.266 -13.875 -11.922 1 98.88 394 LEU A C 1
ATOM 2898 O O . LEU A 1 394 ? 16.078 -14.297 -13.07 1 98.88 394 LEU A O 1
ATOM 2902 N N . PHE A 1 395 ? 17.438 -14.008 -11.266 1 98.12 395 PHE A N 1
ATOM 2903 C CA . PHE A 1 395 ? 18.594 -14.695 -11.805 1 98.12 395 PHE A CA 1
ATOM 2904 C C . PHE A 1 395 ? 18.922 -15.945 -11 1 98.12 395 PHE A C 1
ATOM 2906 O O . PHE A 1 395 ? 18.828 -15.938 -9.766 1 98.12 395 PHE A O 1
ATOM 2913 N N . GLY A 1 396 ? 19.312 -16.953 -11.758 1 97.12 396 GLY A N 1
ATOM 2914 C CA . GLY A 1 396 ? 19.922 -18.078 -11.062 1 97.12 396 GLY A CA 1
ATOM 2915 C C . GLY A 1 396 ? 21.25 -17.734 -10.414 1 97.12 396 GLY A C 1
ATOM 2916 O O . GLY A 1 396 ? 22.031 -16.953 -10.961 1 97.12 396 GLY A O 1
ATOM 2917 N N . PHE A 1 397 ? 21.375 -18.219 -9.203 1 88 397 PHE A N 1
ATOM 2918 C CA . PHE A 1 397 ? 22.609 -17.953 -8.461 1 88 397 PHE A CA 1
ATOM 2919 C C . PHE A 1 397 ? 23.609 -19.078 -8.648 1 88 397 PHE A C 1
ATOM 2921 O O . PHE A 1 397 ? 23.25 -20.25 -8.609 1 88 397 PHE A O 1
ATOM 2928 N N . MET B 1 1 ? 22.609 9.93 -6.336 1 90.31 1 MET B N 1
ATOM 2929 C CA . MET B 1 1 ? 21.141 9.938 -6.434 1 90.31 1 MET B CA 1
ATOM 2930 C C . MET B 1 1 ? 20.641 11.305 -6.879 1 90.31 1 MET B C 1
ATOM 2932 O O . MET B 1 1 ? 21.281 12.328 -6.637 1 90.31 1 MET B O 1
ATOM 2936 N N . ASN B 1 2 ? 19.562 11.344 -7.598 1 96.31 2 ASN B N 1
ATOM 2937 C CA . ASN B 1 2 ? 18.969 12.594 -8.047 1 96.31 2 ASN B CA 1
ATOM 2938 C C . ASN B 1 2 ? 18.344 13.367 -6.883 1 96.31 2 ASN B C 1
ATOM 2940 O O . ASN B 1 2 ? 17.797 12.766 -5.957 1 96.31 2 ASN B O 1
ATOM 2944 N N . ARG B 1 3 ? 18.484 14.641 -6.961 1 98 3 ARG B N 1
ATOM 2945 C CA . ARG B 1 3 ? 17.797 15.477 -5.984 1 98 3 ARG B CA 1
ATOM 2946 C C . ARG B 1 3 ? 16.328 15.648 -6.344 1 98 3 ARG B C 1
ATOM 2948 O O . ARG B 1 3 ? 15.984 15.82 -7.516 1 98 3 ARG B O 1
ATOM 2955 N N . VAL B 1 4 ? 15.438 15.57 -5.371 1 98.75 4 VAL B N 1
ATOM 2956 C CA . VAL B 1 4 ? 13.992 15.547 -5.605 1 98.75 4 VAL B CA 1
ATOM 2957 C C . VAL B 1 4 ? 13.352 16.781 -4.965 1 98.75 4 VAL B C 1
ATOM 2959 O O . VAL B 1 4 ? 13.602 17.078 -3.795 1 98.75 4 VAL B O 1
ATOM 2962 N N . VAL B 1 5 ? 12.461 17.5 -5.738 1 98.94 5 VAL B N 1
ATOM 2963 C CA . VAL B 1 5 ? 11.852 18.719 -5.219 1 98.94 5 VAL B CA 1
ATOM 2964 C C . VAL B 1 5 ? 10.336 18.656 -5.395 1 98.94 5 VAL B C 1
ATOM 2966 O O . VAL B 1 5 ? 9.836 17.906 -6.238 1 98.94 5 VAL B O 1
ATOM 2969 N N . ILE B 1 6 ? 9.664 19.344 -4.555 1 98.94 6 ILE B N 1
ATOM 2970 C CA . ILE B 1 6 ? 8.219 19.531 -4.629 1 98.94 6 ILE B CA 1
ATOM 2971 C C . ILE B 1 6 ? 7.895 20.781 -5.434 1 98.94 6 ILE B C 1
ATOM 2973 O O . ILE B 1 6 ? 8.281 21.891 -5.055 1 98.94 6 ILE B O 1
ATOM 2977 N N . THR B 1 7 ? 7.105 20.609 -6.516 1 98.94 7 THR B N 1
ATOM 2978 C CA . THR B 1 7 ? 6.859 21.75 -7.383 1 98.94 7 THR B CA 1
ATOM 2979 C C . THR B 1 7 ? 5.363 22.016 -7.523 1 98.94 7 THR B C 1
ATOM 2981 O O . THR B 1 7 ? 4.957 23.031 -8.086 1 98.94 7 THR B O 1
ATOM 2984 N N . GLY B 1 8 ? 4.559 21.141 -7.031 1 98.94 8 GLY B N 1
ATOM 2985 C CA . GLY B 1 8 ? 3.113 21.281 -7.047 1 98.94 8 GLY B CA 1
ATOM 2986 C C . GLY B 1 8 ? 2.439 20.703 -5.82 1 98.94 8 GLY B C 1
ATOM 2987 O O . GLY B 1 8 ? 2.867 19.672 -5.301 1 98.94 8 GLY B O 1
ATOM 2988 N N . ILE B 1 9 ? 1.378 21.406 -5.426 1 98.94 9 ILE B N 1
ATOM 2989 C CA . ILE B 1 9 ? 0.632 20.984 -4.242 1 98.94 9 ILE B CA 1
ATOM 2990 C C . ILE B 1 9 ? -0.867 21.109 -4.508 1 98.94 9 ILE B C 1
ATOM 2992 O O . ILE B 1 9 ? -1.338 22.141 -4.996 1 98.94 9 ILE B O 1
ATOM 2996 N N . GLY B 1 10 ? -1.608 20.016 -4.277 1 98.88 10 GLY B N 1
ATOM 2997 C CA . GLY B 1 10 ? -3.061 20 -4.215 1 98.88 10 GLY B CA 1
ATOM 2998 C C . GLY B 1 10 ? -3.596 19.422 -2.914 1 98.88 10 GLY B C 1
ATOM 2999 O O . GLY B 1 10 ? -3.105 18.406 -2.432 1 98.88 10 GLY B O 1
ATOM 3000 N N . VAL B 1 11 ? -4.598 20.188 -2.289 1 98.75 11 VAL B N 1
ATOM 3001 C CA . VAL B 1 11 ? -5.023 19.75 -0.961 1 98.75 11 VAL B CA 1
ATOM 3002 C C . VAL B 1 11 ? -6.527 19.984 -0.803 1 98.75 11 VAL B C 1
ATOM 3004 O O . VAL B 1 11 ? -7.07 20.969 -1.301 1 98.75 11 VAL B O 1
ATOM 3007 N N . LEU B 1 12 ? -7.203 19.062 -0.274 1 98.81 12 LEU B N 1
ATOM 3008 C CA . LEU B 1 12 ? -8.523 19.188 0.326 1 98.81 12 LEU B CA 1
ATOM 3009 C C . LEU B 1 12 ? -8.469 18.938 1.828 1 98.81 12 LEU B C 1
ATOM 3011 O O . LEU B 1 12 ? -7.812 17.984 2.277 1 98.81 12 LEU B O 1
ATOM 3015 N N . SER B 1 13 ? -9.07 19.766 2.605 1 98.81 13 SER B N 1
ATOM 3016 C CA . SER B 1 13 ? -9.094 19.656 4.062 1 98.81 13 SER B CA 1
ATOM 3017 C C . SER B 1 13 ? -10.445 20.078 4.625 1 98.81 13 SER B C 1
ATOM 3019 O O . SER B 1 13 ? -11.328 20.516 3.881 1 98.81 13 SER B O 1
ATOM 3021 N N . PRO B 1 14 ? -10.633 19.969 5.91 1 98.62 14 PRO B N 1
ATOM 3022 C CA . PRO B 1 14 ? -11.906 20.391 6.512 1 98.62 14 PRO B CA 1
ATOM 3023 C C . PRO B 1 14 ? -12.18 21.891 6.309 1 98.62 14 PRO B C 1
ATOM 3025 O O . PRO B 1 14 ? -13.305 22.344 6.516 1 98.62 14 PRO B O 1
ATOM 3028 N N . PHE B 1 15 ? -11.203 22.641 5.93 1 98.75 15 PHE B N 1
ATOM 3029 C CA . PHE B 1 15 ? -11.422 24.047 5.617 1 98.75 15 PHE B CA 1
ATOM 3030 C C . PHE B 1 15 ? -12.047 24.219 4.238 1 98.75 15 PHE B C 1
ATOM 3032 O O . PHE B 1 15 ? -12.688 25.234 3.953 1 98.75 15 PHE B O 1
ATOM 3039 N N . GLY B 1 16 ? -11.82 23.266 3.344 1 98.56 16 GLY B N 1
ATOM 3040 C CA . GLY B 1 16 ? -12.312 23.312 1.977 1 98.56 16 GLY B CA 1
ATOM 3041 C C . GLY B 1 16 ? -11.273 22.891 0.954 1 98.56 16 GLY B C 1
ATOM 3042 O O . GLY B 1 16 ? -10.336 22.141 1.275 1 98.56 16 GLY B O 1
ATOM 3043 N N . VAL B 1 17 ? -11.531 23.297 -0.262 1 98.19 17 VAL B N 1
ATOM 3044 C CA . VAL B 1 17 ? -10.688 22.906 -1.382 1 98.19 17 VAL B CA 1
ATOM 3045 C C . VAL B 1 17 ? -9.641 23.984 -1.644 1 98.19 17 VAL B C 1
ATOM 3047 O O . VAL B 1 17 ? -9.977 25.156 -1.782 1 98.19 17 VAL B O 1
ATOM 3050 N N . GLY B 1 18 ? -8.344 23.484 -1.572 1 98.56 18 GLY B N 1
ATOM 3051 C CA . GLY B 1 18 ? -7.312 24.422 -1.99 1 98.56 18 GLY B CA 1
ATOM 3052 C C . GLY B 1 18 ? -6.184 24.562 -0.984 1 98.56 18 GLY B C 1
ATOM 3053 O O . GLY B 1 18 ? -6.43 24.703 0.215 1 98.56 18 GLY B O 1
ATOM 3054 N N . LYS B 1 19 ? -4.961 24.625 -1.546 1 98.38 19 LYS B N 1
ATOM 3055 C CA . LYS B 1 19 ? -3.775 24.719 -0.696 1 98.38 19 LYS B CA 1
ATOM 3056 C C . LYS B 1 19 ? -3.707 26.062 0.001 1 98.38 19 LYS B C 1
ATOM 3058 O O . LYS B 1 19 ? -3.297 26.156 1.161 1 98.38 19 LYS B O 1
ATOM 3063 N N . LYS B 1 20 ? -4.094 27.125 -0.64 1 98.19 20 LYS B N 1
ATOM 3064 C CA . LYS B 1 20 ? -4.051 28.453 -0.061 1 98.19 20 LYS B CA 1
ATOM 3065 C C . LYS B 1 20 ? -4.984 28.562 1.141 1 98.19 20 LYS B C 1
ATOM 3067 O O . LYS B 1 20 ? -4.621 29.156 2.164 1 98.19 20 LYS B O 1
ATOM 3072 N N . LEU B 1 21 ? -6.172 28.062 0.927 1 98.56 21 LEU B N 1
ATOM 3073 C CA . LEU B 1 21 ? -7.148 28.078 2.01 1 98.56 21 LEU B CA 1
ATOM 3074 C C . LEU B 1 21 ? -6.621 27.328 3.23 1 98.56 21 LEU B C 1
ATOM 3076 O O . LEU B 1 21 ? -6.781 27.797 4.363 1 98.56 21 LEU B O 1
ATOM 3080 N N . LEU B 1 22 ? -6.062 26.156 3.023 1 98.75 22 LEU B N 1
ATOM 3081 C CA . LEU B 1 22 ? -5.465 25.422 4.133 1 98.75 22 LEU B CA 1
ATOM 3082 C C . LEU B 1 22 ? -4.41 26.281 4.836 1 98.75 22 LEU B C 1
ATOM 3084 O O . LEU B 1 22 ? -4.461 26.453 6.059 1 98.75 22 LEU B O 1
ATOM 3088 N N . PHE B 1 23 ? -3.475 26.781 4.055 1 98.69 23 PHE B N 1
ATOM 3089 C CA . PHE B 1 23 ? -2.316 27.453 4.629 1 98.69 23 PHE B CA 1
ATOM 3090 C C . PHE B 1 23 ? -2.74 28.703 5.406 1 98.69 23 PHE B C 1
ATOM 3092 O O . PHE B 1 23 ? -2.303 28.906 6.543 1 98.69 23 PHE B O 1
ATOM 3099 N N . GLU B 1 24 ? -3.584 29.469 4.84 1 98.56 24 GLU B N 1
ATOM 3100 C CA . GLU B 1 24 ? -4.055 30.688 5.496 1 98.56 24 GLU B CA 1
ATOM 3101 C C . GLU B 1 24 ? -4.82 30.359 6.773 1 98.56 24 GLU B C 1
ATOM 3103 O O . GLU B 1 24 ? -4.699 31.078 7.773 1 98.56 24 GLU B O 1
ATOM 3108 N N . SER B 1 25 ? -5.617 29.359 6.727 1 98.75 25 SER B N 1
ATOM 3109 C CA . SER B 1 25 ? -6.375 28.953 7.91 1 98.75 25 SER B CA 1
ATOM 3110 C C . SER B 1 25 ? -5.445 28.484 9.023 1 98.75 25 SER B C 1
ATOM 3112 O O . SER B 1 25 ? -5.68 28.781 10.195 1 98.75 25 SER B O 1
ATOM 3114 N N . LEU B 1 26 ? -4.371 27.734 8.633 1 98.69 26 LEU B N 1
ATOM 3115 C CA . LEU B 1 26 ? -3.412 27.25 9.617 1 98.69 26 LEU B CA 1
ATOM 3116 C C . LEU B 1 26 ? -2.695 28.406 10.297 1 98.69 26 LEU B C 1
ATOM 3118 O O . LEU B 1 26 ? -2.568 28.438 11.523 1 98.69 26 LEU B O 1
ATOM 3122 N N . ILE B 1 27 ? -2.256 29.375 9.523 1 98 27 ILE B N 1
ATOM 3123 C CA . ILE B 1 27 ? -1.468 30.5 10.039 1 98 27 ILE B CA 1
ATOM 3124 C C . ILE B 1 27 ? -2.357 31.406 10.875 1 98 27 ILE B C 1
ATOM 3126 O O . ILE B 1 27 ? -1.879 32.094 11.789 1 98 27 ILE B O 1
ATOM 3130 N N . SER B 1 28 ? -3.643 31.375 10.609 1 97.94 28 SER B N 1
ATOM 3131 C CA . SER B 1 28 ? -4.59 32.188 11.352 1 97.94 28 SER B CA 1
ATOM 3132 C C . SER B 1 28 ? -5.16 31.438 12.547 1 97.94 28 SER B C 1
ATOM 3134 O O . SER B 1 28 ? -6.113 31.891 13.188 1 97.94 28 SER B O 1
ATOM 3136 N N . ALA B 1 29 ? -4.691 30.203 12.789 1 97.56 29 ALA B N 1
ATOM 3137 C CA . ALA B 1 29 ? -5.051 29.375 13.938 1 97.56 29 ALA B CA 1
ATOM 3138 C C . ALA B 1 29 ? -6.539 29.047 13.922 1 97.56 29 ALA B C 1
ATOM 3140 O O . ALA B 1 29 ? -7.188 29.031 14.977 1 97.56 29 ALA B O 1
ATOM 3141 N N . LYS B 1 30 ? -7.086 28.844 12.781 1 98.12 30 LYS B N 1
ATOM 3142 C CA . LYS B 1 30 ? -8.484 28.438 12.656 1 98.12 30 LYS B CA 1
ATOM 3143 C C . LYS B 1 30 ? -8.656 26.938 12.891 1 98.12 30 LYS B C 1
ATOM 3145 O O . LYS B 1 30 ? -7.707 26.172 12.75 1 98.12 30 LYS B O 1
ATOM 3150 N N . VAL B 1 31 ? -9.859 26.562 13.297 1 98.31 31 VAL B N 1
ATOM 3151 C CA . VAL B 1 31 ? -10.227 25.156 13.5 1 98.31 31 VAL B CA 1
ATOM 3152 C C . VAL B 1 31 ? -11.367 24.781 12.562 1 98.31 31 VAL B C 1
ATOM 3154 O O . VAL B 1 31 ? -12.414 25.422 12.555 1 98.31 31 VAL B O 1
ATOM 3157 N N . GLY B 1 32 ? -11.086 23.734 11.727 1 98.19 32 GLY B N 1
ATOM 3158 C CA . GLY B 1 32 ? -12.047 23.328 10.711 1 98.19 32 GLY B CA 1
ATOM 3159 C C . GLY B 1 32 ? -12.969 22.219 11.164 1 98.19 32 GLY B C 1
ATOM 3160 O O . GLY B 1 32 ? -13.648 21.594 10.344 1 98.19 32 GLY B O 1
ATOM 3161 N N . LEU B 1 33 ? -13.102 21.922 12.445 1 98.12 33 LEU B N 1
ATOM 3162 C CA . LEU B 1 33 ? -13.891 20.828 13.016 1 98.12 33 LEU B CA 1
ATOM 3163 C C . LEU B 1 33 ? -15.258 21.344 13.484 1 98.12 33 LEU B C 1
ATOM 3165 O O . LEU B 1 33 ? -15.359 22.438 14.047 1 98.12 33 LEU B O 1
ATOM 3169 N N . LYS B 1 34 ? -16.297 20.578 13.148 1 97.19 34 LYS B N 1
ATOM 3170 C CA . LYS B 1 34 ? -17.656 21 13.477 1 97.19 34 LYS B CA 1
ATOM 3171 C C . LYS B 1 34 ? -18.5 19.812 13.922 1 97.19 34 LYS B C 1
ATOM 3173 O O . LYS B 1 34 ? -18.266 18.672 13.492 1 97.19 34 LYS B O 1
ATOM 3178 N N . TYR B 1 35 ? -19.453 20.109 14.766 1 97.62 35 TYR B N 1
ATOM 3179 C CA . TYR B 1 35 ? -20.422 19.094 15.164 1 97.62 35 TYR B CA 1
ATOM 3180 C C . TYR B 1 35 ? -21.328 18.719 13.992 1 97.62 35 TYR B C 1
ATOM 3182 O O . TYR B 1 35 ? -21.812 19.594 13.266 1 97.62 35 TYR B O 1
ATOM 3190 N N . ASN B 1 36 ? -21.406 17.453 13.758 1 97.31 36 ASN B N 1
ATOM 3191 C CA . ASN B 1 36 ? -22.281 16.906 12.727 1 97.31 36 ASN B CA 1
ATOM 3192 C C . ASN B 1 36 ? -23.531 16.266 13.344 1 97.31 36 ASN B C 1
ATOM 3194 O O . ASN B 1 36 ? -23.438 15.25 14.023 1 97.31 36 ASN B O 1
ATOM 3198 N N . ASN B 1 37 ? -24.688 16.797 13.031 1 96.25 37 ASN B N 1
ATOM 3199 C CA . ASN B 1 37 ? -25.938 16.375 13.656 1 96.25 37 ASN B CA 1
ATOM 3200 C C . ASN B 1 37 ? -26.281 14.93 13.312 1 96.25 37 ASN B C 1
ATOM 3202 O O . ASN B 1 37 ? -26.812 14.195 14.156 1 96.25 37 ASN B O 1
ATOM 3206 N N . ALA B 1 38 ? -26.031 14.539 12.109 1 94.56 38 ALA B N 1
ATOM 3207 C CA . ALA B 1 38 ? -26.359 13.188 11.664 1 94.56 38 ALA B CA 1
ATOM 3208 C C . ALA B 1 38 ? -25.484 12.148 12.352 1 94.56 38 ALA B C 1
ATOM 3210 O O . ALA B 1 38 ? -25.938 11.039 12.641 1 94.56 38 ALA B O 1
ATOM 3211 N N . LEU B 1 39 ? -24.266 12.523 12.617 1 95.88 39 LEU B N 1
ATOM 3212 C CA . LEU B 1 39 ? -23.312 11.602 13.211 1 95.88 39 LEU B CA 1
ATOM 3213 C C . LEU B 1 39 ? -23.234 11.773 14.719 1 95.88 39 LEU B C 1
ATOM 3215 O O . LEU B 1 39 ? -22.672 10.938 15.422 1 95.88 39 LEU B O 1
ATOM 3219 N N . LYS B 1 40 ? -23.75 12.812 15.25 1 95.19 40 LYS B N 1
ATOM 3220 C CA . LYS B 1 40 ? -23.859 13.141 16.672 1 95.19 40 LYS B CA 1
ATOM 3221 C C . LYS B 1 40 ? -22.484 13.219 17.328 1 95.19 40 LYS B C 1
ATOM 3223 O O . LYS B 1 40 ? -22.281 12.695 18.422 1 95.19 40 LYS B O 1
ATOM 3228 N N . THR B 1 41 ? -21.547 13.742 16.578 1 97.31 41 THR B N 1
ATOM 3229 C CA . THR B 1 41 ? -20.188 13.961 17.078 1 97.31 41 THR B CA 1
ATOM 3230 C C . THR B 1 41 ? -19.484 15.031 16.25 1 97.31 41 THR B C 1
ATOM 3232 O O . THR B 1 41 ? -20 15.477 15.227 1 97.31 41 THR B O 1
ATOM 3235 N N . ILE B 1 42 ? -18.406 15.562 16.75 1 98.25 42 ILE B N 1
ATOM 3236 C CA . ILE B 1 42 ? -17.578 16.516 16.016 1 98.25 42 ILE B CA 1
ATOM 3237 C C . ILE B 1 42 ? -16.734 15.773 14.977 1 98.25 42 ILE B C 1
ATOM 3239 O O . ILE B 1 42 ? -16.109 14.758 15.281 1 98.25 42 ILE B O 1
ATOM 3243 N N . VAL B 1 43 ? -16.719 16.234 13.727 1 98.62 43 VAL B N 1
ATOM 3244 C CA . VAL B 1 43 ? -15.93 15.648 12.641 1 98.62 43 VAL B CA 1
ATOM 3245 C C . VAL B 1 43 ? -15.328 16.766 11.781 1 98.62 43 VAL B C 1
ATOM 3247 O O . VAL B 1 43 ? -15.703 17.922 11.914 1 98.62 43 VAL B O 1
ATOM 3250 N N . GLY B 1 44 ? -14.289 16.422 11.039 1 98.69 44 GLY B N 1
ATOM 3251 C CA . GLY B 1 44 ? -13.727 17.297 10.039 1 98.69 44 GLY B CA 1
ATOM 3252 C C . GLY B 1 44 ? -14.125 16.922 8.625 1 98.69 44 GLY B C 1
ATOM 3253 O O . GLY B 1 44 ? -13.344 16.328 7.891 1 98.69 44 GLY B O 1
ATOM 3254 N N . CYS B 1 45 ? -15.289 17.375 8.141 1 98.25 45 CYS B N 1
ATOM 3255 C CA . CYS B 1 45 ? -15.781 17.125 6.793 1 98.25 45 CYS B CA 1
ATOM 3256 C C . CYS B 1 45 ? -15.375 18.25 5.848 1 98.25 45 CYS B C 1
ATOM 3258 O O . CYS B 1 45 ? -15.328 19.422 6.242 1 98.25 45 CYS B O 1
ATOM 3260 N N . ILE B 1 46 ? -15.047 17.859 4.648 1 98.56 46 ILE B N 1
ATOM 3261 C CA . ILE B 1 46 ? -14.852 18.875 3.613 1 98.56 46 ILE B CA 1
ATOM 3262 C C . ILE B 1 46 ? -16.203 19.484 3.227 1 98.56 46 ILE B C 1
ATOM 3264 O O . ILE B 1 46 ? -17.125 18.75 2.859 1 98.56 46 ILE B O 1
ATOM 3268 N N . PRO B 1 47 ? -16.344 20.797 3.33 1 97.88 47 PRO B N 1
ATOM 3269 C CA . PRO B 1 47 ? -17.625 21.406 2.965 1 97.88 47 PRO B CA 1
ATOM 3270 C C . PRO B 1 47 ? -18 21.156 1.506 1 97.88 47 PRO B C 1
ATOM 3272 O O . PRO B 1 47 ? -17.188 21.344 0.609 1 97.88 47 PRO B O 1
ATOM 3275 N N . GLU B 1 48 ? -19.219 20.688 1.316 1 96.62 48 GLU B N 1
ATOM 3276 C CA . GLU B 1 48 ? -19.734 20.438 -0.031 1 96.62 48 GLU B CA 1
ATOM 3277 C C . GLU B 1 48 ? -20.578 21.609 -0.517 1 96.62 48 GLU B C 1
ATOM 3279 O O . GLU B 1 48 ? -21.312 22.219 0.27 1 96.62 48 GLU B O 1
ATOM 3284 N N . GLY B 1 49 ? -20.469 21.938 -1.724 1 96 49 GLY B N 1
ATOM 3285 C CA . GLY B 1 49 ? -21.219 23.016 -2.344 1 96 49 GLY B CA 1
ATOM 3286 C C . GLY B 1 49 ? -20.656 23.438 -3.688 1 96 49 GLY B C 1
ATOM 3287 O O . GLY B 1 49 ? -19.875 22.703 -4.301 1 96 49 GLY B O 1
ATOM 3288 N N . THR B 1 50 ? -21.047 24.594 -4.191 1 93.88 50 THR B N 1
ATOM 3289 C CA . THR B 1 50 ? -20.641 25.031 -5.527 1 93.88 50 THR B CA 1
ATOM 3290 C C . THR B 1 50 ? -19.688 26.219 -5.449 1 93.88 50 THR B C 1
ATOM 3292 O O . THR B 1 50 ? -19.156 26.656 -6.469 1 93.88 50 THR B O 1
ATOM 3295 N N . ALA B 1 51 ? -19.422 26.625 -4.211 1 93.75 51 ALA B N 1
ATOM 3296 C CA . ALA B 1 51 ? -18.453 27.719 -4.07 1 93.75 51 ALA B CA 1
ATOM 3297 C C . ALA B 1 51 ? -17.031 27.25 -4.379 1 93.75 51 ALA B C 1
ATOM 3299 O O . ALA B 1 51 ? -16.75 26.047 -4.309 1 93.75 51 ALA B O 1
ATOM 3300 N N . PRO B 1 52 ? -16.141 28.156 -4.754 1 90.56 52 PRO B N 1
ATOM 3301 C CA . PRO B 1 52 ? -14.789 27.781 -5.168 1 90.56 52 PRO B CA 1
ATOM 3302 C C . PRO B 1 52 ? -14.031 27.016 -4.082 1 90.56 52 PRO B C 1
ATOM 3304 O O . PRO B 1 52 ? -13.148 26.219 -4.395 1 90.56 52 PRO B O 1
ATOM 3307 N N . ASP B 1 53 ? -14.359 27.234 -2.887 1 94.12 53 ASP B N 1
ATOM 3308 C CA . ASP B 1 53 ? -13.633 26.594 -1.797 1 94.12 53 ASP B CA 1
ATOM 3309 C C . ASP B 1 53 ? -14.375 25.359 -1.286 1 94.12 53 ASP B C 1
ATOM 3311 O O . ASP B 1 53 ? -14.016 24.797 -0.249 1 94.12 53 ASP B O 1
ATOM 3315 N N . GLN B 1 54 ? -15.375 24.953 -2.02 1 96.81 54 GLN B N 1
ATOM 3316 C CA . GLN B 1 54 ? -16.188 23.812 -1.598 1 96.81 54 GLN B CA 1
ATOM 3317 C C . GLN B 1 54 ? -16.031 22.641 -2.561 1 96.81 54 GLN B C 1
ATOM 3319 O O . GLN B 1 54 ? -15.625 22.828 -3.711 1 96.81 54 GLN B O 1
ATOM 3324 N N . LEU B 1 55 ? -16.172 21.469 -2.012 1 96.44 55 LEU B N 1
ATOM 3325 C CA . LEU B 1 55 ? -16.188 20.266 -2.834 1 96.44 55 LEU B CA 1
ATOM 3326 C C . LEU B 1 55 ? -17.438 20.234 -3.715 1 96.44 55 LEU B C 1
ATOM 3328 O O . LEU B 1 55 ? -18.547 20 -3.223 1 96.44 55 LEU B O 1
ATOM 3332 N N . ASP B 1 56 ? -17.25 20.438 -4.996 1 94.25 56 ASP B N 1
ATOM 3333 C CA . ASP B 1 56 ? -18.359 20.453 -5.945 1 94.25 56 ASP B CA 1
ATOM 3334 C C . ASP B 1 56 ? -18.516 19.109 -6.648 1 94.25 56 ASP B C 1
ATOM 3336 O O . ASP B 1 56 ? -17.891 18.875 -7.684 1 94.25 56 ASP B O 1
ATOM 3340 N N . LEU B 1 57 ? -19.344 18.297 -6.184 1 90.44 57 LEU B N 1
ATOM 3341 C CA . LEU B 1 57 ? -19.562 16.953 -6.711 1 90.44 57 LEU B CA 1
ATOM 3342 C C . LEU B 1 57 ? -20.375 17 -8 1 90.44 57 LEU B C 1
ATOM 3344 O O . LEU B 1 57 ? -20.422 16.016 -8.75 1 90.44 57 LEU B O 1
ATOM 3348 N N . SER B 1 58 ? -21.016 18.094 -8.289 1 89.44 58 SER B N 1
ATOM 3349 C CA . SER B 1 58 ? -21.844 18.219 -9.484 1 89.44 58 SER B CA 1
ATOM 3350 C C . SER B 1 58 ? -21 18.25 -10.75 1 89.44 58 SER B C 1
ATOM 3352 O O . SER B 1 58 ? -21.516 18.078 -11.852 1 89.44 58 SER B O 1
ATOM 3354 N N . LYS B 1 59 ? -19.766 18.422 -10.484 1 87.94 59 LYS B N 1
ATOM 3355 C CA . LYS B 1 59 ? -18.844 18.406 -11.617 1 87.94 59 LYS B CA 1
ATOM 3356 C C . LYS B 1 59 ? -18.766 17.031 -12.25 1 87.94 59 LYS B C 1
ATOM 3358 O O . LYS B 1 59 ? -18.281 16.875 -13.375 1 87.94 59 LYS B O 1
ATOM 3363 N N . TRP B 1 60 ? -19.172 15.977 -11.523 1 90.25 60 TRP B N 1
ATOM 3364 C CA . TRP B 1 60 ? -19.219 14.609 -12.039 1 90.25 60 TRP B CA 1
ATOM 3365 C C . TRP B 1 60 ? -20.656 14.148 -12.242 1 90.25 60 TRP B C 1
ATOM 3367 O O . TRP B 1 60 ? -21.469 14.188 -11.312 1 90.25 60 TRP B O 1
ATOM 3377 N N . PRO B 1 61 ? -20.922 13.781 -13.508 1 91.69 61 PRO B N 1
ATOM 3378 C CA . PRO B 1 61 ? -22.25 13.18 -13.703 1 91.69 61 PRO B CA 1
ATOM 3379 C C . PRO B 1 61 ? -22.516 12.023 -12.75 1 91.69 61 PRO B C 1
ATOM 3381 O O . PRO B 1 61 ? -21.578 11.367 -12.289 1 91.69 61 PRO B O 1
ATOM 3384 N N . LYS B 1 62 ? -23.766 11.789 -12.531 1 88 62 LYS B N 1
ATOM 3385 C CA . LYS B 1 62 ? -24.203 10.766 -11.594 1 88 62 LYS B CA 1
ATOM 3386 C C . LYS B 1 62 ? -23.609 9.406 -11.953 1 88 62 LYS B C 1
ATOM 3388 O O . LYS B 1 62 ? -23.234 8.625 -11.07 1 88 62 LYS B O 1
ATOM 3393 N N . GLY B 1 63 ? -23.594 9.125 -13.164 1 89.06 63 GLY B N 1
ATOM 3394 C CA . GLY B 1 63 ? -23.047 7.855 -13.625 1 89.06 63 GLY B CA 1
ATOM 3395 C C . GLY B 1 63 ? -21.578 7.672 -13.266 1 89.06 63 GLY B C 1
ATOM 3396 O O . GLY B 1 63 ? -21.156 6.574 -12.891 1 89.06 63 GLY B O 1
ATOM 3397 N N . GLU B 1 64 ? -20.828 8.719 -13.32 1 89.88 64 GLU B N 1
ATOM 3398 C CA . GLU B 1 64 ? -19.406 8.672 -12.969 1 89.88 64 GLU B CA 1
ATOM 3399 C C . GLU B 1 64 ? -19.203 8.555 -11.461 1 89.88 64 GLU B C 1
ATOM 3401 O O . GLU B 1 64 ? -18.312 7.836 -11 1 89.88 64 GLU B O 1
ATOM 3406 N N . ARG B 1 65 ? -20 9.266 -10.781 1 91.44 65 ARG B N 1
ATOM 3407 C CA . ARG B 1 65 ? -19.906 9.258 -9.32 1 91.44 65 ARG B CA 1
ATOM 3408 C C . ARG B 1 65 ? -20.172 7.871 -8.758 1 91.44 65 ARG B C 1
ATOM 3410 O O . ARG B 1 65 ? -19.594 7.488 -7.734 1 91.44 65 ARG B O 1
ATOM 3417 N N . ARG B 1 66 ? -21 7.109 -9.406 1 90.69 66 ARG B N 1
ATOM 3418 C CA . ARG B 1 66 ? -21.344 5.77 -8.945 1 90.69 66 ARG B CA 1
ATOM 3419 C C . ARG B 1 66 ? -20.188 4.805 -9.141 1 90.69 66 ARG B C 1
ATOM 3421 O O . ARG B 1 66 ? -20.125 3.756 -8.492 1 90.69 66 ARG B O 1
ATOM 3428 N N . LYS B 1 67 ? -19.234 5.168 -9.977 1 92.75 67 LYS B N 1
ATOM 3429 C CA . LYS B 1 67 ? -18.125 4.289 -10.32 1 92.75 67 LYS B CA 1
ATOM 3430 C C . LYS B 1 67 ? -16.922 4.535 -9.414 1 92.75 67 LYS B C 1
ATOM 3432 O O . LYS B 1 67 ? -15.977 3.748 -9.398 1 92.75 67 LYS B O 1
ATOM 3437 N N . MET B 1 68 ? -17.047 5.613 -8.602 1 95.62 68 MET B N 1
ATOM 3438 C CA . MET B 1 68 ? -15.883 6.031 -7.844 1 95.62 68 MET B CA 1
ATOM 3439 C C . MET B 1 68 ? -16.219 6.156 -6.359 1 95.62 68 MET B C 1
ATOM 3441 O O . MET B 1 68 ? -17.312 6.578 -5.996 1 95.62 68 MET B O 1
ATOM 3445 N N . SER B 1 69 ? -15.25 5.75 -5.57 1 96.12 69 SER B N 1
ATOM 3446 C CA . SER B 1 69 ? -15.359 6.059 -4.148 1 96.12 69 SER B CA 1
ATOM 3447 C C . SER B 1 69 ? -15.148 7.543 -3.887 1 96.12 69 SER B C 1
ATOM 3449 O O . SER B 1 69 ? -14.586 8.258 -4.727 1 96.12 69 SER B O 1
ATOM 3451 N N . ARG B 1 70 ? -15.617 8.016 -2.734 1 96.31 70 ARG B N 1
ATOM 3452 C CA . ARG B 1 70 ? -15.359 9.391 -2.33 1 96.31 70 ARG B CA 1
ATOM 3453 C C . ARG B 1 70 ? -13.867 9.695 -2.328 1 96.31 70 ARG B C 1
ATOM 3455 O O . ARG B 1 70 ? -13.438 10.758 -2.785 1 96.31 70 ARG B O 1
ATOM 3462 N N . GLY B 1 71 ? -13.031 8.742 -1.828 1 97.25 71 GLY B N 1
ATOM 3463 C CA . GLY B 1 71 ? -11.594 8.914 -1.854 1 97.25 71 GLY B CA 1
ATOM 3464 C C . GLY B 1 71 ? -11.047 9.164 -3.248 1 97.25 71 GLY B C 1
ATOM 3465 O O . GLY B 1 71 ? -10.164 10 -3.436 1 97.25 71 GLY B O 1
ATOM 3466 N N . SER B 1 72 ? -11.547 8.438 -4.227 1 97.5 72 SER B N 1
ATOM 3467 C CA . SER B 1 72 ? -11.102 8.602 -5.605 1 97.5 72 SER B CA 1
ATOM 3468 C C . SER B 1 72 ? -11.469 9.977 -6.148 1 97.5 72 SER B C 1
ATOM 3470 O O . SER B 1 72 ? -10.688 10.594 -6.871 1 97.5 72 SER B O 1
ATOM 3472 N N . LEU B 1 73 ? -12.656 10.43 -5.828 1 97.31 73 LEU B N 1
ATOM 3473 C CA . LEU B 1 73 ? -13.086 11.75 -6.27 1 97.31 73 LEU B CA 1
ATOM 3474 C C . LEU B 1 73 ? -12.211 12.836 -5.668 1 97.31 73 LEU B C 1
ATOM 3476 O O . LEU B 1 73 ? -11.805 13.773 -6.363 1 97.31 73 LEU B O 1
ATOM 3480 N N . LEU B 1 74 ? -11.906 12.711 -4.371 1 98.19 74 LEU B N 1
ATOM 3481 C CA . LEU B 1 74 ? -11.023 13.672 -3.711 1 98.19 74 LEU B CA 1
ATOM 3482 C C . LEU B 1 74 ? -9.648 13.68 -4.359 1 98.19 74 LEU B C 1
ATOM 3484 O O . LEU B 1 74 ? -9.047 14.734 -4.539 1 98.19 74 LEU B O 1
ATOM 3488 N N . ALA B 1 75 ? -9.172 12.492 -4.723 1 98.56 75 ALA B N 1
ATOM 3489 C CA . ALA B 1 75 ? -7.863 12.367 -5.355 1 98.56 75 ALA B CA 1
ATOM 3490 C C . ALA B 1 75 ? -7.828 13.102 -6.691 1 98.56 75 ALA B C 1
ATOM 3492 O O . ALA B 1 75 ? -6.832 13.758 -7.02 1 98.56 75 ALA B O 1
ATOM 3493 N N . LEU B 1 76 ? -8.844 12.977 -7.453 1 97.94 76 LEU B N 1
ATOM 3494 C CA . LEU B 1 76 ? -8.898 13.625 -8.758 1 97.94 76 LEU B CA 1
ATOM 3495 C C . LEU B 1 76 ? -8.867 15.141 -8.617 1 97.94 76 LEU B C 1
ATOM 3497 O O . LEU B 1 76 ? -8.219 15.828 -9.414 1 97.94 76 LEU B O 1
ATOM 3501 N N . ILE B 1 77 ? -9.555 15.664 -7.598 1 97.75 77 ILE B N 1
ATOM 3502 C CA . ILE B 1 77 ? -9.602 17.094 -7.375 1 97.75 77 ILE B CA 1
ATOM 3503 C C . ILE B 1 77 ? -8.234 17.594 -6.898 1 97.75 77 ILE B C 1
ATOM 3505 O O . ILE B 1 77 ? -7.727 18.609 -7.379 1 97.75 77 ILE B O 1
ATOM 3509 N N . ALA B 1 78 ? -7.641 16.875 -5.98 1 98.69 78 ALA B N 1
ATOM 3510 C CA . ALA B 1 78 ? -6.301 17.219 -5.508 1 98.69 78 ALA B CA 1
ATOM 3511 C C . ALA B 1 78 ? -5.285 17.156 -6.645 1 98.69 78 ALA B C 1
ATOM 3513 O O . ALA B 1 78 ? -4.383 18 -6.727 1 98.69 78 ALA B O 1
ATOM 3514 N N . ALA B 1 79 ? -5.398 16.156 -7.496 1 98.75 79 ALA B N 1
ATOM 3515 C CA . ALA B 1 79 ? -4.492 16 -8.625 1 98.75 79 ALA B CA 1
ATOM 3516 C C . ALA B 1 79 ? -4.578 17.188 -9.57 1 98.75 79 ALA B C 1
ATOM 3518 O O . ALA B 1 79 ? -3.555 17.703 -10.039 1 98.75 79 ALA B O 1
ATOM 3519 N N . GLU B 1 80 ? -5.781 17.578 -9.859 1 97.56 80 GLU B N 1
ATOM 3520 C CA . GLU B 1 80 ? -5.977 18.719 -10.742 1 97.56 80 GLU B CA 1
ATOM 3521 C C . GLU B 1 80 ? -5.262 19.953 -10.203 1 97.56 80 GLU B C 1
ATOM 3523 O O . GLU B 1 80 ? -4.547 20.641 -10.945 1 97.56 80 GLU B O 1
ATOM 3528 N N . GLU B 1 81 ? -5.453 20.219 -8.938 1 98.31 81 GLU B N 1
ATOM 3529 C CA . GLU B 1 81 ? -4.816 21.391 -8.328 1 98.31 81 GLU B CA 1
ATOM 3530 C C . GLU B 1 81 ? -3.295 21.25 -8.344 1 98.31 81 GLU B C 1
ATOM 3532 O O . GLU B 1 81 ? -2.586 22.219 -8.648 1 98.31 81 GLU B O 1
ATOM 3537 N N . ALA B 1 82 ? -2.746 20.094 -7.977 1 98.88 82 ALA B N 1
ATOM 3538 C CA . ALA B 1 82 ? -1.304 19.875 -7.906 1 98.88 82 ALA B CA 1
ATOM 3539 C C . ALA B 1 82 ? -0.657 20.062 -9.281 1 98.88 82 ALA B C 1
ATOM 3541 O O . ALA B 1 82 ? 0.41 20.672 -9.391 1 98.88 82 ALA B O 1
ATOM 3542 N N . ILE B 1 83 ? -1.284 19.5 -10.305 1 98.75 83 ILE B N 1
ATOM 3543 C CA . ILE B 1 83 ? -0.762 19.594 -11.664 1 98.75 83 ILE B CA 1
ATOM 3544 C C . ILE B 1 83 ? -0.762 21.047 -12.125 1 98.75 83 ILE B C 1
ATOM 3546 O O . ILE B 1 83 ? 0.235 21.531 -12.664 1 98.75 83 ILE B O 1
ATOM 3550 N N . LYS B 1 84 ? -1.886 21.719 -11.891 1 98.31 84 LYS B N 1
ATOM 3551 C CA . LYS B 1 84 ? -1.967 23.125 -12.242 1 98.31 84 LYS B CA 1
ATOM 3552 C C . LYS B 1 84 ? -0.912 23.938 -11.492 1 98.31 84 LYS B C 1
ATOM 3554 O O . LYS B 1 84 ? -0.24 24.781 -12.086 1 98.31 84 LYS B O 1
ATOM 3559 N N . ASP B 1 85 ? -0.784 23.688 -10.258 1 98.75 85 ASP B N 1
ATOM 3560 C CA . ASP B 1 85 ? 0.171 24.391 -9.422 1 98.75 85 ASP B CA 1
ATOM 3561 C C . ASP B 1 85 ? 1.603 24.172 -9.898 1 98.75 85 ASP B C 1
ATOM 3563 O O . ASP B 1 85 ? 2.441 25.078 -9.82 1 98.75 85 ASP B O 1
ATOM 3567 N N . SER B 1 86 ? 1.946 23.016 -10.336 1 98.56 86 SER B N 1
ATOM 3568 C CA . SER B 1 86 ? 3.299 22.656 -10.742 1 98.56 86 SER B CA 1
ATOM 3569 C C . SER B 1 86 ? 3.67 23.297 -12.07 1 98.56 86 SER B C 1
ATOM 3571 O O . SER B 1 86 ? 4.852 23.422 -12.398 1 98.56 86 SER B O 1
ATOM 3573 N N . GLY B 1 87 ? 2.666 23.578 -12.875 1 98.06 87 GLY B N 1
ATOM 3574 C CA . GLY B 1 87 ? 2.926 24.109 -14.203 1 98.06 87 GLY B CA 1
ATOM 3575 C C . GLY B 1 87 ? 3.256 23.031 -15.227 1 98.06 87 GLY B C 1
ATOM 3576 O O . GLY B 1 87 ? 3.686 23.344 -16.344 1 98.06 87 GLY B O 1
ATOM 3577 N N . LEU B 1 88 ? 3.076 21.781 -14.883 1 97.19 88 LEU B N 1
ATOM 3578 C CA . LEU B 1 88 ? 3.307 20.703 -15.844 1 97.19 88 LEU B CA 1
ATOM 3579 C C . LEU B 1 88 ? 2.326 20.797 -17.016 1 97.19 88 LEU B C 1
ATOM 3581 O O . LEU B 1 88 ? 1.161 21.141 -16.812 1 97.19 88 LEU B O 1
ATOM 3585 N N . GLU B 1 89 ? 2.838 20.422 -18.156 1 95.69 89 GLU B N 1
ATOM 3586 C CA . GLU B 1 89 ? 2.021 20.391 -19.359 1 95.69 89 GLU B CA 1
ATOM 3587 C C . GLU B 1 89 ? 1.633 18.969 -19.734 1 95.69 89 GLU B C 1
ATOM 3589 O O . GLU B 1 89 ? 2.127 18 -19.141 1 95.69 89 GLU B O 1
ATOM 3594 N N . GLU B 1 90 ? 0.761 18.875 -20.625 1 93.75 90 GLU B N 1
ATOM 3595 C CA . GLU B 1 90 ? 0.266 17.562 -21.062 1 93.75 90 GLU B CA 1
ATOM 3596 C C . GLU B 1 90 ? 1.413 16.656 -21.484 1 93.75 90 GLU B C 1
ATOM 3598 O O . GLU B 1 90 ? 1.384 15.445 -21.219 1 93.75 90 GLU B O 1
ATOM 3603 N N . LYS B 1 91 ? 2.352 17.172 -22.094 1 92.56 91 LYS B N 1
ATOM 3604 C CA . LYS B 1 91 ? 3.477 16.391 -22.609 1 92.56 91 LYS B CA 1
ATOM 3605 C C . LYS B 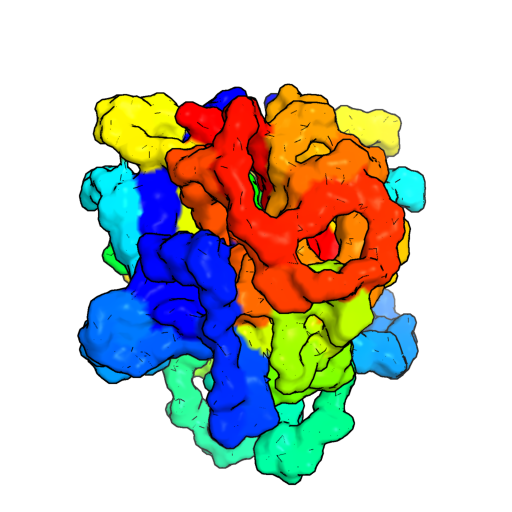1 91 ? 4.289 15.797 -21.469 1 92.56 91 LYS B C 1
ATOM 3607 O O . LYS B 1 91 ? 4.973 14.781 -21.641 1 92.56 91 LYS B O 1
ATOM 3612 N N . ASP B 1 92 ? 4.223 16.391 -20.312 1 94.38 92 ASP B N 1
ATOM 3613 C CA . ASP B 1 92 ? 4.992 15.945 -19.156 1 94.38 92 ASP B CA 1
ATOM 3614 C C . ASP B 1 92 ? 4.285 14.797 -18.438 1 94.38 92 ASP B C 1
ATOM 3616 O O . ASP B 1 92 ? 4.898 14.086 -17.641 1 94.38 92 ASP B O 1
ATOM 3620 N N . LEU B 1 93 ? 3.023 14.617 -18.719 1 97.12 93 LEU B N 1
ATOM 3621 C CA . LEU B 1 93 ? 2.182 13.766 -17.875 1 97.12 93 LEU B CA 1
ATOM 3622 C C . LEU B 1 93 ? 2.328 12.297 -18.281 1 97.12 93 LEU B C 1
ATOM 3624 O O . LEU B 1 93 ? 2.197 11.406 -17.438 1 97.12 93 LEU B O 1
ATOM 3628 N N . LEU B 1 94 ? 2.627 11.953 -19.484 1 96.19 94 LEU B N 1
ATOM 3629 C CA . LEU B 1 94 ? 2.643 10.578 -19.984 1 96.19 94 LEU B CA 1
ATOM 3630 C C . LEU B 1 94 ? 3.629 9.727 -19.188 1 96.19 94 LEU B C 1
ATOM 3632 O O . LEU B 1 94 ? 3.312 8.602 -18.812 1 96.19 94 LEU B O 1
ATOM 3636 N N . GLU B 1 95 ? 4.785 10.266 -18.906 1 94.69 95 GLU B N 1
ATOM 3637 C CA . GLU B 1 95 ? 5.816 9.484 -18.234 1 94.69 95 GLU B CA 1
ATOM 3638 C C . GLU B 1 95 ? 5.77 9.688 -16.719 1 94.69 95 GLU B C 1
ATOM 3640 O O . GLU B 1 95 ? 6.543 9.07 -15.984 1 94.69 95 GLU B O 1
ATOM 3645 N N . THR B 1 96 ? 4.875 10.547 -16.266 1 98.25 96 THR B N 1
ATOM 3646 C CA . THR B 1 96 ? 4.73 10.797 -14.836 1 98.25 96 THR B CA 1
ATOM 3647 C C . THR B 1 96 ? 4.117 9.586 -14.141 1 98.25 96 THR B C 1
ATOM 3649 O O . THR B 1 96 ? 3.199 8.953 -14.672 1 98.25 96 THR B O 1
ATOM 3652 N N . GLY B 1 97 ? 4.676 9.188 -13.023 1 98.62 97 GLY B N 1
ATOM 3653 C CA . GLY B 1 97 ? 4.09 8.133 -12.219 1 98.62 97 GLY B CA 1
ATOM 3654 C C . GLY B 1 97 ? 3.162 8.648 -11.141 1 98.62 97 GLY B C 1
ATOM 3655 O O . GLY B 1 97 ? 3.078 9.859 -10.914 1 98.62 97 GLY B O 1
ATOM 3656 N N . VAL B 1 98 ? 2.438 7.754 -10.547 1 98.88 98 VAL B N 1
ATOM 3657 C CA . VAL B 1 98 ? 1.569 8.078 -9.422 1 98.88 98 VAL B CA 1
ATOM 3658 C C . VAL B 1 98 ? 1.864 7.141 -8.258 1 98.88 98 VAL B C 1
ATOM 3660 O O . VAL B 1 98 ? 2.168 5.961 -8.461 1 98.88 98 VAL B O 1
ATOM 3663 N N . ASP B 1 99 ? 1.896 7.621 -7.09 1 98.88 99 ASP B N 1
ATOM 3664 C CA . ASP B 1 99 ? 1.87 6.875 -5.836 1 98.88 99 ASP B CA 1
ATOM 3665 C C . ASP B 1 99 ? 0.87 7.484 -4.855 1 98.88 99 ASP B C 1
ATOM 3667 O O . ASP B 1 99 ? 1.22 8.367 -4.074 1 98.88 99 ASP B O 1
ATOM 3671 N N . ILE B 1 100 ? -0.36 6.988 -4.914 1 98.94 100 ILE B N 1
ATOM 3672 C CA . ILE B 1 100 ? -1.472 7.535 -4.145 1 98.94 100 ILE B CA 1
ATOM 3673 C C . ILE B 1 100 ? -2.08 6.441 -3.27 1 98.94 100 ILE B C 1
ATOM 3675 O O . ILE B 1 100 ? -2.555 5.422 -3.775 1 98.94 100 ILE B O 1
ATOM 3679 N N . GLY B 1 101 ? -2.016 6.676 -1.953 1 98.5 101 GLY B N 1
ATOM 3680 C CA . GLY B 1 101 ? -2.535 5.688 -1.021 1 98.5 101 GLY B CA 1
ATOM 3681 C C . GLY B 1 101 ? -3.873 6.082 -0.423 1 98.5 101 GLY B C 1
ATOM 3682 O O . GLY B 1 101 ? -4.277 7.242 -0.501 1 98.5 101 GLY B O 1
ATOM 3683 N N . MET B 1 102 ? -4.551 5.172 0.109 1 98.31 102 MET B N 1
ATOM 3684 C CA . MET B 1 102 ? -5.777 5.293 0.892 1 98.31 102 MET B CA 1
ATOM 3685 C C . MET B 1 102 ? -5.855 4.199 1.955 1 98.31 102 MET B C 1
ATOM 3687 O O . MET B 1 102 ? -5.496 3.051 1.697 1 98.31 102 MET B O 1
ATOM 3691 N N . GLY B 1 103 ? -6.301 4.555 3.109 1 96.75 103 GLY B N 1
ATOM 3692 C CA . GLY B 1 103 ? -6.188 3.643 4.234 1 96.75 103 GLY B CA 1
ATOM 3693 C C . GLY B 1 103 ? -7.398 2.746 4.402 1 96.75 103 GLY B C 1
ATOM 3694 O O . GLY B 1 103 ? -7.273 1.594 4.82 1 96.75 103 GLY B O 1
ATOM 3695 N N . ILE B 1 104 ? -8.562 3.236 4.102 1 97.69 104 ILE B N 1
ATOM 3696 C CA . ILE B 1 104 ? -9.781 2.512 4.473 1 97.69 104 ILE B CA 1
ATOM 3697 C C . ILE B 1 104 ? -10.68 2.357 3.248 1 97.69 104 ILE B C 1
ATOM 3699 O O . ILE B 1 104 ? -10.922 3.324 2.521 1 97.69 104 ILE B O 1
ATOM 3703 N N . ALA B 1 105 ? -11.148 1.136 3.053 1 97.25 105 ALA B N 1
ATOM 3704 C CA . ALA B 1 105 ? -12.039 0.825 1.938 1 97.25 105 ALA B CA 1
ATOM 3705 C C . ALA B 1 105 ? -13.398 1.481 2.125 1 97.25 105 ALA B C 1
ATOM 3707 O O . ALA B 1 105 ? -13.68 2.055 3.18 1 97.25 105 ALA B O 1
ATOM 3708 N N . ASP B 1 106 ? -14.234 1.466 1.094 1 97.5 106 ASP B N 1
ATOM 3709 C CA . ASP B 1 106 ? -15.586 2.01 1.115 1 97.5 106 ASP B CA 1
ATOM 3710 C C . ASP B 1 106 ? -16.5 1.165 1.996 1 97.5 106 ASP B C 1
ATOM 3712 O O . ASP B 1 106 ? -17.25 0.313 1.496 1 97.5 106 ASP B O 1
ATOM 3716 N N . LEU B 1 107 ? -16.547 1.483 3.289 1 98.5 107 LEU B N 1
ATOM 3717 C CA . LEU B 1 107 ? -17.234 0.682 4.293 1 98.5 107 LEU B CA 1
ATOM 3718 C C . LEU B 1 107 ? -18.734 0.617 4.004 1 98.5 107 LEU B C 1
ATOM 3720 O O . LEU B 1 107 ? -19.344 -0.441 4.145 1 98.5 107 LEU B O 1
ATOM 3724 N N . GLU B 1 108 ? -19.266 1.706 3.627 1 97.81 108 GLU B N 1
ATOM 3725 C CA . GLU B 1 108 ? -20.703 1.766 3.391 1 97.81 108 GLU B CA 1
ATOM 3726 C C . GLU B 1 108 ? -21.109 0.922 2.182 1 97.81 108 GLU B C 1
ATOM 3728 O O . GLU B 1 108 ? -22.125 0.231 2.209 1 97.81 108 GLU B O 1
ATOM 3733 N N . LEU B 1 109 ? -20.328 1.021 1.126 1 98.19 109 LEU B N 1
ATOM 3734 C CA . LEU B 1 109 ? -20.625 0.205 -0.049 1 98.19 109 LEU B CA 1
ATOM 3735 C C . LEU B 1 109 ? -20.531 -1.28 0.285 1 98.19 109 LEU B C 1
ATOM 3737 O O . LEU B 1 109 ? -21.344 -2.076 -0.189 1 98.19 109 LEU B O 1
ATOM 3741 N N . ILE B 1 110 ? -19.516 -1.673 1.064 1 98.69 110 ILE B N 1
ATOM 3742 C CA . ILE B 1 110 ? -19.344 -3.066 1.466 1 98.69 110 ILE B CA 1
ATOM 3743 C C . ILE B 1 110 ? -20.578 -3.527 2.254 1 98.69 110 ILE B C 1
ATOM 3745 O O . ILE B 1 110 ? -21.109 -4.605 1.994 1 98.69 110 ILE B O 1
ATOM 3749 N N . ALA B 1 111 ? -21 -2.725 3.195 1 98.56 111 ALA B N 1
ATOM 3750 C CA . ALA B 1 111 ? -22.156 -3.045 4.02 1 98.56 111 ALA B CA 1
ATOM 3751 C C . ALA B 1 111 ? -23.406 -3.189 3.162 1 98.56 111 ALA B C 1
ATOM 3753 O O . ALA B 1 111 ? -24.172 -4.145 3.322 1 98.56 111 ALA B O 1
ATOM 3754 N N . GLU B 1 112 ? -23.625 -2.199 2.277 1 98.25 112 GLU B N 1
ATOM 3755 C CA . GLU B 1 112 ? -24.781 -2.207 1.402 1 98.25 112 GLU B CA 1
ATOM 3756 C C . GLU B 1 112 ? -24.812 -3.451 0.52 1 98.25 112 GLU B C 1
ATOM 3758 O O . GLU B 1 112 ? -25.844 -4.113 0.393 1 98.25 112 GLU B O 1
ATOM 3763 N N . SER B 1 113 ? -23.703 -3.766 -0.076 1 98.62 113 SER B N 1
ATOM 3764 C CA . SER B 1 113 ? -23.594 -4.91 -0.974 1 98.62 113 SER B CA 1
ATOM 3765 C C . SER B 1 113 ? -23.797 -6.223 -0.221 1 98.62 113 SER B C 1
ATOM 3767 O O . SER B 1 113 ? -24.453 -7.141 -0.721 1 98.62 113 SER B O 1
ATOM 3769 N N . ALA B 1 114 ? -23.203 -6.305 0.959 1 98.56 114 ALA B N 1
ATOM 3770 C CA . ALA B 1 114 ? -23.359 -7.5 1.784 1 98.56 114 ALA B CA 1
ATOM 3771 C C . ALA B 1 114 ? -24.828 -7.734 2.123 1 98.56 114 ALA B C 1
ATOM 3773 O O . ALA B 1 114 ? -25.297 -8.875 2.143 1 98.56 114 ALA B O 1
ATOM 3774 N N . ASN B 1 115 ? -25.562 -6.688 2.432 1 98.38 115 ASN B N 1
ATOM 3775 C CA . ASN B 1 115 ? -26.969 -6.793 2.754 1 98.38 115 ASN B CA 1
ATOM 3776 C C . ASN B 1 115 ? -27.797 -7.23 1.544 1 98.38 115 ASN B C 1
ATOM 3778 O O . ASN B 1 115 ? -28.75 -8 1.679 1 98.38 115 ASN B O 1
ATOM 3782 N N . LEU B 1 116 ? -27.469 -6.668 0.343 1 98.56 116 LEU B N 1
ATOM 3783 C CA . LEU B 1 116 ? -28.141 -7.109 -0.877 1 98.56 116 LEU B CA 1
ATOM 3784 C C . LEU B 1 116 ? -27.969 -8.609 -1.071 1 98.56 116 LEU B C 1
ATOM 3786 O O . LEU B 1 116 ? -28.938 -9.312 -1.396 1 98.56 116 LEU B O 1
ATOM 3790 N N . ILE B 1 117 ? -26.781 -9.125 -0.856 1 98.25 117 ILE B N 1
ATOM 3791 C CA . ILE B 1 117 ? -26.469 -10.539 -1.034 1 98.25 117 ILE B CA 1
ATOM 3792 C C . ILE B 1 117 ? -27.25 -11.367 -0.013 1 98.25 117 ILE B C 1
ATOM 3794 O O . ILE B 1 117 ? -27.844 -12.391 -0.359 1 98.25 117 ILE B O 1
ATOM 3798 N N . ARG B 1 118 ? -27.203 -10.938 1.208 1 96.94 118 ARG B N 1
ATOM 3799 C CA . ARG B 1 118 ? -27.922 -11.617 2.281 1 96.94 118 ARG B CA 1
ATOM 3800 C C . ARG B 1 118 ? -29.406 -11.719 1.968 1 96.94 118 ARG B C 1
ATOM 3802 O O . ARG B 1 118 ? -30.047 -12.727 2.283 1 96.94 118 ARG B O 1
ATOM 3809 N N . ASP B 1 119 ? -29.922 -10.734 1.288 1 97.62 119 ASP B N 1
ATOM 3810 C CA . ASP B 1 119 ? -31.344 -10.656 0.991 1 97.62 119 ASP B CA 1
ATOM 3811 C C . ASP B 1 119 ? -31.672 -11.375 -0.316 1 97.62 119 ASP B C 1
ATOM 3813 O O . ASP B 1 119 ? -32.812 -11.289 -0.808 1 97.62 119 ASP B O 1
ATOM 3817 N N . GLY B 1 120 ? -30.797 -12.023 -0.964 1 97 120 GLY B N 1
ATOM 3818 C CA . GLY B 1 120 ? -31.016 -12.766 -2.193 1 97 120 GLY B CA 1
ATOM 3819 C C . GLY B 1 120 ? -31.031 -11.883 -3.428 1 97 120 GLY B C 1
ATOM 3820 O O . GLY B 1 120 ? -31.594 -12.266 -4.461 1 97 120 GLY B O 1
ATOM 3821 N N . LYS B 1 121 ? -30.531 -10.688 -3.334 1 98.06 121 LYS B N 1
ATOM 3822 C CA . LYS B 1 121 ? -30.547 -9.711 -4.426 1 98.06 121 LYS B CA 1
ATOM 3823 C C . LYS B 1 121 ? -29.125 -9.469 -4.953 1 98.06 121 LYS B C 1
ATOM 3825 O O . LYS B 1 121 ? -28.719 -8.32 -5.129 1 98.06 121 LYS B O 1
ATOM 3830 N N . SER B 1 122 ? -28.344 -10.5 -5.086 1 97.75 122 SER B N 1
ATOM 3831 C CA . SER B 1 122 ? -26.953 -10.406 -5.535 1 97.75 122 SER B CA 1
ATOM 3832 C C . SER B 1 122 ? -26.859 -9.703 -6.887 1 97.75 122 SER B C 1
ATOM 3834 O O . SER B 1 122 ? -25.859 -9.039 -7.176 1 97.75 122 SER B O 1
ATOM 3836 N N . HIS B 1 123 ? -27.859 -9.836 -7.707 1 97.19 123 HIS B N 1
ATOM 3837 C CA . HIS B 1 123 ? -27.859 -9.25 -9.047 1 97.19 123 HIS B CA 1
ATOM 3838 C C . HIS B 1 123 ? -27.906 -7.727 -8.977 1 97.19 123 HIS B C 1
ATOM 3840 O O . HIS B 1 123 ? -27.625 -7.051 -9.977 1 97.19 123 HIS B O 1
ATOM 3846 N N . LYS B 1 124 ? -28.188 -7.141 -7.812 1 98 124 LYS B N 1
ATOM 3847 C CA . LYS B 1 124 ? -28.281 -5.695 -7.648 1 98 124 LYS B CA 1
ATOM 3848 C C . LYS B 1 124 ? -26.953 -5.105 -7.203 1 98 124 LYS B C 1
ATOM 3850 O O . LYS B 1 124 ? -26.781 -3.885 -7.168 1 98 124 LYS B O 1
ATOM 3855 N N . VAL B 1 125 ? -26.016 -5.969 -6.855 1 98.31 125 VAL B N 1
ATOM 3856 C CA . VAL B 1 125 ? -24.688 -5.48 -6.527 1 98.31 125 VAL B CA 1
ATOM 3857 C C . VAL B 1 125 ? -24.047 -4.848 -7.766 1 98.31 125 VAL B C 1
ATOM 3859 O O . VAL B 1 125 ? -24.078 -5.426 -8.852 1 98.31 125 VAL B O 1
ATOM 3862 N N . THR B 1 126 ? -23.547 -3.621 -7.637 1 97.56 126 THR B N 1
ATOM 3863 C CA . THR B 1 126 ? -22.969 -2.877 -8.758 1 97.56 126 THR B CA 1
ATOM 3864 C C . THR B 1 126 ? -21.75 -3.6 -9.32 1 97.56 126 THR B C 1
ATOM 3866 O O . THR B 1 126 ? -20.969 -4.18 -8.578 1 97.56 126 THR B O 1
ATOM 3869 N N . PRO B 1 127 ? -21.531 -3.588 -10.656 1 96.19 127 PRO B N 1
ATOM 3870 C CA . PRO B 1 127 ? -20.312 -4.152 -11.25 1 96.19 127 PRO B CA 1
ATOM 3871 C C . PRO B 1 127 ? -19.047 -3.395 -10.844 1 96.19 127 PRO B C 1
ATOM 3873 O O . PRO B 1 127 ? -17.938 -3.875 -11.078 1 96.19 127 PRO B O 1
ATOM 3876 N N . TYR B 1 128 ? -19.203 -2.244 -10.195 1 96.44 128 TYR B N 1
ATOM 3877 C CA . TYR B 1 128 ? -18.078 -1.427 -9.781 1 96.44 128 TYR B CA 1
ATOM 3878 C C . TYR B 1 128 ? -17.734 -1.673 -8.312 1 96.44 128 TYR B C 1
ATOM 3880 O O . TYR B 1 128 ? -16.875 -0.992 -7.75 1 96.44 128 TYR B O 1
ATOM 3888 N N . PHE B 1 129 ? -18.375 -2.715 -7.723 1 98.06 129 PHE B N 1
ATOM 3889 C CA . PHE B 1 129 ? -18.141 -3.004 -6.312 1 98.06 129 PHE B CA 1
ATOM 3890 C C . PHE B 1 129 ? -16.656 -3.221 -6.039 1 98.06 129 PHE B C 1
ATOM 3892 O O . PHE B 1 129 ? -16.062 -2.533 -5.203 1 98.06 129 PHE B O 1
ATOM 3899 N N . VAL B 1 130 ? -15.992 -4.105 -6.789 1 97.44 130 VAL B N 1
ATOM 3900 C CA . VAL B 1 130 ? -14.609 -4.477 -6.512 1 97.44 130 VAL B CA 1
ATOM 3901 C C . VAL B 1 130 ? -13.695 -3.277 -6.746 1 97.44 130 VAL B C 1
ATOM 3903 O O . VAL B 1 130 ? -12.938 -2.881 -5.859 1 97.44 130 VAL B O 1
ATOM 3906 N N . PRO B 1 131 ? -13.773 -2.596 -7.875 1 95.94 131 PRO B N 1
ATOM 3907 C CA . PRO B 1 131 ? -12.906 -1.431 -8.062 1 95.94 131 PRO B CA 1
ATOM 3908 C C . PRO B 1 131 ? -13.117 -0.357 -6.996 1 95.94 131 PRO B C 1
ATOM 3910 O O . PRO B 1 131 ? -12.164 0.3 -6.578 1 95.94 131 PRO B O 1
ATOM 3913 N N . ARG B 1 132 ? -14.312 -0.207 -6.535 1 97 132 ARG B N 1
ATOM 3914 C CA . ARG B 1 132 ? -14.617 0.89 -5.621 1 97 132 ARG B CA 1
ATOM 3915 C C . ARG B 1 132 ? -14.086 0.6 -4.219 1 97 132 ARG B C 1
ATOM 3917 O O . ARG B 1 132 ? -13.828 1.522 -3.447 1 97 132 ARG B O 1
ATOM 3924 N N . ILE B 1 133 ? -13.898 -0.661 -3.895 1 97.5 133 ILE B N 1
ATOM 3925 C CA . ILE B 1 133 ? -13.523 -0.942 -2.514 1 97.5 133 ILE B CA 1
ATOM 3926 C C . ILE B 1 133 ? -12.016 -1.129 -2.418 1 97.5 133 ILE B C 1
ATOM 3928 O O . ILE B 1 133 ? -11.469 -1.299 -1.324 1 97.5 133 ILE B O 1
ATOM 3932 N N . LEU B 1 134 ? -11.297 -1.113 -3.525 1 97.69 134 LEU B N 1
ATOM 3933 C CA . LEU B 1 134 ? -9.844 -1.245 -3.518 1 97.69 134 LEU B CA 1
ATOM 3934 C C . LEU B 1 134 ? -9.18 0.09 -3.201 1 97.69 134 LEU B C 1
ATOM 3936 O O . LEU B 1 134 ? -9.531 1.117 -3.785 1 97.69 134 LEU B O 1
ATOM 3940 N N . THR B 1 135 ? -8.164 0.042 -2.334 1 98 135 THR B N 1
ATOM 3941 C CA . THR B 1 135 ? -7.59 1.277 -1.812 1 98 135 THR B CA 1
ATOM 3942 C C . THR B 1 135 ? -6.578 1.861 -2.793 1 98 135 THR B C 1
ATOM 3944 O O . THR B 1 135 ? -6.113 2.99 -2.617 1 98 135 THR B O 1
ATOM 3947 N N . ASN B 1 136 ? -6.238 1.148 -3.842 1 98.44 136 ASN B N 1
ATOM 3948 C CA . ASN B 1 136 ? -5.305 1.688 -4.828 1 98.44 136 ASN B CA 1
ATOM 3949 C C . ASN B 1 136 ? -6.039 2.396 -5.961 1 98.44 136 ASN B C 1
ATOM 3951 O O . ASN B 1 136 ? -5.406 2.969 -6.852 1 98.44 136 ASN B O 1
ATOM 3955 N N . MET B 1 137 ? -7.332 2.477 -5.961 1 98.25 137 MET B N 1
ATOM 3956 C CA . MET B 1 137 ? -8.094 2.947 -7.113 1 98.25 137 MET B CA 1
ATOM 3957 C C . MET B 1 137 ? -7.953 4.457 -7.281 1 98.25 137 MET B C 1
ATOM 3959 O O . MET B 1 137 ? -8.008 4.969 -8.398 1 98.25 137 MET B O 1
ATOM 3963 N N . PRO B 1 138 ? -7.777 5.223 -6.164 1 98.5 138 PRO B N 1
ATOM 3964 C CA . PRO B 1 138 ? -7.461 6.633 -6.414 1 98.5 138 PRO B CA 1
ATOM 3965 C C . PRO B 1 138 ? -6.273 6.812 -7.359 1 98.5 138 PRO B C 1
ATOM 3967 O O . PRO B 1 138 ? -6.312 7.664 -8.25 1 98.5 138 PRO B O 1
ATOM 3970 N N . ALA B 1 139 ? -5.207 6.031 -7.188 1 98.75 139 ALA B N 1
ATOM 3971 C CA . ALA B 1 139 ? -4.066 6.074 -8.094 1 98.75 139 ALA B CA 1
ATOM 3972 C C . ALA B 1 139 ? -4.477 5.695 -9.516 1 98.75 139 ALA B C 1
ATOM 3974 O O . ALA B 1 139 ? -4.047 6.328 -10.484 1 98.75 139 ALA B O 1
ATOM 3975 N N . GLY B 1 140 ? -5.266 4.645 -9.625 1 98.31 140 GLY B N 1
ATOM 3976 C CA . GLY B 1 140 ? -5.758 4.211 -10.922 1 98.31 140 GLY B CA 1
ATOM 3977 C C . GLY B 1 140 ? -6.547 5.285 -11.648 1 98.31 140 GLY B C 1
ATOM 3978 O O . GLY B 1 140 ? -6.305 5.547 -12.828 1 98.31 140 GLY B O 1
ATOM 3979 N N . HIS B 1 141 ? -7.535 5.922 -10.922 1 98.06 141 HIS B N 1
ATOM 3980 C CA . HIS B 1 141 ? -8.383 6.953 -11.516 1 98.06 141 HIS B CA 1
ATOM 3981 C C . HIS B 1 141 ? -7.551 8.141 -11.984 1 98.06 141 HIS B C 1
ATOM 3983 O O . HIS B 1 141 ? -7.797 8.68 -13.07 1 98.06 141 HIS B O 1
ATOM 3989 N N . VAL B 1 142 ? -6.582 8.531 -11.203 1 98.56 142 VAL B N 1
ATOM 3990 C CA . VAL B 1 142 ? -5.75 9.68 -11.555 1 98.56 142 VAL B CA 1
ATOM 3991 C C . VAL B 1 142 ? -4.883 9.336 -12.766 1 98.56 142 VAL B C 1
ATOM 3993 O O . VAL B 1 142 ? -4.77 10.133 -13.703 1 98.56 142 VAL B O 1
ATOM 3996 N N . SER B 1 143 ? -4.238 8.172 -12.766 1 98.38 143 SER B N 1
ATOM 3997 C CA . SER B 1 143 ? -3.412 7.719 -13.875 1 98.38 143 SER B CA 1
ATOM 3998 C C . SER B 1 143 ? -4.203 7.703 -15.18 1 98.38 143 SER B C 1
ATOM 4000 O O . SER B 1 143 ? -3.725 8.188 -16.203 1 98.38 143 SER B O 1
ATOM 4002 N N . ILE B 1 144 ? -5.395 7.195 -15.156 1 97.44 144 ILE B N 1
ATOM 4003 C CA . ILE B 1 144 ? -6.242 7.07 -16.344 1 97.44 144 ILE B CA 1
ATOM 4004 C C . ILE B 1 144 ? -6.668 8.453 -16.812 1 97.44 144 ILE B C 1
ATOM 4006 O O . ILE B 1 144 ? -6.59 8.758 -18.016 1 97.44 144 ILE B O 1
ATOM 4010 N N . ARG B 1 145 ? -7.098 9.32 -15.875 1 96.62 145 ARG B N 1
ATOM 4011 C CA . ARG B 1 145 ? -7.605 10.648 -16.203 1 96.62 145 ARG B CA 1
ATOM 4012 C C . ARG B 1 145 ? -6.555 11.461 -16.953 1 96.62 145 ARG B C 1
ATOM 4014 O O . ARG B 1 145 ? -6.883 12.195 -17.891 1 96.62 145 ARG B O 1
ATOM 4021 N N . TYR B 1 146 ? -5.277 11.305 -16.547 1 97.94 146 TYR B N 1
ATOM 4022 C CA . TYR B 1 146 ? -4.262 12.211 -17.062 1 97.94 146 TYR B CA 1
ATOM 4023 C C . TYR B 1 146 ? -3.273 11.461 -17.953 1 97.94 146 TYR B C 1
ATOM 4025 O O . TYR B 1 146 ? -2.246 12.016 -18.359 1 97.94 146 TYR B O 1
ATOM 4033 N N . GLY B 1 147 ? -3.553 10.219 -18.25 1 97.31 147 GLY B N 1
ATOM 4034 C CA . GLY B 1 147 ? -2.73 9.438 -19.156 1 97.31 147 GLY B CA 1
ATOM 4035 C C . GLY B 1 147 ? -1.332 9.18 -18.625 1 97.31 147 GLY B C 1
ATOM 4036 O O . GLY B 1 147 ? -0.361 9.195 -19.375 1 97.31 147 GLY B O 1
ATOM 4037 N N . MET B 1 148 ? -1.178 8.977 -17.344 1 98.19 148 MET B N 1
ATOM 4038 C CA . MET B 1 148 ? 0.124 8.805 -16.719 1 98.19 148 MET B CA 1
ATOM 4039 C C . MET B 1 148 ? 0.563 7.344 -16.766 1 98.19 148 MET B C 1
ATOM 4041 O O . MET B 1 148 ? 0.015 6.5 -16.047 1 98.19 148 MET B O 1
ATOM 4045 N N . ARG B 1 149 ? 1.639 7.02 -17.484 1 98 149 ARG B N 1
ATOM 4046 C CA . ARG B 1 149 ? 2.043 5.633 -17.688 1 98 149 ARG B CA 1
ATOM 4047 C C . ARG B 1 149 ? 3.338 5.328 -16.938 1 98 149 ARG B C 1
ATOM 4049 O O . ARG B 1 149 ? 3.943 4.273 -17.141 1 98 149 ARG B O 1
ATOM 4056 N N . GLY B 1 150 ? 3.828 6.297 -16.109 1 98.19 150 GLY B N 1
ATOM 4057 C CA . GLY B 1 150 ? 4.902 5.98 -15.188 1 98.19 150 GLY B CA 1
ATOM 4058 C C . GLY B 1 150 ? 4.508 4.953 -14.141 1 98.19 150 GLY B C 1
ATOM 4059 O O . GLY B 1 150 ? 3.521 4.234 -14.312 1 98.19 150 GLY B O 1
ATOM 4060 N N . ALA B 1 151 ? 5.25 4.887 -13.109 1 98.19 151 ALA B N 1
ATOM 4061 C CA . ALA B 1 151 ? 4.957 3.967 -12.016 1 98.19 151 ALA B CA 1
ATOM 4062 C C . ALA B 1 151 ? 3.551 4.195 -11.469 1 98.19 151 ALA B C 1
ATOM 4064 O O . ALA B 1 151 ? 3.111 5.34 -11.328 1 98.19 151 ALA B O 1
ATOM 4065 N N . ASN B 1 152 ? 2.799 3.162 -11.305 1 98.5 152 ASN B N 1
ATOM 4066 C CA . ASN B 1 152 ? 1.483 3.191 -10.672 1 98.5 152 ASN B CA 1
ATOM 4067 C C . ASN B 1 152 ? 1.477 2.414 -9.359 1 98.5 152 ASN B C 1
ATOM 4069 O O . ASN B 1 152 ? 1.269 1.2 -9.352 1 98.5 152 ASN B O 1
ATOM 4073 N N . LEU B 1 153 ? 1.664 3.133 -8.25 1 98.62 153 LEU B N 1
ATOM 4074 C CA . LEU B 1 153 ? 1.888 2.566 -6.926 1 98.62 153 LEU B CA 1
ATOM 4075 C C . LEU B 1 153 ? 0.833 3.059 -5.941 1 98.62 153 LEU B C 1
ATOM 4077 O O . LEU B 1 153 ? 0.188 4.082 -6.176 1 98.62 153 LEU B O 1
ATOM 4081 N N . SER B 1 154 ? 0.719 2.318 -4.883 1 98.69 154 SER B N 1
ATOM 4082 C CA . SER B 1 154 ? -0.167 2.688 -3.783 1 98.69 154 SER B CA 1
ATOM 4083 C C . SER B 1 154 ? 0.274 2.039 -2.477 1 98.69 154 SER B C 1
ATOM 4085 O O . SER B 1 154 ? 0.396 0.815 -2.395 1 98.69 154 SER B O 1
ATOM 4087 N N . SER B 1 155 ? 0.517 2.854 -1.494 1 97.06 155 SER B N 1
ATOM 4088 C CA . SER B 1 155 ? 0.811 2.385 -0.144 1 97.06 155 SER B CA 1
ATOM 4089 C C . SER B 1 155 ? -0.445 2.371 0.722 1 97.06 155 SER B C 1
ATOM 4091 O O . SER B 1 155 ? -1.361 3.166 0.508 1 97.06 155 SER B O 1
ATOM 4093 N N . CYS B 1 156 ? -0.483 1.428 1.616 1 97.25 156 CYS B N 1
ATOM 4094 C CA . CYS B 1 156 ? -1.515 1.387 2.646 1 97.25 156 CYS B CA 1
ATOM 4095 C C . CYS B 1 156 ? -0.924 0.988 3.994 1 97.25 156 CYS B C 1
ATOM 4097 O O . CYS B 1 156 ? -0.843 -0.199 4.312 1 97.25 156 CYS B O 1
ATOM 4099 N N . THR B 1 157 ? -0.572 1.976 4.738 1 97.88 157 THR B N 1
ATOM 4100 C CA . THR B 1 157 ? 0.062 1.771 6.035 1 97.88 157 THR B CA 1
ATOM 4101 C C . THR B 1 157 ? -0.649 2.576 7.121 1 97.88 157 THR B C 1
ATOM 4103 O O . THR B 1 157 ? -0.003 3.248 7.926 1 97.88 157 THR B O 1
ATOM 4106 N N . ALA B 1 158 ? -1.936 2.582 7.055 1 97.25 158 ALA B N 1
ATOM 4107 C CA . ALA B 1 158 ? -2.775 3.303 8.008 1 97.25 158 ALA B CA 1
ATOM 4108 C C . ALA B 1 158 ? -2.459 4.797 7.996 1 97.25 158 ALA B C 1
ATOM 4110 O O . ALA B 1 158 ? -2.449 5.426 6.938 1 97.25 158 ALA B O 1
ATOM 4111 N N . CYS B 1 159 ? -2.23 5.379 9.156 1 97.75 159 CYS B N 1
ATOM 4112 C CA . CYS B 1 159 ? -2.088 6.824 9.273 1 97.75 159 CYS B CA 1
ATOM 4113 C C . CYS B 1 159 ? -0.773 7.297 8.664 1 97.75 159 CYS B C 1
ATOM 4115 O O . CYS B 1 159 ? -0.594 8.492 8.406 1 97.75 159 CYS B O 1
ATOM 4117 N N . ALA B 1 160 ? 0.129 6.391 8.289 1 98.25 160 ALA B N 1
ATOM 4118 C CA . ALA B 1 160 ? 1.421 6.754 7.719 1 98.25 160 ALA B CA 1
ATOM 4119 C C . ALA B 1 160 ? 1.395 6.645 6.195 1 98.25 160 ALA B C 1
ATOM 4121 O O . ALA B 1 160 ? 2.4 6.906 5.531 1 98.25 160 ALA B O 1
ATOM 4122 N N . THR B 1 161 ? 0.27 6.332 5.609 1 98.75 161 THR B N 1
ATOM 4123 C CA . THR B 1 161 ? 0.096 6.027 4.195 1 98.75 161 THR B CA 1
ATOM 4124 C C . THR B 1 161 ? 0.635 7.16 3.326 1 98.75 161 THR B C 1
ATOM 4126 O O . THR B 1 161 ? 1.431 6.926 2.414 1 98.75 161 THR B O 1
ATOM 4129 N N . GLY B 1 162 ? 0.209 8.352 3.617 1 98.81 162 GLY B N 1
ATOM 4130 C CA . GLY B 1 162 ? 0.6 9.484 2.795 1 98.81 162 GLY B CA 1
ATOM 4131 C C . GLY B 1 162 ? 2.096 9.734 2.797 1 98.81 162 GLY B C 1
ATOM 4132 O O . GLY B 1 162 ? 2.682 10.039 1.755 1 98.81 162 GLY B O 1
ATOM 4133 N N . LEU B 1 163 ? 2.711 9.633 3.959 1 98.75 163 LEU B N 1
ATOM 4134 C CA . LEU B 1 163 ? 4.145 9.891 4.062 1 98.75 163 LEU B CA 1
ATOM 4135 C C . LEU B 1 163 ? 4.941 8.797 3.354 1 98.75 163 LEU B C 1
ATOM 4137 O O . LEU B 1 163 ? 5.949 9.086 2.703 1 98.75 163 LEU B O 1
ATOM 4141 N N . HIS B 1 164 ? 4.508 7.543 3.506 1 98.75 164 HIS B N 1
ATOM 4142 C CA . HIS B 1 164 ? 5.148 6.445 2.791 1 98.75 164 HIS B CA 1
ATOM 4143 C C . HIS B 1 164 ? 5.039 6.637 1.281 1 98.75 164 HIS B C 1
ATOM 4145 O O . HIS B 1 164 ? 5.996 6.379 0.548 1 98.75 164 HIS B O 1
ATOM 4151 N N . ALA B 1 165 ? 3.859 7.066 0.814 1 98.88 165 ALA B N 1
ATOM 4152 C CA . ALA B 1 165 ? 3.666 7.277 -0.618 1 98.88 165 ALA B CA 1
ATOM 4153 C C . ALA B 1 165 ? 4.641 8.32 -1.157 1 98.88 165 ALA B C 1
ATOM 4155 O O . ALA B 1 165 ? 5.262 8.117 -2.203 1 98.88 165 ALA B O 1
ATOM 4156 N N . ILE B 1 166 ? 4.816 9.406 -0.47 1 98.94 166 ILE B N 1
ATOM 4157 C CA . ILE B 1 166 ? 5.695 10.484 -0.906 1 98.94 166 ILE B CA 1
ATOM 4158 C C . ILE B 1 166 ? 7.152 10.039 -0.81 1 98.94 166 ILE B C 1
ATOM 4160 O O . ILE B 1 166 ? 7.953 10.305 -1.71 1 98.94 166 ILE B O 1
ATOM 4164 N N . GLY B 1 167 ? 7.531 9.375 0.3 1 98.81 167 GLY B N 1
ATOM 4165 C CA . GLY B 1 167 ? 8.883 8.859 0.449 1 98.81 167 GLY B CA 1
ATOM 4166 C C . GLY B 1 167 ? 9.273 7.875 -0.636 1 98.81 167 GLY B C 1
ATOM 4167 O O . GLY B 1 167 ? 10.367 7.957 -1.195 1 98.81 167 GLY B O 1
ATOM 4168 N N . ASP B 1 168 ? 8.375 6.941 -0.938 1 98.56 168 ASP B N 1
ATOM 4169 C CA . ASP B 1 168 ? 8.633 5.941 -1.969 1 98.56 168 ASP B CA 1
ATOM 4170 C C . ASP B 1 168 ? 8.727 6.586 -3.35 1 98.56 168 ASP B C 1
ATOM 4172 O O . ASP B 1 168 ? 9.57 6.207 -4.16 1 98.56 168 ASP B O 1
ATOM 4176 N N . ALA B 1 169 ? 7.793 7.516 -3.582 1 98.81 169 ALA B N 1
ATOM 4177 C CA . ALA B 1 169 ? 7.844 8.234 -4.852 1 98.81 169 ALA B CA 1
ATOM 4178 C C . ALA B 1 169 ? 9.164 8.984 -5.004 1 98.81 169 ALA B C 1
ATOM 4180 O O . ALA B 1 169 ? 9.766 8.984 -6.078 1 98.81 169 ALA B O 1
ATOM 4181 N N . SER B 1 170 ? 9.586 9.633 -3.963 1 98.75 170 SER B N 1
ATOM 4182 C CA . SER B 1 170 ? 10.867 10.328 -3.977 1 98.75 170 SER B CA 1
ATOM 4183 C C . SER B 1 170 ? 12.023 9.367 -4.242 1 98.75 170 SER B C 1
ATOM 4185 O O . SER B 1 170 ? 12.984 9.719 -4.93 1 98.75 170 SER B O 1
ATOM 4187 N N . THR B 1 171 ? 11.969 8.18 -3.672 1 98 171 THR B N 1
ATOM 4188 C CA . THR B 1 171 ? 12.984 7.152 -3.869 1 98 171 THR B CA 1
ATOM 4189 C C . THR B 1 171 ? 13.062 6.746 -5.336 1 98 171 THR B C 1
ATOM 4191 O O . THR B 1 171 ? 14.156 6.578 -5.883 1 98 171 THR B O 1
ATOM 4194 N N . PHE B 1 172 ? 11.898 6.602 -6 1 98.12 172 PHE B N 1
ATOM 4195 C CA . PHE B 1 172 ? 11.867 6.234 -7.41 1 98.12 172 PHE B CA 1
ATOM 4196 C C . PHE B 1 172 ? 12.555 7.293 -8.266 1 98.12 172 PHE B C 1
ATOM 4198 O O . PHE B 1 172 ? 13.297 6.965 -9.195 1 98.12 172 PHE B O 1
ATOM 4205 N N . ILE B 1 173 ? 12.312 8.5 -7.949 1 98.31 173 ILE B N 1
ATOM 4206 C CA . ILE B 1 173 ? 12.945 9.586 -8.695 1 98.31 173 ILE B CA 1
ATOM 4207 C C . ILE B 1 173 ? 14.445 9.617 -8.383 1 98.31 173 ILE B C 1
ATOM 4209 O O . ILE B 1 173 ? 15.266 9.75 -9.297 1 98.31 173 ILE B O 1
ATOM 4213 N N . ALA B 1 174 ? 14.773 9.516 -7.105 1 97.5 174 ALA B N 1
ATOM 4214 C CA . ALA B 1 174 ? 16.172 9.586 -6.676 1 97.5 174 ALA B CA 1
ATOM 4215 C C . ALA B 1 174 ? 17.016 8.516 -7.371 1 97.5 174 ALA B C 1
ATOM 4217 O O . ALA B 1 174 ? 18.156 8.766 -7.734 1 97.5 174 ALA B O 1
ATOM 4218 N N . MET B 1 175 ? 16.406 7.375 -7.641 1 95.06 175 MET B N 1
ATOM 4219 C CA . MET B 1 175 ? 17.156 6.254 -8.195 1 95.06 175 MET B CA 1
ATOM 4220 C C . MET B 1 175 ? 17.078 6.25 -9.719 1 95.06 175 MET B C 1
ATOM 4222 O O . MET B 1 175 ? 17.703 5.406 -10.375 1 95.06 175 MET B O 1
ATOM 4226 N N . GLY B 1 176 ? 16.297 7.133 -10.289 1 95.5 176 GLY B N 1
ATOM 4227 C CA . GLY B 1 176 ? 16.219 7.254 -11.742 1 95.5 176 GLY B CA 1
ATOM 4228 C C . GLY B 1 176 ? 15.148 6.375 -12.359 1 95.5 176 GLY B C 1
ATOM 4229 O O . GLY B 1 176 ? 15.086 6.23 -13.578 1 95.5 176 GLY B O 1
ATOM 4230 N N . ARG B 1 177 ? 14.281 5.758 -11.539 1 96.31 177 ARG B N 1
ATOM 4231 C CA . ARG B 1 177 ? 13.203 4.91 -12.047 1 96.31 177 ARG B CA 1
ATOM 4232 C C . ARG B 1 177 ? 12.039 5.75 -12.555 1 96.31 177 ARG B C 1
ATOM 4234 O O . ARG B 1 177 ? 11.188 5.258 -13.305 1 96.31 177 ARG B O 1
ATOM 4241 N N . ALA B 1 178 ? 11.953 7.012 -12.117 1 96.25 178 ALA B N 1
ATOM 4242 C CA . ALA B 1 178 ? 10.938 7.969 -12.555 1 96.25 178 ALA B CA 1
ATOM 4243 C C . ALA B 1 178 ? 11.516 9.375 -12.664 1 96.25 178 ALA B C 1
ATOM 4245 O O . ALA B 1 178 ? 12.477 9.711 -11.961 1 96.25 178 ALA B O 1
ATOM 4246 N N . LYS B 1 179 ? 10.992 10.164 -13.539 1 94.88 179 LYS B N 1
ATOM 4247 C CA . LYS B 1 179 ? 11.398 11.562 -13.633 1 94.88 179 LYS B CA 1
ATOM 4248 C C . LYS B 1 179 ? 10.484 12.453 -12.797 1 94.88 179 LYS B C 1
ATOM 4250 O O . LYS B 1 179 ? 10.938 13.43 -12.195 1 94.88 179 LYS B O 1
ATOM 4255 N N . LYS B 1 180 ? 9.219 12.164 -12.867 1 98.31 180 LYS B N 1
ATOM 4256 C CA . LYS B 1 180 ? 8.195 12.891 -12.133 1 98.31 180 LYS B CA 1
ATOM 4257 C C . LYS B 1 180 ? 7.172 11.938 -11.516 1 98.31 180 LYS B C 1
ATOM 4259 O O . LYS B 1 180 ? 6.887 10.883 -12.078 1 98.31 180 LYS B O 1
ATOM 4264 N N . MET B 1 181 ? 6.723 12.281 -10.383 1 98.88 181 MET B N 1
ATOM 4265 C CA . MET B 1 181 ? 5.688 11.516 -9.695 1 98.88 181 MET B CA 1
ATOM 4266 C C . MET B 1 181 ? 4.633 12.438 -9.094 1 98.88 181 MET B C 1
ATOM 4268 O O . MET B 1 181 ? 4.957 13.516 -8.602 1 98.88 181 MET B O 1
ATOM 4272 N N . LEU B 1 182 ? 3.406 12.094 -9.203 1 98.94 182 LEU B N 1
ATOM 4273 C CA . LEU B 1 182 ? 2.33 12.617 -8.375 1 98.94 182 LEU B CA 1
ATOM 4274 C C . LEU B 1 182 ? 2.078 11.719 -7.168 1 98.94 182 LEU B C 1
ATOM 4276 O O . LEU B 1 182 ? 1.661 10.57 -7.324 1 98.94 182 LEU B O 1
ATOM 4280 N N . ALA B 1 183 ? 2.363 12.227 -5.922 1 98.94 183 ALA B N 1
ATOM 4281 C CA . ALA B 1 183 ? 2.414 11.336 -4.762 1 98.94 183 ALA B CA 1
ATOM 4282 C C . ALA B 1 183 ? 1.648 11.93 -3.584 1 98.94 183 ALA B C 1
ATOM 4284 O O . ALA B 1 183 ? 1.64 13.148 -3.389 1 98.94 183 ALA B O 1
ATOM 4285 N N . GLY B 1 184 ? 1.052 11.102 -2.795 1 98.94 184 GLY B N 1
ATOM 4286 C CA . GLY B 1 184 ? 0.312 11.484 -1.601 1 98.94 184 GLY B CA 1
ATOM 4287 C C . GLY B 1 184 ? -0.755 10.477 -1.216 1 98.94 184 GLY B C 1
ATOM 4288 O O . GLY B 1 184 ? -0.548 9.266 -1.342 1 98.94 184 GLY B O 1
ATOM 4289 N N . ALA B 1 185 ? -1.835 10.984 -0.596 1 98.94 185 ALA B N 1
ATOM 4290 C CA . ALA B 1 185 ? -2.887 10.078 -0.138 1 98.94 185 ALA B CA 1
ATOM 4291 C C . ALA B 1 185 ? -4.203 10.82 0.062 1 98.94 185 ALA B C 1
ATOM 4293 O O . ALA B 1 185 ? -4.23 12.055 0.057 1 98.94 185 ALA B O 1
ATOM 4294 N N . VAL B 1 186 ? -5.242 10.016 0.172 1 98.81 186 VAL B N 1
ATOM 4295 C CA . VAL B 1 186 ? -6.598 10.508 0.372 1 98.81 186 VAL B CA 1
ATOM 4296 C C . VAL B 1 186 ? -7.312 9.656 1.418 1 98.81 186 VAL B C 1
ATOM 4298 O O . VAL B 1 186 ? -6.918 8.516 1.673 1 98.81 186 VAL B O 1
ATOM 4301 N N . GLU B 1 187 ? -8.266 10.25 2.043 1 98.69 187 GLU B N 1
ATOM 4302 C CA . GLU B 1 187 ? -9.203 9.516 2.885 1 98.69 187 GLU B CA 1
ATOM 4303 C C . GLU B 1 187 ? -10.578 10.172 2.889 1 98.69 187 GLU B C 1
ATOM 4305 O O . GLU B 1 187 ? -10.688 11.391 3.059 1 98.69 187 GLU B O 1
ATOM 4310 N N . GLY B 1 188 ? -11.602 9.5 2.551 1 97.56 188 GLY B N 1
ATOM 4311 C CA . GLY B 1 188 ? -12.977 9.961 2.588 1 97.56 188 GLY B CA 1
ATOM 4312 C C . GLY B 1 188 ? -13.898 9.039 3.367 1 97.56 188 GLY B C 1
ATOM 4313 O O . GLY B 1 188 ? -14.953 8.648 2.873 1 97.56 188 GLY B O 1
ATOM 4314 N N . CYS B 1 189 ? -13.57 8.781 4.66 1 95.38 189 CYS B N 1
ATOM 4315 C CA . CYS B 1 189 ? -14.219 7.68 5.363 1 95.38 189 CYS B CA 1
ATOM 4316 C C . CYS B 1 189 ? -14.992 8.188 6.574 1 95.38 189 CYS B C 1
ATOM 4318 O O . CYS B 1 189 ? -15.039 7.527 7.613 1 95.38 189 CYS B O 1
ATOM 4320 N N . ILE B 1 190 ? -15.633 9.32 6.547 1 98.06 190 ILE B N 1
ATOM 4321 C CA . ILE B 1 190 ? -16.469 9.797 7.645 1 98.06 190 ILE B CA 1
ATOM 4322 C C . ILE B 1 190 ? -17.875 9.219 7.512 1 98.06 190 ILE B C 1
ATOM 4324 O O . ILE B 1 190 ? -18.688 9.727 6.738 1 98.06 190 ILE B O 1
ATOM 4328 N N . ASN B 1 191 ? -18.25 8.234 8.25 1 98.06 191 ASN B N 1
ATOM 4329 C CA . ASN B 1 191 ? -19.531 7.566 8.305 1 98.06 191 ASN B CA 1
ATOM 4330 C C . ASN B 1 191 ? -19.734 6.828 9.625 1 98.06 191 ASN B C 1
ATOM 4332 O O . ASN B 1 191 ? -18.797 6.68 10.398 1 98.06 191 ASN B O 1
ATOM 4336 N N . PRO B 1 192 ? -20.906 6.336 9.945 1 98 192 PRO B N 1
ATOM 4337 C CA . PRO B 1 192 ? -21.188 5.73 11.25 1 98 192 PRO B CA 1
ATOM 4338 C C . PRO B 1 192 ? -20.312 4.512 11.539 1 98 192 PRO B C 1
ATOM 4340 O O . PRO B 1 192 ? -19.953 4.266 12.688 1 98 192 PRO B O 1
ATOM 4343 N N . ILE B 1 193 ? -19.953 3.748 10.516 1 98.62 193 ILE B N 1
ATOM 4344 C CA . ILE B 1 193 ? -19.156 2.537 10.703 1 98.62 193 ILE B CA 1
ATOM 4345 C C . ILE B 1 193 ? -17.75 2.906 11.18 1 98.62 193 ILE B C 1
ATOM 4347 O O . ILE B 1 193 ? -17.266 2.363 12.172 1 98.62 193 ILE B O 1
ATOM 4351 N N . ALA B 1 194 ? -17.156 3.865 10.461 1 98.38 194 ALA B N 1
ATOM 4352 C CA . ALA B 1 194 ? -15.82 4.32 10.828 1 98.38 194 ALA B CA 1
ATOM 4353 C C . ALA B 1 194 ? -15.812 4.973 12.203 1 98.38 194 ALA B C 1
ATOM 4355 O O . ALA B 1 194 ? -14.93 4.699 13.023 1 98.38 194 ALA B O 1
ATOM 4356 N N . ILE B 1 195 ? -16.781 5.844 12.445 1 98.25 195 ILE B N 1
ATOM 4357 C CA . ILE B 1 195 ? -16.859 6.551 13.719 1 98.25 195 ILE B CA 1
ATOM 4358 C C . ILE B 1 195 ? -16.984 5.547 14.859 1 98.25 195 ILE B C 1
ATOM 4360 O O . ILE B 1 195 ? -16.25 5.625 15.844 1 98.25 195 ILE B O 1
ATOM 4364 N N . THR B 1 196 ? -17.875 4.551 14.703 1 98.38 196 THR B N 1
ATOM 4365 C CA . THR B 1 196 ? -18.047 3.527 15.727 1 98.38 196 THR B CA 1
ATOM 4366 C C . THR B 1 196 ? -16.766 2.729 15.914 1 98.38 196 THR B C 1
ATOM 4368 O O . THR B 1 196 ? -16.359 2.449 17.047 1 98.38 196 THR B O 1
ATOM 4371 N N . GLY B 1 197 ? -16.156 2.33 14.805 1 98.19 197 GLY B N 1
ATOM 4372 C CA . GLY B 1 197 ? -14.922 1.58 14.875 1 98.19 197 GLY B CA 1
ATOM 4373 C C . GLY B 1 197 ? -13.844 2.287 15.68 1 98.19 197 GLY B C 1
ATOM 4374 O O . GLY B 1 197 ? -13.211 1.686 16.547 1 98.19 197 GLY B O 1
ATOM 4375 N N . PHE B 1 198 ? -13.641 3.559 15.438 1 97.56 198 PHE B N 1
ATOM 4376 C CA . PHE B 1 198 ? -12.578 4.305 16.094 1 97.56 198 PHE B CA 1
ATOM 4377 C C . PHE B 1 198 ? -12.969 4.656 17.531 1 97.56 198 PHE B C 1
ATOM 4379 O O . PHE B 1 198 ? -12.109 4.801 18.406 1 97.56 198 PHE B O 1
ATOM 4386 N N . GLN B 1 199 ? -14.234 4.812 17.766 1 96.88 199 GLN B N 1
ATOM 4387 C CA . GLN B 1 199 ? -14.688 4.988 19.141 1 96.88 199 GLN B CA 1
ATOM 4388 C C . GLN B 1 199 ? -14.406 3.746 19.969 1 96.88 199 GLN B C 1
ATOM 4390 O O . GLN B 1 199 ? -13.969 3.848 21.125 1 96.88 199 GLN B O 1
ATOM 4395 N N . ARG B 1 200 ? -14.688 2.572 19.391 1 96.75 200 ARG B N 1
ATOM 4396 C CA . ARG B 1 200 ? -14.547 1.303 20.094 1 96.75 200 ARG B CA 1
ATOM 4397 C C . ARG B 1 200 ? -13.086 1.039 20.453 1 96.75 200 ARG B C 1
ATOM 4399 O O . ARG B 1 200 ? -12.797 0.368 21.438 1 96.75 200 ARG B O 1
ATOM 4406 N N . CYS B 1 201 ? -12.203 1.588 19.672 1 93.94 201 CYS B N 1
ATOM 4407 C CA . CYS B 1 201 ? -10.797 1.379 20.016 1 93.94 201 CYS B CA 1
ATOM 4408 C C . CYS B 1 201 ? -10.25 2.562 20.797 1 93.94 201 CYS B C 1
ATOM 4410 O O . CYS B 1 201 ? -9.031 2.68 20.984 1 93.94 201 CYS B O 1
ATOM 4412 N N . ARG B 1 202 ? -11.07 3.539 21.25 1 93.38 202 ARG B N 1
ATOM 4413 C CA . ARG B 1 202 ? -10.805 4.629 22.188 1 93.38 202 ARG B CA 1
ATOM 4414 C C . ARG B 1 202 ? -9.797 5.617 21.609 1 93.38 202 ARG B C 1
ATOM 4416 O O . ARG B 1 202 ? -8.922 6.105 22.328 1 93.38 202 ARG B O 1
ATOM 4423 N N . ALA B 1 203 ? -10.008 5.844 20.328 1 94.75 203 ALA B N 1
ATOM 4424 C CA . ALA B 1 203 ? -9.07 6.738 19.672 1 94.75 203 ALA B CA 1
ATOM 4425 C C . ALA B 1 203 ? -9.664 8.133 19.5 1 94.75 203 ALA B C 1
ATOM 4427 O O . ALA B 1 203 ? -8.938 9.109 19.312 1 94.75 203 ALA B O 1
ATOM 4428 N N . LEU B 1 204 ? -10.977 8.273 19.641 1 97.12 204 LEU B N 1
ATOM 4429 C CA . LEU B 1 204 ? -11.641 9.516 19.25 1 97.12 204 LEU B CA 1
ATOM 4430 C C . LEU B 1 204 ? -11.883 10.398 20.469 1 97.12 204 LEU B C 1
ATOM 4432 O O . LEU B 1 204 ? -12.211 9.898 21.547 1 97.12 204 LEU B O 1
ATOM 4436 N N . SER B 1 205 ? -11.711 11.648 20.25 1 97.62 205 SER B N 1
ATOM 4437 C CA . SER B 1 205 ? -12.156 12.648 21.219 1 97.62 205 SER B CA 1
ATOM 4438 C C . SER B 1 205 ? -13.578 13.102 20.922 1 97.62 205 SER B C 1
ATOM 4440 O O . SER B 1 205 ? -14.008 13.133 19.766 1 97.62 205 SER B O 1
ATOM 4442 N N . ALA B 1 206 ? -14.258 13.516 21.953 1 92.94 206 ALA B N 1
ATOM 4443 C CA . ALA B 1 206 ? -15.609 14.055 21.812 1 92.94 206 ALA B CA 1
ATOM 4444 C C . ALA B 1 206 ? -15.578 15.578 21.688 1 92.94 206 ALA B C 1
ATOM 4446 O O . ALA B 1 206 ? -16.578 16.188 21.297 1 92.94 206 ALA B O 1
ATOM 4447 N N . SER B 1 207 ? -14.438 16.172 21.906 1 92.44 207 SER B N 1
ATOM 4448 C CA . SER B 1 207 ? -14.461 17.625 22.062 1 92.44 207 SER B CA 1
ATOM 4449 C C . SER B 1 207 ? -13.445 18.281 21.141 1 92.44 207 SER B C 1
ATOM 4451 O O . SER B 1 207 ? -13.578 19.469 20.812 1 92.44 207 SER B O 1
ATOM 4453 N N . GLY B 1 208 ? -12.445 17.609 20.797 1 95.31 208 GLY B N 1
ATOM 4454 C CA . GLY B 1 208 ? -11.469 18.219 19.906 1 95.31 208 GLY B CA 1
ATOM 4455 C C . GLY B 1 208 ? -10.125 17.516 19.922 1 95.31 208 GLY B C 1
ATOM 4456 O O . GLY B 1 208 ? -9.82 16.766 20.844 1 95.31 208 GLY B O 1
ATOM 4457 N N . SER B 1 209 ? -9.391 17.703 18.828 1 96.88 209 SER B N 1
ATOM 4458 C CA . SER B 1 209 ? -7.992 17.266 18.797 1 96.88 209 SER B CA 1
ATOM 4459 C C . SER B 1 209 ? -7.082 18.328 19.406 1 96.88 209 SER B C 1
ATOM 4461 O O . SER B 1 209 ? -7.074 19.484 18.953 1 96.88 209 SER B O 1
ATOM 4463 N N . ARG B 1 210 ? -6.289 17.984 20.375 1 97.75 210 ARG B N 1
ATOM 4464 C CA . ARG B 1 210 ? -5.465 18.938 21.109 1 97.75 210 ARG B CA 1
ATOM 4465 C C . ARG B 1 210 ? -4.043 18.406 21.281 1 97.75 210 ARG B C 1
ATOM 4467 O O . ARG B 1 210 ? -3.621 18.109 22.406 1 97.75 210 ARG B O 1
ATOM 4474 N N . PRO B 1 211 ? -3.295 18.406 20.25 1 98.44 211 PRO B N 1
ATOM 4475 C CA . PRO B 1 211 ? -1.935 17.875 20.359 1 98.44 211 PRO B CA 1
ATOM 4476 C C . PRO B 1 211 ? -1.146 18.484 21.516 1 98.44 211 PRO B C 1
ATOM 4478 O O . PRO B 1 211 ? -1.055 19.703 21.625 1 98.44 211 PRO B O 1
ATOM 4481 N N . PHE B 1 212 ? -0.625 17.625 22.391 1 98.56 212 PHE B N 1
ATOM 4482 C CA . PHE B 1 212 ? 0.322 17.906 23.469 1 98.56 212 PHE B CA 1
ATOM 4483 C C . PHE B 1 212 ? -0.36 18.641 24.609 1 98.56 212 PHE B C 1
ATOM 4485 O O . PHE B 1 212 ? 0.264 18.922 25.641 1 98.56 212 PHE B O 1
ATOM 4492 N N . ASP B 1 213 ? -1.633 18.984 24.453 1 98.62 213 ASP B N 1
ATOM 4493 C CA . ASP B 1 213 ? -2.348 19.625 25.547 1 98.62 213 ASP B CA 1
ATOM 4494 C C . ASP B 1 213 ? -2.625 18.641 26.688 1 98.62 213 ASP B C 1
ATOM 4496 O O . ASP B 1 213 ? -2.852 17.453 26.438 1 98.62 213 ASP B O 1
ATOM 4500 N N . ARG B 1 214 ? -2.67 19.078 27.859 1 97.81 214 ARG B N 1
ATOM 4501 C CA . ARG B 1 214 ? -2.834 18.219 29.031 1 97.81 214 ARG B CA 1
ATOM 4502 C C . ARG B 1 214 ? -4.199 17.547 29.016 1 97.81 214 ARG B C 1
ATOM 4504 O O . ARG B 1 214 ? -4.359 16.453 29.578 1 97.81 214 ARG B O 1
ATOM 4511 N N . THR B 1 215 ? -5.145 18.141 28.391 1 97.56 215 THR B N 1
ATOM 4512 C CA . THR B 1 215 ? -6.508 17.609 28.438 1 97.56 215 THR B CA 1
ATOM 4513 C C . THR B 1 215 ? -6.785 16.766 27.203 1 97.56 215 THR B C 1
ATOM 4515 O O . THR B 1 215 ? -7.926 16.359 26.969 1 97.56 215 THR B O 1
ATOM 4518 N N . ARG B 1 216 ? -5.773 16.484 26.438 1 97.81 216 ARG B N 1
ATOM 4519 C CA . ARG B 1 216 ? -5.965 15.711 25.219 1 97.81 216 ARG B CA 1
ATOM 4520 C C . ARG B 1 216 ? -6.52 14.32 25.531 1 97.81 216 ARG B C 1
ATOM 4522 O O . ARG B 1 216 ? -6.133 13.711 26.531 1 97.81 216 ARG B O 1
ATOM 4529 N N . ASP B 1 217 ? -7.414 13.797 24.656 1 97.62 217 ASP B N 1
ATOM 4530 C CA . ASP B 1 217 ? -8.008 12.492 24.922 1 97.62 217 ASP B CA 1
ATOM 4531 C C . ASP B 1 217 ? -8.289 11.742 23.625 1 97.62 217 ASP B C 1
ATOM 4533 O O . ASP B 1 217 ? -9.125 10.828 23.594 1 97.62 217 ASP B O 1
ATOM 4537 N N . GLY B 1 218 ? -7.73 12.164 22.531 1 97.5 218 GLY B N 1
ATOM 4538 C CA . GLY B 1 218 ? -7.938 11.523 21.234 1 97.5 218 GLY B CA 1
ATOM 4539 C C . GLY B 1 218 ? -8.023 12.508 20.094 1 97.5 218 GLY B C 1
ATOM 4540 O O . GLY B 1 218 ? -7.855 13.711 20.281 1 97.5 218 GLY B O 1
ATOM 4541 N N . PHE B 1 219 ? -8.227 11.953 18.922 1 97.75 219 PHE B N 1
ATOM 4542 C CA . PHE B 1 219 ? -8.328 12.828 17.75 1 97.75 219 PHE B CA 1
ATOM 4543 C C . PHE B 1 219 ? -9.773 12.891 17.25 1 97.75 219 PHE B C 1
ATOM 4545 O O . PHE B 1 219 ? -10.617 12.102 17.688 1 97.75 219 PHE B O 1
ATOM 4552 N N . ILE B 1 220 ? -10.023 13.906 16.469 1 98.5 220 ILE B N 1
ATOM 4553 C CA . ILE B 1 220 ? -11.281 14.031 15.742 1 98.5 220 ILE B CA 1
ATOM 4554 C C . ILE B 1 220 ? -11.125 13.414 14.352 1 98.5 220 ILE B C 1
ATOM 4556 O O . ILE B 1 220 ? -10.148 13.695 13.641 1 98.5 220 ILE B O 1
ATOM 4560 N N . LEU B 1 221 ? -12.102 12.539 13.992 1 98.56 221 LEU B N 1
ATOM 4561 C CA . LEU B 1 221 ? -12.062 11.914 12.68 1 98.56 221 LEU B CA 1
ATOM 4562 C C . LEU B 1 221 ? -12.336 12.938 11.578 1 98.56 221 LEU B C 1
ATOM 4564 O O . LEU B 1 221 ? -13.312 13.68 11.648 1 98.56 221 LEU B O 1
ATOM 4568 N N . SER B 1 222 ? -11.469 13 10.617 1 98.75 222 SER B N 1
ATOM 4569 C CA . SER B 1 222 ? -11.594 13.945 9.516 1 98.75 222 SER B CA 1
ATOM 4570 C C . SER B 1 222 ? -11.305 13.273 8.18 1 98.75 222 SER B C 1
ATOM 4572 O O . SER B 1 222 ? -10.773 12.156 8.141 1 98.75 222 SER B O 1
ATOM 4574 N N . GLU B 1 223 ? -11.727 13.844 7.082 1 98.75 223 GLU B N 1
ATOM 4575 C CA . GLU B 1 223 ? -11.367 13.438 5.727 1 98.75 223 GLU B CA 1
ATOM 4576 C C . GLU B 1 223 ? -10.5 14.492 5.047 1 98.75 223 GLU B C 1
ATOM 4578 O O . GLU B 1 223 ? -10.438 15.633 5.496 1 98.75 223 GLU B O 1
ATOM 4583 N N . GLY B 1 224 ? -9.766 14.086 4.027 1 98.81 224 GLY B N 1
ATOM 4584 C CA . GLY B 1 224 ? -8.914 15.008 3.293 1 98.81 224 GLY B CA 1
ATOM 4585 C C . GLY B 1 224 ? -8.086 14.328 2.219 1 98.81 224 GLY B C 1
ATOM 4586 O O . GLY B 1 224 ? -8.227 13.125 1.981 1 98.81 224 GLY B O 1
ATOM 4587 N N . ALA B 1 225 ? -7.332 15.117 1.556 1 98.88 225 ALA B N 1
ATOM 4588 C CA . ALA B 1 225 ? -6.434 14.648 0.5 1 98.88 225 ALA B CA 1
ATOM 4589 C C . ALA B 1 225 ? -5.281 15.633 0.29 1 98.88 225 ALA B C 1
ATOM 4591 O O . ALA B 1 225 ? -5.457 16.844 0.429 1 98.88 225 ALA B O 1
ATOM 4592 N N . ALA B 1 226 ? -4.156 15.117 0.021 1 98.94 226 ALA B N 1
ATOM 4593 C CA . ALA B 1 226 ? -3.049 15.922 -0.491 1 98.94 226 ALA B CA 1
ATOM 4594 C C . ALA B 1 226 ? -2.227 15.133 -1.509 1 98.94 226 ALA B C 1
ATOM 4596 O O . ALA B 1 226 ? -1.909 13.961 -1.29 1 98.94 226 ALA B O 1
ATOM 4597 N N . LEU B 1 227 ? -2.023 15.727 -2.625 1 98.94 227 LEU B N 1
ATOM 4598 C CA . LEU B 1 227 ? -1.142 15.203 -3.66 1 98.94 227 LEU B CA 1
ATOM 4599 C C . LEU B 1 227 ? -0.075 16.219 -4.039 1 98.94 227 LEU B C 1
ATOM 4601 O O . LEU B 1 227 ? -0.366 17.406 -4.16 1 98.94 227 LEU B O 1
ATOM 4605 N N . LEU B 1 228 ? 1.161 15.75 -4.141 1 99 228 LEU B N 1
ATOM 4606 C CA . LEU B 1 228 ? 2.314 16.578 -4.461 1 99 228 LEU B CA 1
ATOM 4607 C C . LEU B 1 228 ? 2.945 16.156 -5.781 1 99 228 LEU B C 1
ATOM 4609 O O . LEU B 1 228 ? 3.041 14.953 -6.066 1 99 228 LEU B O 1
ATOM 4613 N N . VAL B 1 229 ? 3.318 17.109 -6.566 1 98.94 229 VAL B N 1
ATOM 4614 C CA . VAL B 1 229 ? 4.168 16.828 -7.715 1 98.94 229 VAL B CA 1
ATOM 4615 C C . VAL B 1 229 ? 5.633 16.812 -7.285 1 98.94 229 VAL B C 1
ATOM 4617 O O . VAL B 1 229 ? 6.148 17.812 -6.777 1 98.94 229 VAL B O 1
ATOM 4620 N N . LEU B 1 230 ? 6.277 15.695 -7.441 1 98.94 230 LEU B N 1
ATOM 4621 C CA . LEU B 1 230 ? 7.707 15.523 -7.203 1 98.94 230 LEU B CA 1
ATOM 4622 C C . LEU B 1 230 ? 8.469 15.391 -8.516 1 98.94 230 LEU B C 1
ATOM 4624 O O . LEU B 1 230 ? 8 14.719 -9.445 1 98.94 230 LEU B O 1
ATOM 4628 N N . GLU B 1 231 ? 9.531 15.984 -8.664 1 98.5 231 GLU B N 1
ATOM 4629 C CA . GLU B 1 231 ? 10.336 15.82 -9.875 1 98.5 231 GLU B CA 1
ATOM 4630 C C . GLU B 1 231 ? 11.805 16.094 -9.594 1 98.5 231 GLU B C 1
ATOM 4632 O O . GLU B 1 231 ? 12.156 16.625 -8.531 1 98.5 231 GLU B O 1
ATOM 4637 N N . LYS B 1 232 ? 12.672 15.719 -10.516 1 98 232 LYS B N 1
ATOM 4638 C CA . LYS B 1 232 ? 14.109 15.992 -10.445 1 98 232 LYS B CA 1
ATOM 4639 C C . LYS B 1 232 ? 14.391 17.484 -10.422 1 98 232 LYS B C 1
ATOM 4641 O O . LYS B 1 232 ? 13.773 18.25 -11.172 1 98 232 LYS B O 1
ATOM 4646 N N . LEU B 1 233 ? 15.281 17.844 -9.492 1 98 233 LEU B N 1
ATOM 4647 C CA . LEU B 1 233 ? 15.633 19.25 -9.359 1 98 233 LEU B CA 1
ATOM 4648 C C . LEU B 1 233 ? 15.984 19.844 -10.719 1 98 233 LEU B C 1
ATOM 4650 O O . LEU B 1 233 ? 15.523 20.938 -11.062 1 98 233 LEU B O 1
ATOM 4654 N N . GLU B 1 234 ? 16.781 19.125 -11.492 1 97.69 234 GLU B N 1
ATOM 4655 C CA . GLU B 1 234 ? 17.25 19.625 -12.789 1 97.69 234 GLU B CA 1
ATOM 4656 C C . GLU B 1 234 ? 16.062 19.875 -13.734 1 97.69 234 GLU B C 1
ATOM 4658 O O . GLU B 1 234 ? 16.047 20.875 -14.453 1 97.69 234 GLU B O 1
ATOM 4663 N N . ASP B 1 235 ? 15.094 19 -13.734 1 96.62 235 ASP B N 1
ATOM 4664 C CA . ASP B 1 235 ? 13.914 19.156 -14.57 1 96.62 235 ASP B CA 1
ATOM 4665 C C . ASP B 1 235 ? 13.109 20.391 -14.148 1 96.62 235 ASP B C 1
ATOM 4667 O O . ASP B 1 235 ? 12.617 21.141 -14.992 1 96.62 235 ASP B O 1
ATOM 4671 N N . ALA B 1 236 ? 12.914 20.547 -12.852 1 97.81 236 ALA B N 1
ATOM 4672 C CA . ALA B 1 236 ? 12.18 21.688 -12.312 1 97.81 236 ALA B CA 1
ATOM 4673 C C . ALA B 1 236 ? 12.859 23 -12.695 1 97.81 236 ALA B C 1
ATOM 4675 O O . ALA B 1 236 ? 12.195 23.969 -13.062 1 97.81 236 ALA B O 1
ATOM 4676 N N . GLN B 1 237 ? 14.18 23.031 -12.586 1 97.88 237 GLN B N 1
ATOM 4677 C CA . GLN B 1 237 ? 14.945 24.234 -12.898 1 97.88 237 GLN B CA 1
ATOM 4678 C C . GLN B 1 237 ? 14.875 24.562 -14.383 1 97.88 237 GLN B C 1
ATOM 4680 O O . GLN B 1 237 ? 14.773 25.734 -14.766 1 97.88 237 GLN B O 1
ATOM 4685 N N . GLU B 1 238 ? 14.914 23.547 -15.234 1 96.81 238 GLU B N 1
ATOM 4686 C CA . GLU B 1 238 ? 14.859 23.734 -16.688 1 96.81 238 GLU B CA 1
ATOM 4687 C C . GLU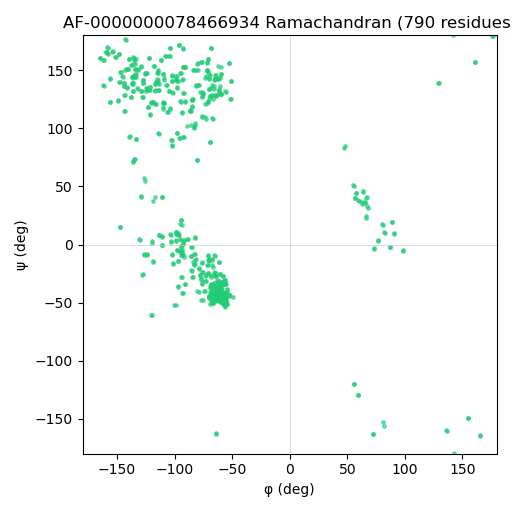 B 1 238 ? 13.578 24.438 -17.109 1 96.81 238 GLU B C 1
ATOM 4689 O O . GLU B 1 238 ? 13.578 25.25 -18.031 1 96.81 238 GLU B O 1
ATOM 4694 N N . ARG B 1 239 ? 12.531 24.188 -16.422 1 95.88 239 ARG B N 1
ATOM 4695 C CA . ARG B 1 239 ? 11.266 24.797 -16.812 1 95.88 239 ARG B CA 1
ATOM 4696 C C . ARG B 1 239 ? 10.914 25.953 -15.883 1 95.88 239 ARG B C 1
ATOM 4698 O O . ARG B 1 239 ? 9.773 26.406 -15.852 1 95.88 239 ARG B O 1
ATOM 4705 N N . ASN B 1 240 ? 11.812 26.391 -15 1 97.56 240 ASN B N 1
ATOM 4706 C CA . ASN B 1 240 ? 11.641 27.516 -14.07 1 97.56 240 ASN B CA 1
ATOM 4707 C C . ASN B 1 240 ? 10.422 27.312 -13.172 1 97.56 240 ASN B C 1
ATOM 4709 O O . ASN B 1 240 ? 9.625 28.234 -12.984 1 97.56 240 ASN B O 1
ATOM 4713 N N . ALA B 1 241 ? 10.328 26.094 -12.688 1 98.06 241 ALA B N 1
ATOM 4714 C CA . ALA B 1 241 ? 9.227 25.781 -11.789 1 98.06 241 ALA B CA 1
ATOM 4715 C C . ALA B 1 241 ? 9.438 26.406 -10.414 1 98.06 241 ALA B C 1
ATOM 4717 O O . ALA B 1 241 ? 10.57 26.547 -9.961 1 98.06 241 ALA B O 1
ATOM 4718 N N . HIS B 1 242 ? 8.312 26.844 -9.828 1 98.44 242 HIS B N 1
ATOM 4719 C CA . HIS B 1 242 ? 8.367 27.188 -8.406 1 98.44 242 HIS B CA 1
ATOM 4720 C C . HIS B 1 242 ? 8.688 25.953 -7.566 1 98.44 242 HIS B C 1
ATOM 4722 O O . HIS B 1 242 ? 8.07 24.891 -7.746 1 98.44 242 HIS B O 1
ATOM 4728 N N . ILE B 1 243 ? 9.711 26.047 -6.68 1 98.81 243 ILE B N 1
ATOM 4729 C CA . ILE B 1 243 ? 10.109 24.938 -5.82 1 98.81 243 ILE B CA 1
ATOM 4730 C C . ILE B 1 243 ? 9.742 25.25 -4.371 1 98.81 243 ILE B C 1
ATOM 4732 O O . ILE B 1 243 ? 10.258 26.219 -3.787 1 98.81 243 ILE B O 1
ATOM 4736 N N . TYR B 1 244 ? 8.859 24.453 -3.789 1 98.88 244 TYR B N 1
ATOM 4737 C CA . TYR B 1 244 ? 8.43 24.641 -2.412 1 98.88 244 TYR B CA 1
ATOM 4738 C C . TYR B 1 244 ? 9.5 24.172 -1.432 1 98.88 244 TYR B C 1
ATOM 4740 O O . TYR B 1 244 ? 9.773 24.844 -0.435 1 98.88 244 TYR B O 1
ATOM 4748 N N . ALA B 1 245 ? 10.016 23.016 -1.661 1 98.88 245 ALA B N 1
ATOM 4749 C CA . ALA B 1 245 ? 10.984 22.359 -0.78 1 98.88 245 ALA B CA 1
ATOM 4750 C C . ALA B 1 245 ? 11.672 21.203 -1.489 1 98.88 245 ALA B C 1
ATOM 4752 O O . ALA B 1 245 ? 11.227 20.75 -2.551 1 98.88 245 ALA B O 1
ATOM 4753 N N . GLU B 1 246 ? 12.805 20.797 -0.989 1 98.75 246 GLU B N 1
ATOM 4754 C CA . GLU B 1 246 ? 13.516 19.594 -1.427 1 98.75 246 GLU B CA 1
ATOM 4755 C C . GLU B 1 246 ? 13.305 18.438 -0.451 1 98.75 246 GLU B C 1
ATOM 4757 O O . GLU B 1 246 ? 13.375 18.625 0.765 1 98.75 246 GLU B O 1
ATOM 4762 N N . VAL B 1 247 ? 12.938 17.25 -0.972 1 98.75 247 VAL B N 1
ATOM 4763 C CA . VAL B 1 247 ? 12.883 16.047 -0.155 1 98.75 247 VAL B CA 1
ATOM 4764 C C . VAL B 1 247 ? 14.266 15.391 -0.1 1 98.75 247 VAL B C 1
ATOM 4766 O O . VAL B 1 247 ? 14.734 14.836 -1.094 1 98.75 247 VAL B O 1
ATOM 4769 N N . ARG B 1 248 ? 14.898 15.328 1.072 1 97.25 248 ARG B N 1
ATOM 4770 C CA . ARG B 1 248 ? 16.297 14.914 1.121 1 97.25 248 ARG B CA 1
ATOM 4771 C C . ARG B 1 248 ? 16.469 13.648 1.957 1 97.25 248 ARG B C 1
ATOM 4773 O O . ARG B 1 248 ? 17.516 12.992 1.887 1 97.25 248 ARG B O 1
ATOM 4780 N N . GLY B 1 249 ? 15.477 13.312 2.695 1 98.06 249 GLY B N 1
ATOM 4781 C CA . GLY B 1 249 ? 15.594 12.148 3.553 1 98.06 249 GLY B CA 1
ATOM 4782 C C . GLY B 1 249 ? 14.281 11.406 3.736 1 98.06 249 GLY B C 1
ATOM 4783 O O . GLY B 1 249 ? 13.211 12.023 3.74 1 98.06 249 GLY B O 1
ATOM 4784 N N . TYR B 1 250 ? 14.414 10.18 3.9 1 98.69 250 TYR B N 1
ATOM 4785 C CA . TYR B 1 250 ? 13.297 9.266 4.121 1 98.69 250 TYR B CA 1
ATOM 4786 C C . TYR B 1 250 ? 13.688 8.156 5.098 1 98.69 250 TYR B C 1
ATOM 4788 O O . TYR B 1 250 ? 14.594 7.375 4.824 1 98.69 250 TYR B O 1
ATOM 4796 N N . GLY B 1 251 ? 13.031 8.141 6.273 1 98.69 251 GLY B N 1
ATOM 4797 C CA . GLY B 1 251 ? 13.266 7.129 7.293 1 98.69 251 GLY B CA 1
ATOM 4798 C C . GLY B 1 251 ? 12.016 6.352 7.656 1 98.69 251 GLY B C 1
ATOM 4799 O O . GLY B 1 251 ? 10.93 6.926 7.766 1 98.69 251 GLY B O 1
ATOM 4800 N N . VAL B 1 252 ? 12.195 5.047 7.754 1 98.44 252 VAL B N 1
ATOM 4801 C CA . VAL B 1 252 ? 11.07 4.176 8.078 1 98.44 252 VAL B CA 1
ATOM 4802 C C . VAL B 1 252 ? 11.477 3.17 9.148 1 98.44 252 VAL B C 1
ATOM 4804 O O . VAL B 1 252 ? 12.656 2.807 9.25 1 98.44 252 VAL B O 1
ATOM 4807 N N . ALA B 1 253 ? 10.461 2.754 9.961 1 98.38 253 ALA B N 1
ATOM 4808 C CA . ALA B 1 253 ? 10.711 1.798 11.039 1 98.38 253 ALA B CA 1
ATOM 4809 C C . ALA B 1 253 ? 9.414 1.151 11.508 1 98.38 253 ALA B C 1
ATOM 4811 O O . ALA B 1 253 ? 8.32 1.641 11.203 1 98.38 253 ALA B O 1
ATOM 4812 N N . GLY B 1 254 ? 9.617 0.004 12.133 1 96.75 254 GLY B N 1
ATOM 4813 C CA . GLY B 1 254 ? 8.57 -0.588 12.953 1 96.75 254 GLY B CA 1
ATOM 4814 C C . GLY B 1 254 ? 8.875 -0.536 14.438 1 96.75 254 GLY B C 1
ATOM 4815 O O . GLY B 1 254 ? 10.023 -0.716 14.852 1 96.75 254 GLY B O 1
ATOM 4816 N N . ASP B 1 255 ? 7.848 -0.315 15.195 1 93.62 255 ASP B N 1
ATOM 4817 C CA . ASP B 1 255 ? 8.125 -0.3 16.625 1 93.62 255 ASP B CA 1
ATOM 4818 C C . ASP B 1 255 ? 8.07 -1.709 17.219 1 93.62 255 ASP B C 1
ATOM 4820 O O . ASP B 1 255 ? 8.648 -1.972 18.266 1 93.62 255 ASP B O 1
ATOM 4824 N N . ALA B 1 256 ? 7.352 -2.611 16.5 1 94.56 256 ALA B N 1
ATOM 4825 C CA . ALA B 1 256 ? 7.23 -4.016 16.875 1 94.56 256 ALA B CA 1
ATOM 4826 C C . ALA B 1 256 ? 6.672 -4.148 18.297 1 94.56 256 ALA B C 1
ATOM 4828 O O . ALA B 1 256 ? 7.137 -4.984 19.078 1 94.56 256 ALA B O 1
ATOM 4829 N N . PHE B 1 257 ? 5.711 -3.318 18.641 1 91.44 257 PHE B N 1
ATOM 4830 C CA . PHE B 1 257 ? 5.258 -3.264 20.031 1 91.44 257 PHE B CA 1
ATOM 4831 C C . PHE B 1 257 ? 3.777 -3.617 20.125 1 91.44 257 PHE B C 1
ATOM 4833 O O . PHE B 1 257 ? 3.412 -4.602 20.781 1 91.44 257 PHE B O 1
ATOM 4840 N N . HIS B 1 258 ? 2.988 -2.9 19.516 1 87.81 258 HIS B N 1
ATOM 4841 C CA . HIS B 1 258 ? 1.54 -3.068 19.594 1 87.81 258 HIS B CA 1
ATOM 4842 C C . HIS B 1 258 ? 0.864 -2.588 18.312 1 87.81 258 HIS B C 1
ATOM 4844 O O . HIS B 1 258 ? 1.44 -1.799 17.562 1 87.81 258 HIS B O 1
ATOM 4850 N N . LEU B 1 259 ? -0.354 -3.039 18.141 1 88.69 259 LEU B N 1
ATOM 4851 C CA . LEU B 1 259 ? -1.056 -2.738 16.891 1 88.69 259 LEU B CA 1
ATOM 4852 C C . LEU B 1 259 ? -1.555 -1.297 16.891 1 88.69 259 LEU B C 1
ATOM 4854 O O . LEU B 1 259 ? -1.653 -0.674 15.828 1 88.69 259 LEU B O 1
ATOM 4858 N N . THR B 1 260 ? -1.93 -0.789 18.062 1 88.12 260 THR B N 1
ATOM 4859 C CA . THR B 1 260 ? -2.602 0.506 18.047 1 88.12 260 THR B CA 1
ATOM 4860 C C . THR B 1 260 ? -1.908 1.49 18.984 1 88.12 260 THR B C 1
ATOM 4862 O O . THR B 1 260 ? -2.213 2.686 18.969 1 88.12 260 THR B O 1
ATOM 4865 N N . LEU B 1 261 ? -0.984 1.013 19.766 1 87.56 261 LEU B N 1
ATOM 4866 C CA . LEU B 1 261 ? -0.297 1.866 20.734 1 87.56 261 LEU B CA 1
ATOM 4867 C C . LEU B 1 261 ? 1.19 1.964 20.406 1 87.56 261 LEU B C 1
ATOM 4869 O O . LEU B 1 261 ? 1.808 0.977 20 1 87.56 261 LEU B O 1
ATOM 4873 N N . PRO B 1 262 ? 1.695 3.15 20.562 1 85.81 262 PRO B N 1
ATOM 4874 C CA . PRO B 1 262 ? 3.15 3.254 20.453 1 85.81 262 PRO B CA 1
ATOM 4875 C C . PRO B 1 262 ? 3.883 2.734 21.688 1 85.81 262 PRO B C 1
ATOM 4877 O O . PRO B 1 262 ? 3.324 2.734 22.781 1 85.81 262 PRO B O 1
ATOM 4880 N N . ALA B 1 263 ? 5.117 2.377 21.453 1 89.69 263 ALA B N 1
ATOM 4881 C CA . ALA B 1 263 ? 5.965 2.08 22.609 1 89.69 263 ALA B CA 1
ATOM 4882 C C . ALA B 1 263 ? 6.191 3.326 23.453 1 89.69 263 ALA B C 1
ATOM 4884 O O . ALA B 1 263 ? 6.355 4.43 22.922 1 89.69 263 ALA B O 1
ATOM 4885 N N . GLU B 1 264 ? 6.238 3.197 24.703 1 89 264 GLU B N 1
ATOM 4886 C CA . GLU B 1 264 ? 6.344 4.32 25.625 1 89 264 GLU B CA 1
ATOM 4887 C C . GLU B 1 264 ? 7.645 5.094 25.406 1 89 264 GLU B C 1
ATOM 4889 O O . GLU B 1 264 ? 7.684 6.312 25.594 1 89 264 GLU B O 1
ATOM 4894 N N . ASP B 1 265 ? 8.586 4.375 25.031 1 91.69 265 ASP B N 1
ATOM 4895 C CA . ASP B 1 265 ? 9.883 5.027 24.859 1 91.69 265 ASP B CA 1
ATOM 4896 C C . ASP B 1 265 ? 10 5.676 23.484 1 91.69 265 ASP B C 1
ATOM 4898 O O . ASP B 1 265 ? 11.031 6.266 23.156 1 91.69 265 ASP B O 1
ATOM 4902 N N . GLY B 1 266 ? 8.992 5.516 22.703 1 95.62 266 GLY B N 1
ATOM 4903 C CA . GLY B 1 266 ? 8.977 6.152 21.391 1 95.62 266 GLY B CA 1
ATOM 4904 C C . GLY B 1 266 ? 10.016 5.586 20.438 1 95.62 266 GLY B C 1
ATOM 4905 O O . GLY B 1 266 ? 10.531 6.301 19.578 1 95.62 266 GLY B O 1
ATOM 4906 N N . VAL B 1 267 ? 10.312 4.305 20.531 1 96.75 267 VAL B N 1
ATOM 4907 C CA . VAL B 1 267 ? 11.414 3.691 19.812 1 96.75 267 VAL B CA 1
ATOM 4908 C C . VAL B 1 267 ? 11.141 3.762 18.312 1 96.75 267 VAL B C 1
ATOM 4910 O O . VAL B 1 267 ? 12.047 4.035 17.516 1 96.75 267 VAL B O 1
ATOM 4913 N N . GLY B 1 268 ? 9.922 3.5 17.891 1 97.06 268 GLY B N 1
ATOM 4914 C CA . GLY B 1 268 ? 9.594 3.584 16.484 1 97.06 268 GLY B CA 1
ATOM 4915 C C . GLY B 1 268 ? 9.867 4.953 15.883 1 97.06 268 GLY B C 1
ATOM 4916 O O . GLY B 1 268 ? 10.461 5.066 14.812 1 97.06 268 GLY B O 1
ATOM 4917 N N . GLY B 1 269 ? 9.367 5.98 16.594 1 97.88 269 GLY B N 1
ATOM 4918 C CA . GLY B 1 269 ? 9.617 7.344 16.156 1 97.88 269 GLY B CA 1
ATOM 4919 C C . GLY B 1 269 ? 11.086 7.711 16.141 1 97.88 269 GLY B C 1
ATOM 4920 O O . GLY B 1 269 ? 11.562 8.359 15.203 1 97.88 269 GLY B O 1
ATOM 4921 N N . SER B 1 270 ? 11.797 7.293 17.172 1 98.38 270 SER B N 1
ATOM 4922 C CA . SER B 1 270 ? 13.234 7.551 17.25 1 98.38 270 SER B CA 1
ATOM 4923 C C . SER B 1 270 ? 13.977 6.918 16.078 1 98.38 270 SER B C 1
ATOM 4925 O O . SER B 1 270 ? 14.82 7.562 15.453 1 98.38 270 SER B O 1
ATOM 4927 N N . LEU B 1 271 ? 13.68 5.688 15.789 1 98.25 271 LEU B N 1
ATOM 4928 C CA . LEU B 1 271 ? 14.352 4.953 14.727 1 98.25 271 LEU B CA 1
ATOM 4929 C C . LEU B 1 271 ? 14.055 5.578 13.367 1 98.25 271 LEU B C 1
ATOM 4931 O O . LEU B 1 271 ? 14.961 5.746 12.547 1 98.25 271 LEU B O 1
ATOM 4935 N N . SER B 1 272 ? 12.773 5.891 13.094 1 98.5 272 SER B N 1
ATOM 4936 C CA . SER B 1 272 ? 12.438 6.473 11.797 1 98.5 272 SER B CA 1
ATOM 4937 C C . SER B 1 272 ? 13.125 7.82 11.602 1 98.5 272 SER B C 1
ATOM 4939 O O . SER B 1 272 ? 13.633 8.102 10.516 1 98.5 272 SER B O 1
ATOM 4941 N N . MET B 1 273 ? 13.156 8.664 12.648 1 98.81 273 MET B N 1
ATOM 4942 C CA . MET B 1 273 ? 13.82 9.969 12.539 1 98.81 273 MET B CA 1
ATOM 4943 C C . MET B 1 273 ? 15.32 9.797 12.359 1 98.81 273 MET B C 1
ATOM 4945 O O . MET B 1 273 ? 15.938 10.484 11.539 1 98.81 273 MET B O 1
ATOM 4949 N N . GLN B 1 274 ? 15.93 8.922 13.117 1 98.69 274 GLN B N 1
ATOM 4950 C CA . GLN B 1 274 ? 17.359 8.688 12.992 1 98.69 274 GLN B CA 1
ATOM 4951 C C . GLN B 1 274 ? 17.719 8.203 11.594 1 98.69 274 GLN B C 1
ATOM 4953 O O . GLN B 1 274 ? 18.703 8.672 11 1 98.69 274 GLN B O 1
ATOM 4958 N N . ARG B 1 275 ? 16.969 7.277 11.094 1 98.5 275 ARG B N 1
ATOM 4959 C CA . ARG B 1 275 ? 17.203 6.746 9.75 1 98.5 275 ARG B CA 1
ATOM 4960 C C . ARG B 1 275 ? 17 7.82 8.695 1 98.5 275 ARG B C 1
ATOM 4962 O O . ARG B 1 275 ? 17.688 7.844 7.676 1 98.5 275 ARG B O 1
ATOM 4969 N N . CYS B 1 276 ? 16.047 8.68 8.945 1 98.69 276 CYS B N 1
ATOM 4970 C CA . CYS B 1 276 ? 15.805 9.805 8.047 1 98.69 276 CYS B CA 1
ATOM 4971 C C . CYS B 1 276 ? 17 10.75 8.031 1 98.69 276 CYS B C 1
ATOM 4973 O O . CYS B 1 276 ? 17.438 11.188 6.969 1 98.69 276 CYS B O 1
ATOM 4975 N N . LEU B 1 277 ? 17.5 11.086 9.219 1 98.69 277 LEU B N 1
ATOM 4976 C CA . LEU B 1 277 ? 18.672 11.953 9.328 1 98.69 277 LEU B CA 1
ATOM 4977 C C . LEU B 1 277 ? 19.875 11.344 8.609 1 98.69 277 LEU B C 1
ATOM 4979 O O . LEU B 1 277 ? 20.594 12.039 7.891 1 98.69 277 LEU B O 1
ATOM 4983 N N . ASN B 1 278 ? 20.047 10.047 8.797 1 98.12 278 ASN B N 1
ATOM 4984 C CA . ASN B 1 278 ? 21.125 9.344 8.109 1 98.12 278 ASN B CA 1
ATOM 4985 C C . ASN B 1 278 ? 20.953 9.383 6.594 1 98.12 278 ASN B C 1
ATOM 4987 O O . ASN B 1 278 ? 21.922 9.617 5.863 1 98.12 278 ASN B O 1
ATOM 4991 N N . ASP B 1 279 ? 19.734 9.172 6.184 1 97.5 279 ASP B N 1
ATOM 4992 C CA . ASP B 1 279 ? 19.438 9.18 4.758 1 97.5 279 ASP B CA 1
ATOM 4993 C C . ASP B 1 279 ? 19.672 10.562 4.152 1 97.5 279 ASP B C 1
ATOM 4995 O O . ASP B 1 279 ? 20.109 10.68 3.002 1 97.5 279 ASP B O 1
ATOM 4999 N N . ALA B 1 280 ? 19.344 11.578 4.895 1 97.5 280 ALA B N 1
ATOM 5000 C CA . ALA B 1 280 ? 19.469 12.961 4.445 1 97.5 280 ALA B CA 1
ATOM 5001 C C . ALA B 1 280 ? 20.891 13.469 4.598 1 97.5 280 ALA B C 1
ATOM 5003 O O . ALA B 1 280 ? 21.25 14.523 4.066 1 97.5 280 ALA B O 1
ATOM 5004 N N . HIS B 1 281 ? 21.734 12.758 5.309 1 97.25 281 HIS B N 1
ATOM 5005 C CA . HIS B 1 281 ? 23.078 13.188 5.641 1 97.25 281 HIS B CA 1
ATOM 5006 C C . HIS B 1 281 ? 23.078 14.547 6.34 1 97.25 281 HIS B C 1
ATOM 5008 O O . HIS B 1 281 ? 23.781 15.461 5.93 1 97.25 281 HIS B O 1
ATOM 5014 N N . VAL B 1 282 ? 22.266 14.609 7.34 1 97.38 282 VAL B N 1
ATOM 5015 C CA . VAL B 1 282 ? 22.172 15.828 8.141 1 97.38 282 VAL B CA 1
ATOM 5016 C C . VAL B 1 282 ? 22.25 15.477 9.625 1 97.38 282 VAL B C 1
ATOM 5018 O O . VAL B 1 282 ? 21.891 14.375 10.031 1 97.38 282 VAL B O 1
ATOM 5021 N N . ASN B 1 283 ? 22.781 16.406 10.375 1 98.06 283 ASN B N 1
ATOM 5022 C CA . ASN B 1 283 ? 22.828 16.234 11.828 1 98.06 283 ASN B CA 1
ATOM 5023 C C . ASN B 1 283 ? 21.516 16.641 12.484 1 98.06 283 ASN B C 1
ATOM 5025 O O . ASN B 1 283 ? 20.812 17.531 11.984 1 98.06 283 ASN B O 1
ATOM 5029 N N . ALA B 1 284 ? 21.25 16 13.562 1 98.31 284 ALA B N 1
ATOM 5030 C CA . ALA B 1 284 ? 20.047 16.328 14.312 1 98.31 284 ALA B CA 1
ATOM 5031 C C . ALA B 1 284 ? 20 17.797 14.664 1 98.31 284 ALA B C 1
ATOM 5033 O O . ALA B 1 284 ? 18.922 18.406 14.695 1 98.31 284 ALA B O 1
ATOM 5034 N N . SER B 1 285 ? 21.125 18.391 14.914 1 97.56 285 SER B N 1
ATOM 5035 C CA . SER B 1 285 ? 21.219 19.781 15.336 1 97.56 285 SER B CA 1
ATOM 5036 C C . SER B 1 285 ? 20.875 20.734 14.195 1 97.56 285 SER B C 1
ATOM 5038 O O . SER B 1 285 ? 20.625 21.922 14.414 1 97.56 285 SER B O 1
ATOM 5040 N N . ASP B 1 286 ? 20.812 20.219 12.961 1 97.69 286 ASP B N 1
ATOM 5041 C CA . ASP B 1 286 ? 20.5 21.031 11.797 1 97.69 286 ASP B CA 1
ATOM 5042 C C . ASP B 1 286 ? 18.984 21.203 11.656 1 97.69 286 ASP B C 1
ATOM 5044 O O . ASP B 1 286 ? 18.516 22.094 10.93 1 97.69 286 ASP B O 1
ATOM 5048 N N . ILE B 1 287 ? 18.25 20.359 12.32 1 98.69 287 ILE B N 1
ATOM 5049 C CA . ILE B 1 287 ? 16.797 20.391 12.203 1 98.69 287 ILE B CA 1
ATOM 5050 C C . ILE B 1 287 ? 16.234 21.578 12.984 1 98.69 287 ILE B C 1
ATOM 5052 O O . ILE B 1 287 ? 16.516 21.734 14.172 1 98.69 287 ILE B O 1
ATOM 5056 N N . THR B 1 288 ? 15.375 22.375 12.328 1 98.75 288 THR B N 1
ATOM 5057 C CA . THR B 1 288 ? 14.891 23.578 12.984 1 98.75 288 THR B CA 1
ATOM 5058 C C . THR B 1 288 ? 13.367 23.547 13.133 1 98.75 288 THR B C 1
ATOM 5060 O O . THR B 1 288 ? 12.758 24.5 13.602 1 98.75 288 THR B O 1
ATOM 5063 N N . TYR B 1 289 ? 12.797 22.469 12.727 1 98.81 289 TYR B N 1
ATOM 5064 C CA . TYR B 1 289 ? 11.359 22.281 12.906 1 98.81 289 TYR B CA 1
ATOM 5065 C C . TYR B 1 289 ? 10.969 20.828 12.766 1 98.81 289 TYR B C 1
ATOM 5067 O O . TYR B 1 289 ? 11.5 20.109 11.906 1 98.81 289 TYR B O 1
ATOM 5075 N N . VAL B 1 290 ? 10.109 20.297 13.609 1 98.94 290 VAL B N 1
ATOM 5076 C CA . VAL B 1 290 ? 9.508 18.969 13.461 1 98.94 290 VAL B CA 1
ATOM 5077 C C . VAL B 1 290 ? 7.988 19.094 13.414 1 98.94 290 VAL B C 1
ATOM 5079 O O . VAL B 1 290 ? 7.367 19.562 14.367 1 98.94 290 VAL B O 1
ATOM 5082 N N . ASN B 1 291 ? 7.418 18.812 12.281 1 98.94 291 ASN B N 1
ATOM 5083 C CA . ASN B 1 291 ? 5.98 18.562 12.25 1 98.94 291 ASN B CA 1
ATOM 5084 C C . ASN B 1 291 ? 5.637 17.203 12.859 1 98.94 291 ASN B C 1
ATOM 5086 O O . ASN B 1 291 ? 5.922 16.172 12.266 1 98.94 291 ASN B O 1
ATOM 5090 N N . ALA B 1 292 ? 5.039 17.219 13.992 1 98.81 292 ALA B N 1
ATOM 5091 C CA . ALA B 1 292 ? 4.695 15.984 14.695 1 98.81 292 ALA B CA 1
ATOM 5092 C C . ALA B 1 292 ? 3.412 15.375 14.141 1 98.81 292 ALA B C 1
ATOM 5094 O O . ALA B 1 292 ? 2.562 16.094 13.602 1 98.81 292 ALA B O 1
ATOM 5095 N N . HIS B 1 293 ? 3.322 14.086 14.211 1 97.81 293 HIS B N 1
ATOM 5096 C CA . HIS B 1 293 ? 2.078 13.391 13.906 1 97.81 293 HIS B CA 1
ATOM 5097 C C . HIS B 1 293 ? 1.013 13.672 14.961 1 97.81 293 HIS B C 1
ATOM 5099 O O . HIS B 1 293 ? -0.126 14.008 14.625 1 97.81 293 HIS B O 1
ATOM 5105 N N . ALA B 1 294 ? 1.326 13.508 16.266 1 94.75 294 ALA B N 1
ATOM 5106 C CA . ALA B 1 294 ? 0.611 13.984 17.438 1 94.75 294 ALA B CA 1
ATOM 5107 C C . ALA B 1 294 ? -0.881 13.68 17.344 1 94.75 294 ALA B C 1
ATOM 5109 O O . ALA B 1 294 ? -1.692 14.586 17.125 1 94.75 294 ALA B O 1
ATOM 5110 N N . THR B 1 295 ? -1.282 12.484 17.703 1 94.38 295 THR B N 1
ATOM 5111 C CA . THR B 1 295 ? -2.664 12.047 17.547 1 94.38 295 THR B CA 1
ATOM 5112 C C . THR B 1 295 ? -3.527 12.547 18.703 1 94.38 295 THR B C 1
ATOM 5114 O O . THR B 1 295 ? -4.695 12.18 18.812 1 94.38 295 THR B O 1
ATOM 5117 N N . SER B 1 296 ? -3.008 13.352 19.547 1 97.31 296 SER B N 1
ATOM 5118 C CA . SER B 1 296 ? -3.738 13.93 20.656 1 97.31 296 SER B CA 1
ATOM 5119 C C . SER B 1 296 ? -4.152 12.859 21.672 1 97.31 296 SER B C 1
ATOM 5121 O O . SER B 1 296 ? -5.184 12.992 22.328 1 97.31 296 SER B O 1
ATOM 5123 N N . THR B 1 297 ? -3.488 11.758 21.703 1 95.31 297 THR B N 1
ATOM 5124 C CA . THR B 1 297 ? -3.623 10.773 22.766 1 95.31 297 THR B CA 1
ATOM 5125 C C . THR B 1 297 ? -2.5 10.93 23.797 1 95.31 297 THR B C 1
ATOM 5127 O O . THR B 1 297 ? -1.37 11.266 23.438 1 95.31 297 THR B O 1
ATOM 5130 N N . PRO B 1 298 ? -2.82 10.68 25.047 1 95.06 298 PRO B N 1
ATOM 5131 C CA . PRO B 1 298 ? -1.781 10.852 26.062 1 95.06 298 PRO B CA 1
ATOM 5132 C C . PRO B 1 298 ? -0.53 10.023 25.781 1 95.06 298 PRO B C 1
ATOM 5134 O O . PRO B 1 298 ? 0.579 10.562 25.75 1 95.06 298 PRO B O 1
ATOM 5137 N N . ALA B 1 299 ? -0.717 8.789 25.469 1 93.69 299 ALA B N 1
ATOM 5138 C CA . ALA B 1 299 ? 0.418 7.902 25.234 1 93.69 299 ALA B CA 1
ATOM 5139 C C . ALA B 1 299 ? 1.152 8.281 23.953 1 93.69 299 ALA B C 1
ATOM 5141 O O . ALA B 1 299 ? 2.385 8.32 23.922 1 93.69 299 ALA B O 1
ATOM 5142 N N . GLY B 1 300 ? 0.432 8.539 22.875 1 95.38 300 GLY B N 1
ATOM 5143 C CA . GLY B 1 300 ? 1.03 8.844 21.594 1 95.38 300 GLY B CA 1
ATOM 5144 C C . GLY B 1 300 ? 1.853 10.117 21.594 1 95.38 300 GLY B C 1
ATOM 5145 O O . GLY B 1 300 ? 2.996 10.133 21.125 1 95.38 300 GLY B O 1
ATOM 5146 N N . ASP B 1 301 ? 1.284 11.18 22.156 1 97.75 301 ASP B N 1
ATOM 5147 C CA . ASP B 1 301 ? 1.964 12.477 22.156 1 97.75 301 ASP B CA 1
ATOM 5148 C C . ASP B 1 301 ? 3.219 12.43 23.031 1 97.75 301 ASP B C 1
ATOM 5150 O O . ASP B 1 301 ? 4.246 13.008 22.672 1 97.75 301 ASP B O 1
ATOM 5154 N N . ARG B 1 302 ? 3.08 11.781 24.141 1 97.06 302 ARG B N 1
ATOM 5155 C CA . ARG B 1 302 ? 4.223 11.688 25.047 1 97.06 302 ARG B CA 1
ATOM 5156 C C . ARG B 1 302 ? 5.367 10.906 24.406 1 97.06 302 ARG B C 1
ATOM 5158 O O . ARG B 1 302 ? 6.527 11.305 24.5 1 97.06 302 ARG B O 1
ATOM 5165 N N . ALA B 1 303 ? 5.035 9.773 23.844 1 97.25 303 ALA B N 1
ATOM 5166 C CA . ALA B 1 303 ? 6.047 8.938 23.203 1 97.25 303 ALA B CA 1
ATOM 5167 C C . ALA B 1 303 ? 6.754 9.703 22.078 1 97.25 303 ALA B C 1
ATOM 5169 O O . ALA B 1 303 ? 7.977 9.617 21.938 1 97.25 303 ALA B O 1
ATOM 5170 N N . GLU B 1 304 ? 6 10.43 21.266 1 98.19 304 GLU B N 1
ATOM 5171 C CA . GLU B 1 304 ? 6.586 11.188 20.156 1 98.19 304 GLU B CA 1
ATOM 5172 C C . GLU B 1 304 ? 7.457 12.328 20.672 1 98.19 304 GLU B C 1
ATOM 5174 O O . GLU B 1 304 ? 8.555 12.562 20.156 1 98.19 304 GLU B O 1
ATOM 5179 N N . ALA B 1 305 ? 6.945 13.047 21.688 1 98.44 305 ALA B N 1
ATOM 5180 C CA . ALA B 1 305 ? 7.73 14.133 22.281 1 98.44 305 ALA B CA 1
ATOM 5181 C C . ALA B 1 305 ? 9.055 13.609 22.844 1 98.44 305 ALA B C 1
ATOM 5183 O O . ALA B 1 305 ? 10.094 14.25 22.688 1 98.44 305 ALA B O 1
ATOM 5184 N N . HIS B 1 306 ? 8.977 12.492 23.469 1 98.12 306 HIS B N 1
ATOM 5185 C CA . HIS B 1 306 ? 10.172 11.875 24.016 1 98.12 306 HIS B CA 1
ATOM 5186 C C . HIS B 1 306 ? 11.188 11.562 22.922 1 98.12 306 HIS B C 1
ATOM 5188 O O . HIS B 1 306 ? 12.375 11.859 23.062 1 98.12 306 HIS B O 1
ATOM 5194 N N . ALA B 1 307 ? 10.727 10.922 21.875 1 98.38 307 ALA B N 1
ATOM 5195 C CA . ALA B 1 307 ? 11.602 10.555 20.766 1 98.38 307 ALA B CA 1
ATOM 5196 C C . ALA B 1 307 ? 12.242 11.789 20.141 1 98.38 307 ALA B C 1
ATOM 5198 O O . ALA B 1 307 ? 13.438 11.781 19.828 1 98.38 307 ALA B O 1
ATOM 5199 N N . ILE B 1 308 ? 11.453 12.859 19.938 1 98.75 308 ILE B N 1
ATOM 5200 C CA . ILE B 1 308 ? 11.953 14.086 19.328 1 98.75 308 ILE B CA 1
ATOM 5201 C C . ILE B 1 308 ? 12.992 14.727 20.234 1 98.75 308 ILE B C 1
ATOM 5203 O O . ILE B 1 308 ? 14.078 15.102 19.781 1 98.75 308 ILE B O 1
ATOM 5207 N N . ALA B 1 309 ? 12.672 14.844 21.516 1 98.44 309 ALA B N 1
ATOM 5208 C CA . ALA B 1 309 ? 13.555 15.5 22.484 1 98.44 309 ALA B CA 1
ATOM 5209 C C . ALA B 1 309 ? 14.891 14.773 22.594 1 98.44 309 ALA B C 1
ATOM 5211 O O . ALA B 1 309 ? 15.93 15.398 22.781 1 98.44 309 ALA B O 1
ATOM 5212 N N . ALA B 1 310 ? 14.828 13.484 22.484 1 97.88 310 ALA B N 1
ATOM 5213 C CA . ALA B 1 310 ? 16.047 12.672 22.609 1 97.88 310 ALA B CA 1
ATOM 5214 C C . ALA B 1 310 ? 17 12.953 21.453 1 97.88 310 ALA B C 1
ATOM 5216 O O . ALA B 1 310 ? 18.219 12.93 21.641 1 97.88 310 ALA B O 1
ATOM 5217 N N . LEU B 1 311 ? 16.5 13.242 20.297 1 98.19 311 LEU B N 1
ATOM 5218 C CA . LEU B 1 311 ? 17.328 13.438 19.109 1 98.19 311 LEU B CA 1
ATOM 5219 C C . LEU B 1 311 ? 17.594 14.922 18.875 1 98.19 311 LEU B C 1
ATOM 5221 O O . LEU B 1 311 ? 18.672 15.289 18.391 1 98.19 311 LEU B O 1
ATOM 5225 N N . MET B 1 312 ? 16.578 15.688 19.188 1 98.44 312 MET B N 1
ATOM 5226 C CA . MET B 1 312 ? 16.641 17.109 18.875 1 98.44 312 MET B CA 1
ATOM 5227 C C . MET B 1 312 ? 16.141 17.953 20.047 1 98.44 312 MET B C 1
ATOM 5229 O O . MET B 1 312 ? 15.102 18.609 19.938 1 98.44 312 MET B O 1
ATOM 5233 N N . PRO B 1 313 ? 16.906 18.016 21.125 1 98.31 313 PRO B N 1
ATOM 5234 C CA . PRO B 1 313 ? 16.438 18.781 22.266 1 98.31 313 PRO B CA 1
ATOM 5235 C C . PRO B 1 313 ? 16.188 20.25 21.938 1 98.31 313 PRO B C 1
ATOM 5237 O O . PRO B 1 313 ? 17.016 20.891 21.297 1 98.31 313 PRO B O 1
ATOM 5240 N N . GLY B 1 314 ? 15.016 20.734 22.312 1 98.25 314 GLY B N 1
ATOM 5241 C CA . GLY B 1 314 ? 14.688 22.141 22.203 1 98.25 314 GLY B CA 1
ATOM 5242 C C . GLY B 1 314 ? 14.117 22.531 20.859 1 98.25 314 GLY B C 1
ATOM 5243 O O . GLY B 1 314 ? 13.727 23.672 20.641 1 98.25 314 GLY B O 1
ATOM 5244 N N . VAL B 1 315 ? 14.016 21.609 19.938 1 98.56 315 VAL B N 1
ATOM 5245 C CA . VAL B 1 315 ? 13.57 21.906 18.578 1 98.56 315 VAL B CA 1
ATOM 5246 C C . VAL B 1 315 ? 12.117 22.375 18.609 1 98.56 315 VAL B C 1
ATOM 5248 O O . VAL B 1 315 ? 11.312 21.875 19.391 1 98.56 315 VAL B O 1
ATOM 5251 N N . PRO B 1 316 ? 11.703 23.375 17.766 1 98.69 316 PRO B N 1
ATOM 5252 C CA . PRO B 1 316 ? 10.289 23.734 17.609 1 98.69 316 PRO B CA 1
ATOM 5253 C C . PRO B 1 316 ? 9.453 22.578 17.062 1 98.69 316 PRO B C 1
ATOM 5255 O O . PRO B 1 316 ? 9.867 21.891 16.125 1 98.69 316 PRO B O 1
ATOM 5258 N N . VAL B 1 317 ? 8.312 22.344 17.719 1 98.81 317 VAL B N 1
ATOM 5259 C CA . VAL B 1 317 ? 7.426 21.234 17.344 1 98.81 317 VAL B CA 1
ATOM 5260 C C . VAL B 1 317 ? 5.988 21.75 17.266 1 98.81 317 VAL B C 1
ATOM 5262 O O . VAL B 1 317 ? 5.539 22.516 18.109 1 98.81 317 VAL B O 1
ATOM 5265 N N . SER B 1 318 ? 5.32 21.375 16.234 1 98.62 318 SER B N 1
ATOM 5266 C CA . SER B 1 318 ? 3.877 21.594 16.172 1 98.62 318 SER B CA 1
ATOM 5267 C C . SER B 1 318 ? 3.184 20.5 15.367 1 98.62 318 SER B C 1
ATOM 5269 O O . SER B 1 318 ? 3.846 19.703 14.711 1 98.62 318 SER B O 1
ATOM 5271 N N . SER B 1 319 ? 1.909 20.375 15.484 1 98.5 319 SER B N 1
ATOM 5272 C CA . SER B 1 319 ? 1.018 19.516 14.719 1 98.5 319 SER B CA 1
ATOM 5273 C C . SER B 1 319 ? -0.221 20.266 14.25 1 98.5 319 SER B C 1
ATOM 5275 O O . SER B 1 319 ? -0.767 21.094 14.984 1 98.5 319 SER B O 1
ATOM 5277 N N . ILE B 1 320 ? -0.648 19.906 13.086 1 98.44 320 ILE B N 1
ATOM 5278 C CA . ILE B 1 320 ? -1.78 20.656 12.539 1 98.44 320 ILE B CA 1
ATOM 5279 C C . ILE B 1 320 ? -3.082 19.922 12.867 1 98.44 320 ILE B C 1
ATOM 5281 O O . ILE B 1 320 ? -4.16 20.344 12.438 1 98.44 320 ILE B O 1
ATOM 5285 N N . LYS B 1 321 ? -3.031 18.859 13.625 1 97.94 321 LYS B N 1
ATOM 5286 C CA . LYS B 1 321 ? -4.223 18.062 13.891 1 97.94 321 LYS B CA 1
ATOM 5287 C C . LYS B 1 321 ? -5.215 18.828 14.766 1 97.94 321 LYS B C 1
ATOM 5289 O O . LYS B 1 321 ? -6.41 18.531 14.758 1 97.94 321 LYS B O 1
ATOM 5294 N N . GLY B 1 322 ? -4.688 19.719 15.57 1 98.12 322 GLY B N 1
ATOM 5295 C CA . GLY B 1 322 ? -5.621 20.578 16.266 1 98.12 322 GLY B CA 1
ATOM 5296 C C . GLY B 1 322 ? -6.52 21.375 15.336 1 98.12 322 GLY B C 1
ATOM 5297 O O . GLY B 1 322 ? -7.652 21.703 15.695 1 98.12 322 GLY B O 1
ATOM 5298 N N . HIS B 1 323 ? -6.035 21.734 14.164 1 98.69 323 HIS B N 1
ATOM 5299 C CA . HIS B 1 323 ? -6.738 22.562 13.18 1 98.69 323 HIS B CA 1
ATOM 5300 C C . HIS B 1 323 ? -7.738 21.719 12.383 1 98.69 323 HIS B C 1
ATOM 5302 O O . HIS B 1 323 ? -8.867 22.156 12.141 1 98.69 323 HIS B O 1
ATOM 5308 N N . ILE B 1 324 ? -7.352 20.453 12 1 98.69 324 ILE B N 1
ATOM 5309 C CA . ILE B 1 324 ? -8.133 19.797 10.961 1 98.69 324 ILE B CA 1
ATOM 5310 C C . ILE B 1 324 ? -8.5 18.375 11.414 1 98.69 324 ILE B C 1
ATOM 5312 O O . ILE B 1 324 ? -9.078 17.609 10.648 1 98.69 324 ILE B O 1
ATOM 5316 N N . GLY B 1 325 ? -8.172 18.016 12.594 1 98.5 325 GLY B N 1
ATOM 5317 C CA . GLY B 1 325 ? -8.391 16.656 13.031 1 98.5 325 GLY B CA 1
ATOM 5318 C C . GLY B 1 325 ? -7.445 15.656 12.391 1 98.5 325 GLY B C 1
ATOM 5319 O O . GLY B 1 325 ? -6.328 16.016 12.008 1 98.5 325 GLY B O 1
ATOM 5320 N N . HIS B 1 326 ? -7.781 14.406 12.461 1 98.62 326 HIS B N 1
ATOM 5321 C CA . HIS B 1 326 ? -6.965 13.336 11.906 1 98.62 326 HIS B CA 1
ATOM 5322 C C . HIS B 1 326 ? -7.578 12.781 10.625 1 98.62 326 HIS B C 1
ATOM 5324 O O . HIS B 1 326 ? -8.648 12.172 10.656 1 98.62 326 HIS B O 1
ATOM 5330 N N . THR B 1 327 ? -6.855 13 9.562 1 98.69 327 THR B N 1
ATOM 5331 C CA . THR B 1 327 ? -7.371 12.633 8.242 1 98.69 327 THR B CA 1
ATOM 5332 C C . THR B 1 327 ? -6.887 11.242 7.84 1 98.69 327 THR B C 1
ATOM 5334 O O . THR B 1 327 ? -6.781 10.938 6.652 1 98.69 327 THR B O 1
ATOM 5337 N N . LEU B 1 328 ? -6.5 10.453 8.758 1 98.12 328 LEU B N 1
ATOM 5338 C CA . LEU B 1 328 ? -6.145 9.047 8.602 1 98.12 328 LEU B CA 1
ATOM 5339 C C . LEU B 1 328 ? -5.047 8.883 7.555 1 98.12 328 LEU B C 1
ATOM 5341 O O . LEU B 1 328 ? -3.951 9.43 7.707 1 98.12 328 LEU B O 1
ATOM 5345 N N . GLY B 1 329 ? -5.285 8.164 6.512 1 98.31 329 GLY B N 1
ATOM 5346 C CA . GLY B 1 329 ? -4.25 7.906 5.523 1 98.31 329 GLY B CA 1
ATOM 5347 C C . GLY B 1 329 ? -3.723 9.164 4.867 1 98.31 329 GLY B C 1
ATOM 5348 O O . GLY B 1 329 ? -2.572 9.203 4.422 1 98.31 329 GLY B O 1
ATOM 5349 N N . ALA B 1 330 ? -4.488 10.203 4.82 1 98.75 330 ALA B N 1
ATOM 5350 C CA . ALA B 1 330 ? -4.113 11.438 4.129 1 98.75 330 ALA B CA 1
ATOM 5351 C C . ALA B 1 330 ? -3.281 12.344 5.035 1 98.75 330 ALA B C 1
ATOM 5353 O O . ALA B 1 330 ? -2.676 13.305 4.566 1 98.75 330 ALA B O 1
ATOM 5354 N N . ALA B 1 331 ? -3.186 12.023 6.309 1 98.69 331 ALA B N 1
ATOM 5355 C CA . ALA B 1 331 ? -2.604 12.914 7.305 1 98.69 331 ALA B CA 1
ATOM 5356 C C . ALA B 1 331 ? -1.17 13.289 6.941 1 98.69 331 ALA B C 1
ATOM 5358 O O . ALA B 1 331 ? -0.825 14.469 6.879 1 98.69 331 ALA B O 1
ATOM 5359 N N . GLY B 1 332 ? -0.375 12.234 6.664 1 98.69 332 GLY B N 1
ATOM 5360 C CA . GLY B 1 332 ? 1.023 12.484 6.355 1 98.69 332 GLY B CA 1
ATOM 5361 C C . GLY B 1 332 ? 1.215 13.344 5.117 1 98.69 332 GLY B C 1
ATOM 5362 O O . GLY B 1 332 ? 2.123 14.172 5.07 1 98.69 332 GLY B O 1
ATOM 5363 N N . ALA B 1 333 ? 0.38 13.133 4.145 1 98.94 333 ALA B N 1
ATOM 5364 C CA . ALA B 1 333 ? 0.489 13.898 2.906 1 98.94 333 ALA B CA 1
ATOM 5365 C C . ALA B 1 333 ? 0.141 15.367 3.139 1 98.94 333 ALA B C 1
ATOM 5367 O O . ALA B 1 333 ? 0.821 16.266 2.629 1 98.94 333 ALA B O 1
ATOM 5368 N N . ILE B 1 334 ? -0.908 15.609 3.867 1 98.94 334 ILE B N 1
ATOM 5369 C CA . ILE B 1 334 ? -1.323 16.984 4.16 1 98.94 334 ILE B CA 1
ATOM 5370 C C . ILE B 1 334 ? -0.259 17.672 5.012 1 98.94 334 ILE B C 1
ATOM 5372 O O . ILE B 1 334 ? 0.018 18.859 4.828 1 98.94 334 ILE B O 1
ATOM 5376 N N . GLU B 1 335 ? 0.327 16.953 5.914 1 98.94 335 GLU B N 1
ATOM 5377 C CA . GLU B 1 335 ? 1.372 17.484 6.777 1 98.94 335 GLU B CA 1
ATOM 5378 C C . GLU B 1 335 ? 2.617 17.859 5.973 1 98.94 335 GLU B C 1
ATOM 5380 O O . GLU B 1 335 ? 3.262 18.875 6.242 1 98.94 335 GLU B O 1
ATOM 5385 N N . VAL B 1 336 ? 2.977 17.016 4.996 1 98.94 336 VAL B N 1
ATOM 5386 C CA . VAL B 1 336 ? 4.109 17.328 4.133 1 98.94 336 VAL B CA 1
ATOM 5387 C C . VAL B 1 336 ? 3.801 18.578 3.311 1 98.94 336 VAL B C 1
ATOM 5389 O O . VAL B 1 336 ? 4.652 19.469 3.166 1 98.94 336 VAL B O 1
ATOM 5392 N N . ALA B 1 337 ? 2.596 18.625 2.766 1 98.94 337 ALA B N 1
ATOM 5393 C CA . ALA B 1 337 ? 2.176 19.797 2.004 1 98.94 337 ALA B CA 1
ATOM 5394 C C . ALA B 1 337 ? 2.271 21.062 2.85 1 98.94 337 ALA B C 1
ATOM 5396 O O . ALA B 1 337 ? 2.83 22.078 2.41 1 98.94 337 ALA B O 1
ATOM 5397 N N . ALA B 1 338 ? 1.707 21.031 4.039 1 98.94 338 ALA B N 1
ATOM 5398 C CA . ALA B 1 338 ? 1.729 22.172 4.941 1 98.94 338 ALA B CA 1
ATOM 5399 C C . ALA B 1 338 ? 3.16 22.578 5.285 1 98.94 338 ALA B C 1
ATOM 5401 O O . ALA B 1 338 ? 3.498 23.766 5.277 1 98.94 338 ALA B O 1
ATOM 5402 N N . THR B 1 339 ? 3.986 21.594 5.609 1 98.94 339 THR B N 1
ATOM 5403 C CA . THR B 1 339 ? 5.367 21.859 5.984 1 98.94 339 THR B CA 1
ATOM 5404 C C . THR B 1 339 ? 6.137 22.469 4.816 1 98.94 339 THR B C 1
ATOM 5406 O O . THR B 1 339 ? 6.941 23.391 5.004 1 98.94 339 THR B O 1
ATOM 5409 N N . ALA B 1 340 ? 5.918 21.953 3.605 1 98.94 340 ALA B N 1
ATOM 5410 C CA . ALA B 1 340 ? 6.551 22.516 2.416 1 98.94 340 ALA B CA 1
ATOM 5411 C C . ALA B 1 340 ? 6.16 23.984 2.23 1 98.94 340 ALA B C 1
ATOM 5413 O O . ALA B 1 340 ? 7 24.812 1.878 1 98.94 340 ALA B O 1
ATOM 5414 N N . MET B 1 341 ? 4.895 24.297 2.42 1 98.88 341 MET B N 1
ATOM 5415 C CA . MET B 1 341 ? 4.445 25.672 2.303 1 98.88 341 MET B CA 1
ATOM 5416 C C . MET B 1 341 ? 5.031 26.531 3.416 1 98.88 341 MET B C 1
ATOM 5418 O O . MET B 1 341 ? 5.328 27.703 3.207 1 98.88 341 MET B O 1
ATOM 5422 N N . CYS B 1 342 ? 5.156 25.953 4.633 1 98.81 342 CYS B N 1
ATOM 5423 C CA . CYS B 1 342 ? 5.828 26.672 5.719 1 98.81 342 CYS B CA 1
ATOM 5424 C C . CYS B 1 342 ? 7.246 27.062 5.32 1 98.81 342 CYS B C 1
ATOM 5426 O O . CYS B 1 342 ? 7.672 28.188 5.559 1 98.81 342 CYS B O 1
ATOM 5428 N N . ILE B 1 343 ? 7.949 26.094 4.762 1 98.81 343 ILE B N 1
ATOM 5429 C CA . ILE B 1 343 ? 9.305 26.344 4.289 1 98.81 343 ILE B CA 1
ATOM 5430 C C . ILE B 1 343 ? 9.297 27.484 3.262 1 98.81 343 ILE B C 1
ATOM 5432 O O . ILE B 1 343 ? 10.094 28.422 3.348 1 98.81 343 ILE B O 1
ATOM 5436 N N . ASP B 1 344 ? 8.406 27.391 2.338 1 98.5 344 ASP B N 1
ATOM 5437 C CA . ASP B 1 344 ? 8.312 28.344 1.23 1 98.5 344 ASP B CA 1
ATOM 5438 C C . ASP B 1 344 ? 7.98 29.75 1.733 1 98.5 344 ASP B C 1
ATOM 5440 O O . ASP B 1 344 ? 8.508 30.734 1.221 1 98.5 344 ASP B O 1
ATOM 5444 N N . GLN B 1 345 ? 7.105 29.859 2.703 1 98.25 345 GLN B N 1
ATOM 5445 C CA . GLN B 1 345 ? 6.602 31.141 3.184 1 98.25 345 GLN B CA 1
ATOM 5446 C C . GLN B 1 345 ? 7.375 31.609 4.41 1 98.25 345 GLN B C 1
ATOM 5448 O O . GLN B 1 345 ? 7.117 32.688 4.934 1 98.25 345 GLN B O 1
ATOM 5453 N N . LYS B 1 346 ? 8.25 30.828 4.918 1 98.44 346 LYS B N 1
ATOM 5454 C CA . LYS B 1 346 ? 9.141 31.172 6.027 1 98.44 346 LYS B CA 1
ATOM 5455 C C . LYS B 1 346 ? 8.352 31.438 7.305 1 98.44 346 LYS B C 1
ATOM 5457 O O . LYS B 1 346 ? 8.586 32.438 7.992 1 98.44 346 LYS B O 1
ATOM 5462 N N . VAL B 1 347 ? 7.41 30.562 7.57 1 98.56 347 VAL B N 1
ATOM 5463 C CA . VAL B 1 347 ? 6.598 30.625 8.781 1 98.56 347 VAL B CA 1
ATOM 5464 C C . VAL B 1 347 ? 6.305 29.203 9.281 1 98.56 347 VAL B C 1
ATOM 5466 O O . VAL B 1 347 ? 6.102 28.281 8.484 1 98.56 347 VAL B O 1
ATOM 5469 N N . ILE B 1 348 ? 6.344 28.938 10.562 1 98.56 348 ILE B N 1
ATOM 5470 C CA . ILE B 1 348 ? 5.984 27.656 11.164 1 98.56 348 ILE B CA 1
ATOM 5471 C C . ILE B 1 348 ? 4.621 27.766 11.844 1 98.56 348 ILE B C 1
ATOM 5473 O O . ILE B 1 348 ? 4.352 28.734 12.555 1 98.56 348 ILE B O 1
ATOM 5477 N N . VAL B 1 349 ? 3.771 26.844 11.602 1 98.31 349 VAL B N 1
ATOM 5478 C CA . VAL B 1 349 ? 2.438 26.812 12.195 1 98.31 349 VAL B CA 1
ATOM 5479 C C . VAL B 1 349 ? 2.529 26.469 13.672 1 98.31 349 VAL B C 1
ATOM 5481 O O . VAL B 1 349 ? 3.48 25.812 14.102 1 98.31 349 VAL B O 1
ATOM 5484 N N . GLY B 1 350 ? 1.612 26.938 14.484 1 98.25 350 GLY B N 1
ATOM 5485 C CA . GLY B 1 350 ? 1.538 26.578 15.891 1 98.25 350 GLY B CA 1
ATOM 5486 C C . GLY B 1 350 ? 0.554 25.453 16.172 1 98.25 350 GLY B C 1
ATOM 5487 O O . GLY B 1 350 ? -0.153 25 15.266 1 98.25 350 GLY B O 1
ATOM 5488 N N . ASN B 1 351 ? 0.552 24.938 17.438 1 98.25 351 ASN B N 1
ATOM 5489 C CA . ASN B 1 351 ? -0.458 24.016 17.922 1 98.25 351 ASN B CA 1
ATOM 5490 C C . ASN B 1 351 ? -1.72 24.734 18.375 1 98.25 351 ASN B C 1
ATOM 5492 O O . ASN B 1 351 ? -1.794 25.219 19.516 1 98.25 351 ASN B O 1
ATOM 5496 N N . VAL B 1 352 ? -2.686 24.656 17.531 1 96.81 352 VAL B N 1
ATOM 5497 C CA . VAL B 1 352 ? -3.939 25.234 18 1 96.81 352 VAL B CA 1
ATOM 5498 C C . VAL B 1 352 ? -4.508 24.375 19.125 1 96.81 352 VAL B C 1
ATOM 5500 O O . VAL B 1 352 ? -4.273 23.156 19.172 1 96.81 352 VAL B O 1
ATOM 5503 N N . ASN B 1 353 ? -5.191 24.938 20.141 1 94.19 353 ASN B N 1
ATOM 5504 C CA . ASN B 1 353 ? -5.84 24.281 21.266 1 94.19 353 ASN B CA 1
ATOM 5505 C C . ASN B 1 353 ? -4.824 23.828 22.312 1 94.19 353 ASN B C 1
ATOM 5507 O O . ASN B 1 353 ? -5.172 23.125 23.266 1 94.19 353 ASN B O 1
ATOM 5511 N N . LEU B 1 354 ? -3.508 24.156 22.094 1 98 354 LEU B N 1
ATOM 5512 C CA . LEU B 1 354 ? -2.523 23.891 23.141 1 98 354 LEU B CA 1
ATOM 5513 C C . LEU B 1 354 ? -2.506 25.016 24.172 1 98 354 LEU B C 1
ATOM 5515 O O . LEU B 1 354 ? -1.848 26.047 23.969 1 98 354 LEU B O 1
ATOM 5519 N N . ASN B 1 355 ? -3.129 24.797 25.281 1 96.81 355 ASN B N 1
ATOM 5520 C CA . ASN B 1 355 ? -3.209 25.812 26.344 1 96.81 355 ASN B CA 1
ATOM 5521 C C . ASN B 1 355 ? -2.191 25.531 27.453 1 96.81 355 ASN B C 1
ATOM 5523 O O . ASN B 1 355 ? -1.477 26.438 27.875 1 96.81 355 ASN B O 1
ATOM 5527 N N . GLU B 1 356 ? -2.207 24.344 27.938 1 97.44 356 GLU B N 1
ATOM 5528 C CA . GLU B 1 356 ? -1.271 23.828 28.938 1 97.44 356 GLU B CA 1
ATOM 5529 C C . GLU B 1 356 ? -0.8 22.422 28.594 1 97.44 356 GLU B C 1
ATOM 5531 O O . GLU B 1 356 ? -1.583 21.609 28.109 1 97.44 356 GLU B O 1
ATOM 5536 N N . THR B 1 357 ? 0.467 22.25 28.812 1 98 357 THR B N 1
ATOM 5537 C CA . THR B 1 357 ? 0.991 20.938 28.453 1 98 357 THR B CA 1
ATOM 5538 C C . THR B 1 357 ? 1.456 20.172 29.688 1 98 357 THR B C 1
ATOM 5540 O O . THR B 1 357 ? 1.826 20.781 30.703 1 98 357 THR B O 1
ATOM 5543 N N . ASP B 1 358 ? 1.35 18.891 29.688 1 97.56 358 ASP B N 1
ATOM 5544 C CA . ASP B 1 358 ? 1.931 18.016 30.703 1 97.56 358 ASP B CA 1
ATOM 5545 C C . ASP B 1 358 ? 3.195 17.328 30.188 1 97.56 358 ASP B C 1
ATOM 5547 O O . ASP B 1 358 ? 3.752 16.453 30.859 1 97.56 358 ASP B O 1
ATOM 5551 N N . ILE B 1 359 ? 3.57 17.703 28.953 1 97.38 359 ILE B N 1
ATOM 5552 C CA . ILE B 1 359 ? 4.793 17.172 28.359 1 97.38 359 ILE B CA 1
ATOM 5553 C C . ILE B 1 359 ? 6.008 17.812 29.016 1 97.38 359 ILE B C 1
ATOM 5555 O O . ILE B 1 359 ? 6.18 19.031 28.969 1 97.38 359 ILE B O 1
ATOM 5559 N N . ASN B 1 360 ? 6.875 17 29.609 1 96.5 360 ASN B N 1
ATOM 5560 C CA . ASN B 1 360 ? 8.047 17.5 30.312 1 96.5 360 ASN B CA 1
ATOM 5561 C C . ASN B 1 360 ? 9.312 17.344 29.469 1 96.5 360 ASN B C 1
ATOM 5563 O O . ASN B 1 360 ? 10.367 17.891 29.828 1 96.5 360 ASN B O 1
ATOM 5567 N N . GLU B 1 361 ? 9.188 16.641 28.375 1 96.75 361 GLU B N 1
ATOM 5568 C CA . GLU B 1 361 ? 10.328 16.469 27.484 1 96.75 361 GLU B CA 1
ATOM 5569 C C . GLU B 1 361 ? 10.836 17.812 26.969 1 96.75 361 GLU B C 1
ATOM 5571 O O . GLU B 1 361 ? 10.07 18.766 26.859 1 96.75 361 GLU B O 1
ATOM 5576 N N . ASN B 1 362 ? 12.117 17.844 26.641 1 98 362 ASN B N 1
ATOM 5577 C CA . ASN B 1 362 ? 12.742 19.078 26.188 1 98 362 ASN B CA 1
ATOM 5578 C C . ASN B 1 362 ? 12.438 19.344 24.703 1 98 362 ASN B C 1
ATOM 5580 O O . ASN B 1 362 ? 13.336 19.266 23.875 1 98 362 ASN B O 1
ATOM 5584 N N . VAL B 1 363 ? 11.234 19.719 24.375 1 98.12 363 VAL B N 1
ATOM 5585 C CA . VAL B 1 363 ? 10.805 20.188 23.062 1 98.12 363 VAL B CA 1
ATOM 5586 C C . VAL B 1 363 ? 10.125 21.547 23.188 1 98.12 363 VAL B C 1
ATOM 5588 O O . VAL B 1 363 ? 9.539 21.859 24.219 1 98.12 363 VAL B O 1
ATOM 5591 N N . ASN B 1 364 ? 10.281 22.359 22.188 1 98.56 364 ASN B N 1
ATOM 5592 C CA . ASN B 1 364 ? 9.602 23.641 22.141 1 98.56 364 ASN B CA 1
ATOM 5593 C C . ASN B 1 364 ? 8.258 23.547 21.406 1 98.56 364 ASN B C 1
ATOM 5595 O O . ASN B 1 364 ? 8.18 23.734 20.203 1 98.56 364 ASN B O 1
ATOM 5599 N N . LEU B 1 365 ? 7.219 23.312 22.172 1 98.69 365 LEU B N 1
ATOM 5600 C CA . LEU B 1 365 ? 5.887 23.188 21.594 1 98.69 365 LEU B CA 1
ATOM 5601 C C . LEU B 1 365 ? 5.324 24.562 21.234 1 98.69 365 LEU B C 1
ATOM 5603 O O . LEU B 1 365 ? 4.914 25.312 22.109 1 98.69 365 LEU B O 1
ATOM 5607 N N . LEU B 1 366 ? 5.199 24.828 19.953 1 98.44 366 LEU B N 1
ATOM 5608 C CA . LEU B 1 366 ? 4.766 26.141 19.484 1 98.44 366 LEU B CA 1
ATOM 5609 C C . LEU B 1 366 ? 3.26 26.312 19.672 1 98.44 366 LEU B C 1
ATOM 5611 O O . LEU B 1 366 ? 2.475 25.5 19.188 1 98.44 366 LEU B O 1
ATOM 5615 N N . ARG B 1 367 ? 2.84 27.359 20.297 1 97.25 367 ARG B N 1
ATOM 5616 C CA . ARG B 1 367 ? 1.422 27.594 20.547 1 97.25 367 ARG B CA 1
ATOM 5617 C C . ARG B 1 367 ? 0.819 28.469 19.453 1 97.25 367 ARG B C 1
ATOM 5619 O O . ARG B 1 367 ? -0.389 28.438 19.203 1 97.25 367 ARG B O 1
ATOM 5626 N N . SER B 1 368 ? 1.667 29.312 18.859 1 97.25 368 SER B N 1
ATOM 5627 C CA . SER B 1 368 ? 1.272 30.219 17.797 1 97.25 368 SER B CA 1
ATOM 5628 C C . SER B 1 368 ? 2.277 30.188 16.641 1 97.25 368 SER B C 1
ATOM 5630 O O . SER B 1 368 ? 3.408 29.734 16.812 1 97.25 368 SER B O 1
ATOM 5632 N N . PRO B 1 369 ? 1.778 30.641 15.484 1 98 369 PRO B N 1
ATOM 5633 C CA . PRO B 1 369 ? 2.736 30.703 14.375 1 98 369 PRO B CA 1
ATOM 5634 C C . PRO B 1 369 ? 3.928 31.609 14.672 1 98 369 PRO B C 1
ATOM 5636 O O . PRO B 1 369 ? 3.777 32.625 15.344 1 98 369 PRO B O 1
ATOM 5639 N N . VAL B 1 370 ? 5.082 31.25 14.148 1 98.19 370 VAL B N 1
ATOM 5640 C CA . VAL B 1 370 ? 6.289 32.062 14.32 1 98.19 370 VAL B CA 1
ATOM 5641 C C . VAL B 1 370 ? 7.016 32.188 12.984 1 98.19 370 VAL B C 1
ATOM 5643 O O . VAL B 1 370 ? 6.871 31.344 12.102 1 98.19 370 VAL B O 1
ATOM 5646 N N . ASP B 1 371 ? 7.793 33.188 12.852 1 98.25 371 ASP B N 1
ATOM 5647 C CA . ASP B 1 371 ? 8.656 33.344 11.68 1 98.25 371 ASP B CA 1
ATOM 5648 C C . ASP B 1 371 ? 9.75 32.281 11.672 1 98.25 371 ASP B C 1
ATOM 5650 O O . ASP B 1 371 ? 10.305 31.938 12.719 1 98.25 371 ASP B O 1
ATOM 5654 N N . TRP B 1 372 ? 9.938 31.703 10.555 1 97.88 372 TRP B N 1
ATOM 5655 C CA . TRP B 1 372 ? 10.984 30.688 10.391 1 97.88 372 TRP B CA 1
ATOM 5656 C C . TRP B 1 372 ? 12.25 31.312 9.812 1 97.88 372 TRP B C 1
ATOM 5658 O O . TRP B 1 372 ? 12.43 31.359 8.586 1 97.88 372 TRP B O 1
ATOM 5668 N N . GLU B 1 373 ? 13.195 31.766 10.664 1 92.5 373 GLU B N 1
ATOM 5669 C CA . GLU B 1 373 ? 14.422 32.438 10.25 1 92.5 373 GLU B CA 1
ATOM 5670 C C . GLU B 1 373 ? 15.57 31.438 10.086 1 92.5 373 GLU B C 1
ATOM 5672 O O . GLU B 1 373 ? 15.539 30.344 10.664 1 92.5 373 GLU B O 1
ATOM 5677 N N . GLY B 1 374 ? 16.516 31.672 9.297 1 92.31 374 GLY B N 1
ATOM 5678 C CA . GLY B 1 374 ? 17.688 30.828 9.125 1 92.31 374 GLY B CA 1
ATOM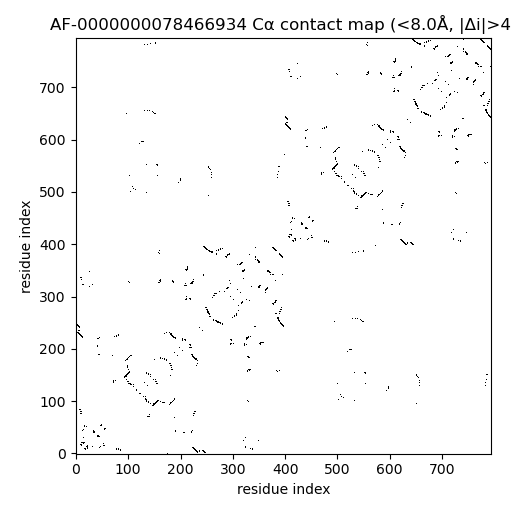 5679 C C . GLY B 1 374 ? 17.438 29.641 8.211 1 92.31 374 GLY B C 1
ATOM 5680 O O . GLY B 1 374 ? 16.625 29.719 7.293 1 92.31 374 GLY B O 1
ATOM 5681 N N . ARG B 1 375 ? 18.266 28.578 8.508 1 94.88 375 ARG B N 1
ATOM 5682 C CA . ARG B 1 375 ? 18.141 27.359 7.707 1 94.88 375 ARG B CA 1
ATOM 5683 C C . ARG B 1 375 ? 16.828 26.641 7.996 1 94.88 375 ARG B C 1
ATOM 5685 O O . ARG B 1 375 ? 16.516 26.375 9.156 1 94.88 375 ARG B O 1
ATOM 5692 N N . ARG B 1 376 ? 16.094 26.406 6.938 1 98.44 376 ARG B N 1
ATOM 5693 C CA . ARG B 1 376 ? 14.789 25.766 7.09 1 98.44 376 ARG B CA 1
ATOM 5694 C C . ARG B 1 376 ? 14.852 24.297 6.723 1 98.44 376 ARG B C 1
ATOM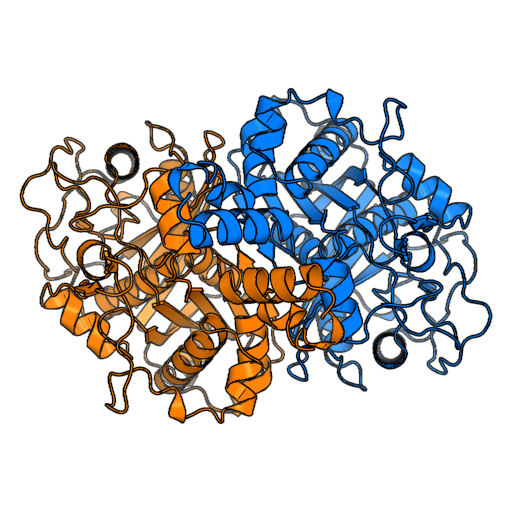 5696 O O . ARG B 1 376 ? 14.695 23.938 5.555 1 98.44 376 ARG B O 1
ATOM 5703 N N . ILE B 1 377 ? 15.141 23.469 7.68 1 98.81 377 ILE B N 1
ATOM 5704 C CA . ILE B 1 377 ? 15.172 22.016 7.562 1 98.81 377 ILE B CA 1
ATOM 5705 C C . ILE B 1 377 ? 14.172 21.406 8.539 1 98.81 377 ILE B C 1
ATOM 5707 O O . ILE B 1 377 ? 14.234 21.641 9.742 1 98.81 377 ILE B O 1
ATOM 5711 N N . ALA B 1 378 ? 13.273 20.656 7.996 1 98.88 378 ALA B N 1
ATOM 5712 C CA . ALA B 1 378 ? 12.188 20.141 8.812 1 98.88 378 ALA B CA 1
ATOM 5713 C C . ALA B 1 378 ? 12.102 18.609 8.711 1 98.88 378 ALA B C 1
ATOM 5715 O O . ALA B 1 378 ? 12.469 18.031 7.688 1 98.88 378 ALA B O 1
ATOM 5716 N N . LEU B 1 379 ? 11.695 17.984 9.773 1 98.94 379 LEU B N 1
ATOM 5717 C CA . LEU B 1 379 ? 11.219 16.609 9.727 1 98.94 379 LEU B CA 1
ATOM 5718 C C . LEU B 1 379 ? 9.695 16.562 9.789 1 98.94 379 LEU B C 1
ATOM 5720 O O . LEU B 1 379 ? 9.07 17.359 10.477 1 98.94 379 LEU B O 1
ATOM 5724 N N . VAL B 1 380 ? 9.102 15.703 9.047 1 98.94 380 VAL B N 1
ATOM 5725 C CA . VAL B 1 380 ? 7.68 15.391 9.117 1 98.94 380 VAL B CA 1
ATOM 5726 C C . VAL B 1 380 ? 7.484 13.938 9.539 1 98.94 380 VAL B C 1
ATOM 5728 O O . VAL B 1 380 ? 7.957 13.023 8.852 1 98.94 380 VAL B O 1
ATOM 5731 N N . ASN B 1 381 ? 6.793 13.719 10.648 1 98.81 381 ASN B N 1
ATOM 5732 C CA . ASN B 1 381 ? 6.551 12.375 11.164 1 98.81 381 ASN B CA 1
ATOM 5733 C C . ASN B 1 381 ? 5.137 11.898 10.844 1 98.81 381 ASN B C 1
ATOM 5735 O O . ASN B 1 381 ? 4.199 12.703 10.812 1 98.81 381 ASN B O 1
ATOM 5739 N N . SER B 1 382 ? 4.992 10.617 10.602 1 98.25 382 SER B N 1
ATOM 5740 C CA . SER B 1 382 ? 3.717 9.914 10.555 1 98.25 382 SER B CA 1
ATOM 5741 C C . SER B 1 382 ? 3.828 8.523 11.172 1 98.25 382 SER B C 1
ATOM 5743 O O . SER B 1 382 ? 4.781 7.793 10.906 1 98.25 382 SER B O 1
ATOM 5745 N N . PHE B 1 383 ? 2.869 8.18 11.984 1 97.75 383 PHE B N 1
ATOM 5746 C CA . PHE B 1 383 ? 2.824 6.902 12.688 1 97.75 383 PHE B CA 1
ATOM 5747 C C . PHE B 1 383 ? 1.488 6.207 12.461 1 97.75 383 PHE B C 1
ATOM 5749 O O . PHE B 1 383 ? 0.429 6.816 12.625 1 97.75 383 PHE B O 1
ATOM 5756 N N . GLY B 1 384 ? 1.59 4.969 12.023 1 96.44 384 GLY B N 1
ATOM 5757 C CA . GLY B 1 384 ? 0.36 4.27 11.688 1 96.44 384 GLY B CA 1
ATOM 5758 C C . GLY B 1 384 ? 0.117 3.043 12.547 1 96.44 384 GLY B C 1
ATOM 5759 O O . GLY B 1 384 ? 1.062 2.438 13.055 1 96.44 384 GLY B O 1
ATOM 5760 N N . PHE B 1 385 ? -1.277 2.707 12.664 1 95.75 385 PHE B N 1
ATOM 5761 C CA . PHE B 1 385 ? -1.634 1.424 13.258 1 95.75 385 PHE B CA 1
ATOM 5762 C C . PHE B 1 385 ? -0.874 0.287 12.586 1 95.75 385 PHE B C 1
ATOM 5764 O O . PHE B 1 385 ? -0.679 0.299 11.367 1 95.75 385 PHE B O 1
ATOM 5771 N N . GLY B 1 386 ? -0.451 -0.658 13.367 1 95.69 386 GLY B N 1
ATOM 5772 C CA . GLY B 1 386 ? 0.384 -1.733 12.859 1 95.69 386 GLY B CA 1
ATOM 5773 C C . GLY B 1 386 ? 1.862 -1.519 13.117 1 95.69 386 GLY B C 1
ATOM 5774 O O . GLY B 1 386 ? 2.684 -2.391 12.828 1 95.69 386 GLY B O 1
ATOM 5775 N N . GLY B 1 387 ? 2.189 -0.35 13.68 1 96.56 387 GLY B N 1
ATOM 5776 C CA . GLY B 1 387 ? 3.553 -0.075 14.102 1 96.56 387 GLY B CA 1
ATOM 5777 C C . GLY B 1 387 ? 4.41 0.529 13.008 1 96.56 387 GLY B C 1
ATOM 5778 O O . GLY B 1 387 ? 5.637 0.521 13.094 1 96.56 387 GLY B O 1
ATOM 5779 N N . SER B 1 388 ? 3.787 1.073 12.008 1 97.31 388 SER B N 1
ATOM 5780 C CA . SER B 1 388 ? 4.523 1.689 10.906 1 97.31 388 SER B CA 1
ATOM 5781 C C . SER B 1 388 ? 4.891 3.133 11.227 1 97.31 388 SER B C 1
ATOM 5783 O O . SER B 1 388 ? 4.023 3.939 11.57 1 97.31 388 SER B O 1
ATOM 5785 N N . HIS B 1 389 ? 6.16 3.447 11.148 1 98.25 389 HIS B N 1
ATOM 5786 C CA . HIS B 1 389 ? 6.68 4.789 11.391 1 98.25 389 HIS B CA 1
ATOM 5787 C C . HIS B 1 389 ? 7.441 5.309 10.172 1 98.25 389 HIS B C 1
ATOM 5789 O O . HIS B 1 389 ? 8.219 4.574 9.562 1 98.25 389 HIS B O 1
ATOM 5795 N N . ALA B 1 390 ? 7.152 6.504 9.812 1 98.62 390 ALA B N 1
ATOM 5796 C CA . ALA B 1 390 ? 7.844 7.141 8.695 1 98.62 390 ALA B CA 1
ATOM 5797 C C . ALA B 1 390 ? 8.227 8.578 9.031 1 98.62 390 ALA B C 1
ATOM 5799 O O . ALA B 1 390 ? 7.504 9.266 9.758 1 98.62 390 ALA B O 1
ATOM 5800 N N . THR B 1 391 ? 9.328 9.047 8.562 1 98.88 391 THR B N 1
ATOM 5801 C CA . THR B 1 391 ? 9.805 10.422 8.672 1 98.88 391 THR B CA 1
ATOM 5802 C C . THR B 1 391 ? 10.383 10.906 7.34 1 98.88 391 THR B C 1
ATOM 5804 O O . THR B 1 391 ? 11.102 10.164 6.664 1 98.88 391 THR B O 1
ATOM 5807 N N . LEU B 1 392 ? 10 12.055 6.914 1 98.94 392 LEU B N 1
ATOM 5808 C CA . LEU B 1 392 ? 10.625 12.727 5.781 1 98.94 392 LEU B CA 1
ATOM 5809 C C . LEU B 1 392 ? 11.406 13.953 6.238 1 98.94 392 LEU B C 1
ATOM 5811 O O . LEU B 1 392 ? 11.023 14.617 7.203 1 98.94 392 LEU B O 1
ATOM 5815 N N . CYS B 1 393 ? 12.445 14.227 5.586 1 98.88 393 CYS B N 1
ATOM 5816 C CA . CYS B 1 393 ? 13.234 15.438 5.801 1 98.88 393 CYS B CA 1
ATOM 5817 C C . CYS B 1 393 ? 13.086 16.391 4.625 1 98.88 393 CYS B C 1
ATOM 5819 O O . CYS B 1 393 ? 13.391 16.031 3.484 1 98.88 393 CYS B O 1
ATOM 5821 N N . LEU B 1 394 ? 12.633 17.625 4.895 1 98.88 394 LEU B N 1
ATOM 5822 C CA . LEU B 1 394 ? 12.438 18.641 3.871 1 98.88 394 LEU B CA 1
ATOM 5823 C C . LEU B 1 394 ? 13.398 19.812 4.074 1 98.88 394 LEU B C 1
ATOM 5825 O O . LEU B 1 394 ? 13.633 20.234 5.207 1 98.88 394 LEU B O 1
ATOM 5829 N N . PHE B 1 395 ? 13.953 20.312 2.967 1 98.12 395 PHE B N 1
ATOM 5830 C CA . PHE B 1 395 ? 14.883 21.438 2.963 1 98.12 395 PHE B CA 1
ATOM 5831 C C . PHE B 1 395 ? 14.281 22.625 2.225 1 98.12 395 PHE B C 1
ATOM 5833 O O . PHE B 1 395 ? 13.641 22.469 1.188 1 98.12 395 PHE B O 1
ATOM 5840 N N . GLY B 1 396 ? 14.594 23.781 2.805 1 97.25 396 GLY B N 1
ATOM 5841 C CA . GLY B 1 396 ? 14.328 24.969 2.021 1 97.25 396 GLY B CA 1
ATOM 5842 C C . GLY B 1 396 ? 15.219 25.078 0.794 1 97.25 396 GLY B C 1
ATOM 5843 O O . GLY B 1 396 ? 16.391 24.719 0.834 1 97.25 396 GLY B O 1
ATOM 5844 N N . PHE B 1 397 ? 14.562 25.469 -0.284 1 88.19 397 PHE B N 1
ATOM 5845 C CA . PHE B 1 397 ? 15.289 25.594 -1.536 1 88.19 397 PHE B CA 1
ATOM 5846 C C . PHE B 1 397 ? 15.758 27.031 -1.737 1 88.19 397 PHE B C 1
ATOM 5848 O O . PHE B 1 397 ? 15.008 27.984 -1.48 1 88.19 397 PHE B O 1
#

Foldseek 3Di:
DFWKFFQFKWKFFLQFGDLVSVQVCLQVLAASWDQDPVQRFIAREHADDDDPRGNDPVVDPPVRPVLEAPQLSQLQSRLVRRCVRNVDDLVRQQQAAEEEFEAFFPVVLVVVQVVCVVVVNNVPNDPSSVLHRDGQNSLVSNCVVSNYPHHRHYAHFKLCRFVVFVLVQSVCQVVPSGFKYWGGYWYDDDDNVVVVVCVVVQADDRPAQFFQAPPFRHWHEYTMAMITMMGGPVVSVVVVGDTLWIWQFKFKFFQPDAQAAHDQQLVRLLRRVVRRCVSNVHALQLAQEEEEQGRRHPSRNQSNLNSNCVRRFAHEYAYCCRRGIRNMSRRQRSSVSNLSNCLRVQKDGAGRNRDDGPHPRRYHHGHHMDGRDDWHKYKYWTARRVRMIMIIIIGRD/DFWKFFQFKWKFFLQFGDLVSVQVCLQVLAASWDQDPVQRFIAREHADDDDPRGNDPVVDPPVRPVLEAPQLSQLQSRLVRRCVRNVDDLVQQQAAAEEEFEAFFPVVLVVVQVVCVVVVNNVPNDPSSVLHRDGQNSLVSNCVVSNYPHHRHYAHFKLCRFVVFVLVQSVCQVVPSGFKYWGGYWYDHPDNVVVVVCVVVQADDRPAQFFQAPPFRHWHEYTMAMITMMGGPVVSVVVVGDTLWIWQFKFKFFQPPAQAAHDQQLVRLLRRVVRRCVSNVHALQLAQEEEEQGRRHPSRNQNNLNSNCVRHFAHEYAYCCRRGIRNMSRRQRSSVSNLSNCLRVQKDGAGRNRDDGPHPRRYHHGHHMDGRDDWHKYKYWTARRVRMIMIIIIGRD

InterPro domains:
  IPR000794 Beta-ketoacyl synthase [PTHR11712] (2-394)
  IPR000794 Beta-ketoacyl synthase [cd00834] (2-394)
  IPR014030 Beta-ketoacyl synthase-like, N-terminal domain [PF00109] (1-236)
  IPR014031 Beta-ketoacyl synthase, C-terminal domain [PF02801] (244-354)
  IPR016039 Thiolase-like [G3DSA:3.40.47.10] (1-396)
  IPR016039 Thiolase-like [SSF53901] (2-392)
  IPR020841 Polyketide synthase, beta-ketoacyl synthase domain [PS52004] (1-396)
  IPR020841 Polyketide synthase, beta-ketoacyl synthase domain [SM00825] (4-393)

Nearest PDB structures (foldseek):
  2c9h-assembly1_A-2  TM=9.697E-01  e=6.241E-54  Homo sapiens
  4jrh-assembly1_A  TM=9.477E-01  e=1.850E-50  Vibrio cholerae O1 biovar El Tor str. N16961
  2ix4-assembly1_B  TM=9.355E-01  e=1.191E-50  Arabidopsis thaliana
  4f32-assembly1_A  TM=9.330E-01  e=2.132E-47  Burkholderia vietnamiensis G4
  6kxf-assembly1_A  TM=9.100E-01  e=1.873E-40  Streptomyces sp. MSC090213JE08

Radius of gyration: 24.35 Å; Cα contacts (8 Å, |Δi|>4): 2394; chains: 2; bounding box: 60×66×63 Å

Solvent-accessible surface area (backbone atoms only — not comparable to full-atom values): 35270 Å² total; per-residue (Å²): 121,50,55,34,26,33,34,15,56,9,27,32,32,19,77,15,42,34,50,65,57,48,51,53,36,47,61,66,59,44,65,33,60,42,77,34,81,93,74,71,44,46,31,8,56,54,44,71,42,84,52,88,46,24,49,50,66,78,80,44,55,69,76,56,49,72,55,44,36,62,31,32,54,46,36,46,54,14,43,52,41,7,42,60,57,32,64,66,51,77,86,59,28,40,59,18,17,33,16,21,9,23,37,70,52,46,61,66,60,51,27,53,42,39,50,32,43,76,70,72,39,55,87,72,44,55,54,41,46,52,63,31,40,34,40,21,31,36,26,18,54,41,23,34,75,57,42,17,36,14,39,45,40,17,26,20,30,33,28,16,7,3,39,48,11,38,45,51,42,44,48,34,32,24,72,64,79,34,59,32,31,42,21,7,10,16,24,57,66,86,47,72,59,50,53,49,28,40,48,49,54,63,44,45,26,83,81,50,21,13,35,58,17,62,82,29,55,4,22,16,58,20,26,26,18,11,26,31,29,37,30,35,45,69,61,39,57,75,68,67,41,62,65,34,21,28,59,55,19,54,9,50,5,14,47,28,66,38,55,82,48,71,47,74,73,10,56,19,54,34,46,3,45,51,41,10,30,61,56,43,70,51,58,55,86,60,47,54,32,34,41,46,50,42,56,6,28,64,66,49,24,48,9,47,42,42,21,45,21,73,62,32,65,56,30,39,31,25,30,64,28,28,26,35,27,41,17,45,9,6,36,21,16,39,50,48,53,52,49,28,49,24,45,59,68,36,33,42,58,21,14,35,75,40,82,51,64,72,71,81,52,51,51,35,72,32,54,52,56,42,76,50,74,79,74,49,26,33,39,40,41,19,63,12,58,25,23,20,20,35,20,38,29,39,31,53,112,120,50,54,34,25,32,33,15,56,9,28,34,33,20,78,16,43,34,50,64,59,48,53,53,36,48,62,66,61,46,64,32,60,43,76,34,80,92,74,72,44,45,32,8,55,53,42,70,42,83,51,85,45,24,48,49,66,79,78,44,55,69,75,58,50,72,56,43,36,63,31,32,54,46,36,46,54,13,44,52,41,8,41,61,58,32,62,67,50,78,86,57,28,39,58,18,18,34,16,22,10,24,37,70,53,46,61,64,61,50,26,54,42,38,49,32,43,75,70,72,38,55,87,72,44,54,53,41,44,52,63,32,40,34,40,24,29,35,25,18,54,43,22,35,75,58,40,16,36,14,38,45,40,18,26,22,30,33,26,17,7,2,40,50,9,37,45,51,42,46,49,34,32,23,72,64,79,32,60,32,30,42,20,6,10,15,24,56,65,88,47,72,60,48,52,50,29,40,48,51,54,63,43,46,27,83,83,50,20,13,37,58,16,59,82,30,56,4,21,17,56,22,25,26,20,12,26,32,29,36,31,34,45,69,63,38,57,73,68,68,42,62,65,33,22,29,59,54,19,54,9,50,5,13,46,28,65,38,55,83,50,71,47,74,72,10,55,20,56,34,48,3,44,52,41,9,31,60,56,42,72,49,57,54,85,59,46,54,30,34,41,45,50,41,56,6,28,65,66,48,26,50,9,47,43,43,21,46,20,73,62,32,63,57,30,40,31,25,29,64,25,27,27,35,26,40,17,44,10,6,35,20,16,40,51,48,53,52,50,28,48,23,45,57,68,37,34,42,59,21,14,34,74,40,83,51,62,73,70,79,51,50,52,34,73,33,54,52,58,44,77,48,73,79,74,50,26,32,39,40,41,20,61,12,58,26,23,20,20,34,20,38,29,38,31,53,112

Secondary structure (DSSP, 8-state):
---EEEEEEEEEETTEE-HHHHHHHHHTT----EEETTTTEEEBPPPBSSSTTSB-GGGS-HHHHTTS-HHHHHHHHHHHHHHHHHT--HHHHTT-EEEEEESS--HHHHHHHHHHHHTT-GGGS-TTHHHHH-TTHHHHHHHHHHT--S-EE-B--GGGHHHHHHHHHHHHHHTTS-SEEEEEEEE---SHHHHHHHHHTT-B-SS---TTBTT---B-BB-EEEEEEEEEHHHHHHTT----EEEEEEEEEE--S-SSS--TT-HHHHHHHHHHHHHHT--GGG--EEE----S-HHHHHHHHHHHHHHSTT-EEE-THHHH-B-GGGHHHHHHHHHHHHHHHTEE---TT---B---SS-EE-SS-EE--S--EEEEEEEETTTEEEEEEEE--/---EEEEEEEEEETTEE-HHHHHHHHHTT----EEETTTTEEEBPPPBSSSTTSB-GGGS-HHHHTTS-HHHHHHHHHHHHHHHHHT--HHHHTT-EEEEEESS--HHHHHHHHHHHHTT-GGGS-TTHHHHH-TTHHHHHHHHHHT--S-EE-B--GGGHHHHHHHHHHHHHHTTS-SEEEEEEEE---SHHHHHHHHHTT-B-SS---TTBTT---B-BB-EEEEEEEEEHHHHHHTT----EEEEEEEEEE--S-SSS--TT-HHHHHHHHHHHHHHT--GGG--EEE----S-HHHHHHHHHHHHHHSTT-EEE-THHHH-B-GGGHHHHHHHHHHHHHHHTEE---TT---B---SS-EE-SS-EE--S--EEEEEEEETTTEEEEEEEE--